Protein 7OY2 (pdb70)

B-factor: mean 13.61, std 9.15, range [2.63, 59.78]

InterPro domains:
  IPR003317 Cytochrome ubiquinol oxidase subunit 2 [PF02322] (7-361)
  IPR003317 Cytochrome ubiquinol oxidase subunit 2 [PIRSF000267] (3-374)
  IPR003317 Cytochrome ubiquinol oxidase subunit 2 [PTHR43141] (5-373)
  IPR003317 Cytochrome ubiquinol oxidase subunit 2 [TIGR00203] (1-378)

Organism: Escherichia coli (strain K12) (NCBI:txid83333)

Secondary structure (DSSP, 8-state):
-HHHHHHHHHHHHHHHHHHHHHHHHHHHHHHHHHHHH--SHHHHHHHHHTSTTTHHHHHHHHHHHHHHHHHH-HHHHHHHHHHTHHHHHHHHHHHHHHHHHHHHGGGS--HHHHHHHHHHHHHHHHHHHHHHHHHHHHHHH-BSEEE-TT--EEE---HHHH-SHHHHHHHHHHHHHHHHHHHHHHHHH--HHHHHHHHHHHHHHHHHHHHHHHHHHHHHHHHSEEEEEEE--TTS-S-TTSSEEEEEETGGGHHHHH-GGGGHHHHHHHHHHHHHHHHHHTT-HHHHHHHHHHHHHHHHHHHHHHHTTEEE-BSS-GGG-EETTTSS--HHHHHHHHHHHHHHHHHHHHHHHHHHHHH-----HHHHHHTTTT--/--HHHHHHHHHHHHHHHHHHHHHHHHHHHHHHHHHHHHHHHH--HHHHHHHHHHHHHHHHHHHHHHHHHHHHHHHHHHH-HHHHHHHHHHHHHHHHHIIIIIIHHHHHHHHHHHH-TTTS-HHHHHHHHHHHHHHHHHHHHHHHHHHHHHHS--SEEEETTTTEEEES-HHHHHT-HHHHHHHHHHHHHHHHHHHHHHHHHHHHHHHTT-SHHHHHHHHHHHHHHHHHHHHHHHHHHHHHHHHHHHH-HHHHHHHTT--HHHHHHHHHHHHHHHHHHHHHHHTT---HHHHHHHHHHGGGHHHHHHHHHH-S-SSS--HHHHHHHHHHTS--HHHHHHHHHHHHHHHHHHHHHHHHHHHHHHHT-TTT-HHHHHHHHHTTTHHHHHHHHHHHHHHHTTTTEEETTTEEHHHH--S--HHHHHHHHHHHHHHHHHHHHHHHHHHHHHHHH-GGG-/-HHHHHHHHHHHHHHHHHHHHHHHTTT-

Solvent-accessible surface area: 30145 Å² total; per-residue (Å²): 111,25,70,70,22,0,80,56,4,22,65,21,6,11,60,1,40,8,30,8,14,38,12,0,0,5,4,0,0,3,2,7,0,1,62,99,0,1,181,77,62,43,26,56,23,8,1,6,12,3,2,6,13,8,4,17,7,2,1,1,8,14,15,1,6,1,1,3,22,0,0,0,11,0,2,13,1,0,0,14,23,9,7,11,1,25,3,9,3,50,1,2,4,2,0,0,27,2,3,0,2,6,12,0,6,45,24,32,106,38,56,167,33,56,139,98,2,6,54,3,7,30,78,0,1,66,38,0,1,40,12,46,5,11,15,73,0,8,17,11,59,7,0,22,0,15,17,28,74,38,5,76,7,83,38,121,22,45,37,179,100,5,58,50,90,4,0,85,21,13,0,76,12,11,24,0,8,0,27,0,0,0,0,0,8,0,4,24,9,0,74,45,75,4,41,112,48,0,34,90,9,0,52,159,6,1,126,51,0,26,97,2,27,101,78,8,31,132,90,12,154,79,52,12,65,0,11,29,38,110,51,34,98,16,69,5,53,0,14,0,52,96,12,107,27,25,58,86,108,24,6,3,28,70,36,2,102,140,36,93,118,47,94,82,37,23,85,38,0,48,95,1,0,76,74,0,31,89,0,8,171,147,58,143,29,40,138,0,37,78,31,0,10,58,0,0,60,0,12,19,15,15,16,18,10,5,7,50,20,0,15,1,0,0,59,68,23,51,67,1,0,0,0,0,26,1,0,0,0,7,78,64,0,0,35,35,2,25,84,15,7,114,87,52,18,59,85,1,78,121,30,20,112,74,0,30,163,38,20,112,24,94,29,18,72,105,16,0,123,170,32,77,123,75,28,30,251,59,20,20,56,18,0,103,162,0,40,27,62,0,36,37,19,41,26,57,6,28,0,5,10,4,0,0,0,0,0,0,0,0,0,2,24,0,33,19,94,37,50,77,71,36,0,87,64,0,0,50,2,0,1,46,0,0,5,0,4,13,5,0,7,25,0,0,18,3,1,22,13,5,4,23,0,0,0,20,2,13,7,0,5,7,0,0,0,0,2,0,0,0,2,7,3,3,0,2,36,0,42,1,24,16,10,7,3,4,6,0,2,42,28,0,35,125,109,6,87,94,138,52,2,25,89,0,0,40,41,0,0,28,0,3,0,41,15,6,13,20,60,5,0,1,16,0,0,13,2,72,33,20,9,31,66,3,29,21,41,3,7,2,22,15,4,76,26,40,63,93,0,20,102,0,50,3,0,12,3,24,0,5,35,18,0,14,16,0,0,4,0,0,0,0,9,0,0,0,14,0,0,35,0,4,14,136,61,72,30,120,80,18,0,7,26,0,0,0,0,0,0,6,0,0,6,48,0,1,82,12,14,59,115,12,19,93,26,20,24,139,28,19,28,105,34,2,61,15,5,56,26,0,32,121,44,113,167,35,77,62,74,0,82,59,44,0,67,91,0,68,86,0,53,43,28,12,37,70,3,22,132,53,27,92,86,92,117,10,39,127,43,0,111,64,21,45,54,10,10,3,6,0,15,3,0,34,113,47,1,127,69,8,86,138,22,76,76,78,41,28,98,19,0,18,143,21,3,39,22,132,38,41,59,0,31,157,13,30,94,79,36,72,36,13,6,64,95,4,46,99,8,0,69,38,0,32,77,15,0,73,134,35,92,3,40,90,72,118,141,0,0,86,39,0,43,204,8,46,71,28,2,42,80,11,14,25,6,13,47,64,15,22,39,82,1,22,30,21,3,7,0,22,38,24,0,1,12,83,10,0,10,8,56,15,82,68,46,39,0,40,59,0,25,127,60,4,62,32,26,10,66,101,6,56,112,15,8,82,115,0,22,89,56,27,12,131,78,1,14,87,56,94,105,68,25,110,96,13,90,66,24,1,74,113,15,3,54,82,0,10,115,25,0,49,121,0,8,104,160,44

Foldseek 3Di:
DQLVLLVVLLVVLLVLQLLLCLQLLLLLLLLQCLVQLPDDDLSNQLSLQLCLLCNVVSCVSVVVSLVSCCLWQVLCSVQLCVQLVVLVVQLVQLLVLQVVLFVCLPVDPDPVSVVVSSVSSNSNSQSNLLSVQLSLQCLQQFAAKFADPVRDIDHDDDNVVSPDDLSNLRSQLSSLLSNLSNLLSLCQAADDSSVVSSLVSNLVSLVSNQVSLVVNVVCQQAPGWGKDWPDDDLSDEQALLPTDMDTGHRLLCVLCVVPVVLVVLSVLLNCLSVVLNVCVVVVHSVVSSVSSSSNSSSSSVSSPSSCVQFDGAHPNDRSRTGGSSRRTDDPVSSVVVVVVCVVPVVVSVVVSVVSCVVPRDHRYSVNCVVQVPPGD/DPLLVLLVVVLVVLVLLLVVLLLLLQQQLVLLLVLLVVCVVPVDCLSVLLSLLSVVLNVLSVVSNVVSVVVNVCSCCPWQVLLCQAEVQQLVVLVVVLVVQQVCQQVVLSCCQNPVPPVDPSVVNSVSSVSNNVSSLVNLLSNLLSLQCLQPVPQWDADLVSRHIHGRDNVCSNPVQLSVLSSQLSSLLSSLLNLLVLLQLLLVQLLVPHPPVSSLVSLQSSLVSNLVSLVSNVVSVVSNLVSCVVRPVLLVVLQVPFVVLVVLLVLLVLLLVLCVLSVVSVVPDDDPVSVVSNVVRVLSVLSVQLLVVLAVPSVDQDVVSSNVSSVQQHFHSVLLNVLQVLLVVLSVLSNVLSVVSNVCSVVVNNSVDSVNSVSSNVNNCSSSSNSSSVVSNSPRSQPLGSRRSNHGSVRSTDDDDVVVSVVVCVVCVVVSVVSVVVSVVVSCVSSVVNSVVD/DVVVVVVVVVVVVVVVVVVVCVVCVVVD

Sequence (858 aa):
DYETLRFIWWLLIGVILVVFMISDGFDMGIGCLLPLVARNDDERRIVINSVGAHWEGNQVWLILAGGALFAAWPRVYAAAFSGFYVAMILVLCSLFFRPLAFDYRGKIADARWRKMWDAGLVIGSLVPPVVFGIAFGNLLLGVPFAFTPQLRVEYLGSFWQLLTPFPLLCGLLSLGMVILQGGVWLQLKTVGVIHLRSQLATKRAALLVMLCFLLAGYWLWVGIDGFVLLAQDANGPSNPLMKLVAVLPGAWMNNFVESPVLWIFPLLGFFCPLLTVMAIYRGRPGWGFLMASLMQFGVIFTAGITLFPFVMPSSVSPISSLTLWDSTSSQLTLSIMLVIVLIFLPIVLLYTLWSYYKMWGRMTTETLRRNENELYWDVIDLSRWQFALTALYHFLFVPLTLGLIFLLAIMETIYVVTGKTIYRDMTRFWGKLFGINFALGVATGLTMEFQFGTNWSFYSNYVGDIFGAPLAMEALMAFFLESTFVGLFFFGWQRLNKYQHLLVTWLVAFGSNLSALWILNANGWMQYPTGAHFDIDTLRMEMTSFSELVFNPVSQVKFVHTVMAGYVTGAMFIMAISAWYLLRGRERNVALRSFAIGSVFGTLAIIGTLQLGDSSAYEVAQVQPVKLAAMEGENLMAETYPRLQRGRMAWLLMQEISQGNREPHVLQAFRGLEGDLGYGMLLSRYAPDMNHVTAAQYQAAMRGAIPQVAPVFWSFRIMVGCGSLLLLVMLIALVQTLRGKIDQHRWVLKMALWSLPLPWIAIEAGWFMTEFGRQPWAIQDILPTYSAHSALTTGQLAFSLIMIVGLYTLFLIAEVYLMQKYARLGPSAMMWYLLWFVGILLMCSLSTLVLVWLDPRL

GO terms:
  GO:0005886 plasma membrane (C, IDA)
  GO:0016682 oxidoreductase activity, acting on diphenols and related substances as donors, oxygen as acceptor (F, IDA)
  GO:0070069 cytochrome complex (C, IDA)
  GO:0009055 electron transfer activity (F, IDA)
  GO:0019646 aerobic electron transport chain (P, IDA)
  GO:0019646 aerobic electron transport chain (P, IMP)

Structure (mmCIF, N/CA/C/O backbone):
data_7OY2
#
_entry.id   7OY2
#
_cell.length_a   1.00
_cell.length_b   1.00
_cell.length_c   1.00
_cell.angle_alpha   90.00
_cell.angle_beta   90.00
_cell.angle_gamma   90.00
#
_symmetry.space_group_name_H-M   'P 1'
#
loop_
_entity.id
_entity.type
_entity.pdbx_description
1 polymer 'Cytochrome bd-II ubiquinol oxidase subunit 2'
2 polymer 'Cytochrome bd-II ubiquinol oxidase subunit 1'
3 polymer 'Putative cytochrome bd-II ubiquinol oxidase subunit AppX'
4 non-polymer CARDIOLIPIN
5 non-polymer 2-[(2~{E},6~{E},10~{Z},14~{E},18~{E},22~{E},26~{E})-3,7,11,15,19,23,27,31-octamethyldotriaconta-2,6,10,14,18,22,26,30-octaenyl]naphthalene-1,4-dione
6 non-polymer '(2S)-3-(hexadecanoyloxy)-2-[(9Z)-octadec-9-enoyloxy]propyl 2-(trimethylammonio)ethyl phosphate'
7 non-polymer 'HEME B/C'
8 non-polymer 'CIS-HEME D HYDROXYCHLORIN GAMMA-SPIROLACTONE'
9 non-polymer 'OXYGEN MOLECULE'
10 water water
#
loop_
_atom_site.group_PDB
_atom_site.id
_atom_site.type_symbol
_atom_site.label_atom_id
_atom_site.label_alt_id
_atom_site.label_comp_id
_atom_site.label_asym_id
_atom_site.label_entity_id
_atom_site.label_seq_id
_atom_site.pdbx_PDB_ins_code
_atom_site.Cartn_x
_atom_site.Cartn_y
_atom_site.Cartn_z
_atom_site.occupancy
_atom_site.B_iso_or_equiv
_atom_site.auth_seq_id
_atom_site.auth_comp_id
_atom_site.auth_asym_id
_atom_site.auth_atom_id
_atom_site.pdbx_PDB_model_num
ATOM 1 N N . ASP A 1 3 ? 104.168 80.354 122.722 1.00 11.75 3 ASP B N 1
ATOM 2 C CA . ASP A 1 3 ? 105.555 80.016 122.439 1.00 11.75 3 ASP B CA 1
ATOM 3 C C . ASP A 1 3 ? 106.055 80.725 121.189 1.00 11.75 3 ASP B C 1
ATOM 4 O O . ASP A 1 3 ? 105.288 81.363 120.473 1.00 11.75 3 ASP B O 1
ATOM 9 N N . TYR A 1 4 ? 107.357 80.593 120.935 1.00 7.97 4 TYR B N 1
ATOM 10 C CA . TYR A 1 4 ? 107.984 81.320 119.836 1.00 7.97 4 TYR B CA 1
ATOM 11 C C . TYR A 1 4 ? 107.373 80.938 118.490 1.00 7.97 4 TYR B C 1
ATOM 12 O O . TYR A 1 4 ? 107.093 81.803 117.652 1.00 7.97 4 TYR B O 1
ATOM 21 N N . GLU A 1 5 ? 107.152 79.641 118.270 1.00 10.94 5 GLU B N 1
ATOM 22 C CA . GLU A 1 5 ? 106.665 79.168 116.978 1.00 10.94 5 GLU B CA 1
ATOM 23 C C . GLU A 1 5 ? 105.291 79.738 116.647 1.00 10.94 5 GLU B C 1
ATOM 24 O O . GLU A 1 5 ? 105.038 80.174 115.515 1.00 10.94 5 GLU B O 1
ATOM 30 N N . THR A 1 6 ? 104.382 79.724 117.623 1.00 8.25 6 THR B N 1
ATOM 31 C CA . THR A 1 6 ? 103.048 80.267 117.392 1.00 8.25 6 THR B CA 1
ATOM 32 C C . THR A 1 6 ? 103.105 81.756 117.094 1.00 8.25 6 THR B C 1
ATOM 33 O O . THR A 1 6 ? 102.411 82.240 116.194 1.00 8.25 6 THR B O 1
ATOM 37 N N . LEU A 1 7 ? 103.921 82.494 117.848 1.00 6.99 7 LEU B N 1
ATOM 38 C CA . LEU A 1 7 ? 104.088 83.919 117.590 1.00 6.99 7 LEU B CA 1
ATOM 39 C C . LEU A 1 7 ? 104.577 84.163 116.170 1.00 6.99 7 LEU B C 1
ATOM 40 O O . LEU A 1 7 ? 104.041 85.019 115.458 1.00 6.99 7 LEU B O 1
ATOM 45 N N . ARG A 1 8 ? 105.597 83.414 115.742 1.00 6.56 8 ARG B N 1
ATOM 46 C CA . ARG A 1 8 ? 106.144 83.601 114.401 1.00 6.56 8 ARG B CA 1
ATOM 47 C C . ARG A 1 8 ? 105.105 83.306 113.331 1.00 6.56 8 ARG B C 1
ATOM 48 O O . ARG A 1 8 ? 105.010 84.030 112.335 1.00 6.56 8 ARG B O 1
ATOM 56 N N . PHE A 1 9 ? 104.312 82.248 113.510 1.00 7.77 9 PHE B N 1
ATOM 57 C CA . PHE A 1 9 ? 103.301 81.955 112.499 1.00 7.77 9 PHE B CA 1
ATOM 58 C C . PHE A 1 9 ? 102.211 83.022 112.479 1.00 7.77 9 PHE B C 1
ATOM 59 O O . PHE A 1 9 ? 101.701 83.384 111.411 1.00 7.77 9 PHE B O 1
ATOM 67 N N . ILE A 1 10 ? 101.845 83.543 113.653 1.00 6.34 10 ILE B N 1
ATOM 68 C CA . ILE A 1 10 ? 100.861 84.616 113.702 1.00 6.34 10 ILE B CA 1
ATOM 69 C C . ILE A 1 10 ? 101.407 85.865 113.019 1.00 6.34 10 ILE B C 1
ATOM 70 O O . ILE A 1 10 ? 100.677 86.582 112.334 1.00 6.34 10 ILE B O 1
ATOM 75 N N . TRP A 1 11 ? 102.702 86.130 113.172 1.00 5.66 11 TRP B N 1
ATOM 76 C CA . TRP A 1 11 ? 103.270 87.318 112.551 1.00 5.66 11 TRP B CA 1
ATOM 77 C C . TRP A 1 11 ? 103.390 87.150 111.044 1.00 5.66 11 TRP B C 1
ATOM 78 O O . TRP A 1 11 ? 103.218 88.112 110.293 1.00 5.66 11 TRP B O 1
ATOM 89 N N . TRP A 1 12 ? 103.665 85.930 110.583 1.00 4.79 12 TRP B N 1
ATOM 90 C CA . TRP A 1 12 ? 103.538 85.622 109.160 1.00 4.79 12 TRP B CA 1
ATOM 91 C C . TRP A 1 12 ? 102.133 85.937 108.655 1.00 4.79 12 TRP B C 1
ATOM 92 O O . TRP A 1 12 ? 101.957 86.614 107.629 1.00 4.79 12 TRP B O 1
ATOM 103 N N . LEU A 1 13 ? 101.120 85.445 109.373 1.00 6.69 13 LEU B N 1
ATOM 104 C CA . LEU A 1 13 ? 99.734 85.758 109.035 1.00 6.69 13 LEU B CA 1
ATOM 105 C C . LEU A 1 13 ? 99.502 87.265 108.997 1.00 6.69 13 LEU B C 1
ATOM 106 O O . LEU A 1 13 ? 98.794 87.775 108.123 1.00 6.69 13 LEU B O 1
ATOM 111 N N . LEU A 1 14 ? 100.089 87.988 109.949 1.00 4.68 14 LEU B N 1
ATOM 112 C CA . LEU A 1 14 ? 99.849 89.423 110.067 1.00 4.68 14 LEU B CA 1
ATOM 113 C C . LEU A 1 14 ? 100.501 90.189 108.926 1.00 4.68 14 LEU B C 1
ATOM 114 O O . LEU A 1 14 ? 99.920 91.138 108.394 1.00 4.68 14 LEU B O 1
ATOM 119 N N . ILE A 1 15 ? 101.720 89.802 108.551 1.00 4.65 15 ILE B N 1
ATOM 120 C CA . ILE A 1 15 ? 102.375 90.418 107.399 1.00 4.65 15 ILE B CA 1
ATOM 121 C C . ILE A 1 15 ? 101.520 90.223 106.158 1.00 4.65 15 ILE B C 1
ATOM 122 O O . ILE A 1 15 ? 101.269 91.165 105.396 1.00 4.65 15 ILE B O 1
ATOM 127 N N . GLY A 1 16 ? 101.055 88.987 105.945 1.00 7.97 16 GLY B N 1
ATOM 128 C CA . GLY A 1 16 ? 100.199 88.731 104.800 1.00 7.97 16 GLY B CA 1
ATOM 129 C C . GLY A 1 16 ? 98.913 89.537 104.841 1.00 7.97 16 GLY B C 1
ATOM 130 O O . GLY A 1 16 ? 98.466 90.068 103.820 1.00 7.97 16 GLY B O 1
ATOM 131 N N . VAL A 1 17 ? 98.305 89.639 106.025 1.00 5.82 17 VAL B N 1
ATOM 132 C CA . VAL A 1 17 ? 97.096 90.438 106.190 1.00 5.82 17 VAL B CA 1
ATOM 133 C C . VAL A 1 17 ? 97.368 91.898 105.846 1.00 5.82 17 VAL B C 1
ATOM 134 O O . VAL A 1 17 ? 96.559 92.552 105.182 1.00 5.82 17 VAL B O 1
ATOM 138 N N . ILE A 1 18 ? 98.500 92.436 106.299 1.00 3.96 18 ILE B N 1
ATOM 139 C CA . ILE A 1 18 ? 98.810 93.837 106.024 1.00 3.96 18 ILE B CA 1
ATOM 140 C C . ILE A 1 18 ? 99.024 94.056 104.532 1.00 3.96 18 ILE B C 1
ATOM 141 O O . ILE A 1 18 ? 98.570 95.054 103.969 1.00 3.96 18 ILE B O 1
ATOM 146 N N . LEU A 1 19 ? 99.717 93.129 103.867 1.00 4.40 19 LEU B N 1
ATOM 147 C CA . LEU A 1 19 ? 99.899 93.255 102.425 1.00 4.40 19 LEU B CA 1
ATOM 148 C C . LEU A 1 19 ? 98.557 93.222 101.706 1.00 4.40 19 LEU B C 1
ATOM 149 O O . LEU A 1 19 ? 98.312 94.012 100.783 1.00 4.40 19 LEU B O 1
ATOM 154 N N . VAL A 1 20 ? 97.666 92.326 102.135 1.00 5.06 20 VAL B N 1
ATOM 155 C CA . VAL A 1 20 ? 96.341 92.235 101.533 1.00 5.06 20 VAL B CA 1
ATOM 156 C C . VAL A 1 20 ? 95.551 93.521 101.749 1.00 5.06 20 VAL B C 1
ATOM 157 O O . VAL A 1 20 ? 94.864 93.999 100.843 1.00 5.06 20 VAL B O 1
ATOM 161 N N . VAL A 1 21 ? 95.610 94.086 102.954 1.00 4.45 21 VAL B N 1
ATOM 162 C CA . VAL A 1 21 ? 94.865 95.312 103.222 1.00 4.45 21 VAL B CA 1
ATOM 163 C C . VAL A 1 21 ? 95.459 96.482 102.449 1.00 4.45 21 VAL B C 1
ATOM 164 O O . VAL A 1 21 ? 94.727 97.357 101.978 1.00 4.45 21 VAL B O 1
ATOM 168 N N . PHE A 1 22 ? 96.785 96.525 102.308 1.00 5.54 22 PHE B N 1
ATOM 169 C CA . PHE A 1 22 ? 97.388 97.529 101.438 1.00 5.54 22 PHE B CA 1
ATOM 170 C C . PHE A 1 22 ? 96.814 97.424 100.039 1.00 5.54 22 PHE B C 1
ATOM 171 O O . PHE A 1 22 ? 96.340 98.413 99.473 1.00 5.54 22 PHE B O 1
ATOM 179 N N . MET A 1 23 ? 96.836 96.220 99.471 1.00 9.34 23 MET B N 1
ATOM 180 C CA . MET A 1 23 ? 96.262 96.049 98.146 1.00 9.34 23 MET B CA 1
ATOM 181 C C . MET A 1 23 ? 94.816 96.510 98.116 1.00 9.34 23 MET B C 1
ATOM 182 O O . MET A 1 23 ? 94.492 97.421 97.359 1.00 9.34 23 MET B O 1
ATOM 187 N N . ILE A 1 24 ? 93.991 96.037 99.041 1.00 8.69 24 ILE B N 1
ATOM 188 C CA . ILE A 1 24 ? 92.576 96.383 99.041 1.00 8.69 24 ILE B CA 1
ATOM 189 C C . ILE A 1 24 ? 92.373 97.897 99.074 1.00 8.69 24 ILE B C 1
ATOM 190 O O . ILE A 1 24 ? 91.620 98.446 98.265 1.00 8.69 24 ILE B O 1
ATOM 195 N N . SER A 1 25 ? 93.045 98.596 99.992 1.00 7.43 25 SER B N 1
ATOM 196 C CA . SER A 1 25 ? 92.792 100.021 100.192 1.00 7.43 25 SER B CA 1
ATOM 197 C C . SER A 1 25 ? 93.582 100.905 99.231 1.00 7.43 25 SER B C 1
ATOM 198 O O . SER A 1 25 ? 92.997 101.571 98.372 1.00 7.43 25 SER B O 1
ATOM 201 N N . ASP A 1 26 ? 94.910 100.890 99.339 1.00 8.36 26 ASP B N 1
ATOM 202 C CA . ASP A 1 26 ? 95.725 101.767 98.510 1.00 8.36 26 ASP B CA 1
ATOM 203 C C . ASP A 1 26 ? 95.853 101.265 97.078 1.00 8.36 26 ASP B C 1
ATOM 204 O O . ASP A 1 26 ? 96.225 102.050 96.196 1.00 8.36 26 ASP B O 1
ATOM 209 N N . GLY A 1 27 ? 95.587 99.981 96.819 1.00 8.25 27 GLY B N 1
ATOM 210 C CA . GLY A 1 27 ? 95.587 99.503 95.457 1.00 8.25 27 GLY B CA 1
ATOM 211 C C . GLY A 1 27 ? 94.515 100.155 94.612 1.00 8.25 27 GLY B C 1
ATOM 212 O O . GLY A 1 27 ? 94.712 100.369 93.420 1.00 8.25 27 GLY B O 1
ATOM 213 N N . PHE A 1 28 ? 93.352 100.469 95.203 1.00 9.80 28 PHE B N 1
ATOM 214 C CA . PHE A 1 28 ? 92.375 101.157 94.365 1.00 9.80 28 PHE B CA 1
ATOM 215 C C . PHE A 1 28 ? 92.791 102.601 94.103 1.00 9.80 28 PHE B C 1
ATOM 216 O O . PHE A 1 28 ? 92.508 103.122 93.022 1.00 9.80 28 PHE B O 1
ATOM 224 N N . ASP A 1 29 ? 93.533 103.225 95.022 1.00 8.75 29 ASP B N 1
ATOM 225 C CA . ASP A 1 29 ? 94.129 104.525 94.721 1.00 8.75 29 ASP B CA 1
ATOM 226 C C . ASP A 1 29 ? 95.105 104.420 93.553 1.00 8.75 29 ASP B C 1
ATOM 227 O O . ASP A 1 29 ? 95.057 105.220 92.608 1.00 8.75 29 ASP B O 1
ATOM 232 N N . MET A 1 30 ? 96.003 103.435 93.611 1.00 9.05 30 MET B N 1
ATOM 233 C CA . MET A 1 30 ? 96.986 103.256 92.546 1.00 9.05 30 MET B CA 1
ATOM 234 C C . MET A 1 30 ? 96.309 102.916 91.222 1.00 9.05 30 MET B C 1
ATOM 235 O O . MET A 1 30 ? 96.679 103.444 90.171 1.00 9.05 30 MET B O 1
ATOM 240 N N . GLY A 1 31 ? 95.307 102.043 91.254 1.00 10.44 31 GLY B N 1
ATOM 241 C CA . GLY A 1 31 ? 94.617 101.673 90.034 1.00 10.44 31 GLY B CA 1
ATOM 242 C C . GLY A 1 31 ? 93.841 102.825 89.434 1.00 10.44 31 GLY B C 1
ATOM 243 O O . GLY A 1 31 ? 93.744 102.950 88.215 1.00 10.44 31 GLY B O 1
ATOM 244 N N . ILE A 1 32 ? 93.273 103.684 90.280 1.00 11.27 32 ILE B N 1
ATOM 245 C CA . ILE A 1 32 ? 92.551 104.833 89.757 1.00 11.27 32 ILE B CA 1
ATOM 246 C C . ILE A 1 32 ? 93.521 105.846 89.165 1.00 11.27 32 ILE B C 1
ATOM 247 O O . ILE A 1 32 ? 93.228 106.483 88.147 1.00 11.27 32 ILE B O 1
ATOM 252 N N . GLY A 1 33 ? 94.705 105.982 89.763 1.00 10.78 33 GLY B N 1
ATOM 253 C CA . GLY A 1 33 ? 95.750 106.768 89.126 1.00 10.78 33 GLY B CA 1
ATOM 254 C C . GLY A 1 33 ? 96.159 106.219 87.770 1.00 10.78 33 GLY B C 1
ATOM 255 O O . GLY A 1 33 ? 96.354 106.978 86.818 1.00 10.78 33 GLY B O 1
ATOM 256 N N . CYS A 1 34 ? 96.288 104.891 87.662 1.00 12.77 34 CYS B N 1
ATOM 257 C CA . CYS A 1 34 ? 96.594 104.278 86.369 1.00 12.77 34 CYS B CA 1
ATOM 258 C C . CYS A 1 34 ? 95.471 104.505 85.363 1.00 12.77 34 CYS B C 1
ATOM 259 O O . CYS A 1 34 ? 95.725 104.733 84.176 1.00 12.77 34 CYS B O 1
ATOM 262 N N . LEU A 1 35 ? 94.223 104.411 85.817 1.00 14.87 35 LEU B N 1
ATOM 263 C CA . LEU A 1 35 ? 93.044 104.542 84.972 1.00 14.87 35 LEU B CA 1
ATOM 264 C C . LEU A 1 35 ? 92.759 105.977 84.559 1.00 14.87 35 LEU B C 1
ATOM 265 O O . LEU A 1 35 ? 92.027 106.188 83.587 1.00 14.87 35 LEU B O 1
ATOM 270 N N . LEU A 1 36 ? 93.300 106.950 85.285 1.00 18.39 36 LEU B N 1
ATOM 271 C CA . LEU A 1 36 ? 92.986 108.354 85.022 1.00 18.39 36 LEU B CA 1
ATOM 272 C C . LEU A 1 36 ? 93.119 108.744 83.553 1.00 18.39 36 LEU B C 1
ATOM 273 O O . LEU A 1 36 ? 92.183 109.367 83.022 1.00 18.39 36 LEU B O 1
ATOM 278 N N . PRO A 1 37 ? 94.203 108.419 82.836 1.00 19.36 37 PRO B N 1
ATOM 279 C CA . PRO A 1 37 ? 94.225 108.720 81.395 1.00 19.36 37 PRO B CA 1
ATOM 280 C C . PRO A 1 37 ? 93.332 107.807 80.572 1.00 19.36 37 PRO B C 1
ATOM 281 O O . PRO A 1 37 ? 93.024 108.144 79.422 1.00 19.36 37 PRO B O 1
ATOM 285 N N . LEU A 1 38 ? 92.907 106.669 81.119 1.00 20.79 38 LEU B N 1
ATOM 286 C CA . LEU A 1 38 ? 92.038 105.762 80.380 1.00 20.79 38 LEU B CA 1
ATOM 287 C C . LEU A 1 38 ? 90.585 106.208 80.439 1.00 20.79 38 LEU B C 1
ATOM 288 O O . LEU A 1 38 ? 89.895 106.215 79.415 1.00 20.79 38 LEU B O 1
ATOM 293 N N . VAL A 1 39 ? 90.103 106.584 81.625 1.00 21.00 39 VAL B N 1
ATOM 294 C CA . VAL A 1 39 ? 88.680 106.812 81.841 1.00 21.00 39 VAL B CA 1
ATOM 295 C C . VAL A 1 39 ? 88.327 108.287 81.964 1.00 21.00 39 VAL B C 1
ATOM 296 O O . VAL A 1 39 ? 87.138 108.622 82.026 1.00 21.00 39 VAL B O 1
ATOM 300 N N . ALA A 1 40 ? 89.314 109.178 82.014 1.00 22.69 40 ALA B N 1
ATOM 301 C CA . ALA A 1 40 ? 89.060 110.613 82.103 1.00 22.69 40 ALA B CA 1
ATOM 302 C C . ALA A 1 40 ? 89.745 111.302 80.935 1.00 22.69 40 ALA B C 1
ATOM 303 O O . ALA A 1 40 ? 90.971 111.238 80.811 1.00 22.69 40 ALA B O 1
ATOM 305 N N . ARG A 1 41 ? 88.960 111.964 80.086 1.00 25.08 41 ARG B N 1
ATOM 306 C CA . ARG A 1 41 ? 89.475 112.571 78.867 1.00 25.08 41 ARG B CA 1
ATOM 307 C C . ARG A 1 41 ? 89.389 114.090 78.844 1.00 25.08 41 ARG B C 1
ATOM 308 O O . ARG A 1 41 ? 89.781 114.696 77.841 1.00 25.08 41 ARG B O 1
ATOM 316 N N . ASN A 1 42 ? 88.874 114.722 79.894 1.00 25.24 42 ASN B N 1
ATOM 317 C CA . ASN A 1 42 ? 88.904 116.171 80.017 1.00 25.24 42 ASN B CA 1
ATOM 318 C C . ASN A 1 42 ? 89.172 116.548 81.468 1.00 25.24 42 ASN B C 1
ATOM 319 O O . ASN A 1 42 ? 89.329 115.689 82.339 1.00 25.24 42 ASN B O 1
ATOM 324 N N . ASP A 1 43 ? 89.221 117.857 81.717 1.00 25.61 43 ASP B N 1
ATOM 325 C CA . ASP A 1 43 ? 89.612 118.360 83.030 1.00 25.61 43 ASP B CA 1
ATOM 326 C C . ASP A 1 43 ? 88.603 117.970 84.107 1.00 25.61 43 ASP B C 1
ATOM 327 O O . ASP A 1 43 ? 88.985 117.572 85.214 1.00 25.61 43 ASP B O 1
ATOM 332 N N . ASP A 1 44 ? 87.308 118.086 83.804 1.00 27.36 44 ASP B N 1
ATOM 333 C CA . ASP A 1 44 ? 86.276 117.741 84.779 1.00 27.36 44 ASP B CA 1
ATOM 334 C C . ASP A 1 44 ? 86.308 116.258 85.118 1.00 27.36 44 ASP B C 1
ATOM 335 O O . ASP A 1 44 ? 86.215 115.876 86.290 1.00 27.36 44 ASP B O 1
ATOM 340 N N . GLU A 1 45 ? 86.410 115.405 84.096 1.00 24.32 45 GLU B N 1
ATOM 341 C CA . GLU A 1 45 ? 86.503 113.969 84.335 1.00 24.32 45 GLU B CA 1
ATOM 342 C C . GLU A 1 45 ? 87.738 113.641 85.164 1.00 24.32 45 GLU B C 1
ATOM 343 O O . GLU A 1 45 ? 87.680 112.825 86.094 1.00 24.32 45 GLU B O 1
ATOM 349 N N . ARG A 1 46 ? 88.862 114.279 84.841 1.00 21.90 46 ARG B N 1
ATOM 350 C CA . ARG A 1 46 ? 90.088 114.063 85.596 1.00 21.90 46 ARG B CA 1
ATOM 351 C C . ARG A 1 46 ? 89.910 114.437 87.060 1.00 21.90 46 ARG B C 1
ATOM 352 O O . ARG A 1 46 ? 90.346 113.701 87.952 1.00 21.90 46 ARG B O 1
ATOM 360 N N . ARG A 1 47 ? 89.270 115.577 87.328 1.00 23.38 47 ARG B N 1
ATOM 361 C CA . ARG A 1 47 ? 89.082 115.994 88.712 1.00 23.38 47 ARG B CA 1
ATOM 362 C C . ARG A 1 47 ? 88.127 115.062 89.445 1.00 23.38 47 ARG B C 1
ATOM 363 O O . ARG A 1 47 ? 88.345 114.747 90.616 1.00 23.38 47 ARG B O 1
ATOM 371 N N . ILE A 1 48 ? 87.057 114.624 88.779 1.00 22.56 48 ILE B N 1
ATOM 372 C CA . ILE A 1 48 ? 86.150 113.653 89.389 1.00 22.56 48 ILE B CA 1
ATOM 373 C C . ILE A 1 48 ? 86.919 112.405 89.798 1.00 22.56 48 ILE B C 1
ATOM 374 O O . ILE A 1 48 ? 86.806 111.923 90.937 1.00 22.56 48 ILE B O 1
ATOM 379 N N . VAL A 1 49 ? 87.746 111.890 88.887 1.00 18.61 49 VAL B N 1
ATOM 380 C CA . VAL A 1 49 ? 88.515 110.682 89.170 1.00 18.61 49 VAL B CA 1
ATOM 381 C C . VAL A 1 49 ? 89.463 110.907 90.340 1.00 18.61 49 VAL B C 1
ATOM 382 O O . VAL A 1 49 ? 89.559 110.075 91.249 1.00 18.61 49 VAL B O 1
ATOM 386 N N . ILE A 1 50 ? 90.166 112.039 90.348 1.00 17.71 50 ILE B N 1
ATOM 387 C CA . ILE A 1 50 ? 91.135 112.297 91.406 1.00 17.71 50 ILE B CA 1
ATOM 388 C C . ILE A 1 50 ? 90.435 112.485 92.747 1.00 17.71 50 ILE B C 1
ATOM 389 O O . ILE A 1 50 ? 90.948 112.072 93.794 1.00 17.71 50 ILE B O 1
ATOM 394 N N . ASN A 1 51 ? 89.260 113.106 92.742 1.00 19.33 51 ASN B N 1
ATOM 395 C CA . ASN A 1 51 ? 88.515 113.365 93.964 1.00 19.33 51 ASN B CA 1
ATOM 396 C C . ASN A 1 51 ? 87.739 112.150 94.446 1.00 19.33 51 ASN B C 1
ATOM 397 O O . ASN A 1 51 ? 87.161 112.197 95.535 1.00 19.33 51 ASN B O 1
ATOM 402 N N . SER A 1 52 ? 87.690 111.071 93.667 1.00 16.23 52 SER B N 1
ATOM 403 C CA . SER A 1 52 ? 87.080 109.853 94.190 1.00 16.23 52 SER B CA 1
ATOM 404 C C . SER A 1 52 ? 87.885 109.246 95.337 1.00 16.23 52 SER B C 1
ATOM 405 O O . SER A 1 52 ? 87.319 108.511 96.151 1.00 16.23 52 SER B O 1
ATOM 408 N N . VAL A 1 53 ? 89.184 109.532 95.429 1.00 10.49 53 VAL B N 1
ATOM 409 C CA . VAL A 1 53 ? 90.022 108.975 96.483 1.00 10.49 53 VAL B CA 1
ATOM 410 C C . VAL A 1 53 ? 90.722 110.041 97.309 1.00 10.49 53 VAL B C 1
ATOM 411 O O . VAL A 1 53 ? 91.532 109.701 98.170 1.00 10.49 53 VAL B O 1
ATOM 415 N N . GLY A 1 54 ? 90.420 111.322 97.092 1.00 10.29 54 GLY B N 1
ATOM 416 C CA . GLY A 1 54 ? 91.201 112.375 97.722 1.00 10.29 54 GLY B CA 1
ATOM 417 C C . GLY A 1 54 ? 91.108 112.376 99.236 1.00 10.29 54 GLY B C 1
ATOM 418 O O . GLY A 1 54 ? 92.070 112.723 99.923 1.00 10.29 54 GLY B O 1
ATOM 419 N N . ALA A 1 55 ? 89.944 112.009 99.777 1.00 8.25 55 ALA B N 1
ATOM 420 C CA . ALA A 1 55 ? 89.748 112.097 101.221 1.00 8.25 55 ALA B CA 1
ATOM 421 C C . ALA A 1 55 ? 90.474 110.979 101.961 1.00 8.25 55 ALA B C 1
ATOM 422 O O . ALA A 1 55 ? 90.864 111.152 103.121 1.00 8.25 55 ALA B O 1
ATOM 424 N N . HIS A 1 56 ? 90.688 109.833 101.312 1.00 6.61 56 HIS B N 1
ATOM 425 C CA . HIS A 1 56 ? 91.166 108.645 102.008 1.00 6.61 56 HIS B CA 1
ATOM 426 C C . HIS A 1 56 ? 92.517 108.120 101.548 1.00 6.61 56 HIS B C 1
ATOM 427 O O . HIS A 1 56 ? 93.112 107.304 102.263 1.00 6.61 56 HIS B O 1
ATOM 434 N N . TRP A 1 57 ? 93.035 108.570 100.402 1.00 4.80 57 TRP B N 1
ATOM 435 C CA . TRP A 1 57 ? 94.213 107.926 99.820 1.00 4.80 57 TRP B CA 1
ATOM 436 C C . TRP A 1 57 ? 95.402 107.932 100.777 1.00 4.80 57 TRP B C 1
ATOM 437 O O . TRP A 1 57 ? 96.190 106.982 100.802 1.00 4.80 57 TRP B O 1
ATOM 448 N N . GLU A 1 58 ? 95.560 108.994 101.564 1.00 6.43 58 GLU B N 1
ATOM 449 C CA . GLU A 1 58 ? 96.694 109.073 102.481 1.00 6.43 58 GLU B CA 1
ATOM 450 C C . GLU A 1 58 ? 96.601 108.009 103.571 1.00 6.43 58 GLU B C 1
ATOM 451 O O . GLU A 1 58 ? 97.570 107.283 103.849 1.00 6.43 58 GLU B O 1
ATOM 457 N N . GLY A 1 59 ? 95.431 107.908 104.201 1.00 5.34 59 GLY B N 1
ATOM 458 C CA . GLY A 1 59 ? 95.220 106.853 105.173 1.00 5.34 59 GLY B CA 1
ATOM 459 C C . GLY A 1 59 ? 95.418 105.476 104.574 1.00 5.34 59 GLY B C 1
ATOM 460 O O . GLY A 1 59 ? 95.999 104.593 105.206 1.00 5.34 59 GLY B O 1
ATOM 461 N N . ASN A 1 60 ? 94.949 105.278 103.339 1.00 5.86 60 ASN B N 1
ATOM 462 C CA . ASN A 1 60 ? 95.188 104.013 102.652 1.00 5.86 60 ASN B CA 1
ATOM 463 C C . ASN A 1 60 ? 96.677 103.733 102.500 1.00 5.86 60 ASN B C 1
ATOM 464 O O . ASN A 1 60 ? 97.131 102.616 102.762 1.00 5.86 60 ASN B O 1
ATOM 469 N N . GLN A 1 61 ? 97.452 104.738 102.078 1.00 4.77 61 GLN B N 1
ATOM 470 C CA . GLN A 1 61 ? 98.887 104.555 101.882 1.00 4.77 61 GLN B CA 1
ATOM 471 C C . GLN A 1 61 ? 99.598 104.212 103.178 1.00 4.77 61 GLN B C 1
ATOM 472 O O . GLN A 1 61 ? 100.669 103.579 103.156 1.00 4.77 61 GLN B O 1
ATOM 478 N N . VAL A 1 62 ? 99.031 104.625 104.310 1.00 3.59 62 VAL B N 1
ATOM 479 C CA . VAL A 1 62 ? 99.614 104.195 105.576 1.00 3.59 62 VAL B CA 1
ATOM 480 C C . VAL A 1 62 ? 99.681 102.669 105.646 1.00 3.59 62 VAL B C 1
ATOM 481 O O . VAL A 1 62 ? 100.479 102.114 106.395 1.00 3.59 62 VAL B O 1
ATOM 485 N N . TRP A 1 63 ? 98.867 101.963 104.862 1.00 3.90 63 TRP B N 1
ATOM 486 C CA . TRP A 1 63 ? 98.975 100.506 104.868 1.00 3.90 63 TRP B CA 1
ATOM 487 C C . TRP A 1 63 ? 100.294 100.045 104.253 1.00 3.90 63 TRP B C 1
ATOM 488 O O . TRP A 1 63 ? 100.922 99.109 104.745 1.00 3.90 63 TRP B O 1
ATOM 499 N N . LEU A 1 64 ? 100.739 100.702 103.182 1.00 4.43 64 LEU B N 1
ATOM 500 C CA . LEU A 1 64 ? 102.082 100.440 102.668 1.00 4.43 64 LEU B CA 1
ATOM 501 C C . LEU A 1 64 ? 103.146 100.808 103.692 1.00 4.43 64 LEU B C 1
ATOM 502 O O . LEU A 1 64 ? 104.130 100.076 103.880 1.00 4.43 64 LEU B O 1
ATOM 507 N N . ILE A 1 65 ? 102.967 101.948 104.363 1.00 4.09 65 ILE B N 1
ATOM 508 C CA . ILE A 1 65 ? 103.950 102.346 105.368 1.00 4.09 65 ILE B CA 1
ATOM 509 C C . ILE A 1 65 ? 104.002 101.321 106.497 1.00 4.09 65 ILE B C 1
ATOM 510 O O . ILE A 1 65 ? 105.077 100.976 106.994 1.00 4.09 65 ILE B O 1
ATOM 515 N N . LEU A 1 66 ? 102.834 100.847 106.938 1.00 4.44 66 LEU B N 1
ATOM 516 C CA . LEU A 1 66 ? 102.750 99.818 107.964 1.00 4.44 66 LEU B CA 1
ATOM 517 C C . LEU A 1 66 ? 103.343 98.509 107.476 1.00 4.44 66 LEU B C 1
ATOM 518 O O . LEU A 1 66 ? 103.949 97.784 108.255 1.00 4.44 66 LEU B O 1
ATOM 523 N N . ALA A 1 67 ? 103.140 98.162 106.206 1.00 6.60 67 ALA B N 1
ATOM 524 C CA . ALA A 1 67 ? 103.838 97.009 105.653 1.00 6.60 67 ALA B CA 1
ATOM 525 C C . ALA A 1 67 ? 105.332 97.130 105.893 1.00 6.60 67 ALA B C 1
ATOM 526 O O . ALA A 1 67 ? 105.958 96.217 106.444 1.00 6.60 67 ALA B O 1
ATOM 528 N N . GLY A 1 68 ? 105.907 98.276 105.526 1.00 7.51 68 GLY B N 1
ATOM 529 C CA . GLY A 1 68 ? 107.328 98.486 105.758 1.00 7.51 68 GLY B CA 1
ATOM 530 C C . GLY A 1 68 ? 107.710 98.432 107.230 1.00 7.51 68 GLY B C 1
ATOM 531 O O . GLY A 1 68 ? 108.707 97.806 107.603 1.00 7.51 68 GLY B O 1
ATOM 532 N N . GLY A 1 69 ? 106.911 99.067 108.089 1.00 10.13 69 GLY B N 1
ATOM 533 C CA . GLY A 1 69 ? 107.255 99.137 109.503 1.00 10.13 69 GLY B CA 1
ATOM 534 C C . GLY A 1 69 ? 107.053 97.823 110.236 1.00 10.13 69 GLY B C 1
ATOM 535 O O . GLY A 1 69 ? 107.814 97.486 111.141 1.00 10.13 69 GLY B O 1
ATOM 536 N N . ALA A 1 70 ? 106.029 97.063 109.852 1.00 6.08 70 ALA B N 1
ATOM 537 C CA . ALA A 1 70 ? 105.796 95.745 110.426 1.00 6.08 70 ALA B CA 1
ATOM 538 C C . ALA A 1 70 ? 106.832 94.746 109.940 1.00 6.08 70 ALA B C 1
ATOM 539 O O . ALA A 1 70 ? 107.207 93.831 110.678 1.00 6.08 70 ALA B O 1
ATOM 541 N N . LEU A 1 71 ? 107.297 94.890 108.697 1.00 7.02 71 LEU B N 1
ATOM 542 C CA . LEU A 1 71 ? 108.454 94.115 108.270 1.00 7.02 71 LEU B CA 1
ATOM 543 C C . LEU A 1 71 ? 109.664 94.455 109.123 1.00 7.02 71 LEU B C 1
ATOM 544 O O . LEU A 1 71 ? 110.335 93.566 109.647 1.00 7.02 71 LEU B O 1
ATOM 549 N N . PHE A 1 72 ? 109.938 95.747 109.304 1.00 8.87 72 PHE B N 1
ATOM 550 C CA . PHE A 1 72 ? 111.051 96.155 110.157 1.00 8.87 72 PHE B CA 1
ATOM 551 C C . PHE A 1 72 ? 110.932 95.552 111.560 1.00 8.87 72 PHE B C 1
ATOM 552 O O . PHE A 1 72 ? 111.876 94.944 112.074 1.00 8.87 72 PHE B O 1
ATOM 560 N N . ALA A 1 73 ? 109.764 95.696 112.185 1.00 7.39 73 ALA B N 1
ATOM 561 C CA . ALA A 1 73 ? 109.596 95.318 113.586 1.00 7.39 73 ALA B CA 1
ATOM 562 C C . ALA A 1 73 ? 109.568 93.804 113.773 1.00 7.39 73 ALA B C 1
ATOM 563 O O . ALA A 1 73 ? 110.231 93.275 114.669 1.00 7.39 73 ALA B O 1
ATOM 565 N N . ALA A 1 74 ? 108.808 93.090 112.941 1.00 5.56 74 ALA B N 1
ATOM 566 C CA . ALA A 1 74 ? 108.624 91.652 113.107 1.00 5.56 74 ALA B CA 1
ATOM 567 C C . ALA A 1 74 ? 109.647 90.832 112.325 1.00 5.56 74 ALA B C 1
ATOM 568 O O . ALA A 1 74 ? 110.205 89.877 112.865 1.00 5.56 74 ALA B O 1
ATOM 570 N N . TRP A 1 75 ? 109.912 91.191 111.059 1.00 4.62 75 TRP B N 1
ATOM 571 C CA . TRP A 1 75 ? 110.915 90.501 110.244 1.00 4.62 75 TRP B CA 1
ATOM 572 C C . TRP A 1 75 ? 112.079 91.406 109.855 1.00 4.62 75 TRP B C 1
ATOM 573 O O . TRP A 1 75 ? 112.220 91.727 108.671 1.00 4.62 75 TRP B O 1
ATOM 584 N N . PRO A 1 76 ? 112.921 91.842 110.792 1.00 5.40 76 PRO B N 1
ATOM 585 C CA . PRO A 1 76 ? 114.000 92.775 110.420 1.00 5.40 76 PRO B CA 1
ATOM 586 C C . PRO A 1 76 ? 114.958 92.231 109.365 1.00 5.40 76 PRO B C 1
ATOM 587 O O . PRO A 1 76 ? 115.479 93.012 108.557 1.00 5.40 76 PRO B O 1
ATOM 591 N N . ARG A 1 77 ? 115.199 90.916 109.336 1.00 5.51 77 ARG B N 1
ATOM 592 C CA . ARG A 1 77 ? 116.050 90.343 108.294 1.00 5.51 77 ARG B CA 1
ATOM 593 C C . ARG A 1 77 ? 115.448 90.518 106.908 1.00 5.51 77 ARG B C 1
ATOM 594 O O . ARG A 1 77 ? 116.166 90.851 105.959 1.00 5.51 77 ARG B O 1
ATOM 602 N N . VAL A 1 78 ? 114.146 90.301 106.775 1.00 3.96 78 VAL B N 1
ATOM 603 C CA . VAL A 1 78 ? 113.479 90.476 105.492 1.00 3.96 78 VAL B CA 1
ATOM 604 C C . VAL A 1 78 ? 113.498 91.938 105.074 1.00 3.96 78 VAL B C 1
ATOM 605 O O . VAL A 1 78 ? 113.832 92.264 103.934 1.00 3.96 78 VAL B O 1
ATOM 609 N N . TYR A 1 79 ? 113.144 92.836 105.997 1.00 7.16 79 TYR B N 1
ATOM 610 C CA . TYR A 1 79 ? 113.192 94.265 105.712 1.00 7.16 79 TYR B CA 1
ATOM 611 C C . TYR A 1 79 ? 114.563 94.666 105.178 1.00 7.16 79 TYR B C 1
ATOM 612 O O . TYR A 1 79 ? 114.669 95.230 104.079 1.00 7.16 79 TYR B O 1
ATOM 621 N N . ALA A 1 80 ? 115.622 94.301 105.900 1.00 4.39 80 ALA B N 1
ATOM 622 C CA . ALA A 1 80 ? 116.986 94.618 105.503 1.00 4.39 80 ALA B CA 1
ATOM 623 C C . ALA A 1 80 ? 117.321 94.050 104.128 1.00 4.39 80 ALA B C 1
ATOM 624 O O . ALA A 1 80 ? 117.642 94.800 103.195 1.00 4.39 80 ALA B O 1
ATOM 626 N N . ALA A 1 81 ? 117.239 92.722 104.001 1.00 6.98 81 ALA B N 1
ATOM 627 C CA . ALA A 1 81 ? 117.699 92.050 102.791 1.00 6.98 81 ALA B CA 1
ATOM 628 C C . ALA A 1 81 ? 116.902 92.486 101.571 1.00 6.98 81 ALA B C 1
ATOM 629 O O . ALA A 1 81 ? 117.471 92.767 100.514 1.00 6.98 81 ALA B O 1
ATOM 631 N N . ALA A 1 82 ? 115.579 92.553 101.698 1.00 5.23 82 ALA B N 1
ATOM 632 C CA . ALA A 1 82 ? 114.745 92.892 100.556 1.00 5.23 82 ALA B CA 1
ATOM 633 C C . ALA A 1 82 ? 114.961 94.330 100.113 1.00 5.23 82 ALA B C 1
ATOM 634 O O . ALA A 1 82 ? 115.206 94.585 98.930 1.00 5.23 82 ALA B O 1
ATOM 636 N N . PHE A 1 83 ? 114.880 95.292 101.040 1.00 6.15 83 PHE B N 1
ATOM 637 C CA . PHE A 1 83 ? 114.908 96.671 100.576 1.00 6.15 83 PHE B CA 1
ATOM 638 C C . PHE A 1 83 ? 116.306 97.091 100.147 1.00 6.15 83 PHE B C 1
ATOM 639 O O . PHE A 1 83 ? 116.441 97.969 99.290 1.00 6.15 83 PHE B O 1
ATOM 647 N N . SER A 1 84 ? 117.353 96.458 100.684 1.00 7.34 84 SER B N 1
ATOM 648 C CA . SER A 1 84 ? 118.693 96.745 100.180 1.00 7.34 84 SER B CA 1
ATOM 649 C C . SER A 1 84 ? 118.969 96.011 98.870 1.00 7.34 84 SER B C 1
ATOM 650 O O . SER A 1 84 ? 119.673 96.530 97.998 1.00 7.34 84 SER B O 1
ATOM 653 N N . GLY A 1 85 ? 118.455 94.792 98.728 1.00 6.90 85 GLY B N 1
ATOM 654 C CA . GLY A 1 85 ? 118.673 94.015 97.526 1.00 6.90 85 GLY B CA 1
ATOM 655 C C . GLY A 1 85 ? 117.962 94.581 96.317 1.00 6.90 85 GLY B C 1
ATOM 656 O O . GLY A 1 85 ? 118.516 94.588 95.215 1.00 6.90 85 GLY B O 1
ATOM 657 N N . PHE A 1 86 ? 116.731 95.048 96.506 1.00 5.95 86 PHE B N 1
ATOM 658 C CA . PHE A 1 86 ? 115.998 95.745 95.453 1.00 5.95 86 PHE B CA 1
ATOM 659 C C . PHE A 1 86 ? 116.213 97.248 95.521 1.00 5.95 86 PHE B C 1
ATOM 660 O O . PHE A 1 86 ? 115.245 98.006 95.474 1.00 5.95 86 PHE B O 1
ATOM 668 N N . TYR A 1 87 ? 117.463 97.709 95.609 1.00 4.36 87 TYR B N 1
ATOM 669 C CA . TYR A 1 87 ? 117.717 99.121 95.892 1.00 4.36 87 TYR B CA 1
ATOM 670 C C . TYR A 1 87 ? 117.166 100.020 94.794 1.00 4.36 87 TYR B C 1
ATOM 671 O O . TYR A 1 87 ? 116.377 100.931 95.063 1.00 4.36 87 TYR B O 1
ATOM 680 N N . VAL A 1 88 ? 117.566 99.774 93.546 1.00 4.64 88 VAL B N 1
ATOM 681 C CA . VAL A 1 88 ? 117.123 100.622 92.442 1.00 4.64 88 VAL B CA 1
ATOM 682 C C . VAL A 1 88 ? 115.614 100.531 92.262 1.00 4.64 88 VAL B C 1
ATOM 683 O O . VAL A 1 88 ? 114.940 101.545 92.041 1.00 4.64 88 VAL B O 1
ATOM 687 N N . ALA A 1 89 ? 115.061 99.322 92.350 1.00 3.87 89 ALA B N 1
ATOM 688 C CA . ALA A 1 89 ? 113.616 99.167 92.250 1.00 3.87 89 ALA B CA 1
ATOM 689 C C . ALA A 1 89 ? 112.904 99.977 93.325 1.00 3.87 89 ALA B C 1
ATOM 690 O O . ALA A 1 89 ? 111.912 100.659 93.044 1.00 3.87 89 ALA B O 1
ATOM 692 N N . MET A 1 90 ? 113.410 99.932 94.561 1.00 4.43 90 MET B N 1
ATOM 693 C CA . MET A 1 90 ? 112.775 100.693 95.630 1.00 4.43 90 MET B CA 1
ATOM 694 C C . MET A 1 90 ? 112.922 102.191 95.418 1.00 4.43 90 MET B C 1
ATOM 695 O O . MET A 1 90 ? 112.007 102.951 95.738 1.00 4.43 90 MET B O 1
ATOM 700 N N . ILE A 1 91 ? 114.071 102.646 94.920 1.00 5.20 91 ILE B N 1
ATOM 701 C CA . ILE A 1 91 ? 114.221 104.070 94.633 1.00 5.20 91 ILE B CA 1
ATOM 702 C C . ILE A 1 91 ? 113.205 104.500 93.585 1.00 5.20 91 ILE B C 1
ATOM 703 O O . ILE A 1 91 ? 112.602 105.572 93.686 1.00 5.20 91 ILE B O 1
ATOM 708 N N . LEU A 1 92 ? 112.995 103.664 92.566 1.00 5.04 92 LEU B N 1
ATOM 709 C CA . LEU A 1 92 ? 111.995 103.970 91.549 1.00 5.04 92 LEU B CA 1
ATOM 710 C C . LEU A 1 92 ? 110.601 104.055 92.162 1.00 5.04 92 LEU B C 1
ATOM 711 O O . LEU A 1 92 ? 109.833 104.980 91.863 1.00 5.04 92 LEU B O 1
ATOM 716 N N . VAL A 1 93 ? 110.272 103.110 93.047 1.00 4.91 93 VAL B N 1
ATOM 717 C CA . VAL A 1 93 ? 108.971 103.135 93.720 1.00 4.91 93 VAL B CA 1
ATOM 718 C C . VAL A 1 93 ? 108.822 104.405 94.550 1.00 4.91 93 VAL B C 1
ATOM 719 O O . VAL A 1 93 ? 107.796 105.084 94.493 1.00 4.91 93 VAL B O 1
ATOM 723 N N . LEU A 1 94 ? 109.839 104.726 95.348 1.00 5.93 94 LEU B N 1
ATOM 724 C CA . LEU A 1 94 ? 109.786 105.921 96.186 1.00 5.93 94 LEU B CA 1
ATOM 725 C C . LEU A 1 94 ? 109.610 107.176 95.345 1.00 5.93 94 LEU B C 1
ATOM 726 O O . LEU A 1 94 ? 108.794 108.044 95.673 1.00 5.93 94 LEU B O 1
ATOM 731 N N . CYS A 1 95 ? 110.383 107.295 94.266 1.00 7.04 95 CYS B N 1
ATOM 732 C CA . CYS A 1 95 ? 110.302 108.481 93.427 1.00 7.04 95 CYS B CA 1
ATOM 733 C C . CYS A 1 95 ? 108.921 108.620 92.813 1.00 7.04 95 CYS B C 1
ATOM 734 O O . CYS A 1 95 ? 108.356 109.718 92.785 1.00 7.04 95 CYS B O 1
ATOM 737 N N . SER A 1 96 ? 108.356 107.519 92.314 1.00 7.11 96 SER B N 1
ATOM 738 C CA . SER A 1 96 ? 106.999 107.596 91.790 1.00 7.11 96 SER B CA 1
ATOM 739 C C . SER A 1 96 ? 106.018 107.979 92.892 1.00 7.11 96 SER B C 1
ATOM 740 O O . SER A 1 96 ? 105.128 108.810 92.683 1.00 7.11 96 SER B O 1
ATOM 743 N N . LEU A 1 97 ? 106.201 107.421 94.089 1.00 4.90 97 LEU B N 1
ATOM 744 C CA . LEU A 1 97 ? 105.292 107.704 95.196 1.00 4.90 97 LEU B CA 1
ATOM 745 C C . LEU A 1 97 ? 105.354 109.167 95.615 1.00 4.90 97 LEU B C 1
ATOM 746 O O . LEU A 1 97 ? 104.392 109.691 96.180 1.00 4.90 97 LEU B O 1
ATOM 751 N N . PHE A 1 98 ? 106.497 109.826 95.389 1.00 6.29 98 PHE B N 1
ATOM 752 C CA . PHE A 1 98 ? 106.592 111.264 95.653 1.00 6.29 98 PHE B CA 1
ATOM 753 C C . PHE A 1 98 ? 105.462 112.021 94.980 1.00 6.29 98 PHE B C 1
ATOM 754 O O . PHE A 1 98 ? 104.884 112.945 95.560 1.00 6.29 98 PHE B O 1
ATOM 762 N N . PHE A 1 99 ? 105.159 111.659 93.737 1.00 5.80 99 PHE B N 1
ATOM 763 C CA . PHE A 1 99 ? 104.276 112.480 92.925 1.00 5.80 99 PHE B CA 1
ATOM 764 C C . PHE A 1 99 ? 102.840 112.463 93.435 1.00 5.80 99 PHE B C 1
ATOM 765 O O . PHE A 1 99 ? 102.087 113.402 93.163 1.00 5.80 99 PHE B O 1
ATOM 773 N N . ARG A 1 100 ? 102.434 111.417 94.177 1.00 6.36 100 ARG B N 1
ATOM 774 C CA . ARG A 1 100 ? 101.018 111.299 94.531 1.00 6.36 100 ARG B CA 1
ATOM 775 C C . ARG A 1 100 ? 100.552 112.391 95.488 1.00 6.36 100 ARG B C 1
ATOM 776 O O . ARG A 1 100 ? 99.581 113.094 95.162 1.00 6.36 100 ARG B O 1
ATOM 784 N N . PRO A 1 101 ? 101.146 112.574 96.677 1.00 6.54 101 PRO B N 1
ATOM 785 C CA . PRO A 1 101 ? 100.648 113.657 97.545 1.00 6.54 101 PRO B CA 1
ATOM 786 C C . PRO A 1 101 ? 100.729 115.005 96.872 1.00 6.54 101 PRO B C 1
ATOM 787 O O . PRO A 1 101 ? 99.807 115.826 96.980 1.00 6.54 101 PRO B O 1
ATOM 791 N N . LEU A 1 102 ? 101.810 115.216 96.122 1.00 6.91 102 LEU B N 1
ATOM 792 C CA . LEU A 1 102 ? 102.012 116.477 95.429 1.00 6.91 102 LEU B CA 1
ATOM 793 C C . LEU A 1 102 ? 101.002 116.659 94.310 1.00 6.91 102 LEU B C 1
ATOM 794 O O . LEU A 1 102 ? 100.433 117.739 94.162 1.00 6.91 102 LEU B O 1
ATOM 799 N N . ALA A 1 103 ? 100.758 115.620 93.508 1.00 8.10 103 ALA B N 1
ATOM 800 C CA . ALA A 1 103 ? 99.728 115.751 92.483 1.00 8.10 103 ALA B CA 1
ATOM 801 C C . ALA A 1 103 ? 98.384 116.075 93.114 1.00 8.10 103 ALA B C 1
ATOM 802 O O . ALA A 1 103 ? 97.741 117.066 92.745 1.00 8.10 103 ALA B O 1
ATOM 804 N N . PHE A 1 104 ? 97.992 115.296 94.126 1.00 9.92 104 PHE B N 1
ATOM 805 C CA . PHE A 1 104 ? 96.696 115.464 94.767 1.00 9.92 104 PHE B CA 1
ATOM 806 C C . PHE A 1 104 ? 96.517 116.888 95.278 1.00 9.92 104 PHE B C 1
ATOM 807 O O . PHE A 1 104 ? 95.526 117.551 94.964 1.00 9.92 104 PHE B O 1
ATOM 815 N N . ASP A 1 105 ? 97.497 117.401 96.020 1.00 9.32 105 ASP B N 1
ATOM 816 C CA . ASP A 1 105 ? 97.323 118.740 96.567 1.00 9.32 105 ASP B CA 1
ATOM 817 C C . ASP A 1 105 ? 97.488 119.825 95.499 1.00 9.32 105 ASP B C 1
ATOM 818 O O . ASP A 1 105 ? 96.705 120.779 95.460 1.00 9.32 105 ASP B O 1
ATOM 823 N N . TYR A 1 106 ? 98.480 119.701 94.617 1.00 8.31 106 TYR B N 1
ATOM 824 C CA . TYR A 1 106 ? 98.939 120.829 93.818 1.00 8.31 106 TYR B CA 1
ATOM 825 C C . TYR A 1 106 ? 98.297 120.938 92.447 1.00 8.31 106 TYR B C 1
ATOM 826 O O . TYR A 1 106 ? 98.478 121.969 91.793 1.00 8.31 106 TYR B O 1
ATOM 835 N N . ARG A 1 107 ? 97.578 119.913 91.987 1.00 12.84 107 ARG B N 1
ATOM 836 C CA . ARG A 1 107 ? 97.075 119.935 90.621 1.00 12.84 107 ARG B CA 1
ATOM 837 C C . ARG A 1 107 ? 96.153 121.128 90.382 1.00 12.84 107 ARG B C 1
ATOM 838 O O . ARG A 1 107 ? 96.255 121.805 89.354 1.00 12.84 107 ARG B O 1
ATOM 846 N N . GLY A 1 108 ? 95.258 121.406 91.328 1.00 12.25 108 GLY B N 1
ATOM 847 C CA . GLY A 1 108 ? 94.348 122.529 91.225 1.00 12.25 108 GLY B CA 1
ATOM 848 C C . GLY A 1 108 ? 94.912 123.864 91.656 1.00 12.25 108 GLY B C 1
ATOM 849 O O . GLY A 1 108 ? 94.189 124.862 91.605 1.00 12.25 108 GLY B O 1
ATOM 850 N N . LYS A 1 109 ? 96.179 123.915 92.070 1.00 12.21 109 LYS B N 1
ATOM 851 C CA . LYS A 1 109 ? 96.714 125.148 92.642 1.00 12.21 109 LYS B CA 1
ATOM 852 C C . LYS A 1 109 ? 97.168 126.138 91.572 1.00 12.21 109 LYS B C 1
ATOM 853 O O . LYS A 1 109 ? 97.434 127.303 91.887 1.00 12.21 109 LYS B O 1
ATOM 859 N N . ILE A 1 110 ? 97.284 125.703 90.319 1.00 15.06 110 ILE B N 1
ATOM 860 C CA . ILE A 1 110 ? 97.700 126.560 89.214 1.00 15.06 110 ILE B CA 1
ATOM 861 C C . ILE A 1 110 ? 96.776 126.304 88.032 1.00 15.06 110 ILE B C 1
ATOM 862 O O . ILE A 1 110 ? 96.578 125.151 87.631 1.00 15.06 110 ILE B O 1
ATOM 867 N N . ALA A 1 111 ? 96.209 127.378 87.478 1.00 19.34 111 ALA B N 1
ATOM 868 C CA . ALA A 1 111 ? 95.262 127.288 86.363 1.00 19.34 111 ALA B CA 1
ATOM 869 C C . ALA A 1 111 ? 96.023 127.333 85.037 1.00 19.34 111 ALA B C 1
ATOM 870 O O . ALA A 1 111 ? 95.842 128.215 84.195 1.00 19.34 111 ALA B O 1
ATOM 872 N N . ASP A 1 112 ? 96.894 126.343 84.865 1.00 20.40 112 ASP B N 1
ATOM 873 C CA . ASP A 1 112 ? 97.702 126.177 83.666 1.00 20.40 112 ASP B CA 1
ATOM 874 C C . ASP A 1 112 ? 97.522 124.756 83.155 1.00 20.40 112 ASP B C 1
ATOM 875 O O . ASP A 1 112 ? 97.643 123.802 83.929 1.00 20.40 112 ASP B O 1
ATOM 880 N N . ALA A 1 113 ? 97.245 124.615 81.857 1.00 20.00 113 ALA B N 1
ATOM 881 C CA . ALA A 1 113 ? 97.069 123.283 81.283 1.00 20.00 113 ALA B CA 1
ATOM 882 C C . ALA A 1 113 ? 98.338 122.449 81.409 1.00 20.00 113 ALA B C 1
ATOM 883 O O . ALA A 1 113 ? 98.271 121.246 81.686 1.00 20.00 113 ALA B O 1
ATOM 885 N N . ARG A 1 114 ? 99.502 123.067 81.206 1.00 20.55 114 ARG B N 1
ATOM 886 C CA . ARG A 1 114 ? 100.761 122.337 81.310 1.00 20.55 114 ARG B CA 1
ATOM 887 C C . ARG A 1 114 ? 100.997 121.834 82.730 1.00 20.55 114 ARG B C 1
ATOM 888 O O . ARG A 1 114 ? 101.475 120.713 82.922 1.00 20.55 114 ARG B O 1
ATOM 896 N N . TRP A 1 115 ? 100.675 122.652 83.733 1.00 13.26 115 TRP B N 1
ATOM 897 C CA . TRP A 1 115 ? 100.865 122.267 85.130 1.00 13.26 115 TRP B CA 1
ATOM 898 C C . TRP A 1 115 ? 99.956 121.102 85.511 1.00 13.26 115 TRP B C 1
ATOM 899 O O . TRP A 1 115 ? 100.390 120.140 86.164 1.00 13.26 115 TRP B O 1
ATOM 910 N N . ARG A 1 116 ? 98.687 121.170 85.103 1.00 18.40 116 ARG B N 1
ATOM 911 C CA . ARG A 1 116 ? 97.760 120.079 85.378 1.00 18.40 116 ARG B CA 1
ATOM 912 C C . ARG A 1 116 ? 98.172 118.810 84.641 1.00 18.40 116 ARG B C 1
ATOM 913 O O . ARG A 1 116 ? 98.028 117.703 85.169 1.00 18.40 116 ARG B O 1
ATOM 921 N N . LYS A 1 117 ? 98.697 118.950 83.420 1.00 16.82 117 LYS B N 1
ATOM 922 C CA . LYS A 1 117 ? 99.214 117.788 82.701 1.00 16.82 117 LYS B CA 1
ATOM 923 C C . LYS A 1 117 ? 100.402 117.173 83.425 1.00 16.82 117 LYS B C 1
ATOM 924 O O . LYS A 1 117 ? 100.501 115.947 83.546 1.00 16.82 117 LYS B O 1
ATOM 930 N N . MET A 1 118 ? 101.331 118.011 83.889 1.00 16.69 118 MET B N 1
ATOM 931 C CA . MET A 1 118 ? 102.484 117.501 84.618 1.00 16.69 118 MET B CA 1
ATOM 932 C C . MET A 1 118 ? 102.043 116.720 85.840 1.00 16.69 118 MET B C 1
ATOM 933 O O . MET A 1 118 ? 102.553 115.627 86.107 1.00 16.69 118 MET B O 1
ATOM 938 N N . TRP A 1 119 ? 101.075 117.250 86.583 1.00 10.84 119 TRP B N 1
ATOM 939 C CA . TRP A 1 119 ? 100.689 116.556 87.804 1.00 10.84 119 TRP B CA 1
ATOM 940 C C . TRP A 1 119 ? 99.835 115.323 87.515 1.00 10.84 119 TRP B C 1
ATOM 941 O O . TRP A 1 119 ? 99.925 114.331 88.241 1.00 10.84 119 TRP B O 1
ATOM 952 N N . ASP A 1 120 ? 99.045 115.333 86.439 1.00 14.49 120 ASP B N 1
ATOM 953 C CA . ASP A 1 120 ? 98.339 114.118 86.041 1.00 14.49 120 ASP B CA 1
ATOM 954 C C . ASP A 1 120 ? 99.320 113.016 85.648 1.00 14.49 120 ASP B C 1
ATOM 955 O O . ASP A 1 120 ? 99.163 111.854 86.050 1.00 14.49 120 ASP B O 1
ATOM 960 N N . ALA A 1 121 ? 100.356 113.369 84.884 1.00 10.11 121 ALA B N 1
ATOM 961 C CA . ALA A 1 121 ? 101.375 112.394 84.513 1.00 10.11 121 ALA B CA 1
ATOM 962 C C . ALA A 1 121 ? 102.114 111.875 85.741 1.00 10.11 121 ALA B C 1
ATOM 963 O O . ALA A 1 121 ? 102.392 110.677 85.851 1.00 10.11 121 ALA B O 1
ATOM 965 N N . GLY A 1 122 ? 102.468 112.772 86.664 1.00 9.74 122 GLY B N 1
ATOM 966 C CA . GLY A 1 122 ? 103.142 112.340 87.878 1.00 9.74 122 GLY B CA 1
ATOM 967 C C . GLY A 1 122 ? 102.292 111.410 88.722 1.00 9.74 122 GLY B C 1
ATOM 968 O O . GLY A 1 122 ? 102.795 110.435 89.289 1.00 9.74 122 GLY B O 1
ATOM 969 N N . LEU A 1 123 ? 100.993 111.699 88.820 1.00 8.51 123 LEU B N 1
ATOM 970 C CA . LEU A 1 123 ? 100.100 110.792 89.530 1.00 8.51 123 LEU B CA 1
ATOM 971 C C . LEU A 1 123 ? 100.069 109.432 88.856 1.00 8.51 123 LEU B C 1
ATOM 972 O O . LEU A 1 123 ? 100.083 108.398 89.532 1.00 8.51 123 LEU B O 1
ATOM 977 N N . VAL A 1 124 ? 100.024 109.414 87.522 1.00 8.35 124 VAL B N 1
ATOM 978 C CA . VAL A 1 124 ? 100.007 108.146 86.797 1.00 8.35 124 VAL B CA 1
ATOM 979 C C . VAL A 1 124 ? 101.290 107.365 87.049 1.00 8.35 124 VAL B C 1
ATOM 980 O O . VAL A 1 124 ? 101.266 106.145 87.233 1.00 8.35 124 VAL B O 1
ATOM 984 N N . ILE A 1 125 ? 102.430 108.054 87.048 1.00 8.90 125 ILE B N 1
ATOM 985 C CA . ILE A 1 125 ? 103.702 107.403 87.351 1.00 8.90 125 ILE B CA 1
ATOM 986 C C . ILE A 1 125 ? 103.672 106.799 88.748 1.00 8.90 125 ILE B C 1
ATOM 987 O O . ILE A 1 125 ? 104.051 105.635 88.952 1.00 8.90 125 ILE B O 1
ATOM 992 N N . GLY A 1 126 ? 103.213 107.578 89.731 1.00 7.65 126 GLY B N 1
ATOM 993 C CA . GLY A 1 126 ? 103.182 107.126 91.112 1.00 7.65 126 GLY B CA 1
ATOM 994 C C . GLY A 1 126 ? 102.135 106.076 91.385 1.00 7.65 126 GLY B C 1
ATOM 995 O O . GLY A 1 126 ? 102.169 105.435 92.438 1.00 7.65 126 GLY B O 1
ATOM 996 N N . SER A 1 127 ? 101.202 105.897 90.462 1.00 8.13 127 SER B N 1
ATOM 997 C CA . SER A 1 127 ? 100.201 104.851 90.545 1.00 8.13 127 SER B CA 1
ATOM 998 C C . SER A 1 127 ? 100.597 103.597 89.784 1.00 8.13 127 SER B C 1
ATOM 999 O O . SER A 1 127 ? 100.115 102.509 90.111 1.00 8.13 127 SER B O 1
ATOM 1002 N N . LEU A 1 128 ? 101.467 103.737 88.786 1.00 8.08 128 LEU B N 1
ATOM 1003 C CA . LEU A 1 128 ? 101.877 102.649 87.912 1.00 8.08 128 LEU B CA 1
ATOM 1004 C C . LEU A 1 128 ? 103.115 101.931 88.435 1.00 8.08 128 LEU B C 1
ATOM 1005 O O . LEU A 1 128 ? 103.122 100.703 88.550 1.00 8.08 128 LEU B O 1
ATOM 1010 N N . VAL A 1 129 ? 104.169 102.680 88.739 1.00 5.73 129 VAL B N 1
ATOM 1011 C CA . VAL A 1 129 ? 105.475 102.114 89.076 1.00 5.73 129 VAL B CA 1
ATOM 1012 C C . VAL A 1 129 ? 105.443 101.224 90.320 1.00 5.73 129 VAL B C 1
ATOM 1013 O O . VAL A 1 129 ? 106.024 100.127 90.282 1.00 5.73 129 VAL B O 1
ATOM 1017 N N . PRO A 1 130 ? 104.818 101.619 91.433 1.00 6.04 130 PRO B N 1
ATOM 1018 C CA . PRO A 1 130 ? 104.900 100.787 92.652 1.00 6.04 130 PRO B CA 1
ATOM 1019 C C . PRO A 1 130 ? 104.256 99.417 92.485 1.00 6.04 130 PRO B C 1
ATOM 1020 O O . PRO A 1 130 ? 104.863 98.418 92.897 1.00 6.04 130 PRO B O 1
ATOM 1024 N N . PRO A 1 131 ? 103.034 99.301 91.933 1.00 7.14 131 PRO B N 1
ATOM 1025 C CA . PRO A 1 131 ? 102.469 97.947 91.755 1.00 7.14 131 PRO B CA 1
ATOM 1026 C C . PRO A 1 131 ? 103.328 97.057 90.874 1.00 7.14 131 PRO B C 1
ATOM 1027 O O . PRO A 1 131 ? 103.558 95.885 91.202 1.00 7.14 131 PRO B O 1
ATOM 1031 N N . VAL A 1 132 ? 103.833 97.606 89.766 1.00 5.57 132 VAL B N 1
ATOM 1032 C CA . VAL A 1 132 ? 104.673 96.837 88.855 1.00 5.57 132 VAL B CA 1
ATOM 1033 C C . VAL A 1 132 ? 105.927 96.350 89.567 1.00 5.57 132 VAL B C 1
ATOM 1034 O O . VAL A 1 132 ? 106.299 95.173 89.466 1.00 5.57 132 VAL B O 1
ATOM 1038 N N . VAL A 1 133 ? 106.596 97.239 90.304 1.00 4.93 133 VAL B N 1
ATOM 1039 C CA . VAL A 1 133 ? 107.839 96.841 90.951 1.00 4.93 133 VAL B CA 1
ATOM 1040 C C . VAL A 1 133 ? 107.567 95.827 92.053 1.00 4.93 133 VAL B C 1
ATOM 1041 O O . VAL A 1 133 ? 108.336 94.882 92.234 1.00 4.93 133 VAL B O 1
ATOM 1045 N N . PHE A 1 134 ? 106.472 95.997 92.802 1.00 6.82 134 PHE B N 1
ATOM 1046 C CA . PHE A 1 134 ? 106.123 95.003 93.813 1.00 6.82 134 PHE B CA 1
ATOM 1047 C C . PHE A 1 134 ? 105.889 93.633 93.190 1.00 6.82 134 PHE B C 1
ATOM 1048 O O . PHE A 1 134 ? 106.346 92.619 93.730 1.00 6.82 134 PHE B O 1
ATOM 1056 N N . GLY A 1 135 ? 105.168 93.582 92.070 1.00 6.47 135 GLY B N 1
ATOM 1057 C CA . GLY A 1 135 ? 104.961 92.307 91.400 1.00 6.47 135 GLY B CA 1
ATOM 1058 C C . GLY A 1 135 ? 106.265 91.685 90.942 1.00 6.47 135 GLY B C 1
ATOM 1059 O O . GLY A 1 135 ? 106.499 90.488 91.132 1.00 6.47 135 GLY B O 1
ATOM 1060 N N . ILE A 1 136 ? 107.138 92.500 90.344 1.00 6.33 136 ILE B N 1
ATOM 1061 C CA . ILE A 1 136 ? 108.445 92.014 89.902 1.00 6.33 136 ILE B CA 1
ATOM 1062 C C . ILE A 1 136 ? 109.236 91.473 91.090 1.00 6.33 136 ILE B C 1
ATOM 1063 O O . ILE A 1 136 ? 109.894 90.429 91.005 1.00 6.33 136 ILE B O 1
ATOM 1068 N N . ALA A 1 137 ? 109.152 92.163 92.226 1.00 7.21 137 ALA B N 1
ATOM 1069 C CA . ALA A 1 137 ? 109.874 91.743 93.421 1.00 7.21 137 ALA B CA 1
ATOM 1070 C C . ALA A 1 137 ? 109.371 90.396 93.927 1.00 7.21 137 ALA B C 1
ATOM 1071 O O . ALA A 1 137 ? 110.165 89.524 94.299 1.00 7.21 137 ALA B O 1
ATOM 1073 N N . PHE A 1 138 ? 108.050 90.210 93.958 1.00 10.59 138 PHE B N 1
ATOM 1074 C CA . PHE A 1 138 ? 107.509 88.942 94.443 1.00 10.59 138 PHE B CA 1
ATOM 1075 C C . PHE A 1 138 ? 107.838 87.797 93.485 1.00 10.59 138 PHE B C 1
ATOM 1076 O O . PHE A 1 138 ? 108.178 86.682 93.915 1.00 10.59 138 PHE B O 1
ATOM 1084 N N . GLY A 1 139 ? 107.755 88.057 92.179 1.00 8.74 139 GLY B N 1
ATOM 1085 C CA . GLY A 1 139 ? 108.181 87.057 91.216 1.00 8.74 139 GLY B CA 1
ATOM 1086 C C . GLY A 1 139 ? 109.637 86.674 91.387 1.00 8.74 139 GLY B C 1
ATOM 1087 O O . GLY A 1 139 ? 110.005 85.508 91.233 1.00 8.74 139 GLY B O 1
ATOM 1088 N N . ASN A 1 140 ? 110.484 87.649 91.721 1.00 7.31 140 ASN B N 1
ATOM 1089 C CA . ASN A 1 140 ? 111.887 87.335 91.957 1.00 7.31 140 ASN B CA 1
ATOM 1090 C C . ASN A 1 140 ? 112.071 86.542 93.243 1.00 7.31 140 ASN B C 1
ATOM 1091 O O . ASN A 1 140 ? 112.977 85.708 93.336 1.00 7.31 140 ASN B O 1
ATOM 1096 N N . LEU A 1 141 ? 111.240 86.808 94.255 1.00 7.95 141 LEU B N 1
ATOM 1097 C CA . LEU A 1 141 ? 111.210 85.932 95.423 1.00 7.95 141 LEU B CA 1
ATOM 1098 C C . LEU A 1 141 ? 111.001 84.488 94.995 1.00 7.95 141 LEU B C 1
ATOM 1099 O O . LEU A 1 141 ? 111.729 83.586 95.418 1.00 7.95 141 LEU B O 1
ATOM 1104 N N . LEU A 1 142 ? 110.005 84.258 94.139 1.00 9.67 142 LEU B N 1
ATOM 1105 C CA . LEU A 1 142 ? 109.727 82.891 93.701 1.00 9.67 142 LEU B CA 1
ATOM 1106 C C . LEU A 1 142 ? 110.873 82.318 92.875 1.00 9.67 142 LEU B C 1
ATOM 1107 O O . LEU A 1 142 ? 111.178 81.125 92.973 1.00 9.67 142 LEU B O 1
ATOM 1112 N N . LEU A 1 143 ? 111.509 83.142 92.046 1.00 10.96 143 LEU B N 1
ATOM 1113 C CA . LEU A 1 143 ? 112.680 82.677 91.310 1.00 10.96 143 LEU B CA 1
ATOM 1114 C C . LEU A 1 143 ? 113.851 82.411 92.246 1.00 10.96 143 LEU B C 1
ATOM 1115 O O . LEU A 1 143 ? 114.703 81.563 91.964 1.00 10.96 143 LEU B O 1
ATOM 1120 N N . GLY A 1 144 ? 113.912 83.121 93.358 1.00 10.30 144 GLY B N 1
ATOM 1121 C CA . GLY A 1 144 ? 115.092 83.108 94.202 1.00 10.30 144 GLY B CA 1
ATOM 1122 C C . GLY A 1 144 ? 115.886 84.375 93.939 1.00 10.30 144 GLY B C 1
ATOM 1123 O O . GLY A 1 144 ? 116.108 84.766 92.788 1.00 10.30 144 GLY B O 1
ATOM 1124 N N . VAL A 1 145 ? 116.314 85.025 95.009 1.00 10.56 145 VAL B N 1
ATOM 1125 C CA . VAL A 1 145 ? 116.913 86.355 94.955 1.00 10.56 145 VAL B CA 1
ATOM 1126 C C . VAL A 1 145 ? 118.411 86.211 95.186 1.00 10.56 145 VAL B C 1
ATOM 1127 O O . VAL A 1 145 ? 118.815 85.545 96.146 1.00 10.56 145 VAL B O 1
ATOM 1131 N N . PRO A 1 146 ? 119.260 86.810 94.350 1.00 11.52 146 PRO B N 1
ATOM 1132 C CA . PRO A 1 146 ? 120.703 86.559 94.462 1.00 11.52 146 PRO B CA 1
ATOM 1133 C C . PRO A 1 146 ? 121.351 87.294 95.622 1.00 11.52 146 PRO B C 1
ATOM 1134 O O . PRO A 1 146 ? 122.202 88.166 95.424 1.00 11.52 146 PRO B O 1
ATOM 1138 N N . PHE A 1 147 ? 120.957 86.941 96.838 1.00 9.56 147 PHE B N 1
ATOM 1139 C CA . PHE A 1 147 ? 121.522 87.517 98.043 1.00 9.56 147 PHE B CA 1
ATOM 1140 C C . PHE A 1 147 ? 122.088 86.400 98.902 1.00 9.56 147 PHE B C 1
ATOM 1141 O O . PHE A 1 147 ? 121.738 85.231 98.747 1.00 9.56 147 PHE B O 1
ATOM 1149 N N . ALA A 1 148 ? 122.962 86.772 99.826 1.00 9.23 148 ALA B N 1
ATOM 1150 C CA . ALA A 1 148 ? 123.559 85.788 100.708 1.00 9.23 148 ALA B CA 1
ATOM 1151 C C . ALA A 1 148 ? 123.887 86.448 102.035 1.00 9.23 148 ALA B C 1
ATOM 1152 O O . ALA A 1 148 ? 123.966 87.675 102.138 1.00 9.23 148 ALA B O 1
ATOM 1154 N N . PHE A 1 149 ? 124.067 85.613 103.051 1.00 11.34 149 PHE B N 1
ATOM 1155 C CA . PHE A 1 149 ? 124.488 86.044 104.374 1.00 11.34 149 PHE B CA 1
ATOM 1156 C C . PHE A 1 149 ? 125.941 85.664 104.603 1.00 11.34 149 PHE B C 1
ATOM 1157 O O . PHE A 1 149 ? 126.379 84.582 104.204 1.00 11.34 149 PHE B O 1
ATOM 1165 N N . THR A 1 150 ? 126.681 86.547 105.253 1.00 14.52 150 THR B N 1
ATOM 1166 C CA . THR A 1 150 ? 127.951 86.169 105.845 1.00 14.52 150 THR B CA 1
ATOM 1167 C C . THR A 1 150 ? 127.679 85.391 107.128 1.00 14.52 150 THR B C 1
ATOM 1168 O O . THR A 1 150 ? 126.554 85.374 107.629 1.00 14.52 150 THR B O 1
ATOM 1172 N N . PRO A 1 151 ? 128.684 84.699 107.673 1.00 16.64 151 PRO B N 1
ATOM 1173 C CA . PRO A 1 151 ? 128.482 84.049 108.978 1.00 16.64 151 PRO B CA 1
ATOM 1174 C C . PRO A 1 151 ? 128.023 85.011 110.060 1.00 16.64 151 PRO B C 1
ATOM 1175 O O . PRO A 1 151 ? 127.224 84.625 110.922 1.00 16.64 151 PRO B O 1
ATOM 1179 N N . GLN A 1 152 ? 128.497 86.254 110.036 1.00 18.42 152 GLN B N 1
ATOM 1180 C CA . GLN A 1 152 ? 128.056 87.283 110.970 1.00 18.42 152 GLN B CA 1
ATOM 1181 C C . GLN A 1 152 ? 126.726 87.916 110.568 1.00 18.42 152 GLN B C 1
ATOM 1182 O O . GLN A 1 152 ? 126.367 88.968 111.109 1.00 18.42 152 GLN B O 1
ATOM 1188 N N . LEU A 1 153 ? 126.009 87.304 109.627 1.00 12.83 153 LEU B N 1
ATOM 1189 C CA . LEU A 1 153 ? 124.664 87.670 109.192 1.00 12.83 153 LEU B CA 1
ATOM 1190 C C . LEU A 1 153 ? 124.597 89.014 108.477 1.00 12.83 153 LEU B C 1
ATOM 1191 O O . LEU A 1 153 ? 123.502 89.559 108.297 1.00 12.83 153 LEU B O 1
ATOM 1196 N N . ARG A 1 154 ? 125.731 89.559 108.050 1.00 9.50 154 ARG B N 1
ATOM 1197 C CA . ARG A 1 154 ? 125.716 90.678 107.120 1.00 9.50 154 ARG B CA 1
ATOM 1198 C C . ARG A 1 154 ? 125.270 90.183 105.749 1.00 9.50 154 ARG B C 1
ATOM 1199 O O . ARG A 1 154 ? 125.653 89.092 105.321 1.00 9.50 154 ARG B O 1
ATOM 1207 N N . VAL A 1 155 ? 124.460 90.974 105.062 1.00 10.92 155 VAL B N 1
ATOM 1208 C CA . VAL A 1 155 ? 123.876 90.528 103.803 1.00 10.92 155 VAL B CA 1
ATOM 1209 C C . VAL A 1 155 ? 124.702 91.031 102.621 1.00 10.92 155 VAL B C 1
ATOM 1210 O O . VAL A 1 155 ? 125.195 92.164 102.601 1.00 10.92 155 VAL B O 1
ATOM 1214 N N . GLU A 1 156 ? 124.858 90.161 101.623 1.00 15.50 156 GLU B N 1
ATOM 1215 C CA . GLU A 1 156 ? 125.575 90.470 100.390 1.00 15.50 156 GLU B CA 1
ATOM 1216 C C . GLU A 1 156 ? 124.629 90.275 99.217 1.00 15.50 156 GLU B C 1
ATOM 1217 O O . GLU A 1 156 ? 124.004 89.219 99.097 1.00 15.50 156 GLU B O 1
ATOM 1223 N N . TYR A 1 157 ? 124.527 91.276 98.350 1.00 10.00 157 TYR B N 1
ATOM 1224 C CA . TYR A 1 157 ? 123.724 91.153 97.142 1.00 10.00 157 TYR B CA 1
ATOM 1225 C C . TYR A 1 157 ? 124.604 90.958 95.913 1.00 10.00 157 TYR B C 1
ATOM 1226 O O . TYR A 1 157 ? 125.587 91.675 95.717 1.00 10.00 157 TYR B O 1
ATOM 1235 N N . LEU A 1 158 ? 124.236 89.981 95.082 1.00 14.39 158 LEU B N 1
ATOM 1236 C CA . LEU A 1 158 ? 125.023 89.609 93.912 1.00 14.39 158 LEU B CA 1
ATOM 1237 C C . LEU A 1 158 ? 124.288 89.851 92.600 1.00 14.39 158 LEU B C 1
ATOM 1238 O O . LEU A 1 158 ? 124.776 89.434 91.544 1.00 14.39 158 LEU B O 1
ATOM 1243 N N . GLY A 1 159 ? 123.133 90.505 92.634 1.00 13.57 159 GLY B N 1
ATOM 1244 C CA . GLY A 1 159 ? 122.402 90.805 91.420 1.00 13.57 159 GLY B CA 1
ATOM 1245 C C . GLY A 1 159 ? 122.346 92.290 91.133 1.00 13.57 159 GLY B C 1
ATOM 1246 O O . GLY A 1 159 ? 123.178 93.054 91.626 1.00 13.57 159 GLY B O 1
ATOM 1247 N N . SER A 1 160 ? 121.365 92.710 90.344 1.00 12.49 160 SER B N 1
ATOM 1248 C CA . SER A 1 160 ? 121.191 94.111 89.989 1.00 12.49 160 SER B CA 1
ATOM 1249 C C . SER A 1 160 ? 119.738 94.314 89.575 1.00 12.49 160 SER B C 1
ATOM 1250 O O . SER A 1 160 ? 118.942 93.369 89.559 1.00 12.49 160 SER B O 1
ATOM 1253 N N . PHE A 1 161 ? 119.387 95.560 89.258 1.00 9.83 161 PHE B N 1
ATOM 1254 C CA . PHE A 1 161 ? 118.017 95.877 88.873 1.00 9.83 161 PHE B CA 1
ATOM 1255 C C . PHE A 1 161 ? 117.616 95.151 87.593 1.00 9.83 161 PHE B C 1
ATOM 1256 O O . PHE A 1 161 ? 116.494 94.641 87.488 1.00 9.83 161 PHE B O 1
ATOM 1264 N N . TRP A 1 162 ? 118.526 95.080 86.616 1.00 11.76 162 TRP B N 1
ATOM 1265 C CA . TRP A 1 162 ? 118.234 94.407 85.350 1.00 11.76 162 TRP B CA 1
ATOM 1266 C C . TRP A 1 162 ? 118.033 92.907 85.515 1.00 11.76 162 TRP B C 1
ATOM 1267 O O . TRP A 1 162 ? 117.264 92.307 84.758 1.00 11.76 162 TRP B O 1
ATOM 1278 N N . GLN A 1 163 ? 118.724 92.280 86.470 1.00 13.23 163 GLN B N 1
ATOM 1279 C CA . GLN A 1 163 ? 118.512 90.856 86.715 1.00 13.23 163 GLN B CA 1
ATOM 1280 C C . GLN A 1 163 ? 117.065 90.568 87.092 1.00 13.23 163 GLN B C 1
ATOM 1281 O O . GLN A 1 163 ? 116.541 89.489 86.798 1.00 13.23 163 GLN B O 1
ATOM 1287 N N . LEU A 1 164 ? 116.401 91.525 87.744 1.00 8.25 164 LEU B N 1
ATOM 1288 C CA . LEU A 1 164 ? 115.012 91.325 88.135 1.00 8.25 164 LEU B CA 1
ATOM 1289 C C . LEU A 1 164 ? 114.092 91.231 86.932 1.00 8.25 164 LEU B C 1
ATOM 1290 O O . LEU A 1 164 ? 113.028 90.608 87.019 1.00 8.25 164 LEU B O 1
ATOM 1295 N N . LEU A 1 165 ? 114.475 91.845 85.812 1.00 9.53 165 LEU B N 1
ATOM 1296 C CA . LEU A 1 165 ? 113.571 92.023 84.678 1.00 9.53 165 LEU B CA 1
ATOM 1297 C C . LEU A 1 165 ? 113.649 90.815 83.742 1.00 9.53 165 LEU B C 1
ATOM 1298 O O . LEU A 1 165 ? 113.871 90.921 82.535 1.00 9.53 165 LEU B O 1
ATOM 1303 N N . THR A 1 166 ? 113.443 89.644 84.330 1.00 12.33 166 THR B N 1
ATOM 1304 C CA . THR A 1 166 ? 113.274 88.397 83.606 1.00 12.33 166 THR B CA 1
ATOM 1305 C C . THR A 1 166 ? 111.786 88.120 83.390 1.00 12.33 166 THR B C 1
ATOM 1306 O O . THR A 1 166 ? 110.935 88.722 84.054 1.00 12.33 166 THR B O 1
ATOM 1310 N N . PRO A 1 167 ? 111.432 87.251 82.434 1.00 11.89 167 PRO B N 1
ATOM 1311 C CA . PRO A 1 167 ? 110.017 87.141 82.031 1.00 11.89 167 PRO B CA 1
ATOM 1312 C C . PRO A 1 167 ? 109.039 86.775 83.139 1.00 11.89 167 PRO B C 1
ATOM 1313 O O . PRO A 1 167 ? 107.916 87.289 83.136 1.00 11.89 167 PRO B O 1
ATOM 1317 N N . PHE A 1 168 ? 109.410 85.893 84.073 1.00 11.43 168 PHE B N 1
ATOM 1318 C CA . PHE A 1 168 ? 108.472 85.547 85.142 1.00 11.43 168 PHE B CA 1
ATOM 1319 C C . PHE A 1 168 ? 108.233 86.708 86.101 1.00 11.43 168 PHE B C 1
ATOM 1320 O O . PHE A 1 168 ? 107.063 86.990 86.418 1.00 11.43 168 PHE B O 1
ATOM 1328 N N . PRO A 1 169 ? 109.255 87.394 86.619 1.00 9.43 169 PRO B N 1
ATOM 1329 C CA . PRO A 1 169 ? 108.978 88.602 87.412 1.00 9.43 169 PRO B CA 1
ATOM 1330 C C . PRO A 1 169 ? 108.251 89.683 86.635 1.00 9.43 169 PRO B C 1
ATOM 1331 O O . PRO A 1 169 ? 107.444 90.409 87.222 1.00 9.43 169 PRO B O 1
ATOM 1335 N N . LEU A 1 170 ? 108.506 89.819 85.329 1.00 9.51 170 LEU B N 1
ATOM 1336 C CA . LEU A 1 170 ? 107.732 90.766 84.531 1.00 9.51 170 LEU B CA 1
ATOM 1337 C C . LEU A 1 170 ? 106.266 90.369 84.489 1.00 9.51 170 LEU B C 1
ATOM 1338 O O . LEU A 1 170 ? 105.379 91.228 84.555 1.00 9.51 170 LEU B O 1
ATOM 1343 N N . LEU A 1 171 ? 105.995 89.070 84.365 1.00 9.25 171 LEU B N 1
ATOM 1344 C CA . LEU A 1 171 ? 104.621 88.582 84.398 1.00 9.25 171 LEU B CA 1
ATOM 1345 C C . LEU A 1 171 ? 103.974 88.866 85.744 1.00 9.25 171 LEU B C 1
ATOM 1346 O O . LEU A 1 171 ? 102.799 89.236 85.810 1.00 9.25 171 LEU B O 1
ATOM 1351 N N . CYS A 1 172 ? 104.730 88.699 86.827 1.00 8.17 172 CYS B N 1
ATOM 1352 C CA . CYS A 1 172 ? 104.194 88.992 88.150 1.00 8.17 172 CYS B CA 1
ATOM 1353 C C . CYS A 1 172 ? 103.914 90.481 88.318 1.00 8.17 172 CYS B C 1
ATOM 1354 O O . CYS A 1 172 ? 102.910 90.864 88.922 1.00 8.17 172 CYS B O 1
ATOM 1357 N N . GLY A 1 173 ? 104.799 91.335 87.801 1.00 8.17 173 GLY B N 1
ATOM 1358 C CA . GLY A 1 173 ? 104.547 92.766 87.843 1.00 8.17 173 GLY B CA 1
ATOM 1359 C C . GLY A 1 173 ? 103.321 93.158 87.041 1.00 8.17 173 GLY B C 1
ATOM 1360 O O . GLY A 1 173 ? 102.525 93.997 87.467 1.00 8.17 173 GLY B O 1
ATOM 1361 N N . LEU A 1 174 ? 103.149 92.544 85.871 1.00 9.22 174 LEU B N 1
ATOM 1362 C CA . LEU A 1 174 ? 101.950 92.775 85.073 1.00 9.22 174 LEU B CA 1
ATOM 1363 C C . LEU A 1 174 ? 100.696 92.313 85.814 1.00 9.22 174 LEU B C 1
ATOM 1364 O O . LEU A 1 174 ? 99.656 92.978 85.774 1.00 9.22 174 LEU B O 1
ATOM 1369 N N . LEU A 1 175 ? 100.777 91.169 86.494 1.00 9.60 175 LEU B N 1
ATOM 1370 C CA . LEU A 1 175 ? 99.640 90.683 87.272 1.00 9.60 175 LEU B CA 1
ATOM 1371 C C . LEU A 1 175 ? 99.322 91.619 88.435 1.00 9.60 175 LEU B C 1
ATOM 1372 O O . LEU A 1 175 ? 98.150 91.884 88.722 1.00 9.60 175 LEU B O 1
ATOM 1377 N N . SER A 1 176 ? 100.349 92.120 89.117 1.00 9.92 176 SER B N 1
ATOM 1378 C CA . SER A 1 176 ? 100.137 93.069 90.208 1.00 9.92 176 SER B CA 1
ATOM 1379 C C . SER A 1 176 ? 99.510 94.362 89.699 1.00 9.92 176 SER B C 1
ATOM 1380 O O . SER A 1 176 ? 98.628 94.942 90.351 1.00 9.92 176 SER B O 1
ATOM 1383 N N . LEU A 1 177 ? 99.969 94.834 88.540 1.00 8.80 177 LEU B N 1
ATOM 1384 C CA . LEU A 1 177 ? 99.354 95.998 87.922 1.00 8.80 177 LEU B CA 1
ATOM 1385 C C . LEU A 1 177 ? 97.893 95.733 87.610 1.00 8.80 177 LEU B C 1
ATOM 1386 O O . LEU A 1 177 ? 97.031 96.574 87.884 1.00 8.80 177 LEU B O 1
ATOM 1391 N N . GLY A 1 178 ? 97.595 94.569 87.037 1.00 8.19 178 GLY B N 1
ATOM 1392 C CA . GLY A 1 178 ? 96.211 94.222 86.777 1.00 8.19 178 GLY B CA 1
ATOM 1393 C C . GLY A 1 178 ? 95.384 94.185 88.045 1.00 8.19 178 GLY B C 1
ATOM 1394 O O . GLY A 1 178 ? 94.220 94.581 88.049 1.00 8.19 178 GLY B O 1
ATOM 1395 N N . MET A 1 179 ? 95.984 93.716 89.138 1.00 10.10 179 MET B N 1
ATOM 1396 C CA . MET A 1 179 ? 95.291 93.660 90.420 1.00 10.10 179 MET B CA 1
ATOM 1397 C C . MET A 1 179 ? 94.910 95.050 90.909 1.00 10.10 179 MET B C 1
ATOM 1398 O O . MET A 1 179 ? 93.746 95.306 91.241 1.00 10.10 179 MET B O 1
ATOM 1403 N N . VAL A 1 180 ? 95.880 95.966 90.960 1.00 8.87 180 VAL B N 1
ATOM 1404 C CA . VAL A 1 180 ? 95.556 97.309 91.436 1.00 8.87 180 VAL B CA 1
ATOM 1405 C C . VAL A 1 180 ? 94.581 97.992 90.484 1.00 8.87 180 VAL B C 1
ATOM 1406 O O . VAL A 1 180 ? 93.711 98.754 90.917 1.00 8.87 180 VAL B O 1
ATOM 1410 N N . ILE A 1 181 ? 94.701 97.730 89.179 1.00 9.64 181 ILE B N 1
ATOM 1411 C CA . ILE A 1 181 ? 93.817 98.376 88.216 1.00 9.64 181 ILE B CA 1
ATOM 1412 C C . ILE A 1 181 ? 92.396 97.857 88.371 1.00 9.64 181 ILE B C 1
ATOM 1413 O O . ILE A 1 181 ? 91.432 98.617 88.270 1.00 9.64 181 ILE B O 1
ATOM 1418 N N . LEU A 1 182 ? 92.244 96.560 88.639 1.00 11.03 182 LEU B N 1
ATOM 1419 C CA . LEU A 1 182 ? 90.930 96.009 88.943 1.00 11.03 182 LEU B CA 1
ATOM 1420 C C . LEU A 1 182 ? 90.348 96.630 90.205 1.00 11.03 182 LEU B C 1
ATOM 1421 O O . LEU A 1 182 ? 89.171 97.010 90.238 1.00 11.03 182 LEU B O 1
ATOM 1426 N N . GLN A 1 183 ? 91.161 96.730 91.258 1.00 11.79 183 GLN B N 1
ATOM 1427 C CA . GLN A 1 183 ? 90.694 97.332 92.501 1.00 11.79 183 GLN B CA 1
ATOM 1428 C C . GLN A 1 183 ? 90.228 98.764 92.265 1.00 11.79 183 GLN B C 1
ATOM 1429 O O . GLN A 1 183 ? 89.143 99.161 92.707 1.00 11.79 183 GLN B O 1
ATOM 1435 N N . GLY A 1 184 ? 91.035 99.544 91.542 1.00 11.25 184 GLY B N 1
ATOM 1436 C CA . GLY A 1 184 ? 90.671 100.916 91.240 1.00 11.25 184 GLY B CA 1
ATOM 1437 C C . GLY A 1 184 ? 89.470 101.025 90.323 1.00 11.25 184 GLY B C 1
ATOM 1438 O O . GLY A 1 184 ? 88.677 101.958 90.439 1.00 11.25 184 GLY B O 1
ATOM 1439 N N . GLY A 1 185 ? 89.320 100.080 89.397 1.00 14.20 185 GLY B N 1
ATOM 1440 C CA . GLY A 1 185 ? 88.153 100.082 88.533 1.00 14.20 185 GLY B CA 1
ATOM 1441 C C . GLY A 1 185 ? 86.869 99.842 89.300 1.00 14.20 185 GLY B C 1
ATOM 1442 O O . GLY A 1 185 ? 85.858 100.503 89.060 1.00 14.20 185 GLY B O 1
ATOM 1443 N N . VAL A 1 186 ? 86.887 98.931 90.277 1.00 16.67 186 VAL B N 1
ATOM 1444 C CA . VAL A 1 186 ? 85.661 98.699 91.106 1.00 16.67 186 VAL B CA 1
ATOM 1445 C C . VAL A 1 186 ? 85.439 99.878 92.067 1.00 16.67 186 VAL B C 1
ATOM 1446 O O . VAL A 1 186 ? 84.260 100.211 92.363 1.00 16.67 186 VAL B O 1
ATOM 1450 N N . TRP A 1 187 ? 86.518 100.504 92.533 1.00 15.16 187 TRP B N 1
ATOM 1451 C CA . TRP A 1 187 ? 86.352 101.710 93.386 1.00 15.16 187 TRP B CA 1
ATOM 1452 C C . TRP A 1 187 ? 85.750 102.837 92.542 1.00 15.16 187 TRP B C 1
ATOM 1453 O O . TRP A 1 187 ? 84.871 103.528 93.049 1.00 15.16 187 TRP B O 1
ATOM 1464 N N . LEU A 1 188 ? 86.213 103.003 91.301 1.00 15.75 188 LEU B N 1
ATOM 1465 C CA . LEU A 1 188 ? 85.626 104.036 90.406 1.00 15.75 188 LEU B CA 1
ATOM 1466 C C . LEU A 1 188 ? 84.166 103.673 90.152 1.00 15.75 188 LEU B C 1
ATOM 1467 O O . LEU A 1 188 ? 83.347 104.595 90.022 1.00 15.75 188 LEU B O 1
ATOM 1472 N N . GLN A 1 189 ? 83.862 102.376 90.080 1.00 20.17 189 GLN B N 1
ATOM 1473 C CA . GLN A 1 189 ? 82.461 101.922 89.891 1.00 20.17 189 GLN B CA 1
ATOM 1474 C C . GLN A 1 189 ? 81.610 102.410 91.067 1.00 20.17 189 GLN B C 1
ATOM 1475 O O . GLN A 1 189 ? 80.537 102.983 90.816 1.00 20.17 189 GLN B O 1
ATOM 1481 N N . LEU A 1 190 ? 82.082 102.194 92.295 1.00 19.38 190 LEU B N 1
ATOM 1482 C CA . LEU A 1 190 ? 81.307 102.596 93.501 1.00 19.38 190 LEU B CA 1
ATOM 1483 C C . LEU A 1 190 ? 81.335 104.109 93.714 1.00 19.38 190 LEU B C 1
ATOM 1484 O O . LEU A 1 190 ? 80.421 104.608 94.409 1.00 19.38 190 LEU B O 1
ATOM 1489 N N . LYS A 1 191 ? 82.307 104.821 93.134 1.00 20.49 191 LYS B N 1
ATOM 1490 C CA . LYS A 1 191 ? 82.487 106.224 93.485 1.00 20.49 191 LYS B CA 1
ATOM 1491 C C . LYS A 1 191 ? 82.129 107.210 92.375 1.00 20.49 191 LYS B C 1
ATOM 1492 O O . LYS A 1 191 ? 82.195 108.418 92.614 1.00 20.49 191 LYS B O 1
ATOM 1498 N N . THR A 1 192 ? 81.778 106.754 91.172 1.00 20.63 192 THR B N 1
ATOM 1499 C CA . THR A 1 192 ? 81.496 107.680 90.078 1.00 20.63 192 THR B CA 1
ATOM 1500 C C . THR A 1 192 ? 80.281 107.208 89.294 1.00 20.63 192 THR B C 1
ATOM 1501 O O . THR A 1 192 ? 79.753 106.117 89.523 1.00 20.63 192 THR B O 1
ATOM 1505 N N . VAL A 1 193 ? 79.836 108.059 88.366 1.00 22.45 193 VAL B N 1
ATOM 1506 C CA . VAL A 1 193 ? 78.723 107.779 87.467 1.00 22.45 193 VAL B CA 1
ATOM 1507 C C . VAL A 1 193 ? 79.112 108.214 86.055 1.00 22.45 193 VAL B C 1
ATOM 1508 O O . VAL A 1 193 ? 80.125 108.878 85.847 1.00 22.45 193 VAL B O 1
ATOM 1512 N N . GLY A 1 194 ? 78.287 107.829 85.080 1.00 22.89 194 GLY B N 1
ATOM 1513 C CA . GLY A 1 194 ? 78.430 108.361 83.729 1.00 22.89 194 GLY B CA 1
ATOM 1514 C C . GLY A 1 194 ? 79.491 107.661 82.895 1.00 22.89 194 GLY B C 1
ATOM 1515 O O . GLY A 1 194 ? 79.757 106.461 83.043 1.00 22.89 194 GLY B O 1
ATOM 1516 N N . VAL A 1 195 ? 80.105 108.432 81.991 1.00 22.98 195 VAL B N 1
ATOM 1517 C CA . VAL A 1 195 ? 81.082 107.870 81.062 1.00 22.98 195 VAL B CA 1
ATOM 1518 C C . VAL A 1 195 ? 82.312 107.361 81.801 1.00 22.98 195 VAL B C 1
ATOM 1519 O O . VAL A 1 195 ? 82.914 106.362 81.394 1.00 22.98 195 VAL B O 1
ATOM 1523 N N . ILE A 1 196 ? 82.713 108.029 82.884 1.00 21.58 196 ILE B N 1
ATOM 1524 C CA . ILE A 1 196 ? 83.814 107.520 83.693 1.00 21.58 196 ILE B CA 1
ATOM 1525 C C . ILE A 1 196 ? 83.448 106.169 84.286 1.00 21.58 196 ILE B C 1
ATOM 1526 O O . ILE A 1 196 ? 84.264 105.244 84.314 1.00 21.58 196 ILE B O 1
ATOM 1531 N N . HIS A 1 197 ? 82.212 106.037 84.766 1.00 21.87 197 HIS B N 1
ATOM 1532 C CA . HIS A 1 197 ? 81.755 104.763 85.308 1.00 21.87 197 HIS B CA 1
ATOM 1533 C C . HIS A 1 197 ? 81.791 103.671 84.243 1.00 21.87 197 HIS B C 1
ATOM 1534 O O . HIS A 1 197 ? 82.257 102.555 84.503 1.00 21.87 197 HIS B O 1
ATOM 1541 N N . LEU A 1 198 ? 81.345 103.991 83.023 1.00 22.88 198 LEU B N 1
ATOM 1542 C CA . LEU A 1 198 ? 81.377 103.022 81.928 1.00 22.88 198 LEU B CA 1
ATOM 1543 C C . LEU A 1 198 ? 82.804 102.600 81.589 1.00 22.88 198 LEU B C 1
ATOM 1544 O O . LEU A 1 198 ? 83.096 101.405 81.425 1.00 22.88 198 LEU B O 1
ATOM 1549 N N . ARG A 1 199 ? 83.702 103.576 81.453 1.00 21.94 199 ARG B N 1
ATOM 1550 C CA . ARG A 1 199 ? 85.071 103.271 81.059 1.00 21.94 199 ARG B CA 1
ATOM 1551 C C . ARG A 1 199 ? 85.807 102.507 82.153 1.00 21.94 199 ARG B C 1
ATOM 1552 O O . ARG A 1 199 ? 86.613 101.618 81.860 1.00 21.94 199 ARG B O 1
ATOM 1560 N N . SER A 1 200 ? 85.537 102.829 83.420 1.00 20.20 200 SER B N 1
ATOM 1561 C CA . SER A 1 200 ? 86.134 102.065 84.510 1.00 20.20 200 SER B CA 1
ATOM 1562 C C . SER A 1 200 ? 85.573 100.649 84.556 1.00 20.20 200 SER B C 1
ATOM 1563 O O . SER A 1 200 ? 86.292 99.708 84.890 1.00 20.20 200 SER B O 1
ATOM 1566 N N . GLN A 1 201 ? 84.296 100.476 84.223 1.00 22.42 201 GLN B N 1
ATOM 1567 C CA . GLN A 1 201 ? 83.730 99.134 84.125 1.00 22.42 201 GLN B CA 1
ATOM 1568 C C . GLN A 1 201 ? 84.459 98.300 83.074 1.00 22.42 201 GLN B C 1
ATOM 1569 O O . GLN A 1 201 ? 84.862 97.154 83.328 1.00 22.42 201 GLN B O 1
ATOM 1575 N N . LEU A 1 202 ? 84.631 98.863 81.877 1.00 20.94 202 LEU B N 1
ATOM 1576 C CA . LEU A 1 202 ? 85.317 98.121 80.821 1.00 20.94 202 LEU B CA 1
ATOM 1577 C C . LEU A 1 202 ? 86.774 97.850 81.189 1.00 20.94 202 LEU B C 1
ATOM 1578 O O . LEU A 1 202 ? 87.293 96.751 80.941 1.00 20.94 202 LEU B O 1
ATOM 1583 N N . ALA A 1 203 ? 87.449 98.835 81.788 1.00 18.89 203 ALA B N 1
ATOM 1584 C CA . ALA A 1 203 ? 88.805 98.610 82.269 1.00 18.89 203 ALA B CA 1
ATOM 1585 C C . ALA A 1 203 ? 88.843 97.540 83.346 1.00 18.89 203 ALA B C 1
ATOM 1586 O O . ALA A 1 203 ? 89.830 96.814 83.454 1.00 18.89 203 ALA B O 1
ATOM 1588 N N . THR A 1 204 ? 87.786 97.437 84.151 1.00 18.28 204 THR B N 1
ATOM 1589 C CA . THR A 1 204 ? 87.703 96.386 85.155 1.00 18.28 204 THR B CA 1
ATOM 1590 C C . THR A 1 204 ? 87.664 95.015 84.498 1.00 18.28 204 THR B C 1
ATOM 1591 O O . THR A 1 204 ? 88.368 94.090 84.918 1.00 18.28 204 THR B O 1
ATOM 1595 N N . LYS A 1 205 ? 86.847 94.871 83.455 1.00 20.22 205 LYS B N 1
ATOM 1596 C CA . LYS A 1 205 ? 86.794 93.587 82.753 1.00 20.22 205 LYS B CA 1
ATOM 1597 C C . LYS A 1 205 ? 88.148 93.236 82.146 1.00 20.22 205 LYS B C 1
ATOM 1598 O O . LYS A 1 205 ? 88.617 92.093 82.256 1.00 20.22 205 LYS B O 1
ATOM 1604 N N . ARG A 1 206 ? 88.797 94.213 81.508 1.00 18.47 206 ARG B N 1
ATOM 1605 C CA . ARG A 1 206 ? 90.095 93.953 80.885 1.00 18.47 206 ARG B CA 1
ATOM 1606 C C . ARG A 1 206 ? 91.153 93.604 81.931 1.00 18.47 206 ARG B C 1
ATOM 1607 O O . ARG A 1 206 ? 91.951 92.677 81.743 1.00 18.47 206 ARG B O 1
ATOM 1615 N N . ALA A 1 207 ? 91.168 94.335 83.048 1.00 16.27 207 ALA B N 1
ATOM 1616 C CA . ALA A 1 207 ? 92.136 94.066 84.103 1.00 16.27 207 ALA B CA 1
ATOM 1617 C C . ALA A 1 207 ? 91.910 92.699 84.732 1.00 16.27 207 ALA B C 1
ATOM 1618 O O . ALA A 1 207 ? 92.870 92.007 85.080 1.00 16.27 207 ALA B O 1
ATOM 1620 N N . ALA A 1 208 ? 90.648 92.304 84.914 1.00 16.10 208 ALA B N 1
ATOM 1621 C CA . ALA A 1 208 ? 90.362 90.988 85.472 1.00 16.10 208 ALA B CA 1
ATOM 1622 C C . ALA A 1 208 ? 90.822 89.880 84.539 1.00 16.10 208 ALA B C 1
ATOM 1623 O O . ALA A 1 208 ? 91.387 88.875 84.990 1.00 16.10 208 ALA B O 1
ATOM 1625 N N . LEU A 1 209 ? 90.574 90.036 83.237 1.00 17.19 209 LEU B N 1
ATOM 1626 C CA . LEU A 1 209 ? 91.078 89.053 82.285 1.00 17.19 209 LEU B CA 1
ATOM 1627 C C . LEU A 1 209 ? 92.596 88.968 82.342 1.00 17.19 209 LEU B C 1
ATOM 1628 O O . LEU A 1 209 ? 93.168 87.870 82.307 1.00 17.19 209 LEU B O 1
ATOM 1633 N N . LEU A 1 210 ? 93.267 90.122 82.437 1.00 15.28 210 LEU B N 1
ATOM 1634 C CA . LEU A 1 210 ? 94.720 90.122 82.562 1.00 15.28 210 LEU B CA 1
ATOM 1635 C C . LEU A 1 210 ? 95.162 89.407 83.831 1.00 15.28 210 LEU B C 1
ATOM 1636 O O . LEU A 1 210 ? 96.108 88.615 83.805 1.00 15.28 210 LEU B O 1
ATOM 1641 N N . VAL A 1 211 ? 94.483 89.671 84.950 1.00 14.91 211 VAL B N 1
ATOM 1642 C CA . VAL A 1 211 ? 94.839 89.039 86.218 1.00 14.91 211 VAL B CA 1
ATOM 1643 C C . VAL A 1 211 ? 94.695 87.528 86.110 1.00 14.91 211 VAL B C 1
ATOM 1644 O O . VAL A 1 211 ? 95.573 86.775 86.533 1.00 14.91 211 VAL B O 1
ATOM 1648 N N . MET A 1 212 ? 93.599 87.065 85.510 1.00 20.05 212 MET B N 1
ATOM 1649 C CA . MET A 1 212 ? 93.361 85.630 85.414 1.00 20.05 212 MET B CA 1
ATOM 1650 C C . MET A 1 212 ? 94.402 84.957 84.528 1.00 20.05 212 MET B C 1
ATOM 1651 O O . MET A 1 212 ? 94.991 83.935 84.905 1.00 20.05 212 MET B O 1
ATOM 1656 N N . LEU A 1 213 ? 94.656 85.531 83.348 1.00 16.61 213 LEU B N 1
ATOM 1657 C CA . LEU A 1 213 ? 95.645 84.945 82.448 1.00 16.61 213 LEU B CA 1
ATOM 1658 C C . LEU A 1 213 ? 97.027 84.936 83.083 1.00 16.61 213 LEU B C 1
ATOM 1659 O O . LEU A 1 213 ? 97.729 83.922 83.045 1.00 16.61 213 LEU B O 1
ATOM 1664 N N . CYS A 1 214 ? 97.434 86.061 83.676 1.00 15.33 214 CYS B N 1
ATOM 1665 C CA . CYS A 1 214 ? 98.767 86.157 84.253 1.00 15.33 214 CYS B CA 1
ATOM 1666 C C . CYS A 1 214 ? 98.920 85.219 85.440 1.00 15.33 214 CYS B C 1
ATOM 1667 O O . CYS A 1 214 ? 99.957 84.570 85.596 1.00 15.33 214 CYS B O 1
ATOM 1670 N N . PHE A 1 215 ? 97.892 85.132 86.288 1.00 13.04 215 PHE B N 1
ATOM 1671 C CA . PHE A 1 215 ? 97.952 84.245 87.444 1.00 13.04 215 PHE B CA 1
ATOM 1672 C C . PHE A 1 215 ? 98.057 82.788 87.007 1.00 13.04 215 PHE B C 1
ATOM 1673 O O . PHE A 1 215 ? 98.860 82.026 87.559 1.00 13.04 215 PHE B O 1
ATOM 1681 N N . LEU A 1 216 ? 97.276 82.388 85.997 1.00 16.09 216 LEU B N 1
ATOM 1682 C CA . LEU A 1 216 ? 97.358 81.016 85.498 1.00 16.09 216 LEU B CA 1
ATOM 1683 C C . LEU A 1 216 ? 98.717 80.731 84.867 1.00 16.09 216 LEU B C 1
ATOM 1684 O O . LEU A 1 216 ? 99.321 79.679 85.117 1.00 16.09 216 LEU B O 1
ATOM 1689 N N . LEU A 1 217 ? 99.214 81.653 84.037 1.00 16.07 217 LEU B N 1
ATOM 1690 C CA . LEU A 1 217 ? 100.516 81.460 83.406 1.00 16.07 217 LEU B CA 1
ATOM 1691 C C . LEU A 1 217 ? 101.618 81.353 84.449 1.00 16.07 217 LEU B C 1
ATOM 1692 O O . LEU A 1 217 ? 102.507 80.505 84.337 1.00 16.07 217 LEU B O 1
ATOM 1697 N N . ALA A 1 218 ? 101.572 82.200 85.477 1.00 14.53 218 ALA B N 1
ATOM 1698 C CA . ALA A 1 218 ? 102.598 82.168 86.510 1.00 14.53 218 ALA B CA 1
ATOM 1699 C C . ALA A 1 218 ? 102.531 80.883 87.323 1.00 14.53 218 ALA B C 1
ATOM 1700 O O . ALA A 1 218 ? 103.570 80.325 87.683 1.00 14.53 218 ALA B O 1
ATOM 1702 N N . GLY A 1 219 ? 101.324 80.404 87.633 1.00 15.95 219 GLY B N 1
ATOM 1703 C CA . GLY A 1 219 ? 101.214 79.128 88.319 1.00 15.95 219 GLY B CA 1
ATOM 1704 C C . GLY A 1 219 ? 101.776 77.983 87.500 1.00 15.95 219 GLY B C 1
ATOM 1705 O O . GLY A 1 219 ? 102.539 77.156 88.005 1.00 15.95 219 GLY B O 1
ATOM 1706 N N . TYR A 1 220 ? 101.416 77.933 86.214 1.00 19.02 220 TYR B N 1
ATOM 1707 C CA . TYR A 1 220 ? 101.962 76.906 85.335 1.00 19.02 220 TYR B CA 1
ATOM 1708 C C . TYR A 1 220 ? 103.480 76.977 85.283 1.00 19.02 220 TYR B C 1
ATOM 1709 O O . TYR A 1 220 ? 104.166 75.948 85.349 1.00 19.02 220 TYR B O 1
ATOM 1718 N N . TRP A 1 221 ? 104.017 78.188 85.141 1.00 18.20 221 TRP B N 1
ATOM 1719 C CA . TRP A 1 221 ? 105.456 78.369 85.051 1.00 18.20 221 TRP B CA 1
ATOM 1720 C C . TRP A 1 221 ? 106.138 77.918 86.335 1.00 18.20 221 TRP B C 1
ATOM 1721 O O . TRP A 1 221 ? 107.166 77.237 86.300 1.00 18.20 221 TRP B O 1
ATOM 1732 N N . LEU A 1 222 ? 105.567 78.280 87.485 1.00 17.66 222 LEU B N 1
ATOM 1733 C CA . LEU A 1 222 ? 106.119 77.838 88.759 1.00 17.66 222 LEU B CA 1
ATOM 1734 C C . LEU A 1 222 ? 106.117 76.322 88.856 1.00 17.66 222 LEU B C 1
ATOM 1735 O O . LEU A 1 222 ? 107.069 75.719 89.362 1.00 17.66 222 LEU B O 1
ATOM 1740 N N . TRP A 1 223 ? 105.045 75.691 88.383 1.00 21.70 223 TRP B N 1
ATOM 1741 C CA . TRP A 1 223 ? 104.912 74.251 88.551 1.00 21.70 223 TRP B CA 1
ATOM 1742 C C . TRP A 1 223 ? 105.866 73.484 87.640 1.00 21.70 223 TRP B C 1
ATOM 1743 O O . TRP A 1 223 ? 106.411 72.449 88.041 1.00 21.70 223 TRP B O 1
ATOM 1754 N N . VAL A 1 224 ? 106.090 73.966 86.417 1.00 20.50 224 VAL B N 1
ATOM 1755 C CA . VAL A 1 224 ? 106.828 73.180 85.434 1.00 20.50 224 VAL B CA 1
ATOM 1756 C C . VAL A 1 224 ? 108.260 73.656 85.189 1.00 20.50 224 VAL B C 1
ATOM 1757 O O . VAL A 1 224 ? 109.098 72.835 84.784 1.00 20.50 224 VAL B O 1
ATOM 1761 N N . GLY A 1 225 ? 108.576 74.928 85.405 1.00 20.58 225 GLY B N 1
ATOM 1762 C CA . GLY A 1 225 ? 109.883 75.415 85.011 1.00 20.58 225 GLY B CA 1
ATOM 1763 C C . GLY A 1 225 ? 110.619 76.259 86.030 1.00 20.58 225 GLY B C 1
ATOM 1764 O O . GLY A 1 225 ? 111.586 76.942 85.684 1.00 20.58 225 GLY B O 1
ATOM 1765 N N . ILE A 1 226 ? 110.178 76.236 87.284 1.00 16.72 226 ILE B N 1
ATOM 1766 C CA . ILE A 1 226 ? 110.831 76.984 88.350 1.00 16.72 226 ILE B CA 1
ATOM 1767 C C . ILE A 1 226 ? 111.135 76.032 89.495 1.00 16.72 226 ILE B C 1
ATOM 1768 O O . ILE A 1 226 ? 110.221 75.425 90.064 1.00 16.72 226 ILE B O 1
ATOM 1773 N N . ASP A 1 227 ? 112.414 75.898 89.828 1.00 18.78 227 ASP B N 1
ATOM 1774 C CA . ASP A 1 227 ? 112.816 75.074 90.957 1.00 18.78 227 ASP B CA 1
ATOM 1775 C C . ASP A 1 227 ? 112.290 75.688 92.248 1.00 18.78 227 ASP B C 1
ATOM 1776 O O . ASP A 1 227 ? 112.449 76.889 92.486 1.00 18.78 227 ASP B O 1
ATOM 1781 N N . GLY A 1 228 ? 111.647 74.871 93.069 1.00 15.17 228 GLY B N 1
ATOM 1782 C CA . GLY A 1 228 ? 111.187 75.330 94.359 1.00 15.17 228 GLY B CA 1
ATOM 1783 C C . GLY A 1 228 ? 112.204 75.072 95.444 1.00 15.17 228 GLY B C 1
ATOM 1784 O O . GLY A 1 228 ? 113.205 74.391 95.247 1.00 15.17 228 GLY B O 1
ATOM 1785 N N . PHE A 1 229 ? 111.940 75.631 96.616 1.00 11.94 229 PHE B N 1
ATOM 1786 C CA . PHE A 1 229 ? 112.784 75.399 97.777 1.00 11.94 229 PHE B CA 1
ATOM 1787 C C . PHE A 1 229 ? 112.055 74.499 98.766 1.00 11.94 229 PHE B C 1
ATOM 1788 O O . PHE A 1 229 ? 110.830 74.551 98.894 1.00 11.94 229 PHE B O 1
ATOM 1796 N N . VAL A 1 230 ? 112.819 73.664 99.461 1.00 13.61 230 VAL B N 1
ATOM 1797 C CA . VAL A 1 230 ? 112.281 72.770 100.477 1.00 13.61 230 VAL B CA 1
ATOM 1798 C C . VAL A 1 230 ? 113.063 72.977 101.761 1.00 13.61 230 VAL B C 1
ATOM 1799 O O . VAL A 1 230 ? 114.298 72.992 101.750 1.00 13.61 230 VAL B O 1
ATOM 1803 N N . LEU A 1 231 ? 112.346 73.150 102.866 1.00 12.04 231 LEU B N 1
ATOM 1804 C CA . LEU A 1 231 ? 112.960 73.288 104.181 1.00 12.04 231 LEU B CA 1
ATOM 1805 C C . LEU A 1 231 ? 113.075 71.889 104.772 1.00 12.04 231 LEU B C 1
ATOM 1806 O O . LEU A 1 231 ? 112.076 71.288 105.171 1.00 12.04 231 LEU B O 1
ATOM 1811 N N . LEU A 1 232 ? 114.300 71.366 104.812 1.00 15.15 232 LEU B N 1
ATOM 1812 C CA . LEU A 1 232 ? 114.512 70.006 105.297 1.00 15.15 232 LEU B CA 1
ATOM 1813 C C . LEU A 1 232 ? 114.511 69.953 106.821 1.00 15.15 232 LEU B C 1
ATOM 1814 O O . LEU A 1 232 ? 113.872 69.082 107.422 1.00 15.15 232 LEU B O 1
ATOM 1819 N N . ALA A 1 233 ? 115.226 70.872 107.467 1.00 12.93 233 ALA B N 1
ATOM 1820 C CA . ALA A 1 233 ? 115.280 70.910 108.922 1.00 12.93 233 ALA B CA 1
ATOM 1821 C C . ALA A 1 233 ? 115.495 72.335 109.404 1.00 12.93 233 ALA B C 1
ATOM 1822 O O . ALA A 1 233 ? 116.442 72.999 108.977 1.00 12.93 233 ALA B O 1
ATOM 1824 N N . GLN A 1 234 ? 114.619 72.791 110.298 1.00 12.34 234 GLN B N 1
ATOM 1825 C CA . GLN A 1 234 ? 114.747 74.094 110.940 1.00 12.34 234 GLN B CA 1
ATOM 1826 C C . GLN A 1 234 ? 113.889 74.094 112.194 1.00 12.34 234 GLN B C 1
ATOM 1827 O O . GLN A 1 234 ? 112.704 73.755 112.131 1.00 12.34 234 GLN B O 1
ATOM 1833 N N . ASP A 1 235 ? 114.478 74.483 113.322 1.00 14.15 235 ASP B N 1
ATOM 1834 C CA . ASP A 1 235 ? 113.750 74.516 114.587 1.00 14.15 235 ASP B CA 1
ATOM 1835 C C . ASP A 1 235 ? 112.879 75.766 114.629 1.00 14.15 235 ASP B C 1
ATOM 1836 O O . ASP A 1 235 ? 113.391 76.889 114.666 1.00 14.15 235 ASP B O 1
ATOM 1841 N N . ALA A 1 236 ? 111.560 75.568 114.652 1.00 10.45 236 ALA B N 1
ATOM 1842 C CA . ALA A 1 236 ? 110.627 76.680 114.528 1.00 10.45 236 ALA B CA 1
ATOM 1843 C C . ALA A 1 236 ? 110.457 77.463 115.823 1.00 10.45 236 ALA B C 1
ATOM 1844 O O . ALA A 1 236 ? 109.876 78.552 115.797 1.00 10.45 236 ALA B O 1
ATOM 1846 N N . ASN A 1 237 ? 110.919 76.931 116.952 1.00 11.39 237 ASN B N 1
ATOM 1847 C CA . ASN A 1 237 ? 111.022 77.696 118.187 1.00 11.39 237 ASN B CA 1
ATOM 1848 C C . ASN A 1 237 ? 112.439 78.189 118.444 1.00 11.39 237 ASN B C 1
ATOM 1849 O O . ASN A 1 237 ? 112.693 78.800 119.485 1.00 11.39 237 ASN B O 1
ATOM 1854 N N . GLY A 1 238 ? 113.365 77.938 117.526 1.00 10.84 238 GLY B N 1
ATOM 1855 C CA . GLY A 1 238 ? 114.739 78.338 117.700 1.00 10.84 238 GLY B CA 1
ATOM 1856 C C . GLY A 1 238 ? 114.972 79.795 117.366 1.00 10.84 238 GLY B C 1
ATOM 1857 O O . GLY A 1 238 ? 114.081 80.499 116.882 1.00 10.84 238 GLY B O 1
ATOM 1858 N N . PRO A 1 239 ? 116.188 80.271 117.614 1.00 11.07 239 PRO B N 1
ATOM 1859 C CA . PRO A 1 239 ? 116.500 81.683 117.372 1.00 11.07 239 PRO B CA 1
ATOM 1860 C C . PRO A 1 239 ? 116.496 82.019 115.888 1.00 11.07 239 PRO B C 1
ATOM 1861 O O . PRO A 1 239 ? 116.725 81.172 115.025 1.00 11.07 239 PRO B O 1
ATOM 1865 N N . SER A 1 240 ? 116.256 83.297 115.603 1.00 8.70 240 SER B N 1
ATOM 1866 C CA . SER A 1 240 ? 116.210 83.795 114.228 1.00 8.70 240 SER B CA 1
ATOM 1867 C C . SER A 1 240 ? 117.632 83.867 113.669 1.00 8.70 240 SER B C 1
ATOM 1868 O O . SER A 1 240 ? 118.303 84.900 113.685 1.00 8.70 240 SER B O 1
ATOM 1871 N N . ASN A 1 241 ? 118.092 82.724 113.167 1.00 14.49 241 ASN B N 1
ATOM 1872 C CA . ASN A 1 241 ? 119.391 82.616 112.501 1.00 14.49 241 ASN B CA 1
ATOM 1873 C C . ASN A 1 241 ? 119.222 81.757 111.258 1.00 14.49 241 ASN B C 1
ATOM 1874 O O . ASN A 1 241 ? 119.087 80.525 111.363 1.00 14.49 241 ASN B O 1
ATOM 1879 N N . PRO A 1 242 ? 119.211 82.355 110.064 1.00 12.79 242 PRO B N 1
ATOM 1880 C CA . PRO A 1 242 ? 118.975 81.565 108.846 1.00 12.79 242 PRO B CA 1
ATOM 1881 C C . PRO A 1 242 ? 120.040 80.528 108.553 1.00 12.79 242 PRO B C 1
ATOM 1882 O O . PRO A 1 242 ? 119.766 79.588 107.801 1.00 12.79 242 PRO B O 1
ATOM 1886 N N . LEU A 1 243 ? 121.238 80.658 109.119 1.00 12.95 243 LEU B N 1
ATOM 1887 C CA . LEU A 1 243 ? 122.303 79.709 108.826 1.00 12.95 243 LEU B CA 1
ATOM 1888 C C . LEU A 1 243 ? 122.151 78.394 109.584 1.00 12.95 243 LEU B C 1
ATOM 1889 O O . LEU A 1 243 ? 122.908 77.457 109.315 1.00 12.95 243 LEU B O 1
ATOM 1894 N N . MET A 1 244 ? 121.201 78.298 110.512 1.00 19.21 244 MET B N 1
ATOM 1895 C CA . MET A 1 244 ? 120.928 77.050 111.228 1.00 19.21 244 MET B CA 1
ATOM 1896 C C . MET A 1 244 ? 119.713 76.348 110.621 1.00 19.21 244 MET B C 1
ATOM 1897 O O . MET A 1 244 ? 118.654 76.231 111.237 1.00 19.21 244 MET B O 1
ATOM 1902 N N . LYS A 1 245 ? 119.883 75.859 109.396 1.00 11.70 245 LYS B N 1
ATOM 1903 C CA . LYS A 1 245 ? 118.802 75.137 108.734 1.00 11.70 245 LYS B CA 1
ATOM 1904 C C . LYS A 1 245 ? 119.354 74.380 107.533 1.00 11.70 245 LYS B C 1
ATOM 1905 O O . LYS A 1 245 ? 120.528 74.505 107.178 1.00 11.70 245 LYS B O 1
ATOM 1911 N N . LEU A 1 246 ? 118.484 73.582 106.915 1.00 14.02 246 LEU B N 1
ATOM 1912 C CA . LEU A 1 246 ? 118.826 72.761 105.759 1.00 14.02 246 LEU B CA 1
ATOM 1913 C C . LEU A 1 246 ? 117.803 72.977 104.655 1.00 14.02 246 LEU B C 1
ATOM 1914 O O . LEU A 1 246 ? 116.600 72.819 104.882 1.00 14.02 246 LEU B O 1
ATOM 1919 N N . VAL A 1 247 ? 118.279 73.319 103.460 1.00 13.23 247 VAL B N 1
ATOM 1920 C CA . VAL A 1 247 ? 117.409 73.648 102.339 1.00 13.23 247 VAL B CA 1
ATOM 1921 C C . VAL A 1 247 ? 117.819 72.835 101.120 1.00 13.23 247 VAL B C 1
ATOM 1922 O O . VAL A 1 247 ? 119.005 72.583 100.886 1.00 13.23 247 VAL B O 1
ATOM 1926 N N . ALA A 1 248 ? 116.825 72.428 100.339 1.00 14.30 248 ALA B N 1
ATOM 1927 C CA . ALA A 1 248 ? 117.032 71.779 99.053 1.00 14.30 248 ALA B CA 1
ATOM 1928 C C . ALA A 1 248 ? 116.217 72.507 97.995 1.00 14.30 248 ALA B C 1
ATOM 1929 O O . ALA A 1 248 ? 115.110 72.976 98.269 1.00 14.30 248 ALA B O 1
ATOM 1931 N N . VAL A 1 249 ? 116.761 72.586 96.787 1.00 16.78 249 VAL B N 1
ATOM 1932 C CA . VAL A 1 249 ? 116.123 73.287 95.682 1.00 16.78 249 VAL B CA 1
ATOM 1933 C C . VAL A 1 249 ? 115.731 72.249 94.637 1.00 16.78 249 VAL B C 1
ATOM 1934 O O . VAL A 1 249 ? 116.545 71.868 93.790 1.00 16.78 249 VAL B O 1
ATOM 1938 N N . LEU A 1 250 ? 114.483 71.788 94.693 1.00 18.37 250 LEU B N 1
ATOM 1939 C CA . LEU A 1 250 ? 114.027 70.716 93.829 1.00 18.37 250 LEU B CA 1
ATOM 1940 C C . LEU A 1 250 ? 113.022 71.233 92.808 1.00 18.37 250 LEU B C 1
ATOM 1941 O O . LEU A 1 250 ? 112.242 72.141 93.112 1.00 18.37 250 LEU B O 1
ATOM 1946 N N . PRO A 1 251 ? 113.017 70.686 91.596 1.00 20.31 251 PRO B N 1
ATOM 1947 C CA . PRO A 1 251 ? 111.990 71.075 90.625 1.00 20.31 251 PRO B CA 1
ATOM 1948 C C . PRO A 1 251 ? 110.608 70.650 91.096 1.00 20.31 251 PRO B C 1
ATOM 1949 O O . PRO A 1 251 ? 110.409 69.528 91.566 1.00 20.31 251 PRO B O 1
ATOM 1953 N N . GLY A 1 252 ? 109.651 71.568 90.969 1.00 20.08 252 GLY B N 1
ATOM 1954 C CA . GLY A 1 252 ? 108.298 71.339 91.422 1.00 20.08 252 GLY B CA 1
ATOM 1955 C C . GLY A 1 252 ? 108.080 71.498 92.911 1.00 20.08 252 GLY B C 1
ATOM 1956 O O . GLY A 1 252 ? 106.954 71.287 93.378 1.00 20.08 252 GLY B O 1
ATOM 1957 N N . ALA A 1 253 ? 109.113 71.872 93.671 1.00 16.14 253 ALA B N 1
ATOM 1958 C CA . ALA A 1 253 ? 108.994 71.905 95.124 1.00 16.14 253 ALA B CA 1
ATOM 1959 C C . ALA A 1 253 ? 108.007 72.963 95.595 1.00 16.14 253 ALA B C 1
ATOM 1960 O O . ALA A 1 253 ? 107.420 72.820 96.672 1.00 16.14 253 ALA B O 1
ATOM 1962 N N . TRP A 1 254 ? 107.807 74.025 94.811 1.00 12.37 254 TRP B N 1
ATOM 1963 C CA . TRP A 1 254 ? 106.908 75.093 95.232 1.00 12.37 254 TRP B CA 1
ATOM 1964 C C . TRP A 1 254 ? 105.466 74.617 95.359 1.00 12.37 254 TRP B C 1
ATOM 1965 O O . TRP A 1 254 ? 104.657 75.281 96.016 1.00 12.37 254 TRP B O 1
ATOM 1976 N N . MET A 1 255 ? 105.129 73.489 94.741 1.00 17.97 255 MET B N 1
ATOM 1977 C CA . MET A 1 255 ? 103.788 72.932 94.821 1.00 17.97 255 MET B CA 1
ATOM 1978 C C . MET A 1 255 ? 103.580 72.046 96.043 1.00 17.97 255 MET B C 1
ATOM 1979 O O . MET A 1 255 ? 102.474 71.522 96.214 1.00 17.97 255 MET B O 1
ATOM 1984 N N . ASN A 1 256 ? 104.611 71.853 96.872 1.00 18.34 256 ASN B N 1
ATOM 1985 C CA . ASN A 1 256 ? 104.546 70.849 97.932 1.00 18.34 256 ASN B CA 1
ATOM 1986 C C . ASN A 1 256 ? 103.466 71.170 98.956 1.00 18.34 256 ASN B C 1
ATOM 1987 O O . ASN A 1 256 ? 102.723 70.277 99.380 1.00 18.34 256 ASN B O 1
ATOM 1992 N N . ASN A 1 257 ? 103.369 72.435 99.376 1.00 14.81 257 ASN B N 1
ATOM 1993 C CA . ASN A 1 257 ? 102.401 72.798 100.408 1.00 14.81 257 ASN B CA 1
ATOM 1994 C C . ASN A 1 257 ? 100.979 72.500 99.960 1.00 14.81 257 ASN B C 1
ATOM 1995 O O . ASN A 1 257 ? 100.171 71.982 100.738 1.00 14.81 257 ASN B O 1
ATOM 2000 N N . PHE A 1 258 ? 100.654 72.818 98.708 1.00 14.92 258 PHE B N 1
ATOM 2001 C CA . PHE A 1 258 ? 99.300 72.596 98.220 1.00 14.92 258 PHE B CA 1
ATOM 2002 C C . PHE A 1 258 ? 99.040 71.122 97.937 1.00 14.92 258 PHE B C 1
ATOM 2003 O O . PHE A 1 258 ? 97.945 70.621 98.212 1.00 14.92 258 PHE B O 1
ATOM 2011 N N . VAL A 1 259 ? 100.026 70.410 97.381 1.00 19.85 259 VAL B N 1
ATOM 2012 C CA . VAL A 1 259 ? 99.828 68.991 97.084 1.00 19.85 259 VAL B CA 1
ATOM 2013 C C . VAL A 1 259 ? 99.613 68.209 98.372 1.00 19.85 259 VAL B C 1
ATOM 2014 O O . VAL A 1 259 ? 98.709 67.372 98.469 1.00 19.85 259 VAL B O 1
ATOM 2018 N N . GLU A 1 260 ? 100.440 68.480 99.383 1.00 23.77 260 GLU B N 1
ATOM 2019 C CA . GLU A 1 260 ? 100.307 67.797 100.664 1.00 23.77 260 GLU B CA 1
ATOM 2020 C C . GLU A 1 260 ? 98.966 68.095 101.320 1.00 23.77 260 GLU B C 1
ATOM 2021 O O . GLU A 1 260 ? 98.317 67.192 101.861 1.00 23.77 260 GLU B O 1
ATOM 2027 N N . SER A 1 261 ? 98.529 69.355 101.277 1.00 21.21 261 SER B N 1
ATOM 2028 C CA . SER A 1 261 ? 97.327 69.815 101.968 1.00 21.21 261 SER B CA 1
ATOM 2029 C C . SER A 1 261 ? 96.357 70.372 100.933 1.00 21.21 261 SER B C 1
ATOM 2030 O O . SER A 1 261 ? 96.426 71.556 100.575 1.00 21.21 261 SER B O 1
ATOM 2033 N N . PRO A 1 262 ? 95.434 69.546 100.435 1.00 22.68 262 PRO B N 1
ATOM 2034 C CA . PRO A 1 262 ? 94.504 70.021 99.398 1.00 22.68 262 PRO B CA 1
ATOM 2035 C C . PRO A 1 262 ? 93.594 71.146 99.856 1.00 22.68 262 PRO B C 1
ATOM 2036 O O . PRO A 1 262 ? 93.008 71.828 99.008 1.00 22.68 262 PRO B O 1
ATOM 2040 N N . VAL A 1 263 ? 93.436 71.352 101.165 1.00 19.92 263 VAL B N 1
ATOM 2041 C CA . VAL A 1 263 ? 92.612 72.461 101.630 1.00 19.92 263 VAL B CA 1
ATOM 2042 C C . VAL A 1 263 ? 93.250 73.798 101.277 1.00 19.92 263 VAL B C 1
ATOM 2043 O O . VAL A 1 263 ? 92.548 74.797 101.090 1.00 19.92 263 VAL B O 1
ATOM 2047 N N . LEU A 1 264 ? 94.580 73.847 101.179 1.00 17.63 264 LEU B N 1
ATOM 2048 C CA . LEU A 1 264 ? 95.247 75.097 100.832 1.00 17.63 264 LEU B CA 1
ATOM 2049 C C . LEU A 1 264 ? 95.019 75.505 99.381 1.00 17.63 264 LEU B C 1
ATOM 2050 O O . LEU A 1 264 ? 95.387 76.622 99.009 1.00 17.63 264 LEU B O 1
ATOM 2055 N N . TRP A 1 265 ? 94.426 74.632 98.560 1.00 16.85 265 TRP B N 1
ATOM 2056 C CA . TRP A 1 265 ? 94.124 74.970 97.171 1.00 16.85 265 TRP B CA 1
ATOM 2057 C C . TRP A 1 265 ? 93.067 76.061 97.040 1.00 16.85 265 TRP B C 1
ATOM 2058 O O . TRP A 1 265 ? 92.911 76.616 95.949 1.00 16.85 265 TRP B O 1
ATOM 2069 N N . ILE A 1 266 ? 92.328 76.367 98.108 1.00 15.57 266 ILE B N 1
ATOM 2070 C CA . ILE A 1 266 ? 91.281 77.385 98.020 1.00 15.57 266 ILE B CA 1
ATOM 2071 C C . ILE A 1 266 ? 91.887 78.757 97.752 1.00 15.57 266 ILE B C 1
ATOM 2072 O O . ILE A 1 266 ? 91.278 79.600 97.083 1.00 15.57 266 ILE B O 1
ATOM 2077 N N . PHE A 1 267 ? 93.084 79.009 98.274 1.00 12.82 267 PHE B N 1
ATOM 2078 C CA . PHE A 1 267 ? 93.706 80.317 98.084 1.00 12.82 267 PHE B CA 1
ATOM 2079 C C . PHE A 1 267 ? 93.971 80.611 96.612 1.00 12.82 267 PHE B C 1
ATOM 2080 O O . PHE A 1 267 ? 93.538 81.673 96.131 1.00 12.82 267 PHE B O 1
ATOM 2088 N N . PRO A 1 268 ? 94.641 79.739 95.841 1.00 13.33 268 PRO B N 1
ATOM 2089 C CA . PRO A 1 268 ? 94.717 79.982 94.391 1.00 13.33 268 PRO B CA 1
ATOM 2090 C C . PRO A 1 268 ? 93.362 79.984 93.715 1.00 13.33 268 PRO B C 1
ATOM 2091 O O . PRO A 1 268 ? 93.183 80.685 92.717 1.00 13.33 268 PRO B O 1
ATOM 2095 N N . LEU A 1 269 ? 92.402 79.206 94.216 1.00 16.44 269 LEU B N 1
ATOM 2096 C CA . LEU A 1 269 ? 91.061 79.265 93.645 1.00 16.44 269 LEU B CA 1
ATOM 2097 C C . LEU A 1 269 ? 90.451 80.645 93.833 1.00 16.44 269 LEU B C 1
ATOM 2098 O O . LEU A 1 269 ? 89.834 81.189 92.912 1.00 16.44 269 LEU B O 1
ATOM 2103 N N . LEU A 1 270 ? 90.621 81.232 95.018 1.00 16.84 270 LEU B N 1
ATOM 2104 C CA . LEU A 1 270 ? 90.186 82.609 95.213 1.00 16.84 270 LEU B CA 1
ATOM 2105 C C . LEU A 1 270 ? 90.919 83.546 94.264 1.00 16.84 270 LEU B C 1
ATOM 2106 O O . LEU A 1 270 ? 90.285 84.329 93.554 1.00 16.84 270 LEU B O 1
ATOM 2111 N N . GLY A 1 271 ? 92.241 83.411 94.169 1.00 14.94 271 GLY B N 1
ATOM 2112 C CA . GLY A 1 271 ? 93.007 84.307 93.316 1.00 14.94 271 GLY B CA 1
ATOM 2113 C C . GLY A 1 271 ? 92.583 84.243 91.860 1.00 14.94 271 GLY B C 1
ATOM 2114 O O . GLY A 1 271 ? 92.525 85.262 91.171 1.00 14.94 271 GLY B O 1
ATOM 2115 N N . PHE A 1 272 ? 92.274 83.041 91.375 1.00 16.80 272 PHE B N 1
ATOM 2116 C CA . PHE A 1 272 ? 91.959 82.869 89.963 1.00 16.80 272 PHE B CA 1
ATOM 2117 C C . PHE A 1 272 ? 90.508 83.222 89.670 1.00 16.80 272 PHE B C 1
ATOM 2118 O O . PHE A 1 272 ? 90.213 83.883 88.669 1.00 16.80 272 PHE B O 1
ATOM 2126 N N . PHE A 1 273 ? 89.580 82.787 90.526 1.00 17.44 273 PHE B N 1
ATOM 2127 C CA . PHE A 1 273 ? 88.169 82.900 90.191 1.00 17.44 273 PHE B CA 1
ATOM 2128 C C . PHE A 1 273 ? 87.530 84.169 90.734 1.00 17.44 273 PHE B C 1
ATOM 2129 O O . PHE A 1 273 ? 86.541 84.639 90.165 1.00 17.44 273 PHE B O 1
ATOM 2137 N N . CYS A 1 274 ? 88.050 84.726 91.826 1.00 18.89 274 CYS B N 1
ATOM 2138 C CA . CYS A 1 274 ? 87.529 85.993 92.322 1.00 18.89 274 CYS B CA 1
ATOM 2139 C C . CYS A 1 274 ? 87.574 87.110 91.287 1.00 18.89 274 CYS B C 1
ATOM 2140 O O . CYS A 1 274 ? 86.695 87.981 91.340 1.00 18.89 274 CYS B O 1
ATOM 2143 N N . PRO A 1 275 ? 88.542 87.182 90.361 1.00 19.30 275 PRO B N 1
ATOM 2144 C CA . PRO A 1 275 ? 88.406 88.163 89.267 1.00 19.30 275 PRO B CA 1
ATOM 2145 C C . PRO A 1 275 ? 87.163 87.948 88.421 1.00 19.30 275 PRO B C 1
ATOM 2146 O O . PRO A 1 275 ? 86.458 88.912 88.088 1.00 19.30 275 PRO B O 1
ATOM 2150 N N . LEU A 1 276 ? 86.875 86.694 88.062 1.00 21.61 276 LEU B N 1
ATOM 2151 C CA . LEU A 1 276 ? 85.662 86.403 87.309 1.00 21.61 276 LEU B CA 1
ATOM 2152 C C . LEU A 1 276 ? 84.427 86.803 88.102 1.00 21.61 276 LEU B C 1
ATOM 2153 O O . LEU A 1 276 ? 83.480 87.365 87.545 1.00 21.61 276 LEU B O 1
ATOM 2158 N N . LEU A 1 277 ? 84.419 86.522 89.406 1.00 22.03 277 LEU B N 1
ATOM 2159 C CA . LEU A 1 277 ? 83.274 86.892 90.231 1.00 22.03 277 LEU B CA 1
ATOM 2160 C C . LEU A 1 277 ? 83.171 88.405 90.393 1.00 22.03 277 LEU B C 1
ATOM 2161 O O . LEU A 1 277 ? 82.069 88.947 90.508 1.00 22.03 277 LEU B O 1
ATOM 2166 N N . THR A 1 278 ? 84.307 89.104 90.396 1.00 21.15 278 THR B N 1
ATOM 2167 C CA . THR A 1 278 ? 84.285 90.564 90.393 1.00 21.15 278 THR B CA 1
ATOM 2168 C C . THR A 1 278 ? 83.612 91.086 89.132 1.00 21.15 278 THR B C 1
ATOM 2169 O O . THR A 1 278 ? 82.759 91.979 89.190 1.00 21.15 278 THR B O 1
ATOM 2173 N N . VAL A 1 279 ? 83.971 90.517 87.981 1.00 24.24 279 VAL B N 1
ATOM 2174 C CA . VAL A 1 279 ? 83.335 90.916 86.728 1.00 24.24 279 VAL B CA 1
ATOM 2175 C C . VAL A 1 279 ? 81.851 90.576 86.751 1.00 24.24 279 VAL B C 1
ATOM 2176 O O . VAL A 1 279 ? 81.015 91.348 86.270 1.00 24.24 279 VAL B O 1
ATOM 2180 N N . MET A 1 280 ? 81.503 89.413 87.301 1.00 27.27 280 MET B N 1
ATOM 2181 C CA . MET A 1 280 ? 80.102 89.019 87.388 1.00 27.27 280 MET B CA 1
ATOM 2182 C C . MET A 1 280 ? 79.314 90.000 88.247 1.00 27.27 280 MET B C 1
ATOM 2183 O O . MET A 1 280 ? 78.201 90.399 87.890 1.00 27.27 280 MET B O 1
ATOM 2188 N N . ALA A 1 281 ? 79.879 90.394 89.390 1.00 28.13 281 ALA B N 1
ATOM 2189 C CA . ALA A 1 281 ? 79.212 91.349 90.266 1.00 28.13 281 ALA B CA 1
ATOM 2190 C C . ALA A 1 281 ? 79.052 92.697 89.580 1.00 28.13 281 ALA B C 1
ATOM 2191 O O . ALA A 1 281 ? 77.979 93.308 89.631 1.00 28.13 281 ALA B O 1
ATOM 2193 N N . ILE A 1 282 ? 80.111 93.171 88.917 1.00 28.46 282 ILE B N 1
ATOM 2194 C CA . ILE A 1 282 ? 80.023 94.420 88.167 1.00 28.46 282 ILE B CA 1
ATOM 2195 C C . ILE A 1 282 ? 78.913 94.329 87.127 1.00 28.46 282 ILE B C 1
ATOM 2196 O O . ILE A 1 282 ? 78.144 95.277 86.929 1.00 28.46 282 ILE B O 1
ATOM 2201 N N . TYR A 1 283 ? 78.808 93.182 86.457 1.00 31.91 283 TYR B N 1
ATOM 2202 C CA . TYR A 1 283 ? 77.734 92.979 85.493 1.00 31.91 283 TYR B CA 1
ATOM 2203 C C . TYR A 1 283 ? 76.380 92.907 86.189 1.00 31.91 283 TYR B C 1
ATOM 2204 O O . TYR A 1 283 ? 75.367 93.358 85.642 1.00 31.91 283 TYR B O 1
ATOM 2213 N N . ARG A 1 284 ? 76.342 92.339 87.398 1.00 31.75 284 ARG B N 1
ATOM 2214 C CA . ARG A 1 284 ? 75.096 92.207 88.145 1.00 31.75 284 ARG B CA 1
ATOM 2215 C C . ARG A 1 284 ? 74.628 93.519 88.757 1.00 31.75 284 ARG B C 1
ATOM 2216 O O . ARG A 1 284 ? 73.656 93.509 89.520 1.00 31.75 284 ARG B O 1
ATOM 2224 N N . GLY A 1 285 ? 75.293 94.633 88.466 1.00 31.60 285 GLY B N 1
ATOM 2225 C CA . GLY A 1 285 ? 74.958 95.895 89.090 1.00 31.60 285 GLY B CA 1
ATOM 2226 C C . GLY A 1 285 ? 75.312 95.996 90.556 1.00 31.60 285 GLY B C 1
ATOM 2227 O O . GLY A 1 285 ? 74.668 96.766 91.278 1.00 31.60 285 GLY B O 1
ATOM 2228 N N . ARG A 1 286 ? 76.312 95.246 91.021 1.00 29.15 286 ARG B N 1
ATOM 2229 C CA . ARG A 1 286 ? 76.653 95.179 92.438 1.00 29.15 286 ARG B CA 1
ATOM 2230 C C . ARG A 1 286 ? 78.125 95.487 92.668 1.00 29.15 286 ARG B C 1
ATOM 2231 O O . ARG A 1 286 ? 78.937 94.568 92.836 1.00 29.15 286 ARG B O 1
ATOM 2239 N N . PRO A 1 287 ? 78.505 96.766 92.708 1.00 27.39 287 PRO B N 1
ATOM 2240 C CA . PRO A 1 287 ? 79.923 97.092 92.886 1.00 27.39 287 PRO B CA 1
ATOM 2241 C C . PRO A 1 287 ? 80.411 96.899 94.309 1.00 27.39 287 PRO B C 1
ATOM 2242 O O . PRO A 1 287 ? 81.624 96.839 94.520 1.00 27.39 287 PRO B O 1
ATOM 2246 N N . GLY A 1 288 ? 79.515 96.822 95.294 1.00 26.90 288 GLY B N 1
ATOM 2247 C CA . GLY A 1 288 ? 79.945 96.461 96.635 1.00 26.90 288 GLY B CA 1
ATOM 2248 C C . GLY A 1 288 ? 80.375 95.010 96.728 1.00 26.90 288 GLY B C 1
ATOM 2249 O O . GLY A 1 288 ? 81.444 94.695 97.260 1.00 26.90 288 GLY B O 1
ATOM 2250 N N . TRP A 1 289 ? 79.554 94.106 96.192 1.00 25.72 289 TRP B N 1
ATOM 2251 C CA . TRP A 1 289 ? 79.972 92.715 96.083 1.00 25.72 289 TRP B CA 1
ATOM 2252 C C . TRP A 1 289 ? 81.184 92.584 95.175 1.00 25.72 289 TRP B C 1
ATOM 2253 O O . TRP A 1 289 ? 82.051 91.740 95.407 1.00 25.72 289 TRP B O 1
ATOM 2264 N N . GLY A 1 290 ? 81.261 93.415 94.135 1.00 23.33 290 GLY B N 1
ATOM 2265 C CA . GLY A 1 290 ? 82.444 93.421 93.291 1.00 23.33 290 GLY B CA 1
ATOM 2266 C C . GLY A 1 290 ? 83.696 93.828 94.039 1.00 23.33 290 GLY B C 1
ATOM 2267 O O . GLY A 1 290 ? 84.765 93.255 93.831 1.00 23.33 290 GLY B O 1
ATOM 2268 N N . PHE A 1 291 ? 83.586 94.829 94.913 1.00 17.34 291 PHE B N 1
ATOM 2269 C CA . PHE A 1 291 ? 84.730 95.229 95.721 1.00 17.34 291 PHE B CA 1
ATOM 2270 C C . PHE A 1 291 ? 85.123 94.125 96.690 1.00 17.34 291 PHE B C 1
ATOM 2271 O O . PHE A 1 291 ? 86.311 93.888 96.927 1.00 17.34 291 PHE B O 1
ATOM 2279 N N . LEU A 1 292 ? 84.134 93.447 97.273 1.00 19.51 292 LEU B N 1
ATOM 2280 C CA . LEU A 1 292 ? 84.448 92.309 98.131 1.00 19.51 292 LEU B CA 1
ATOM 2281 C C . LEU A 1 292 ? 85.171 91.214 97.352 1.00 19.51 292 LEU B C 1
ATOM 2282 O O . LEU A 1 292 ? 86.137 90.625 97.846 1.00 19.51 292 LEU B O 1
ATOM 2287 N N . MET A 1 293 ? 84.700 90.913 96.138 1.00 18.91 293 MET B N 1
ATOM 2288 C CA . MET A 1 293 ? 85.328 89.871 95.330 1.00 18.91 293 MET B CA 1
ATOM 2289 C C . MET A 1 293 ? 86.743 90.267 94.927 1.00 18.91 293 MET B C 1
ATOM 2290 O O . MET A 1 293 ? 87.656 89.439 94.938 1.00 18.91 293 MET B O 1
ATOM 2295 N N . ALA A 1 294 ? 86.941 91.530 94.555 1.00 15.84 294 ALA B N 1
ATOM 2296 C CA . ALA A 1 294 ? 88.282 92.005 94.237 1.00 15.84 294 ALA B CA 1
ATOM 2297 C C . ALA A 1 294 ? 89.184 91.919 95.457 1.00 15.84 294 ALA B C 1
ATOM 2298 O O . ALA A 1 294 ? 90.357 91.543 95.351 1.00 15.84 294 ALA B O 1
ATOM 2300 N N . SER A 1 295 ? 88.638 92.235 96.632 1.00 13.30 295 SER B N 1
ATOM 2301 C CA . SER A 1 295 ? 89.384 92.101 97.878 1.00 13.30 295 SER B CA 1
ATOM 2302 C C . SER A 1 295 ? 89.790 90.658 98.125 1.00 13.30 295 SER B C 1
ATOM 2303 O O . SER A 1 295 ? 90.925 90.385 98.529 1.00 13.30 295 SER B O 1
ATOM 2306 N N . LEU A 1 296 ? 88.865 89.722 97.910 1.00 14.58 296 LEU B N 1
ATOM 2307 C CA . LEU A 1 296 ? 89.194 88.311 98.064 1.00 14.58 296 LEU B CA 1
ATOM 2308 C C . LEU A 1 296 ? 90.193 87.855 97.015 1.00 14.58 296 LEU B C 1
ATOM 2309 O O . LEU A 1 296 ? 90.985 86.955 97.278 1.00 14.58 296 LEU B O 1
ATOM 2314 N N . MET A 1 297 ? 90.164 88.447 95.823 1.00 14.64 297 MET B N 1
ATOM 2315 C CA . MET A 1 297 ? 91.216 88.175 94.852 1.00 14.64 297 MET B CA 1
ATOM 2316 C C . MET A 1 297 ? 92.575 88.603 95.381 1.00 14.64 297 MET B C 1
ATOM 2317 O O . MET A 1 297 ? 93.554 87.865 95.255 1.00 14.64 297 MET B O 1
ATOM 2322 N N . GLN A 1 298 ? 92.660 89.802 95.961 1.00 11.94 298 GLN B N 1
ATOM 2323 C CA . GLN A 1 298 ? 93.929 90.237 96.538 1.00 11.94 298 GLN B CA 1
ATOM 2324 C C . GLN A 1 298 ? 94.366 89.282 97.640 1.00 11.94 298 GLN B C 1
ATOM 2325 O O . GLN A 1 298 ? 95.524 88.849 97.688 1.00 11.94 298 GLN B O 1
ATOM 2331 N N . PHE A 1 299 ? 93.430 88.935 98.523 1.00 10.12 299 PHE B N 1
ATOM 2332 C CA . PHE A 1 299 ? 93.695 87.995 99.603 1.00 10.12 299 PHE B CA 1
ATOM 2333 C C . PHE A 1 299 ? 94.217 86.674 99.053 1.00 10.12 299 PHE B C 1
ATOM 2334 O O . PHE A 1 299 ? 95.255 86.171 99.492 1.00 10.12 299 PHE B O 1
ATOM 2342 N N . GLY A 1 300 ? 93.524 86.127 98.055 1.00 10.99 300 GLY B N 1
ATOM 2343 C CA . GLY A 1 300 ? 93.877 84.825 97.525 1.00 10.99 300 GLY B CA 1
ATOM 2344 C C . GLY A 1 300 ? 95.209 84.833 96.811 1.00 10.99 300 GLY B C 1
ATOM 2345 O O . GLY A 1 300 ? 96.024 83.940 97.003 1.00 10.99 300 GLY B O 1
ATOM 2346 N N . VAL A 1 301 ? 95.457 85.856 95.993 1.00 10.98 301 VAL B N 1
ATOM 2347 C CA . VAL A 1 301 ? 96.709 85.917 95.245 1.00 10.98 301 VAL B CA 1
ATOM 2348 C C . VAL A 1 301 ? 97.887 86.088 96.193 1.00 10.98 301 VAL B C 1
ATOM 2349 O O . VAL A 1 301 ? 98.893 85.374 96.094 1.00 10.98 301 VAL B O 1
ATOM 2353 N N . ILE A 1 302 ? 97.784 87.034 97.128 1.00 8.04 302 ILE B N 1
ATOM 2354 C CA . ILE A 1 302 ? 98.893 87.278 98.039 1.00 8.04 302 ILE B CA 1
ATOM 2355 C C . ILE A 1 302 ? 99.138 86.070 98.934 1.00 8.04 302 ILE B C 1
ATOM 2356 O O . ILE A 1 302 ? 100.286 85.667 99.150 1.00 8.04 302 ILE B O 1
ATOM 2361 N N . PHE A 1 303 ? 98.075 85.476 99.480 1.00 8.67 303 PHE B N 1
ATOM 2362 C CA . PHE A 1 303 ? 98.257 84.327 100.353 1.00 8.67 303 PHE B CA 1
ATOM 2363 C C . PHE A 1 303 ? 98.674 83.096 99.561 1.00 8.67 303 PHE B C 1
ATOM 2364 O O . PHE A 1 303 ? 99.358 82.224 100.090 1.00 8.67 303 PHE B O 1
ATOM 2372 N N . THR A 1 304 ? 98.304 83.023 98.282 1.00 8.89 304 THR B N 1
ATOM 2373 C CA . THR A 1 304 ? 98.838 81.991 97.404 1.00 8.89 304 THR B CA 1
ATOM 2374 C C . THR A 1 304 ? 100.341 82.139 97.252 1.00 8.89 304 THR B C 1
ATOM 2375 O O . THR A 1 304 ? 101.084 81.159 97.337 1.00 8.89 304 THR B O 1
ATOM 2379 N N . ALA A 1 305 ? 100.808 83.368 97.037 1.00 8.09 305 ALA B N 1
ATOM 2380 C CA . ALA A 1 305 ? 102.244 83.590 96.937 1.00 8.09 305 ALA B CA 1
ATOM 2381 C C . ALA A 1 305 ? 102.938 83.227 98.243 1.00 8.09 305 ALA B C 1
ATOM 2382 O O . ALA A 1 305 ? 103.970 82.546 98.242 1.00 8.09 305 ALA B O 1
ATOM 2384 N N . GLY A 1 306 ? 102.365 83.654 99.370 1.00 7.65 306 GLY B N 1
ATOM 2385 C CA . GLY A 1 306 ? 102.954 83.337 100.660 1.00 7.65 306 GLY B CA 1
ATOM 2386 C C . GLY A 1 306 ? 102.994 81.847 100.945 1.00 7.65 306 GLY B C 1
ATOM 2387 O O . GLY A 1 306 ? 104.026 81.314 101.355 1.00 7.65 306 GLY B O 1
ATOM 2388 N N . ILE A 1 307 ? 101.881 81.150 100.705 1.00 8.41 307 ILE B N 1
ATOM 2389 C CA . ILE A 1 307 ? 101.789 79.722 100.987 1.00 8.41 307 ILE B CA 1
ATOM 2390 C C . ILE A 1 307 ? 102.663 78.916 100.036 1.00 8.41 307 ILE B C 1
ATOM 2391 O O . ILE A 1 307 ? 103.261 77.912 100.439 1.00 8.41 307 ILE B O 1
ATOM 2396 N N . THR A 1 308 ? 102.753 79.327 98.768 1.00 8.70 308 THR B N 1
ATOM 2397 C CA . THR A 1 308 ? 103.733 78.739 97.863 1.00 8.70 308 THR B CA 1
ATOM 2398 C C . THR A 1 308 ? 105.133 78.892 98.427 1.00 8.70 3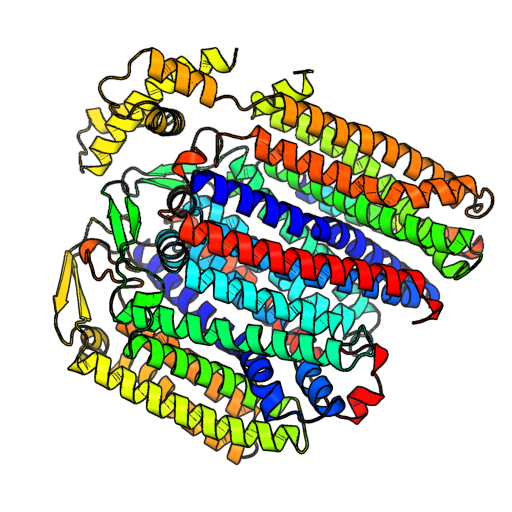08 THR B C 1
ATOM 2399 O O . THR A 1 308 ? 105.925 77.943 98.428 1.00 8.70 308 THR B O 1
ATOM 2403 N N . LEU A 1 309 ? 105.452 80.089 98.927 1.00 6.91 309 LEU B N 1
ATOM 2404 C CA . LEU A 1 309 ? 106.769 80.312 99.504 1.00 6.91 309 LEU B CA 1
ATOM 2405 C C . LEU A 1 309 ? 106.917 79.655 100.870 1.00 6.91 309 LEU B C 1
ATOM 2406 O O . LEU A 1 309 ? 108.037 79.321 101.263 1.00 6.91 309 LEU B O 1
ATOM 2411 N N . PHE A 1 310 ? 105.820 79.457 101.599 1.00 6.63 310 PHE B N 1
ATOM 2412 C CA . PHE A 1 310 ? 105.917 78.968 102.967 1.00 6.63 310 PHE B CA 1
ATOM 2413 C C . PHE A 1 310 ? 106.685 77.649 103.000 1.00 6.63 310 PHE B C 1
ATOM 2414 O O . PHE A 1 310 ? 106.399 76.751 102.196 1.00 6.63 310 PHE B O 1
ATOM 2422 N N . PRO A 1 311 ? 107.648 77.483 103.919 1.00 5.89 311 PRO B N 1
ATOM 2423 C CA . PRO A 1 311 ? 107.973 78.435 104.986 1.00 5.89 311 PRO B CA 1
ATOM 2424 C C . PRO A 1 311 ? 108.945 79.554 104.608 1.00 5.89 311 PRO B C 1
ATOM 2425 O O . PRO A 1 311 ? 109.286 80.351 105.473 1.00 5.89 311 PRO B O 1
ATOM 2429 N N . PHE A 1 312 ? 109.389 79.619 103.358 1.00 7.01 312 PHE B N 1
ATOM 2430 C CA . PHE A 1 312 ? 110.308 80.678 102.961 1.00 7.01 312 PHE B CA 1
ATOM 2431 C C . PHE A 1 312 ? 109.563 81.994 102.756 1.00 7.01 312 PHE B C 1
ATOM 2432 O O . PHE A 1 312 ? 108.393 82.022 102.375 1.00 7.01 312 PHE B O 1
ATOM 2440 N N . VAL A 1 313 ? 110.254 83.095 103.022 1.00 7.30 313 VAL B N 1
ATOM 2441 C CA . VAL A 1 313 ? 109.720 84.410 102.688 1.00 7.30 313 VAL B CA 1
ATOM 2442 C C . VAL A 1 313 ? 110.596 85.026 101.607 1.00 7.30 313 VAL B C 1
ATOM 2443 O O . VAL A 1 313 ? 110.109 85.753 100.736 1.00 7.30 313 VAL B O 1
ATOM 2447 N N . MET A 1 314 ? 111.890 84.730 101.648 1.00 9.44 314 MET B N 1
ATOM 2448 C CA . MET A 1 314 ? 112.859 85.309 100.721 1.00 9.44 314 MET B CA 1
ATOM 2449 C C . MET A 1 314 ? 113.906 84.258 100.383 1.00 9.44 314 MET B C 1
ATOM 2450 O O . MET A 1 314 ? 114.987 84.217 100.979 1.00 9.44 314 MET B O 1
ATOM 2455 N N . PRO A 1 315 ? 113.602 83.365 99.440 1.00 8.88 315 PRO B N 1
ATOM 2456 C CA . PRO A 1 315 ? 114.589 82.356 99.031 1.00 8.88 315 PRO B CA 1
ATOM 2457 C C . PRO A 1 315 ? 115.775 82.998 98.329 1.00 8.88 315 PRO B C 1
ATOM 2458 O O . PRO A 1 315 ? 115.640 84.022 97.660 1.00 8.88 315 PRO B O 1
ATOM 2462 N N . SER A 1 316 ? 116.942 82.379 98.476 1.00 11.37 316 SER B N 1
ATOM 2463 C CA . SER A 1 316 ? 118.179 82.883 97.894 1.00 11.37 316 SER B CA 1
ATOM 2464 C C . SER A 1 316 ? 118.629 81.976 96.755 1.00 11.37 316 SER B C 1
ATOM 2465 O O . SER A 1 316 ? 118.796 80.767 96.946 1.00 11.37 316 SER B O 1
ATOM 2468 N N . SER A 1 317 ? 118.841 82.569 95.579 1.00 14.26 317 SER B N 1
ATOM 2469 C CA . SER A 1 317 ? 119.224 81.792 94.409 1.00 14.26 317 SER B CA 1
ATOM 2470 C C . SER A 1 317 ? 120.706 81.437 94.392 1.00 14.26 317 SER B C 1
ATOM 2471 O O . SER A 1 317 ? 121.099 80.542 93.638 1.00 14.26 317 SER B O 1
ATOM 2474 N N . VAL A 1 318 ? 121.535 82.097 95.195 1.00 15.30 318 VAL B N 1
ATOM 2475 C CA . VAL A 1 318 ? 122.972 81.847 95.188 1.00 15.30 318 VAL B CA 1
ATOM 2476 C C . VAL A 1 318 ? 123.434 81.154 96.464 1.00 15.30 318 VAL B C 1
ATOM 2477 O O . VAL A 1 318 ? 124.541 80.617 96.511 1.00 15.30 318 VAL B O 1
ATOM 2481 N N . SER A 1 319 ? 122.606 81.159 97.506 1.00 13.48 319 SER B N 1
ATOM 2482 C CA . SER A 1 319 ? 122.940 80.533 98.785 1.00 13.48 319 SER B CA 1
ATOM 2483 C C . SER A 1 319 ? 121.647 80.050 99.425 1.00 13.48 319 SER B C 1
ATOM 2484 O O . SER A 1 319 ? 121.028 80.774 100.216 1.00 13.48 319 SER B O 1
ATOM 2487 N N . PRO A 1 320 ? 121.206 78.829 99.108 1.00 12.12 320 PRO B N 1
ATOM 2488 C CA . PRO A 1 320 ? 119.901 78.367 99.615 1.00 12.12 320 PRO B CA 1
ATOM 2489 C C . PRO A 1 320 ? 119.793 78.366 101.130 1.00 12.12 320 PRO B C 1
ATOM 2490 O O . PRO A 1 320 ? 118.699 78.592 101.657 1.00 12.12 320 PRO B O 1
ATOM 2494 N N . ILE A 1 321 ? 120.890 78.118 101.851 1.00 11.50 321 ILE B N 1
ATOM 2495 C CA . ILE A 1 321 ? 120.850 78.208 103.306 1.00 11.50 321 ILE B CA 1
ATOM 2496 C C . ILE A 1 321 ? 120.610 79.639 103.771 1.00 11.50 321 ILE B C 1
ATOM 2497 O O . ILE A 1 321 ? 120.143 79.852 104.896 1.00 11.50 321 ILE B O 1
ATOM 2502 N N . SER A 1 322 ? 120.919 80.628 102.933 1.00 10.86 322 SER B N 1
ATOM 2503 C CA . SER A 1 322 ? 120.649 82.026 103.242 1.00 10.86 322 SER B CA 1
ATOM 2504 C C . SER A 1 322 ? 119.211 82.429 102.955 1.00 10.86 322 SER B C 1
ATOM 2505 O O . SER A 1 322 ? 118.854 83.586 103.194 1.00 10.86 322 SER B O 1
ATOM 2508 N N . SER A 1 323 ? 118.391 81.520 102.437 1.00 10.63 323 SER B N 1
ATOM 2509 C CA . SER A 1 323 ? 116.974 81.796 102.263 1.00 10.63 323 SER B CA 1
ATOM 2510 C C . SER A 1 323 ? 116.343 82.164 103.598 1.00 10.63 323 SER B C 1
ATOM 2511 O O . SER A 1 323 ? 116.623 81.545 104.625 1.00 10.63 323 SER B O 1
ATOM 2514 N N . LEU A 1 324 ? 115.506 83.191 103.580 1.00 6.46 324 LEU B N 1
ATOM 2515 C CA . LEU A 1 324 ? 114.839 83.653 104.785 1.00 6.46 324 LEU B CA 1
ATOM 2516 C C . LEU A 1 324 ? 113.501 82.944 104.932 1.00 6.46 324 LEU B C 1
ATOM 2517 O O . LEU A 1 324 ? 112.743 82.827 103.968 1.00 6.46 324 LEU B O 1
ATOM 2522 N N . THR A 1 325 ? 113.222 82.466 106.141 1.00 5.53 325 THR B N 1
ATOM 2523 C CA . THR A 1 325 ? 111.967 81.797 106.453 1.00 5.53 325 THR B CA 1
ATOM 2524 C C . THR A 1 325 ? 111.239 82.580 107.536 1.00 5.53 325 THR B C 1
ATOM 2525 O O . THR A 1 325 ? 111.800 83.477 108.163 1.00 5.53 325 THR B O 1
ATOM 2529 N N . LEU A 1 326 ? 109.973 82.227 107.766 1.00 4.95 326 LEU B N 1
ATOM 2530 C CA . LEU A 1 326 ? 109.264 82.821 108.892 1.00 4.95 326 LEU B CA 1
ATOM 2531 C C . LEU A 1 326 ? 109.787 82.332 110.234 1.00 4.95 326 LEU B C 1
ATOM 2532 O O . LEU A 1 326 ? 109.435 82.908 111.263 1.00 4.95 326 LEU B O 1
ATOM 2537 N N . TRP A 1 327 ? 110.611 81.287 110.252 1.00 6.66 327 TRP B N 1
ATOM 2538 C CA . TRP A 1 327 ? 111.164 80.763 111.491 1.00 6.66 327 TRP B CA 1
ATOM 2539 C C . TRP A 1 327 ? 112.491 81.394 111.878 1.00 6.66 327 TRP B C 1
ATOM 2540 O O . TRP A 1 327 ? 112.936 81.216 113.015 1.00 6.66 327 TRP B O 1
ATOM 2551 N N . ASP A 1 328 ? 113.128 82.119 110.964 1.00 8.52 328 ASP B N 1
ATOM 2552 C CA . ASP A 1 328 ? 114.492 82.594 111.141 1.00 8.52 328 ASP B CA 1
ATOM 2553 C C . ASP A 1 328 ? 114.679 84.051 110.739 1.00 8.52 328 ASP B C 1
ATOM 2554 O O . ASP A 1 328 ? 115.779 84.589 110.901 1.00 8.52 328 ASP B O 1
ATOM 2559 N N . SER A 1 329 ? 113.643 84.692 110.210 1.00 6.13 329 SER B N 1
ATOM 2560 C CA . SER A 1 329 ? 113.710 86.088 109.818 1.00 6.13 329 SER B CA 1
ATOM 2561 C C . SER A 1 329 ? 113.113 87.032 110.850 1.00 6.13 329 SER B C 1
ATOM 2562 O O . SER A 1 329 ? 113.153 88.249 110.644 1.00 6.13 329 SER B O 1
ATOM 2565 N N . THR A 1 330 ? 112.586 86.510 111.955 1.00 5.68 330 THR B N 1
ATOM 2566 C CA . THR A 1 330 ? 111.734 87.295 112.829 1.00 5.68 330 THR B CA 1
ATOM 2567 C C . THR A 1 330 ? 112.538 88.026 113.899 1.00 5.68 330 THR B C 1
ATOM 2568 O O . THR A 1 330 ? 113.750 87.865 114.038 1.00 5.68 330 THR B O 1
ATOM 2572 N N . SER A 1 331 ? 111.822 88.849 114.661 1.00 6.73 331 SER B N 1
ATOM 2573 C CA . SER A 1 331 ? 112.330 89.530 115.838 1.00 6.73 331 SER B CA 1
ATOM 2574 C C . SER A 1 331 ? 112.327 88.573 117.033 1.00 6.73 331 SER B C 1
ATOM 2575 O O . SER A 1 331 ? 111.949 87.408 116.923 1.00 6.73 331 SER B O 1
ATOM 2578 N N . SER A 1 332 ? 112.763 89.064 118.191 1.00 7.84 332 SER B N 1
ATOM 2579 C CA . SER A 1 332 ? 112.815 88.233 119.384 1.00 7.84 332 SER B CA 1
ATOM 2580 C C . SER A 1 332 ? 111.408 87.877 119.854 1.00 7.84 332 SER B C 1
ATOM 2581 O O . SER A 1 332 ? 110.409 88.447 119.408 1.00 7.84 332 SER B O 1
ATOM 2584 N N . GLN A 1 333 ? 111.337 86.910 120.769 1.00 7.57 333 GLN B N 1
ATOM 2585 C CA . GLN A 1 333 ? 110.048 86.500 121.314 1.00 7.57 333 GLN B CA 1
ATOM 2586 C C . GLN A 1 333 ? 109.379 87.648 122.058 1.00 7.57 333 GLN B C 1
ATOM 2587 O O . GLN A 1 333 ? 108.171 87.863 121.933 1.00 7.57 333 GLN B O 1
ATOM 2593 N N . LEU A 1 334 ? 110.156 88.395 122.843 1.00 7.84 334 LEU B N 1
ATOM 2594 C CA . LEU A 1 334 ? 109.600 89.542 123.550 1.00 7.84 334 LEU B CA 1
ATOM 2595 C C . LEU A 1 334 ? 109.034 90.562 122.569 1.00 7.84 334 LEU B C 1
ATOM 2596 O O . LEU A 1 334 ? 107.909 91.050 122.738 1.00 7.84 334 LEU B O 1
ATOM 2601 N N . THR A 1 335 ? 109.806 90.893 121.531 1.00 7.02 335 THR B N 1
ATOM 2602 C CA . THR A 1 335 ? 109.348 91.866 120.543 1.00 7.02 335 THR B CA 1
ATOM 2603 C C . THR A 1 335 ? 108.106 91.367 119.818 1.00 7.02 335 THR B C 1
ATOM 2604 O O . THR A 1 335 ? 107.134 92.107 119.662 1.00 7.02 335 THR B O 1
ATOM 2608 N N . LEU A 1 336 ? 108.113 90.105 119.384 1.00 6.43 336 LEU B N 1
ATOM 2609 C CA . LEU A 1 336 ? 106.951 89.562 118.689 1.00 6.43 336 LEU B CA 1
ATOM 2610 C C . LEU A 1 336 ? 105.714 89.594 119.580 1.00 6.43 336 LEU B C 1
ATOM 2611 O O . LEU A 1 336 ? 104.631 89.986 119.133 1.00 6.43 336 LEU B O 1
ATOM 2616 N N . SER A 1 337 ? 105.869 89.223 120.853 1.00 7.13 337 SER B N 1
ATOM 2617 C CA . SER A 1 337 ? 104.747 89.233 121.788 1.00 7.13 337 SER B CA 1
ATOM 2618 C C . SER A 1 337 ? 104.178 90.635 121.952 1.00 7.13 337 SER B C 1
ATOM 2619 O O . SER A 1 337 ? 102.967 90.853 121.812 1.00 7.13 337 SER B O 1
ATOM 2622 N N . ILE A 1 338 ? 105.044 91.601 122.248 1.00 9.35 338 ILE B 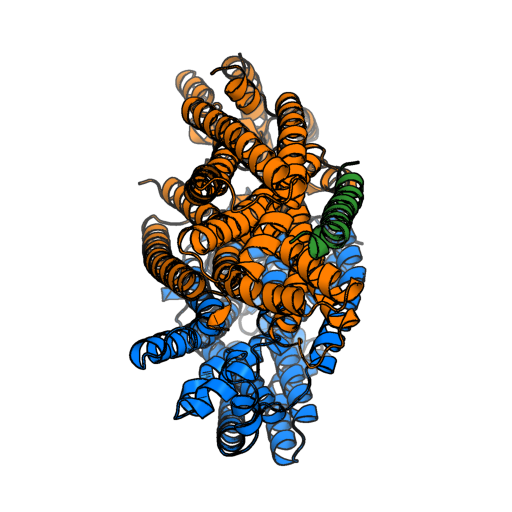N 1
ATOM 2623 C CA . ILE A 1 338 ? 104.571 92.939 122.588 1.00 9.35 338 ILE B CA 1
ATOM 2624 C C . ILE A 1 338 ? 103.999 93.629 121.357 1.00 9.35 338 ILE B C 1
ATOM 2625 O O . ILE A 1 338 ? 102.953 94.285 121.420 1.00 9.35 338 ILE B O 1
ATOM 2630 N N . MET A 1 339 ? 104.665 93.472 120.210 1.00 9.70 339 MET B N 1
ATOM 2631 C CA . MET A 1 339 ? 104.129 94.018 118.972 1.00 9.70 339 MET B CA 1
ATOM 2632 C C . MET A 1 339 ? 102.803 93.372 118.610 1.00 9.70 339 MET B C 1
ATOM 2633 O O . MET A 1 339 ? 101.914 94.044 118.086 1.00 9.70 339 MET B O 1
ATOM 2638 N N . LEU A 1 340 ? 102.644 92.070 118.870 1.00 7.59 340 LEU B N 1
ATOM 2639 C CA . LEU A 1 340 ? 101.351 91.440 118.632 1.00 7.59 340 LEU B CA 1
ATOM 2640 C C . LEU A 1 340 ? 100.273 92.057 119.510 1.00 7.59 340 LEU B C 1
ATOM 2641 O O . LEU A 1 340 ? 99.161 92.319 119.048 1.00 7.59 340 LEU B O 1
ATOM 2646 N N . VAL A 1 341 ? 100.579 92.271 120.789 1.00 9.94 341 VAL B N 1
ATOM 2647 C CA . VAL A 1 341 ? 99.606 92.893 121.688 1.00 9.94 341 VAL B CA 1
ATOM 2648 C C . VAL A 1 341 ? 99.209 94.270 121.168 1.00 9.94 341 VAL B C 1
ATOM 2649 O O . VAL A 1 341 ? 98.022 94.620 121.104 1.00 9.94 341 VAL B O 1
ATOM 2653 N N . ILE A 1 342 ? 100.206 95.061 120.770 1.00 10.27 342 ILE B N 1
ATOM 2654 C CA . ILE A 1 342 ? 99.960 96.420 120.292 1.00 10.27 342 ILE B CA 1
ATOM 2655 C C . ILE A 1 342 ? 99.124 96.395 119.018 1.00 10.27 342 ILE B C 1
ATOM 2656 O O . ILE A 1 342 ? 98.188 97.185 118.850 1.00 10.27 342 ILE B O 1
ATOM 2661 N N . VAL A 1 343 ? 99.454 95.486 118.100 1.00 9.07 343 VAL B N 1
ATOM 2662 C CA . VAL A 1 343 ? 98.689 95.346 116.867 1.00 9.07 343 VAL B CA 1
ATOM 2663 C C . VAL A 1 343 ? 97.256 94.933 117.171 1.00 9.07 343 VAL B C 1
ATOM 2664 O O . VAL A 1 343 ? 96.303 95.495 116.617 1.00 9.07 343 VAL B O 1
ATOM 2668 N N . LEU A 1 344 ? 97.078 93.968 118.073 1.00 12.20 344 LEU B N 1
ATOM 2669 C CA . LEU A 1 344 ? 95.739 93.498 118.406 1.00 12.20 344 LEU B CA 1
ATOM 2670 C C . LEU A 1 344 ? 94.911 94.593 119.061 1.00 12.20 344 LEU B C 1
ATOM 2671 O O . LEU A 1 344 ? 93.680 94.581 118.975 1.00 12.20 344 LEU B O 1
ATOM 2676 N N . ILE A 1 345 ? 95.559 95.537 119.734 1.00 10.90 345 ILE B N 1
ATOM 2677 C CA . ILE A 1 345 ? 94.814 96.666 120.286 1.00 10.90 345 ILE B CA 1
ATOM 2678 C C . ILE A 1 345 ? 94.450 97.662 119.186 1.00 10.90 345 ILE B C 1
ATOM 2679 O O . ILE A 1 345 ? 93.287 98.052 119.040 1.00 10.90 345 ILE B O 1
ATOM 2684 N N . PHE A 1 346 ? 95.427 98.053 118.364 1.00 10.27 346 PHE B N 1
ATOM 2685 C CA . PHE A 1 346 ? 95.234 99.256 117.555 1.00 10.27 346 PHE B CA 1
ATOM 2686 C C . PHE A 1 346 ? 94.664 98.961 116.169 1.00 10.27 346 PHE B C 1
ATOM 2687 O O . PHE A 1 346 ? 93.858 99.747 115.660 1.00 10.27 346 PHE B O 1
ATOM 2695 N N . LEU A 1 347 ? 95.076 97.868 115.522 1.00 10.93 347 LEU B N 1
ATOM 2696 C CA . LEU A 1 347 ? 94.468 97.530 114.236 1.00 10.93 347 LEU B CA 1
ATOM 2697 C C . LEU A 1 347 ? 92.948 97.455 114.293 1.00 10.93 347 LEU B C 1
ATOM 2698 O O . LEU A 1 347 ? 92.307 97.930 113.343 1.00 10.93 347 LEU B O 1
ATOM 2703 N N . PRO A 1 348 ? 92.312 96.856 115.308 1.00 10.20 348 PRO B N 1
ATOM 2704 C CA . PRO A 1 348 ? 90.854 97.009 115.409 1.00 10.20 348 PRO B CA 1
ATOM 2705 C C . PRO A 1 348 ? 90.422 98.459 115.494 1.00 10.20 348 PRO B C 1
ATOM 2706 O O . PRO A 1 348 ? 89.467 98.851 114.816 1.00 10.20 348 PRO B O 1
ATOM 2710 N N . ILE A 1 349 ? 91.123 99.276 116.278 1.00 9.04 349 ILE B N 1
ATOM 2711 C CA . ILE A 1 349 ? 90.739 100.678 116.419 1.00 9.04 349 ILE B CA 1
ATOM 2712 C C . ILE A 1 349 ? 90.937 101.418 115.103 1.00 9.04 349 ILE B C 1
ATOM 2713 O O . ILE A 1 349 ? 90.082 102.203 114.674 1.00 9.04 349 ILE B O 1
ATOM 2718 N N . VAL A 1 350 ? 92.079 101.187 114.451 1.00 7.18 350 VAL B N 1
ATOM 2719 C CA . VAL A 1 350 ? 92.343 101.805 113.154 1.00 7.18 350 VAL B CA 1
ATOM 2720 C C . VAL A 1 350 ? 91.275 101.400 112.158 1.00 7.18 350 VAL B C 1
ATOM 2721 O O . VAL A 1 350 ? 90.753 102.227 111.409 1.00 7.18 350 VAL B O 1
ATOM 2725 N N . LEU A 1 351 ? 90.938 100.115 112.138 1.00 10.26 351 LEU B N 1
ATOM 2726 C CA . LEU A 1 351 ? 89.945 99.620 111.198 1.00 10.26 351 LEU B CA 1
ATOM 2727 C C . LEU A 1 351 ? 88.591 100.264 111.456 1.00 10.26 351 LEU B C 1
ATOM 2728 O O . LEU A 1 351 ? 87.885 100.642 110.517 1.00 10.26 351 LEU B O 1
ATOM 2733 N N . LEU A 1 352 ? 88.223 100.419 112.729 1.00 10.29 352 LEU B N 1
ATOM 2734 C CA . LEU A 1 352 ? 86.930 101.009 113.054 1.00 10.29 352 LEU B CA 1
ATOM 2735 C C . LEU A 1 352 ? 86.880 102.483 112.679 1.00 10.29 352 LEU B C 1
ATOM 2736 O O . LEU A 1 352 ? 85.895 102.944 112.097 1.00 10.29 352 LEU B O 1
ATOM 2741 N N . TYR A 1 353 ? 87.927 103.249 112.995 1.00 6.47 353 TYR B N 1
ATOM 2742 C CA . TYR A 1 353 ? 87.818 104.666 112.659 1.00 6.47 353 TYR B CA 1
ATOM 2743 C C . TYR A 1 353 ? 88.053 104.912 111.172 1.00 6.47 353 TYR B C 1
ATOM 2744 O O . TYR A 1 353 ? 87.562 105.907 110.632 1.00 6.47 353 TYR B O 1
ATOM 2753 N N . THR A 1 354 ? 88.748 104.001 110.484 1.00 6.91 354 THR B N 1
ATOM 2754 C CA . THR A 1 354 ? 88.840 104.082 109.031 1.00 6.91 354 THR B CA 1
ATOM 2755 C C . THR A 1 354 ? 87.489 103.799 108.399 1.00 6.91 354 THR B C 1
ATOM 2756 O O . THR A 1 354 ? 87.060 104.505 107.476 1.00 6.91 354 THR B O 1
ATOM 2760 N N . LEU A 1 355 ? 86.797 102.772 108.898 1.00 11.30 355 LEU B N 1
ATOM 2761 C CA . LEU A 1 355 ? 85.419 102.532 108.501 1.00 11.30 355 LEU B CA 1
ATOM 2762 C C . LEU A 1 355 ? 84.556 103.754 108.780 1.00 11.30 355 LEU B C 1
ATOM 2763 O O . LEU A 1 355 ? 83.712 104.123 107.961 1.00 11.30 355 LEU B O 1
ATOM 2768 N N . TRP A 1 356 ? 84.767 104.394 109.931 1.00 9.57 356 TRP B N 1
ATOM 2769 C CA . TRP A 1 356 ? 84.023 105.596 110.289 1.00 9.57 356 TRP B CA 1
ATOM 2770 C C . TRP A 1 356 ? 84.246 106.706 109.270 1.00 9.57 356 TRP B C 1
ATOM 2771 O O . TRP A 1 356 ? 83.291 107.320 108.795 1.00 9.57 356 TRP B O 1
ATOM 2782 N N . SER A 1 357 ? 85.506 106.965 108.918 1.00 9.69 357 SER B N 1
ATOM 2783 C CA . SER A 1 357 ? 85.822 108.016 107.954 1.00 9.69 357 SER B CA 1
ATOM 2784 C C . SER A 1 357 ? 85.213 107.721 106.588 1.00 9.69 357 SER B C 1
ATOM 2785 O O . SER A 1 357 ? 84.587 108.594 105.967 1.00 9.69 357 SER B O 1
ATOM 2788 N N . TYR A 1 358 ? 85.374 106.485 106.113 1.00 12.81 358 TYR B N 1
ATOM 2789 C CA . TYR A 1 358 ? 84.779 106.102 104.839 1.00 12.81 358 TYR B CA 1
ATOM 2790 C C . TYR A 1 358 ? 83.264 106.243 104.888 1.00 12.81 358 TYR B C 1
ATOM 2791 O O . TYR A 1 358 ? 82.633 106.650 103.905 1.00 12.81 358 TYR B O 1
ATOM 2800 N N . TYR A 1 359 ? 82.666 105.906 106.031 1.00 15.47 359 TYR B N 1
ATOM 2801 C CA . TYR A 1 359 ? 81.225 106.024 106.201 1.00 15.47 359 TYR B CA 1
ATOM 2802 C C . TYR A 1 359 ? 80.775 107.478 106.117 1.00 15.47 359 TYR B C 1
ATOM 2803 O O . TYR A 1 359 ? 79.832 107.806 105.389 1.00 15.47 359 TYR B O 1
ATOM 2812 N N . LYS A 1 360 ? 81.444 108.368 106.854 1.00 14.34 360 LYS B N 1
ATOM 2813 C CA . LYS A 1 360 ? 81.042 109.773 106.836 1.00 14.34 360 LYS B CA 1
ATOM 2814 C C . LYS A 1 360 ? 81.207 110.370 105.449 1.00 14.34 360 LYS B C 1
ATOM 2815 O O . LYS A 1 360 ? 80.405 111.212 105.030 1.00 14.34 360 LYS B O 1
ATOM 2821 N N . MET A 1 361 ? 82.232 109.937 104.716 1.00 18.22 361 MET B N 1
ATOM 2822 C CA . MET A 1 361 ? 82.524 110.504 103.407 1.00 18.22 361 MET B CA 1
ATOM 2823 C C . MET A 1 361 ? 81.811 109.805 102.261 1.00 18.22 361 MET B C 1
ATOM 2824 O O . MET A 1 361 ? 81.937 110.255 101.119 1.00 18.22 361 MET B O 1
ATOM 2829 N N . TRP A 1 362 ? 81.077 108.727 102.524 1.00 19.22 362 TRP B N 1
ATOM 2830 C CA . TRP A 1 362 ? 80.468 107.973 101.438 1.00 19.22 362 TRP B CA 1
ATOM 2831 C C . TRP A 1 362 ? 79.542 108.855 100.613 1.00 19.22 362 TRP B C 1
ATOM 2832 O O . TRP A 1 362 ? 78.678 109.553 101.149 1.00 19.22 362 TRP B O 1
ATOM 2843 N N . GLY A 1 363 ? 79.738 108.813 99.302 1.00 26.91 363 GLY B N 1
ATOM 2844 C CA . GLY A 1 363 ? 79.024 109.646 98.360 1.00 26.91 363 GLY B CA 1
ATOM 2845 C C . GLY A 1 363 ? 79.736 109.615 97.026 1.00 26.91 363 GLY B C 1
ATOM 2846 O O . GLY A 1 363 ? 80.964 109.502 96.980 1.00 26.91 363 GLY B O 1
ATOM 2847 N N . ARG A 1 364 ? 78.988 109.719 95.934 1.00 25.94 364 ARG B N 1
ATOM 2848 C CA . ARG A 1 364 ? 79.539 109.573 94.592 1.00 25.94 364 ARG B CA 1
ATOM 2849 C C . ARG A 1 364 ? 80.026 110.931 94.101 1.00 25.94 364 ARG B C 1
ATOM 2850 O O . ARG A 1 364 ? 79.276 111.912 94.118 1.00 25.94 364 ARG B O 1
ATOM 2858 N N . MET A 1 365 ? 81.282 110.981 93.662 1.00 30.00 365 MET B N 1
ATOM 2859 C CA . MET A 1 365 ? 81.823 112.190 93.055 1.00 30.00 365 MET B CA 1
ATOM 2860 C C . MET A 1 365 ? 81.304 112.335 91.629 1.00 30.00 365 MET B C 1
ATOM 2861 O O . MET A 1 365 ? 81.509 111.453 90.791 1.00 30.00 365 MET B O 1
ATOM 2866 N N . THR A 1 366 ? 80.635 113.454 91.358 1.00 33.05 366 THR B N 1
ATOM 2867 C CA . THR A 1 366 ? 79.976 113.693 90.082 1.00 33.05 366 THR B CA 1
ATOM 2868 C C . THR A 1 366 ? 80.350 115.083 89.583 1.00 33.05 366 THR B C 1
ATOM 2869 O O . THR A 1 366 ? 81.042 115.847 90.263 1.00 33.05 366 THR B O 1
ATOM 2873 N N . THR A 1 367 ? 79.875 115.412 88.378 1.00 34.99 367 THR B N 1
ATOM 2874 C CA . THR A 1 367 ? 80.090 116.751 87.841 1.00 34.99 367 THR B CA 1
ATOM 2875 C C . THR A 1 367 ? 79.440 117.808 88.724 1.00 34.99 367 THR B C 1
ATOM 2876 O O . THR A 1 367 ? 80.043 118.854 88.989 1.00 34.99 367 THR B O 1
ATOM 2880 N N . GLU A 1 368 ? 78.219 117.549 89.198 1.00 37.23 368 GLU B N 1
ATOM 2881 C CA . GLU A 1 368 ? 77.546 118.510 90.068 1.00 37.23 368 GLU B CA 1
ATOM 2882 C C . GLU A 1 368 ? 78.255 118.633 91.409 1.00 37.23 368 GLU B C 1
ATOM 2883 O O . GLU A 1 368 ? 78.349 119.728 91.970 1.00 37.23 368 GLU B O 1
ATOM 2889 N N . THR A 1 369 ? 78.720 117.511 91.964 1.00 36.13 369 THR B N 1
ATOM 2890 C CA . THR A 1 369 ? 79.520 117.585 93.182 1.00 36.13 369 THR B CA 1
ATOM 2891 C C . THR A 1 369 ? 80.738 118.461 92.960 1.00 36.13 369 THR B C 1
ATOM 2892 O O . THR A 1 369 ? 81.069 119.309 93.797 1.00 36.13 369 THR B O 1
ATOM 2896 N N . LEU A 1 370 ? 81.405 118.285 91.818 1.00 34.65 370 LEU B N 1
ATOM 2897 C CA . LEU A 1 370 ? 82.580 119.088 91.503 1.00 34.65 370 LEU B CA 1
ATOM 2898 C C . LEU A 1 370 ? 82.231 120.566 91.380 1.00 34.65 370 LEU B C 1
ATOM 2899 O O . LEU A 1 370 ? 82.973 121.424 91.869 1.00 34.65 370 LEU B O 1
ATOM 2904 N N . ARG A 1 371 ? 81.110 120.884 90.732 1.00 36.17 371 ARG B N 1
ATOM 2905 C CA . ARG A 1 371 ? 80.712 122.282 90.587 1.00 36.17 371 ARG B CA 1
ATOM 2906 C C . ARG A 1 371 ? 80.342 122.890 91.932 1.00 36.17 371 ARG B C 1
ATOM 2907 O O . ARG A 1 371 ? 80.641 124.060 92.199 1.00 36.17 371 ARG B O 1
ATOM 2915 N N . ARG A 1 372 ? 79.689 122.107 92.792 1.00 39.12 372 ARG B N 1
ATOM 2916 C CA . ARG A 1 372 ? 79.300 122.596 94.109 1.00 39.12 372 ARG B CA 1
ATOM 2917 C C . ARG A 1 372 ? 80.520 122.957 94.948 1.00 39.12 372 ARG B C 1
ATOM 2918 O O . ARG A 1 372 ? 80.497 123.943 95.694 1.00 39.12 372 ARG B O 1
ATOM 2926 N N . ASN A 1 373 ? 81.601 122.179 94.833 1.00 38.30 373 ASN B N 1
ATOM 2927 C CA . ASN A 1 373 ? 82.791 122.354 95.659 1.00 38.30 373 ASN B CA 1
ATOM 2928 C C . ASN A 1 373 ? 84.067 122.465 94.827 1.00 38.30 373 ASN B C 1
ATOM 2929 O O . ASN A 1 373 ? 85.062 121.808 95.132 1.00 38.30 373 ASN B O 1
ATOM 2934 N N . GLU A 1 374 ? 84.070 123.291 93.782 1.00 37.59 374 GLU B N 1
ATOM 2935 C CA . GLU A 1 374 ? 85.209 123.326 92.868 1.00 37.59 374 GLU B CA 1
ATOM 2936 C C . GLU A 1 374 ? 86.482 123.849 93.528 1.00 37.59 374 GLU B C 1
ATOM 2937 O O . GLU A 1 374 ? 87.566 123.308 93.295 1.00 37.59 374 GLU B O 1
ATOM 2943 N N . ASN A 1 375 ? 86.367 124.890 94.355 1.00 38.73 375 ASN B N 1
ATOM 2944 C CA . ASN A 1 375 ? 87.560 125.472 94.963 1.00 38.73 375 ASN B CA 1
ATOM 2945 C C . ASN A 1 375 ? 88.102 124.599 96.089 1.00 38.73 375 ASN B C 1
ATOM 2946 O O . ASN A 1 375 ? 89.311 124.597 96.349 1.00 38.73 375 ASN B O 1
ATOM 2951 N N . GLU A 1 376 ? 87.228 123.862 96.777 1.00 34.45 376 GLU B N 1
ATOM 2952 C CA . GLU A 1 376 ? 87.679 123.035 97.892 1.00 34.45 376 GLU B CA 1
ATOM 2953 C C . GLU A 1 376 ? 88.395 121.779 97.404 1.00 34.45 376 GLU B C 1
ATOM 2954 O O . GLU A 1 376 ? 89.429 121.388 97.956 1.00 34.45 376 GLU B O 1
ATOM 2960 N N . LEU A 1 377 ? 87.857 121.133 96.374 1.00 28.52 377 LEU B N 1
ATOM 2961 C CA . LEU A 1 377 ? 88.329 119.811 95.991 1.00 28.52 377 LEU B CA 1
ATOM 2962 C C . LEU A 1 377 ? 89.684 119.874 95.297 1.00 28.52 377 LEU B C 1
ATOM 2963 O O . LEU A 1 377 ? 90.084 120.902 94.746 1.00 28.52 377 LEU B O 1
ATOM 2968 N N . TYR A 1 378 ? 90.392 118.750 95.332 1.00 18.37 378 TYR B N 1
ATOM 2969 C CA . TYR A 1 378 ? 91.632 118.585 94.581 1.00 18.37 378 TYR B CA 1
ATOM 2970 C C . TYR A 1 378 ? 91.421 118.814 93.079 1.00 18.37 378 TYR B C 1
ATOM 2971 O O . TYR A 1 378 ? 90.298 118.854 92.585 1.00 18.37 378 TYR B O 1
ATOM 2981 N N . TRP B 2 2 ? 133.801 109.401 95.709 1.00 30.56 2 TRP C N 1
ATOM 2982 C CA . TRP B 2 2 ? 133.211 109.421 97.075 1.00 30.56 2 TRP C CA 1
ATOM 2983 C C . TRP B 2 2 ? 132.920 107.992 97.545 1.00 30.56 2 TRP C C 1
ATOM 2984 O O . TRP B 2 2 ? 132.483 107.181 96.709 1.00 30.56 2 TRP C O 1
ATOM 2995 N N . ASP B 2 3 ? 133.148 107.698 98.828 1.00 16.02 3 ASP C N 1
ATOM 2996 C CA . ASP B 2 3 ? 132.791 106.364 99.384 1.00 16.02 3 ASP C CA 1
ATOM 2997 C C . ASP B 2 3 ? 131.264 106.235 99.328 1.00 16.02 3 ASP C C 1
ATOM 2998 O O . ASP B 2 3 ? 130.584 107.235 99.619 1.00 16.02 3 ASP C O 1
ATOM 3003 N N . VAL B 2 4 ? 130.749 105.061 98.952 1.00 11.06 4 VAL C N 1
ATOM 3004 C CA . VAL B 2 4 ? 129.304 104.867 98.850 1.00 11.06 4 VAL C CA 1
ATOM 3005 C C . VAL B 2 4 ? 128.643 105.053 100.212 1.00 11.06 4 VAL C C 1
ATOM 3006 O O . VAL B 2 4 ? 127.485 105.480 100.305 1.00 11.06 4 VAL C O 1
ATOM 3010 N N . ILE B 2 5 ? 129.372 104.750 101.287 1.00 9.75 5 ILE C N 1
ATOM 3011 C CA . ILE B 2 5 ? 128.858 104.987 102.633 1.00 9.75 5 ILE C CA 1
ATOM 3012 C C . ILE B 2 5 ? 128.627 106.477 102.861 1.00 9.75 5 ILE C C 1
ATOM 3013 O O . ILE B 2 5 ? 127.633 106.881 103.475 1.00 9.75 5 ILE C O 1
ATOM 3018 N N . ASP B 2 6 ? 129.529 107.320 102.351 1.00 10.24 6 ASP C N 1
ATOM 3019 C CA . ASP B 2 6 ? 129.362 108.761 102.502 1.00 10.24 6 ASP C CA 1
ATOM 3020 C C . ASP B 2 6 ? 128.211 109.273 101.650 1.00 10.24 6 ASP C C 1
ATOM 3021 O O . ASP B 2 6 ? 127.494 110.193 102.057 1.00 10.24 6 ASP C O 1
ATOM 3026 N N . LEU B 2 7 ? 128.009 108.681 100.472 1.00 8.09 7 LEU C N 1
ATOM 3027 C CA . LEU B 2 7 ? 126.842 109.028 99.672 1.00 8.09 7 LEU C CA 1
ATOM 3028 C C . LEU B 2 7 ? 125.553 108.671 100.403 1.00 8.09 7 LEU C C 1
ATOM 3029 O O . LEU B 2 7 ? 124.593 109.443 100.384 1.00 8.09 7 LEU C O 1
ATOM 3034 N N . SER B 2 8 ? 125.514 107.507 101.053 1.00 6.59 8 SER C N 1
ATOM 3035 C CA . SER B 2 8 ? 124.333 107.124 101.824 1.00 6.59 8 SER C CA 1
ATOM 3036 C C . SER B 2 8 ? 124.113 108.060 103.011 1.00 6.59 8 SER C C 1
ATOM 3037 O O . SER B 2 8 ? 122.977 108.447 103.308 1.00 6.59 8 SER C O 1
ATOM 3040 N N . ARG B 2 9 ? 125.189 108.417 103.716 1.00 7.21 9 ARG C N 1
ATOM 3041 C CA . ARG B 2 9 ? 125.067 109.360 104.826 1.00 7.21 9 ARG C CA 1
ATOM 3042 C C . ARG B 2 9 ? 124.503 110.689 104.351 1.00 7.21 9 ARG C C 1
ATOM 3043 O O . ARG B 2 9 ? 123.573 111.231 104.953 1.00 7.21 9 ARG C O 1
ATOM 3051 N N . TRP B 2 10 ? 125.059 111.232 103.267 1.00 15.01 10 TRP C N 1
ATOM 3052 C CA . TRP B 2 10 ? 124.566 112.494 102.731 1.00 15.01 10 TRP C CA 1
ATOM 3053 C C . TRP B 2 10 ? 123.140 112.359 102.213 1.00 15.01 10 TRP C C 1
ATOM 3054 O O . TRP B 2 10 ? 122.358 113.307 102.286 1.00 15.01 10 TRP C O 1
ATOM 3065 N N . GLN B 2 11 ? 122.784 111.196 101.678 1.00 5.69 11 GLN C N 1
ATOM 3066 C CA . GLN B 2 11 ? 121.425 110.989 101.204 1.00 5.69 11 GLN C CA 1
ATOM 3067 C C . GLN B 2 11 ? 120.432 111.039 102.352 1.00 5.69 11 GLN C C 1
ATOM 3068 O O . GLN B 2 11 ? 119.393 111.701 102.260 1.00 5.69 11 GLN C O 1
ATOM 3074 N N . PHE B 2 12 ? 120.726 110.318 103.436 1.00 8.87 12 PHE C N 1
ATOM 3075 C CA . PHE B 2 12 ? 119.848 110.362 104.598 1.00 8.87 12 PHE C CA 1
ATOM 3076 C C . PHE B 2 12 ? 119.835 111.759 105.196 1.00 8.87 12 PHE C C 1
ATOM 3077 O O . PHE B 2 12 ? 118.783 112.263 105.579 1.00 8.87 12 PHE C O 1
ATOM 3085 N N . ALA B 2 13 ? 121.005 112.393 105.271 1.00 11.13 13 ALA C N 1
ATOM 3086 C CA . ALA B 2 13 ? 121.125 113.793 105.653 1.00 11.13 13 ALA C CA 1
ATOM 3087 C C . ALA B 2 13 ? 120.143 114.669 104.895 1.00 11.13 13 ALA C C 1
ATOM 3088 O O . ALA B 2 13 ? 119.261 115.300 105.484 1.00 11.13 13 ALA C O 1
ATOM 3090 N N . LEU B 2 14 ? 120.291 114.703 103.573 1.00 8.73 14 LEU C N 1
ATOM 3091 C CA . LEU B 2 14 ? 119.487 115.584 102.740 1.00 8.73 14 LEU C CA 1
ATOM 3092 C C . LEU B 2 14 ? 118.011 115.252 102.859 1.00 8.73 14 LEU C C 1
ATOM 3093 O O . LEU B 2 14 ? 117.174 116.150 102.951 1.00 8.73 14 LEU C O 1
ATOM 3098 N N . THR B 2 15 ? 117.667 113.965 102.856 1.00 5.45 15 THR C N 1
ATOM 3099 C CA . THR B 2 15 ? 116.257 113.603 102.832 1.00 5.45 15 THR C CA 1
ATOM 3100 C C . THR B 2 15 ? 115.587 113.860 104.177 1.00 5.45 15 THR C C 1
ATOM 3101 O O . THR B 2 15 ? 114.448 114.329 104.217 1.00 5.45 15 THR C O 1
ATOM 3105 N N . ALA B 2 16 ? 116.273 113.579 105.287 1.00 7.14 16 ALA C N 1
ATOM 3106 C CA . ALA B 2 16 ? 115.722 113.924 106.591 1.00 7.14 16 ALA C CA 1
ATOM 3107 C C . ALA B 2 16 ? 115.581 115.432 106.738 1.00 7.14 16 ALA C C 1
ATOM 3108 O O . ALA B 2 16 ? 114.559 115.917 107.230 1.00 7.14 16 ALA C O 1
ATOM 3110 N N . LEU B 2 17 ? 116.592 116.190 106.299 1.00 8.90 17 LEU C N 1
ATOM 3111 C CA . LEU B 2 17 ? 116.522 117.641 106.389 1.00 8.90 17 LEU C CA 1
ATOM 3112 C C . LEU B 2 17 ? 115.383 118.182 105.542 1.00 8.90 17 LEU C C 1
ATOM 3113 O O . LEU B 2 17 ? 114.634 119.065 105.978 1.00 8.90 17 LEU C O 1
ATOM 3118 N N . TYR B 2 18 ? 115.229 117.653 104.332 1.00 3.88 18 TYR C N 1
ATOM 3119 C CA . TYR B 2 18 ? 114.133 118.058 103.469 1.00 3.88 18 TYR C CA 1
ATOM 3120 C C . TYR B 2 18 ? 112.794 117.736 104.114 1.00 3.88 18 TYR C C 1
ATOM 3121 O O . TYR B 2 18 ? 111.917 118.600 104.188 1.00 3.88 18 TYR C O 1
ATOM 3130 N N . HIS B 2 19 ? 112.641 116.515 104.636 1.00 8.87 19 HIS C N 1
ATOM 3131 C CA . HIS B 2 19 ? 111.412 116.131 105.326 1.00 8.87 19 HIS C CA 1
ATOM 3132 C C . HIS B 2 19 ? 111.100 117.069 106.482 1.00 8.87 19 HIS C C 1
ATOM 3133 O O . HIS B 2 19 ? 109.942 117.441 106.691 1.00 8.87 19 HIS C O 1
ATOM 3140 N N . PHE B 2 20 ? 112.115 117.455 107.248 1.00 2.63 20 PHE C N 1
ATOM 3141 C CA . PHE B 2 20 ? 111.909 118.334 108.387 1.00 2.63 20 PHE C CA 1
ATOM 3142 C C . PHE B 2 20 ? 111.996 119.809 108.024 1.00 2.63 20 PHE C C 1
ATOM 3143 O O . PHE B 2 20 ? 112.070 120.651 108.921 1.00 2.63 20 PHE C O 1
ATOM 3151 N N . LEU B 2 21 ? 112.022 120.142 106.737 1.00 6.34 21 LEU C N 1
ATOM 3152 C CA . LEU B 2 21 ? 111.605 121.476 106.332 1.00 6.34 21 LEU C CA 1
ATOM 3153 C C . LEU B 2 21 ? 110.101 121.664 106.452 1.00 6.34 21 LEU C C 1
ATOM 3154 O O . LEU B 2 21 ? 109.647 122.785 106.696 1.00 6.34 21 LEU C O 1
ATOM 3159 N N . PHE B 2 22 ? 109.334 120.586 106.318 1.00 4.99 22 PHE C N 1
ATOM 3160 C CA . PHE B 2 22 ? 107.881 120.633 106.299 1.00 4.99 22 PHE C CA 1
ATOM 3161 C C . PHE B 2 22 ? 107.230 120.079 107.553 1.00 4.99 22 PHE C C 1
ATOM 3162 O O . PHE B 2 22 ? 106.121 120.496 107.888 1.00 4.99 22 PHE C O 1
ATOM 3170 N N . VAL B 2 23 ? 107.890 119.153 108.252 1.00 4.22 23 VAL C N 1
ATOM 3171 C CA . VAL B 2 23 ? 107.306 118.588 109.470 1.00 4.22 23 VAL C CA 1
ATOM 3172 C C . VAL B 2 23 ? 107.050 119.637 110.549 1.00 4.22 23 VAL C C 1
ATOM 3173 O O . VAL B 2 23 ? 105.937 119.663 111.095 1.00 4.22 23 VAL C O 1
ATOM 3177 N N . PRO B 2 24 ? 108.016 120.483 110.939 1.00 4.33 24 PRO C N 1
ATOM 3178 C CA . PRO B 2 24 ? 107.761 121.379 112.083 1.00 4.33 24 PRO C CA 1
ATOM 3179 C C . PRO B 2 24 ? 106.554 122.263 111.870 1.00 4.33 24 PRO C C 1
ATOM 3180 O O . PRO B 2 24 ? 105.747 122.475 112.793 1.00 4.33 24 PRO C O 1
ATOM 3184 N N . LEU B 2 25 ? 106.393 122.751 110.639 1.00 4.78 25 LEU C N 1
ATOM 3185 C CA . LEU B 2 25 ? 105.217 123.530 110.298 1.00 4.78 25 LEU C CA 1
ATOM 3186 C C . LEU B 2 25 ? 103.951 122.704 110.464 1.00 4.78 25 LEU C C 1
ATOM 3187 O O . LEU B 2 25 ? 102.970 123.189 111.021 1.00 4.78 25 LEU C O 1
ATOM 3192 N N . THR B 2 26 ? 103.951 121.450 110.004 1.00 7.03 26 THR C N 1
ATOM 3193 C CA . THR B 2 26 ? 102.787 120.602 110.240 1.00 7.03 26 THR C CA 1
ATOM 3194 C C . THR B 2 26 ? 102.495 120.505 111.735 1.00 7.03 26 THR C C 1
ATOM 3195 O O . THR B 2 26 ? 101.373 120.778 112.177 1.00 7.03 26 THR C O 1
ATOM 3199 N N . LEU B 2 27 ? 103.521 120.178 112.529 1.00 8.87 27 LEU C N 1
ATOM 3200 C CA . LEU B 2 27 ? 103.330 119.915 113.957 1.00 8.87 27 LEU C CA 1
ATOM 3201 C C . LEU B 2 27 ? 102.696 121.105 114.669 1.00 8.87 27 LEU C C 1
ATOM 3202 O O . LEU B 2 27 ? 101.745 120.941 115.441 1.00 8.87 27 LEU C O 1
ATOM 3207 N N . GLY B 2 28 ? 103.216 122.310 114.436 1.00 5.88 28 GLY C N 1
ATOM 3208 C CA . GLY B 2 28 ? 102.667 123.467 115.133 1.00 5.88 28 GLY C CA 1
ATOM 3209 C C . GLY B 2 28 ? 101.405 124.009 114.492 1.00 5.88 28 GLY C C 1
ATOM 3210 O O . GLY B 2 28 ? 100.448 124.384 115.184 1.00 5.88 28 GLY C O 1
ATOM 3211 N N . LEU B 2 29 ? 101.386 124.078 113.165 1.00 8.63 29 LEU C N 1
ATOM 3212 C CA . LEU B 2 29 ? 100.249 124.643 112.467 1.00 8.63 29 LEU C CA 1
ATOM 3213 C C . LEU B 2 29 ? 98.981 123.851 112.728 1.00 8.63 29 LEU C C 1
ATOM 3214 O O . LEU B 2 29 ? 97.905 124.446 112.791 1.00 8.63 29 LEU C O 1
ATOM 3219 N N . ILE B 2 30 ? 99.067 122.521 112.865 1.00 5.74 30 ILE C N 1
ATOM 3220 C CA . ILE B 2 30 ? 97.836 121.762 113.060 1.00 5.74 30 ILE C CA 1
ATOM 3221 C C . ILE B 2 30 ? 97.206 122.097 114.409 1.00 5.74 30 ILE C C 1
ATOM 3222 O O . ILE B 2 30 ? 95.984 122.202 114.519 1.00 5.74 30 ILE C O 1
ATOM 3227 N N . PHE B 2 31 ? 98.016 122.289 115.451 1.00 5.56 31 PHE C N 1
ATOM 3228 C CA . PHE B 2 31 ? 97.440 122.735 116.716 1.00 5.56 31 PHE C CA 1
ATOM 3229 C C . PHE B 2 31 ? 96.927 124.165 116.616 1.00 5.56 31 PHE C C 1
ATOM 3230 O O . PHE B 2 31 ? 95.948 124.525 117.277 1.00 5.56 31 PHE C O 1
ATOM 3238 N N . LEU B 2 32 ? 97.554 124.994 115.779 1.00 4.77 32 LEU C N 1
ATOM 3239 C CA . LEU B 2 32 ? 97.001 126.332 115.560 1.00 4.77 32 LEU C CA 1
ATOM 3240 C C . LEU B 2 32 ? 95.634 126.271 114.884 1.00 4.77 32 LEU C C 1
ATOM 3241 O O . LEU B 2 32 ? 94.724 127.029 115.238 1.00 4.77 32 LEU C O 1
ATOM 3246 N N . LEU B 2 33 ? 95.479 125.385 113.902 1.00 6.09 33 LEU C N 1
ATOM 3247 C CA . LEU B 2 33 ? 94.176 125.144 113.292 1.00 6.09 33 LEU C CA 1
ATOM 3248 C C . LEU B 2 33 ? 93.188 124.605 114.315 1.00 6.09 33 LEU C C 1
ATOM 3249 O O . LEU B 2 33 ? 92.010 124.972 114.303 1.00 6.09 33 LEU C O 1
ATOM 3254 N N . ALA B 2 34 ? 93.648 123.711 115.190 1.00 7.01 34 ALA C N 1
ATOM 3255 C CA . ALA B 2 34 ? 92.791 123.192 116.248 1.00 7.01 34 ALA C CA 1
ATOM 3256 C C . ALA B 2 34 ? 92.299 124.323 117.138 1.00 7.01 34 ALA C C 1
ATOM 3257 O O . ALA B 2 34 ? 91.129 124.363 117.522 1.00 7.01 34 ALA C O 1
ATOM 3259 N N . ILE B 2 35 ? 93.186 125.261 117.462 1.00 7.39 35 ILE C N 1
ATOM 3260 C CA . ILE B 2 35 ? 92.809 126.401 118.289 1.00 7.39 35 ILE C CA 1
ATOM 3261 C C . ILE B 2 35 ? 91.831 127.304 117.552 1.00 7.39 35 ILE C C 1
ATOM 3262 O O . ILE B 2 35 ? 90.851 127.782 118.133 1.00 7.39 35 ILE C O 1
ATOM 3267 N N . MET B 2 36 ? 92.084 127.569 116.269 1.00 7.98 36 MET C N 1
ATOM 3268 C CA . MET B 2 36 ? 91.174 128.415 115.506 1.00 7.98 36 MET C CA 1
ATOM 3269 C C . MET B 2 36 ? 89.784 127.801 115.452 1.00 7.98 36 MET C C 1
ATOM 3270 O O . MET B 2 36 ? 88.779 128.495 115.641 1.00 7.98 36 MET C O 1
ATOM 3275 N N . GLU B 2 37 ? 89.712 126.491 115.212 1.00 8.97 37 GLU C N 1
ATOM 3276 C CA . GLU B 2 37 ? 88.420 125.823 115.125 1.00 8.97 37 GLU C CA 1
ATOM 3277 C C . GLU B 2 37 ? 87.750 125.729 116.490 1.00 8.97 37 GLU C C 1
ATOM 3278 O O . GLU B 2 37 ? 86.526 125.821 116.588 1.00 8.97 37 GLU C O 1
ATOM 3284 N N . THR B 2 38 ? 88.535 125.556 117.555 1.00 8.88 38 THR C N 1
ATOM 3285 C CA . THR B 2 38 ? 87.985 125.599 118.905 1.00 8.88 38 THR C CA 1
ATOM 3286 C C . THR B 2 38 ? 87.376 126.964 119.212 1.00 8.88 38 THR C C 1
ATOM 3287 O O . THR B 2 38 ? 86.285 127.052 119.784 1.00 8.88 38 THR C O 1
ATOM 3291 N N . ILE B 2 39 ? 88.077 128.042 118.854 1.00 9.77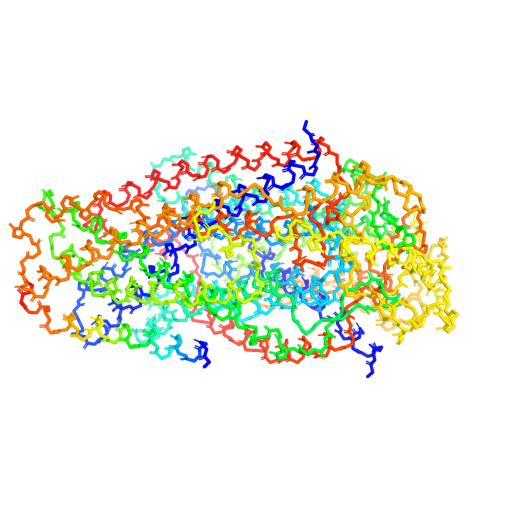 39 ILE C N 1
ATOM 3292 C CA . ILE B 2 39 ? 87.539 129.382 119.074 1.00 9.77 39 ILE C CA 1
ATOM 3293 C C . ILE B 2 39 ? 86.263 129.566 118.267 1.00 9.77 39 ILE C C 1
ATOM 3294 O O . ILE B 2 39 ? 85.279 130.136 118.752 1.00 9.77 39 ILE C O 1
ATOM 3299 N N . TYR B 2 40 ? 86.257 129.062 117.030 1.00 11.97 40 TYR C N 1
ATOM 3300 C CA . TYR B 2 40 ? 85.059 129.136 116.204 1.00 11.97 40 TYR C CA 1
ATOM 3301 C C . TYR B 2 40 ? 83.896 128.393 116.851 1.00 11.97 40 TYR C C 1
ATOM 3302 O O . TYR B 2 40 ? 82.752 128.859 116.812 1.00 11.97 40 TYR C O 1
ATOM 3311 N N . VAL B 2 41 ? 84.168 127.224 117.429 1.00 11.18 41 VAL C N 1
ATOM 3312 C CA . VAL B 2 41 ? 83.115 126.439 118.064 1.00 11.18 41 VAL C CA 1
ATOM 3313 C C . VAL B 2 41 ? 82.595 127.147 119.309 1.00 11.18 41 VAL C C 1
ATOM 3314 O O . VAL B 2 41 ? 81.383 127.224 119.535 1.00 11.18 41 VAL C O 1
ATOM 3318 N N . VAL B 2 42 ? 83.503 127.666 120.135 1.00 12.34 42 VAL C N 1
ATOM 3319 C CA . VAL B 2 42 ? 83.114 128.312 121.386 1.00 12.34 42 VAL C CA 1
ATOM 3320 C C . VAL B 2 42 ? 82.302 129.574 121.116 1.00 12.34 42 VAL C C 1
ATOM 3321 O O . VAL B 2 42 ? 81.248 129.793 121.725 1.00 12.34 42 VAL C O 1
ATOM 3325 N N . THR B 2 43 ? 82.766 130.413 120.188 1.00 13.26 43 THR C N 1
ATOM 3326 C CA . THR B 2 43 ? 82.184 131.731 119.983 1.00 13.26 43 THR C CA 1
ATOM 3327 C C . THR B 2 43 ? 81.154 131.799 118.868 1.00 13.26 43 THR C C 1
ATOM 3328 O O . THR B 2 43 ? 80.352 132.737 118.854 1.00 13.26 43 THR C O 1
ATOM 3332 N N . GLY B 2 44 ? 81.155 130.850 117.938 1.00 12.87 44 GLY C N 1
ATOM 3333 C CA . GLY B 2 44 ? 80.305 130.959 116.775 1.00 12.87 44 GLY C CA 1
ATOM 3334 C C . GLY B 2 44 ? 80.736 132.002 115.771 1.00 12.87 44 GLY C C 1
ATOM 3335 O O . GLY B 2 44 ? 80.006 132.244 114.803 1.00 12.87 44 GLY C O 1
ATOM 3336 N N . LYS B 2 45 ? 81.898 132.623 115.965 1.00 14.37 45 LYS C N 1
ATOM 3337 C CA . LYS B 2 45 ? 82.380 133.682 115.086 1.00 14.37 45 LYS C CA 1
ATOM 3338 C C . LYS B 2 45 ? 82.990 133.054 113.838 1.00 14.37 45 LYS C C 1
ATOM 3339 O O . LYS B 2 45 ? 83.966 132.303 113.924 1.00 14.37 45 LYS C O 1
ATOM 3345 N N . THR B 2 46 ? 82.411 133.365 112.677 1.00 14.12 46 THR C N 1
ATOM 3346 C CA . THR B 2 46 ? 82.774 132.680 111.440 1.00 14.12 46 THR C CA 1
ATOM 3347 C C . THR B 2 46 ? 84.188 133.014 110.989 1.00 14.12 46 THR C C 1
ATOM 3348 O O . THR B 2 46 ? 84.790 132.246 110.225 1.00 14.12 46 THR C O 1
ATOM 3352 N N . ILE B 2 47 ? 84.724 134.153 111.428 1.00 11.72 47 ILE C N 1
ATOM 3353 C CA . ILE B 2 47 ? 86.047 134.565 110.973 1.00 11.72 47 ILE C CA 1
ATOM 3354 C C . ILE B 2 47 ? 87.084 133.517 111.353 1.00 11.72 47 ILE C C 1
ATOM 3355 O O . ILE B 2 47 ? 88.045 133.281 110.618 1.00 11.72 47 ILE C O 1
ATOM 3360 N N . TYR B 2 48 ? 86.882 132.836 112.483 1.00 11.67 48 TYR C N 1
ATOM 3361 C CA . TYR B 2 48 ? 87.820 131.794 112.883 1.00 11.67 48 TYR C CA 1
ATOM 3362 C C . TYR B 2 48 ? 87.673 130.537 112.032 1.00 11.67 48 TYR C C 1
ATOM 3363 O O . TYR B 2 48 ? 88.659 129.834 111.806 1.00 11.67 48 TYR C O 1
ATOM 3372 N N . ARG B 2 49 ? 86.465 130.246 111.540 1.00 15.02 49 ARG C N 1
ATOM 3373 C CA . ARG B 2 49 ? 86.302 129.171 110.563 1.00 15.02 49 ARG C CA 1
ATOM 3374 C C . ARG B 2 49 ? 87.026 129.499 109.262 1.00 15.02 49 ARG C C 1
ATOM 3375 O O . ARG B 2 49 ? 87.742 128.654 108.705 1.00 15.02 49 ARG C O 1
ATOM 3383 N N . ASP B 2 50 ? 86.868 130.732 108.776 1.00 13.48 50 ASP C N 1
ATOM 3384 C CA . ASP B 2 50 ? 87.588 131.151 107.577 1.00 13.48 50 ASP C CA 1
ATOM 3385 C C . ASP B 2 50 ? 89.097 131.140 107.792 1.00 13.48 50 ASP C C 1
ATOM 3386 O O . ASP B 2 50 ? 89.855 130.804 106.874 1.00 13.48 50 ASP C O 1
ATOM 3391 N N . MET B 2 51 ? 89.547 131.480 109.000 1.00 9.77 51 MET C N 1
ATOM 3392 C CA . MET B 2 51 ? 90.967 131.399 109.316 1.00 9.77 51 MET C CA 1
ATOM 3393 C C . MET B 2 51 ? 91.444 129.957 109.315 1.00 9.77 51 MET C C 1
ATOM 3394 O O . MET B 2 51 ? 92.536 129.660 108.815 1.00 9.77 51 MET C O 1
ATOM 3399 N N . THR B 2 52 ? 90.638 129.050 109.872 1.00 9.86 52 THR C N 1
ATOM 3400 C CA . THR B 2 52 ? 90.983 127.638 109.827 1.00 9.86 52 THR C CA 1
ATOM 3401 C C . THR B 2 52 ? 91.142 127.182 108.390 1.00 9.86 52 THR C C 1
ATOM 3402 O O . THR B 2 52 ? 92.109 126.500 108.053 1.00 9.86 52 THR C O 1
ATOM 3406 N N . ARG B 2 53 ? 90.231 127.597 107.518 1.00 11.96 53 ARG C N 1
ATOM 3407 C CA . ARG B 2 53 ? 90.289 127.125 106.141 1.00 11.96 53 ARG C CA 1
ATOM 3408 C C . ARG B 2 53 ? 91.490 127.701 105.392 1.00 11.96 53 ARG C C 1
ATOM 3409 O O . ARG B 2 53 ? 92.185 126.974 104.676 1.00 11.96 53 ARG C O 1
ATOM 3417 N N . PHE B 2 54 ? 91.767 128.996 105.557 1.00 5.06 54 PHE C N 1
ATOM 3418 C CA . PHE B 2 54 ? 92.907 129.598 104.867 1.00 5.06 54 PHE C CA 1
ATOM 3419 C C . PHE B 2 54 ? 94.233 129.007 105.355 1.00 5.06 54 PHE C C 1
ATOM 3420 O O . PHE B 2 54 ? 95.062 128.518 104.561 1.00 5.06 54 PHE C O 1
ATOM 3428 N N . TRP B 2 55 ? 94.448 129.042 106.671 1.00 8.87 55 TRP C N 1
ATOM 3429 C CA . TRP B 2 55 ? 95.697 128.541 107.215 1.00 8.87 55 TRP C CA 1
ATOM 3430 C C . TRP B 2 55 ? 95.829 127.047 106.974 1.00 8.87 55 TRP C C 1
ATOM 3431 O O . TRP B 2 55 ? 96.938 126.540 106.786 1.00 8.87 55 TRP C O 1
ATOM 3442 N N . GLY B 2 56 ? 94.706 126.329 106.921 1.00 8.37 56 GLY C N 1
ATOM 3443 C CA . GLY B 2 56 ? 94.756 124.927 106.572 1.00 8.37 56 GLY C CA 1
ATOM 3444 C C . GLY B 2 56 ? 95.087 124.686 105.117 1.00 8.37 56 GLY C C 1
ATOM 3445 O O . GLY B 2 56 ? 95.658 123.657 104.779 1.00 8.37 56 GLY C O 1
ATOM 3446 N N . LYS B 2 57 ? 94.703 125.601 104.230 1.00 8.50 57 LYS C N 1
ATOM 3447 C CA . LYS B 2 57 ? 95.144 125.472 102.846 1.00 8.50 57 LYS C CA 1
ATOM 3448 C C . LYS B 2 57 ? 96.661 125.550 102.760 1.00 8.50 57 LYS C C 1
ATOM 3449 O O . LYS B 2 57 ? 97.307 124.726 102.089 1.00 8.50 57 LYS C O 1
ATOM 3455 N N . LEU B 2 58 ? 97.247 126.512 103.471 1.00 4.71 58 LEU C N 1
ATOM 3456 C CA . LEU B 2 58 ? 98.709 126.547 103.546 1.00 4.71 58 LEU C CA 1
ATOM 3457 C C . LEU B 2 58 ? 99.252 125.274 104.203 1.00 4.71 58 LEU C C 1
ATOM 3458 O O . LEU B 2 58 ? 100.292 124.729 103.788 1.00 4.71 58 LEU C O 1
ATOM 3463 N N . PHE B 2 59 ? 98.536 124.773 105.213 1.00 4.12 59 PHE C N 1
ATOM 3464 C CA . PHE B 2 59 ? 98.915 123.535 105.886 1.00 4.12 59 PHE C CA 1
ATOM 3465 C C . PHE B 2 59 ? 98.956 122.372 104.906 1.00 4.12 59 PHE C C 1
ATOM 3466 O O . PHE B 2 59 ? 99.881 121.565 104.935 1.00 4.12 59 PHE C O 1
ATOM 3474 N N . GLY B 2 60 ? 97.947 122.267 104.045 1.00 5.23 60 GLY C N 1
ATOM 3475 C CA . GLY B 2 60 ? 97.923 121.200 103.061 1.00 5.23 60 GLY C CA 1
ATOM 3476 C C . GLY B 2 60 ? 99.072 121.292 102.081 1.00 5.23 60 GLY C C 1
ATOM 3477 O O . GLY B 2 60 ? 99.684 120.277 101.725 1.00 5.23 60 GLY C O 1
ATOM 3478 N N . ILE B 2 61 ? 99.383 122.513 101.633 1.00 5.00 61 ILE C N 1
ATOM 3479 C CA . ILE B 2 61 ? 100.534 122.686 100.746 1.00 5.00 61 ILE C CA 1
ATOM 3480 C C . ILE B 2 61 ? 101.788 122.116 101.392 1.00 5.00 61 ILE C C 1
ATOM 3481 O O . ILE B 2 61 ? 102.546 121.365 100.768 1.00 5.00 61 ILE C O 1
ATOM 3486 N N . ASN B 2 62 ? 102.013 122.451 102.662 1.00 3.92 62 ASN C N 1
ATOM 3487 C CA . ASN B 2 62 ? 103.195 121.935 103.350 1.00 3.92 62 ASN C CA 1
ATOM 3488 C C . ASN B 2 62 ? 103.090 120.431 103.609 1.00 3.92 62 ASN C C 1
ATOM 3489 O O . ASN B 2 62 ? 104.090 119.697 103.537 1.00 3.92 62 ASN C O 1
ATOM 3494 N N . PHE B 2 63 ? 101.876 119.961 103.889 1.00 5.94 63 PHE C N 1
ATOM 3495 C CA . PHE B 2 63 ? 101.652 118.601 104.355 1.00 5.94 63 PHE C CA 1
ATOM 3496 C C . PHE B 2 63 ? 101.919 117.592 103.251 1.00 5.94 63 PHE C C 1
ATOM 3497 O O . PHE B 2 63 ? 102.391 116.483 103.519 1.00 5.94 63 PHE C O 1
ATOM 3505 N N . ALA B 2 64 ? 101.587 117.947 102.006 1.00 3.28 64 ALA C N 1
ATOM 3506 C CA . ALA B 2 64 ? 101.801 117.022 100.893 1.00 3.28 64 ALA C CA 1
ATOM 3507 C C . ALA B 2 64 ? 103.279 116.670 100.730 1.00 3.28 64 ALA C C 1
ATOM 3508 O O . ALA B 2 64 ? 103.655 115.489 100.623 1.00 3.28 64 ALA C O 1
ATOM 3510 N N . LEU B 2 65 ? 104.124 117.703 100.694 1.00 4.68 65 LEU C N 1
ATOM 3511 C CA . LEU B 2 65 ? 105.583 117.446 100.589 1.00 4.68 65 LEU C CA 1
ATOM 3512 C C . LEU B 2 65 ? 106.029 116.695 101.844 1.00 4.68 65 LEU C C 1
ATOM 3513 O O . LEU B 2 65 ? 106.789 115.731 101.697 1.00 4.68 65 LEU C O 1
ATOM 3518 N N . GLY B 2 66 ? 105.537 117.093 103.019 1.00 4.50 66 GLY C N 1
ATOM 3519 C CA . GLY B 2 66 ? 105.874 116.343 104.224 1.00 4.50 66 GLY C CA 1
ATOM 3520 C C . GLY B 2 66 ? 105.612 114.849 104.092 1.00 4.50 66 GLY C C 1
ATOM 3521 O O . GLY B 2 66 ? 106.453 114.028 104.457 1.00 4.50 66 GLY C O 1
ATOM 3522 N N . VAL B 2 67 ? 104.455 114.479 103.544 1.00 7.84 67 VAL C N 1
ATOM 3523 C CA . VAL B 2 67 ? 104.124 113.060 103.375 1.00 7.84 67 VAL C CA 1
ATOM 3524 C C . VAL B 2 67 ? 105.128 112.384 102.442 1.00 7.84 67 VAL C C 1
ATOM 3525 O O . VAL B 2 67 ? 105.670 111.316 102.753 1.00 7.84 67 VAL C O 1
ATOM 3529 N N . ALA B 2 68 ? 105.389 113.000 101.283 1.00 3.81 68 ALA C N 1
ATOM 3530 C CA . ALA B 2 68 ? 106.293 112.372 100.310 1.00 3.81 68 ALA C CA 1
ATOM 3531 C C . ALA B 2 68 ? 107.701 112.171 100.884 1.00 3.81 68 ALA C C 1
ATOM 3532 O O . ALA B 2 68 ? 108.323 111.099 100.739 1.00 3.81 68 ALA C O 1
ATOM 3534 N N . THR B 2 69 ? 108.212 113.195 101.563 1.00 3.44 69 THR C N 1
ATOM 3535 C CA . THR B 2 69 ? 109.542 113.106 102.149 1.00 3.44 69 THR C CA 1
ATOM 3536 C C . THR B 2 69 ? 109.593 112.061 103.258 1.00 3.44 69 THR C C 1
ATOM 3537 O O . THR B 2 69 ? 110.581 111.315 103.387 1.00 3.44 69 THR C O 1
ATOM 3541 N N . GLY B 2 70 ? 108.516 111.954 104.040 1.00 3.56 70 GLY C N 1
ATOM 3542 C CA . GLY B 2 70 ? 108.435 110.873 105.008 1.00 3.56 70 GLY C CA 1
ATOM 3543 C C . GLY B 2 70 ? 108.522 109.511 104.350 1.00 3.56 70 GLY C C 1
ATOM 3544 O O . GLY B 2 70 ? 109.135 108.585 104.891 1.00 3.56 70 GLY C O 1
ATOM 3545 N N . LEU B 2 71 ? 107.892 109.367 103.181 1.00 6.32 71 LEU C N 1
ATOM 3546 C CA . LEU B 2 71 ? 107.952 108.096 102.464 1.00 6.32 71 LEU C CA 1
ATOM 3547 C C . LEU B 2 71 ? 109.386 107.725 102.138 1.00 6.32 71 LEU C C 1
ATOM 3548 O O . LEU B 2 71 ? 109.796 106.576 102.317 1.00 6.32 71 LEU C O 1
ATOM 3553 N N . THR B 2 72 ? 110.167 108.698 101.669 1.00 5.30 72 THR C N 1
ATOM 3554 C CA . THR B 2 72 ? 111.594 108.433 101.466 1.00 5.30 72 THR C CA 1
ATOM 3555 C C . THR B 2 72 ? 112.237 107.878 102.738 1.00 5.30 72 THR C C 1
ATOM 3556 O O . THR B 2 72 ? 112.947 106.850 102.716 1.00 5.30 72 THR C O 1
ATOM 3560 N N . MET B 2 73 ? 111.970 108.538 103.866 1.00 4.32 73 MET C N 1
ATOM 3561 C CA . MET B 2 73 ? 112.642 108.159 105.107 1.00 4.32 73 MET C CA 1
ATOM 3562 C C . MET B 2 73 ? 112.285 106.746 105.565 1.00 4.32 73 MET C C 1
ATOM 3563 O O . MET B 2 73 ? 113.148 106.030 106.083 1.00 4.32 73 MET C O 1
ATOM 3568 N N . GLU B 2 74 ? 111.019 106.342 105.425 1.00 8.17 74 GLU C N 1
ATOM 3569 C CA . GLU B 2 74 ? 110.596 105.062 105.999 1.00 8.17 74 GLU C CA 1
ATOM 3570 C C . GLU B 2 74 ? 111.461 103.912 105.500 1.00 8.17 74 GLU C C 1
ATOM 3571 O O . GLU B 2 74 ? 111.985 103.122 106.295 1.00 8.17 74 GLU C O 1
ATOM 3577 N N . PHE B 2 75 ? 111.645 103.823 104.192 1.00 6.99 75 PHE C N 1
ATOM 3578 C CA . PHE B 2 75 ? 112.353 102.715 103.582 1.00 6.99 75 PHE C CA 1
ATOM 3579 C C . PHE B 2 75 ? 113.839 102.972 103.416 1.00 6.99 75 PHE C C 1
ATOM 3580 O O . PHE B 2 75 ? 114.564 102.055 103.009 1.00 6.99 75 PHE C O 1
ATOM 3588 N N . GLN B 2 76 ? 114.318 104.186 103.711 1.00 4.31 76 GLN C N 1
ATOM 3589 C CA . GLN B 2 76 ? 115.762 104.379 103.635 1.00 4.31 76 GLN C CA 1
ATOM 3590 C C . GLN B 2 76 ? 116.530 103.498 104.627 1.00 4.31 76 GLN C C 1
ATOM 3591 O O . GLN B 2 76 ? 117.664 103.095 104.334 1.00 4.31 76 GLN C O 1
ATOM 3597 N N . PHE B 2 77 ? 115.939 103.174 105.784 1.00 4.43 77 PHE C N 1
ATOM 3598 C CA . PHE B 2 77 ? 116.625 102.309 106.744 1.00 4.43 77 PHE C CA 1
ATOM 3599 C C . PHE B 2 77 ? 116.956 100.959 106.125 1.00 4.43 77 PHE C C 1
ATOM 3600 O O . PHE B 2 77 ? 118.060 100.440 106.299 1.00 4.43 77 PHE C O 1
ATOM 3608 N N . GLY B 2 78 ? 116.007 100.372 105.413 1.00 4.61 78 GLY C N 1
ATOM 3609 C CA . GLY B 2 78 ? 116.267 99.137 104.709 1.00 4.61 78 GLY C CA 1
ATOM 3610 C C . GLY B 2 78 ? 117.181 99.295 103.513 1.00 4.61 78 GLY C C 1
ATOM 3611 O O . GLY B 2 78 ? 118.114 98.505 103.342 1.00 4.61 78 GLY C O 1
ATOM 3612 N N . THR B 2 79 ? 116.934 100.317 102.688 1.00 4.41 79 THR C N 1
ATOM 3613 C CA . THR B 2 79 ? 117.676 100.440 101.435 1.00 4.41 79 THR C CA 1
ATOM 3614 C C . THR B 2 79 ? 119.157 100.673 101.685 1.00 4.41 79 THR C C 1
ATOM 3615 O O . THR B 2 79 ? 120.004 99.935 101.171 1.00 4.41 79 THR C O 1
ATOM 3619 N N . ASN B 2 80 ? 119.494 101.672 102.496 1.00 8.87 80 ASN C N 1
ATOM 3620 C CA . ASN B 2 80 ? 120.882 102.080 102.637 1.00 8.87 80 ASN C CA 1
ATOM 3621 C C . ASN B 2 80 ? 121.542 101.597 103.917 1.00 8.87 80 ASN C C 1
ATOM 3622 O O . ASN B 2 80 ? 122.756 101.749 104.053 1.00 8.87 80 ASN C O 1
ATOM 3627 N N . TRP B 2 81 ? 120.789 101.037 104.857 1.00 8.87 81 TRP C N 1
ATOM 3628 C CA . TRP B 2 81 ? 121.336 100.668 106.160 1.00 8.87 81 TRP C CA 1
ATOM 3629 C C . TRP B 2 81 ? 120.856 99.269 106.557 1.00 8.87 81 TRP C C 1
ATOM 3630 O O . TRP B 2 81 ? 120.336 99.048 107.650 1.00 8.87 81 TRP C O 1
ATOM 3641 N N . SER B 2 82 ? 121.037 98.303 105.648 1.00 4.57 82 SER C N 1
ATOM 3642 C CA . SER B 2 82 ? 120.538 96.947 105.873 1.00 4.57 82 SER C CA 1
ATOM 3643 C C . SER B 2 82 ? 121.145 96.313 107.124 1.00 4.57 82 SER C C 1
ATOM 3644 O O . SER B 2 82 ? 120.447 95.624 107.875 1.00 4.57 82 SER C O 1
ATOM 3647 N N . PHE B 2 83 ? 122.439 96.526 107.368 1.00 5.08 83 PHE C N 1
ATOM 3648 C CA . PHE B 2 83 ? 123.025 95.968 108.584 1.00 5.08 83 PHE C CA 1
ATOM 3649 C C . PHE B 2 83 ? 122.470 96.644 109.826 1.00 5.08 83 PHE C C 1
ATOM 3650 O O . PHE B 2 83 ? 122.269 95.995 110.853 1.00 5.08 83 PHE C O 1
ATOM 3658 N N . TYR B 2 84 ? 122.252 97.956 109.760 1.00 4.54 84 TYR C N 1
ATOM 3659 C CA . TYR B 2 84 ? 121.588 98.665 110.847 1.00 4.54 84 TYR C CA 1
ATOM 3660 C C . TYR B 2 84 ? 120.220 98.060 111.129 1.00 4.54 84 TYR C C 1
ATOM 3661 O O . TYR B 2 84 ? 119.873 97.764 112.283 1.00 4.54 84 TYR C O 1
ATOM 3670 N N . SER B 2 85 ? 119.431 97.872 110.071 1.00 5.85 85 SER C N 1
ATOM 3671 C CA . SER B 2 85 ? 118.114 97.271 110.214 1.00 5.85 85 SER C CA 1
ATOM 3672 C C . SER B 2 85 ? 118.205 95.900 110.865 1.00 5.85 85 SER C C 1
ATOM 3673 O O . SER B 2 85 ? 117.502 95.628 111.836 1.00 5.85 85 SER C O 1
ATOM 3676 N N . ASN B 2 86 ? 119.105 95.045 110.384 1.00 7.14 86 ASN C N 1
ATOM 3677 C CA . ASN B 2 86 ? 119.242 93.711 110.963 1.00 7.14 86 ASN C CA 1
ATOM 3678 C C . ASN B 2 86 ? 119.638 93.786 112.429 1.00 7.14 86 ASN C C 1
ATOM 3679 O O . ASN B 2 86 ? 119.022 93.145 113.287 1.00 7.14 86 ASN C O 1
ATOM 3684 N N . TYR B 2 87 ? 120.661 94.581 112.725 1.00 6.91 87 TYR C N 1
ATOM 3685 C CA . TYR B 2 87 ? 121.297 94.583 114.029 1.00 6.91 87 TYR C CA 1
ATOM 3686 C C . TYR B 2 87 ? 120.385 95.119 115.113 1.00 6.91 87 TYR C C 1
ATOM 3687 O O . TYR B 2 87 ? 120.392 94.595 116.232 1.00 6.91 87 TYR C O 1
ATOM 3696 N N . VAL B 2 88 ? 119.606 96.160 114.826 1.00 6.28 88 VAL C N 1
ATOM 3697 C CA . VAL B 2 88 ? 118.811 96.794 115.869 1.00 6.28 88 VAL C CA 1
ATOM 3698 C C . VAL B 2 88 ? 117.318 96.715 115.630 1.00 6.28 88 VAL C C 1
ATOM 3699 O O . VAL B 2 88 ? 116.563 97.213 116.471 1.00 6.28 88 VAL C O 1
ATOM 3703 N N . GLY B 2 89 ? 116.850 96.066 114.563 1.00 7.42 89 GLY C N 1
ATOM 3704 C CA . GLY B 2 89 ? 115.434 96.052 114.279 1.00 7.42 89 GLY C CA 1
ATOM 3705 C C . GLY B 2 89 ? 114.589 95.532 115.418 1.00 7.42 89 GLY C C 1
ATOM 3706 O O . GLY B 2 89 ? 113.523 96.080 115.679 1.00 7.42 89 GLY C O 1
ATOM 3707 N N . ASP B 2 90 ? 115.102 94.555 116.171 1.00 9.31 90 ASP C N 1
ATOM 3708 C CA . ASP B 2 90 ? 114.334 93.955 117.256 1.00 9.31 90 ASP C CA 1
ATOM 3709 C C . ASP B 2 90 ? 113.860 94.989 118.265 1.00 9.31 90 ASP C C 1
ATOM 3710 O O . ASP B 2 90 ? 112.871 94.759 118.967 1.00 9.31 90 ASP C O 1
ATOM 3715 N N . ILE B 2 91 ? 114.559 96.117 118.369 1.00 6.64 91 ILE C N 1
ATOM 3716 C CA . ILE B 2 91 ? 114.132 97.206 119.237 1.00 6.64 91 ILE C CA 1
ATOM 3717 C C . ILE B 2 91 ? 113.621 98.369 118.393 1.00 6.64 91 ILE C C 1
ATOM 3718 O O . ILE B 2 91 ? 112.523 98.878 118.620 1.00 6.64 91 ILE C O 1
ATOM 3723 N N . PHE B 2 92 ? 114.413 98.766 117.396 1.00 5.37 92 PHE C N 1
ATOM 3724 C CA . PHE B 2 92 ? 114.193 100.005 116.653 1.00 5.37 92 PHE C CA 1
ATOM 3725 C C . PHE B 2 92 ? 112.969 99.939 115.745 1.00 5.37 92 PHE C C 1
ATOM 3726 O O . PHE B 2 92 ? 112.292 100.954 115.554 1.00 5.37 92 PHE C O 1
ATOM 3734 N N . GLY B 2 93 ? 112.673 98.780 115.156 1.00 7.52 93 GLY C N 1
ATOM 3735 C CA . GLY B 2 93 ? 111.525 98.697 114.280 1.00 7.52 93 GLY C CA 1
ATOM 3736 C C . GLY B 2 93 ? 110.216 98.799 115.030 1.00 7.52 93 GLY C C 1
ATOM 3737 O O . GLY B 2 93 ? 109.173 99.083 114.434 1.00 7.52 93 GLY C O 1
ATOM 3738 N N . ALA B 2 94 ? 110.248 98.573 116.343 1.00 5.94 94 ALA C N 1
ATOM 3739 C CA . ALA B 2 94 ? 109.021 98.662 117.130 1.00 5.94 94 ALA C CA 1
ATOM 3740 C C . ALA B 2 94 ? 108.472 100.082 117.207 1.00 5.94 94 ALA C C 1
ATOM 3741 O O . ALA B 2 94 ? 107.280 100.265 116.916 1.00 5.94 94 ALA C O 1
ATOM 3743 N N . PRO B 2 95 ? 109.241 101.114 117.596 1.00 6.51 95 PRO C N 1
ATOM 3744 C CA . PRO B 2 95 ? 108.655 102.465 117.602 1.00 6.51 95 PRO C CA 1
ATOM 3745 C C . PRO B 2 95 ? 108.186 102.921 116.234 1.00 6.51 95 PRO C C 1
ATOM 3746 O O . PRO B 2 95 ? 107.184 103.628 116.145 1.00 6.51 95 PRO C O 1
ATOM 3750 N N . LEU B 2 96 ? 108.873 102.520 115.162 1.00 6.63 96 LEU C N 1
ATOM 3751 C CA . LEU B 2 96 ? 108.423 102.864 113.816 1.00 6.63 96 LEU C CA 1
ATOM 3752 C C . LEU B 2 96 ? 107.089 102.200 113.495 1.00 6.63 96 LEU C C 1
ATOM 3753 O O . LEU B 2 96 ? 106.170 102.841 112.962 1.00 6.63 96 LEU C O 1
ATOM 3758 N N . ALA B 2 97 ? 106.963 100.914 113.822 1.00 6.66 97 ALA C N 1
ATOM 3759 C CA . ALA B 2 97 ? 105.699 100.217 113.614 1.00 6.66 97 ALA C CA 1
ATOM 3760 C C . ALA B 2 97 ? 104.583 100.855 114.431 1.00 6.66 97 ALA C C 1
ATOM 3761 O O . ALA B 2 97 ? 103.468 101.048 113.937 1.00 6.66 97 ALA C O 1
ATOM 3763 N N . MET B 2 98 ? 104.871 101.181 115.691 1.00 11.19 98 MET C N 1
ATOM 3764 C CA . MET B 2 98 ? 103.877 101.777 116.577 1.00 11.19 98 MET C CA 1
ATOM 3765 C C . MET B 2 98 ? 103.482 103.162 116.103 1.00 11.19 98 MET C C 1
ATOM 3766 O O . MET B 2 98 ? 102.323 103.563 116.229 1.00 11.19 98 MET C O 1
ATOM 3771 N N . GLU B 2 99 ? 104.437 103.904 115.555 1.00 8.89 99 GLU C N 1
ATOM 3772 C CA . GLU B 2 99 ? 104.122 105.132 114.848 1.00 8.89 99 GLU C CA 1
ATOM 3773 C C . GLU B 2 99 ? 103.114 104.895 113.742 1.00 8.89 99 GLU C C 1
ATOM 3774 O O . GLU B 2 99 ? 102.055 105.527 113.716 1.00 8.89 99 GLU C O 1
ATOM 3780 N N . ALA B 2 100 ? 103.401 103.945 112.854 1.00 5.52 100 ALA C N 1
ATOM 3781 C CA . ALA B 2 100 ? 102.443 103.633 111.798 1.00 5.52 100 ALA C CA 1
ATOM 3782 C C . ALA B 2 100 ? 101.075 103.294 112.383 1.00 5.52 100 ALA C C 1
ATOM 3783 O O . ALA B 2 100 ? 100.051 103.800 111.920 1.00 5.52 100 ALA C O 1
ATOM 3785 N N . LEU B 2 101 ? 101.059 102.479 113.434 1.00 7.16 101 LEU C N 1
ATOM 3786 C CA . LEU B 2 101 ? 99.824 101.896 113.948 1.00 7.16 101 LEU C CA 1
ATOM 3787 C C . LEU B 2 101 ? 98.956 102.931 114.659 1.00 7.16 101 LEU C C 1
ATOM 3788 O O . LEU B 2 101 ? 97.741 102.992 114.444 1.00 7.16 101 LEU C O 1
ATOM 3793 N N . MET B 2 102 ? 99.560 103.739 115.523 1.00 10.31 102 MET C N 1
ATOM 3794 C CA . MET B 2 102 ? 98.817 104.681 116.343 1.00 10.31 102 MET C CA 1
ATOM 3795 C C . MET B 2 102 ? 98.684 106.032 115.657 1.00 10.31 102 MET C C 1
ATOM 3796 O O . MET B 2 102 ? 97.582 106.578 115.558 1.00 10.31 102 MET C O 1
ATOM 3801 N N . ALA B 2 103 ? 99.797 106.581 115.176 1.00 6.43 103 ALA C N 1
ATOM 3802 C CA . ALA B 2 103 ? 99.878 107.973 114.779 1.00 6.43 103 ALA C CA 1
ATOM 3803 C C . ALA B 2 103 ? 99.641 108.205 113.295 1.00 6.43 103 ALA C C 1
ATOM 3804 O O . ALA B 2 103 ? 98.829 109.059 112.943 1.00 6.43 103 ALA C O 1
ATOM 3806 N N . PHE B 2 104 ? 100.379 107.507 112.424 1.00 4.64 104 PHE C N 1
ATOM 3807 C CA . PHE B 2 104 ? 100.228 107.728 110.989 1.00 4.64 104 PHE C CA 1
ATOM 3808 C C . PHE B 2 104 ? 98.814 107.444 110.534 1.00 4.64 104 PHE C C 1
ATOM 3809 O O . PHE B 2 104 ? 98.246 108.203 109.743 1.00 4.64 104 PHE C O 1
ATOM 3817 N N . PHE B 2 105 ? 98.232 106.345 111.009 1.00 4.99 105 PHE C N 1
ATOM 3818 C CA . PHE B 2 105 ? 96.854 106.063 110.652 1.00 4.99 105 PHE C CA 1
ATOM 3819 C C . PHE B 2 105 ? 95.940 107.186 111.114 1.00 4.99 105 PHE C C 1
ATOM 3820 O O . PHE B 2 105 ? 95.141 107.696 110.329 1.00 4.99 105 PHE C O 1
ATOM 3828 N N . LEU B 2 106 ? 96.104 107.642 112.356 1.00 4.92 106 LEU C N 1
ATOM 3829 C CA . LEU B 2 106 ? 95.255 108.716 112.863 1.00 4.92 106 LEU C CA 1
ATOM 3830 C C . LEU B 2 106 ? 95.376 109.974 112.004 1.00 4.92 106 LEU C C 1
ATOM 3831 O O . LEU B 2 106 ? 94.380 110.456 111.445 1.00 4.92 106 LEU C O 1
ATOM 3836 N N . GLU B 2 107 ? 96.598 110.476 111.822 1.00 6.48 107 GLU C N 1
ATOM 3837 C CA . GLU B 2 107 ? 96.765 111.751 111.136 1.00 6.48 107 GLU C CA 1
ATOM 3838 C C . GLU B 2 107 ? 96.410 111.649 109.655 1.00 6.48 107 GLU C C 1
ATOM 3839 O O . GLU B 2 107 ? 95.679 112.494 109.137 1.00 6.48 107 GLU C O 1
ATOM 3845 N N . SER B 2 108 ? 96.907 110.628 108.952 1.00 5.36 108 SER C N 1
ATOM 3846 C CA . SER B 2 108 ? 96.621 110.529 107.527 1.00 5.36 108 SER C CA 1
ATOM 3847 C C . SER B 2 108 ? 95.154 110.24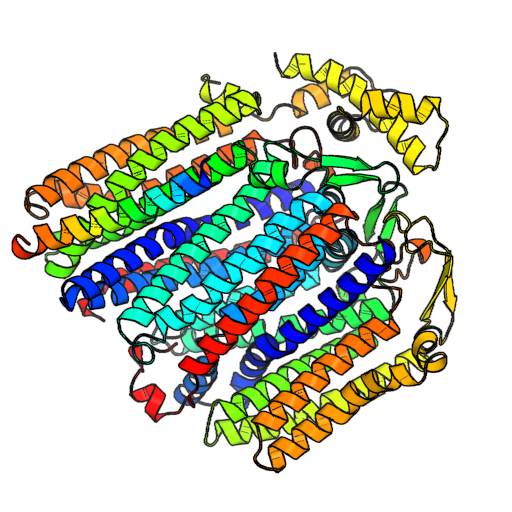1 107.270 1.00 5.36 108 SER C C 1
ATOM 3848 O O . SER B 2 108 ? 94.581 110.760 106.309 1.00 5.36 108 SER C O 1
ATOM 3851 N N . THR B 2 109 ? 94.534 109.397 108.093 1.00 4.80 109 THR C N 1
ATOM 3852 C CA . THR B 2 109 ? 93.120 109.121 107.932 1.00 4.80 109 THR C CA 1
ATOM 3853 C C . THR B 2 109 ? 92.297 110.388 108.110 1.00 4.80 109 THR C C 1
ATOM 3854 O O . THR B 2 109 ? 91.401 110.670 107.309 1.00 4.80 109 THR C O 1
ATOM 3858 N N . PHE B 2 110 ? 92.609 111.187 109.132 1.00 5.75 110 PHE C N 1
ATOM 3859 C CA . PHE B 2 110 ? 91.723 112.298 109.448 1.00 5.75 110 PHE C CA 1
ATOM 3860 C C . PHE B 2 110 ? 92.120 113.620 108.801 1.00 5.75 110 PHE C C 1
ATOM 3861 O O . PHE B 2 110 ? 91.326 114.558 108.840 1.00 5.75 110 PHE C O 1
ATOM 3869 N N . VAL B 2 111 ? 93.298 113.723 108.179 1.00 5.77 111 VAL C N 1
ATOM 3870 C CA . VAL B 2 111 ? 93.616 114.940 107.435 1.00 5.77 111 VAL C CA 1
ATOM 3871 C C . VAL B 2 111 ? 92.697 115.071 106.225 1.00 5.77 111 VAL C C 1
ATOM 3872 O O . VAL B 2 111 ? 92.289 116.180 105.848 1.00 5.77 111 VAL C O 1
ATOM 3876 N N . GLY B 2 112 ? 92.340 113.939 105.610 1.00 8.79 112 GLY C N 1
ATOM 3877 C CA . GLY B 2 112 ? 91.362 113.967 104.538 1.00 8.79 112 GLY C CA 1
ATOM 3878 C C . GLY B 2 112 ? 90.004 114.453 105.005 1.00 8.79 112 GLY C C 1
ATOM 3879 O O . GLY B 2 112 ? 89.339 115.220 104.311 1.00 8.79 112 GLY C O 1
ATOM 3880 N N . LEU B 2 113 ? 89.570 114.001 106.184 1.00 7.70 113 LEU C N 1
ATOM 3881 C CA . LEU B 2 113 ? 88.362 114.546 106.792 1.00 7.70 113 LEU C CA 1
ATOM 3882 C C . LEU B 2 113 ? 88.503 116.026 107.121 1.00 7.70 113 LEU C C 1
ATOM 3883 O O . LEU B 2 113 ? 87.529 116.770 107.001 1.00 7.70 113 LEU C O 1
ATOM 3888 N N . PHE B 2 114 ? 89.681 116.461 107.554 1.00 7.11 114 PHE C N 1
ATOM 3889 C CA . PHE B 2 114 ? 89.879 117.878 107.822 1.00 7.11 114 PHE C CA 1
ATOM 3890 C C . PHE B 2 114 ? 89.622 118.697 106.566 1.00 7.11 114 PHE C C 1
ATOM 3891 O O . PHE B 2 114 ? 88.821 119.638 106.574 1.00 7.11 114 PHE C O 1
ATOM 3899 N N . PHE B 2 115 ? 90.261 118.318 105.462 1.00 7.56 115 PHE C N 1
ATOM 3900 C CA . PHE B 2 115 ? 90.159 119.136 104.259 1.00 7.56 115 PHE C CA 1
ATOM 3901 C C . PHE B 2 115 ? 88.807 118.977 103.579 1.00 7.56 115 PHE C C 1
ATOM 3902 O O . PHE B 2 115 ? 88.238 119.956 103.084 1.00 7.56 115 PHE C O 1
ATOM 3910 N N . PHE B 2 116 ? 88.262 117.767 103.556 1.00 11.20 116 PHE C N 1
ATOM 3911 C CA . PHE B 2 116 ? 87.076 117.490 102.763 1.00 11.20 116 PHE C CA 1
ATOM 3912 C C . PHE B 2 116 ? 85.844 117.180 103.598 1.00 11.20 116 PHE C C 1
ATOM 3913 O O . PHE B 2 116 ? 84.773 116.963 103.031 1.00 11.20 116 PHE C O 1
ATOM 3921 N N . GLY B 2 117 ? 85.959 117.170 104.919 1.00 10.57 117 GLY C N 1
ATOM 3922 C CA . GLY B 2 117 ? 84.824 116.918 105.776 1.00 10.57 117 GLY C CA 1
ATOM 3923 C C . GLY B 2 117 ? 84.202 118.144 106.396 1.00 10.57 117 GLY C C 1
ATOM 3924 O O . GLY B 2 117 ? 83.427 118.009 107.346 1.00 10.57 117 GLY C O 1
ATOM 3925 N N . TRP B 2 118 ? 84.516 119.339 105.892 1.00 10.91 118 TRP C N 1
ATOM 3926 C CA . TRP B 2 118 ? 83.952 120.558 106.462 1.00 10.91 118 TRP C CA 1
ATOM 3927 C C . TRP B 2 118 ? 82.431 120.528 106.438 1.00 10.91 118 TRP C C 1
ATOM 3928 O O . TRP B 2 118 ? 81.777 121.052 107.345 1.00 10.91 118 TRP C O 1
ATOM 3939 N N . GLN B 2 119 ? 81.852 119.901 105.417 1.00 16.27 119 GLN C N 1
ATOM 3940 C CA . GLN B 2 119 ? 80.407 119.855 105.235 1.00 16.27 119 GLN C CA 1
ATOM 3941 C C . GLN B 2 119 ? 79.791 118.564 105.764 1.00 16.27 119 GLN C C 1
ATOM 3942 O O . GLN B 2 119 ? 78.718 118.589 106.373 1.00 16.27 119 GLN C O 1
ATOM 3948 N N . ARG B 2 120 ? 80.448 117.429 105.530 1.00 17.62 120 ARG C N 1
ATOM 3949 C CA . ARG B 2 120 ? 79.863 116.148 105.914 1.00 17.62 120 ARG C CA 1
ATOM 3950 C C . ARG B 2 120 ? 79.948 115.922 107.419 1.00 17.62 120 ARG C C 1
ATOM 3951 O O . ARG B 2 120 ? 79.169 115.144 107.980 1.00 17.62 120 ARG C O 1
ATOM 3959 N N . LEU B 2 121 ? 80.891 116.576 108.083 1.00 13.78 121 LEU C N 1
ATOM 3960 C CA . LEU B 2 121 ? 80.981 116.539 109.533 1.00 13.78 121 LEU C CA 1
ATOM 3961 C C . LEU B 2 121 ? 80.268 117.749 110.118 1.00 13.78 121 LEU C C 1
ATOM 3962 O O . LEU B 2 121 ? 80.338 118.854 109.572 1.00 13.78 121 LEU C O 1
ATOM 3967 N N . ASN B 2 122 ? 79.582 117.540 111.236 1.00 14.85 122 ASN C N 1
ATOM 3968 C CA . ASN B 2 122 ? 79.065 118.696 111.944 1.00 14.85 122 ASN C CA 1
ATOM 3969 C C . ASN B 2 122 ? 80.202 119.382 112.699 1.00 14.85 122 ASN C C 1
ATOM 3970 O O . ASN B 2 122 ? 81.308 118.854 112.834 1.00 14.85 122 ASN C O 1
ATOM 3975 N N . LYS B 2 123 ? 79.901 120.578 113.202 1.00 14.03 123 LYS C N 1
ATOM 3976 C CA . LYS B 2 123 ? 80.925 121.456 113.760 1.00 14.03 123 LYS C CA 1
ATOM 3977 C C . LYS B 2 123 ? 81.787 120.753 114.804 1.00 14.03 123 LYS C C 1
ATOM 3978 O O . LYS B 2 123 ? 83.022 120.871 114.778 1.00 14.03 123 LYS C O 1
ATOM 3984 N N . TYR B 2 124 ? 81.166 119.974 115.692 1.00 14.54 124 TYR C N 1
ATOM 3985 C CA . TYR B 2 124 ? 81.909 119.310 116.756 1.00 14.54 124 TYR C CA 1
ATOM 3986 C C . TYR B 2 124 ? 82.732 118.144 116.225 1.00 14.54 124 TYR C C 1
ATOM 3987 O O . TYR B 2 124 ? 83.866 117.932 116.664 1.00 14.54 124 TYR C O 1
ATOM 3996 N N . GLN B 2 125 ? 82.172 117.373 115.291 1.00 11.22 125 GLN C N 1
ATOM 3997 C CA . GLN B 2 125 ? 82.923 116.267 114.711 1.00 11.22 125 GLN C CA 1
ATOM 3998 C C . GLN B 2 125 ? 84.123 116.771 113.922 1.00 11.22 125 GLN C C 1
ATOM 3999 O O . GLN B 2 125 ? 85.202 116.178 113.983 1.00 11.22 125 GLN C O 1
ATOM 4005 N N . HIS B 2 126 ? 83.958 117.867 113.179 1.00 9.10 126 HIS C N 1
ATOM 4006 C CA . HIS B 2 126 ? 85.099 118.434 112.469 1.00 9.10 126 HIS C CA 1
ATOM 4007 C C . HIS B 2 126 ? 86.149 118.965 113.436 1.00 9.10 126 HIS C C 1
ATOM 4008 O O . HIS B 2 126 ? 87.354 118.843 113.180 1.00 9.10 126 HIS C O 1
ATOM 4015 N N . LEU B 2 127 ? 85.716 119.576 114.544 1.00 7.46 127 LEU C N 1
ATOM 4016 C CA . LEU B 2 127 ? 86.674 119.991 115.566 1.00 7.46 127 LEU C CA 1
ATOM 4017 C C . LEU B 2 127 ? 87.445 118.795 116.111 1.00 7.46 127 LEU C C 1
ATOM 4018 O O . LEU B 2 127 ? 88.670 118.851 116.282 1.00 7.46 127 LEU C O 1
ATOM 4023 N N . LEU B 2 128 ? 86.735 117.699 116.385 1.00 6.77 128 LEU C N 1
ATOM 4024 C CA . LEU B 2 128 ? 87.391 116.491 116.872 1.00 6.77 128 LEU C CA 1
ATOM 4025 C C . LEU B 2 128 ? 88.368 115.950 115.842 1.00 6.77 128 LEU C C 1
ATOM 4026 O O . LEU B 2 128 ? 89.454 115.494 116.192 1.00 6.77 128 LEU C O 1
ATOM 4031 N N . VAL B 2 129 ? 87.990 115.993 114.566 1.00 6.95 129 VAL C N 1
ATOM 4032 C CA . VAL B 2 129 ? 88.849 115.479 113.502 1.00 6.95 129 VAL C CA 1
ATOM 4033 C C . VAL B 2 129 ? 90.127 116.304 113.400 1.00 6.95 129 VAL C C 1
ATOM 4034 O O . VAL B 2 129 ? 91.227 115.763 113.242 1.00 6.95 129 VAL C O 1
ATOM 4038 N N . THR B 2 130 ? 89.997 117.629 113.480 1.00 6.69 130 THR C N 1
ATOM 4039 C CA . THR B 2 130 ? 91.179 118.482 113.480 1.00 6.69 130 THR C CA 1
ATOM 4040 C C . THR B 2 130 ? 92.075 118.165 114.669 1.00 6.69 130 THR C C 1
ATOM 4041 O O . THR B 2 130 ? 93.302 118.045 114.526 1.00 6.69 130 THR C O 1
ATOM 4045 N N . TRP B 2 131 ? 91.476 117.998 115.850 1.00 6.64 131 TRP C N 1
ATOM 4046 C CA . TRP B 2 131 ? 92.261 117.636 117.024 1.00 6.64 131 TRP C CA 1
ATOM 4047 C C . TRP B 2 131 ? 92.926 116.275 116.855 1.00 6.64 131 TRP C C 1
ATOM 4048 O O . TRP B 2 131 ? 94.049 116.070 117.317 1.00 6.64 131 TRP C O 1
ATOM 4059 N N . LEU B 2 132 ? 92.244 115.329 116.205 1.00 6.78 132 LEU C N 1
ATOM 4060 C CA . LEU B 2 132 ? 92.829 114.006 115.998 1.00 6.78 132 LEU C CA 1
ATOM 4061 C C . LEU B 2 132 ? 93.998 114.068 115.025 1.00 6.78 132 LEU C C 1
ATOM 4062 O O . LEU B 2 132 ? 94.992 113.370 115.209 1.00 6.78 132 LEU C O 1
ATOM 4067 N N . VAL B 2 133 ? 93.892 114.887 113.975 1.00 5.77 133 VAL C N 1
ATOM 4068 C CA . VAL B 2 133 ? 95.046 115.134 113.107 1.00 5.77 133 VAL C CA 1
ATOM 4069 C C . VAL B 2 133 ? 96.209 115.694 113.917 1.00 5.77 133 VAL C C 1
ATOM 4070 O O . VAL B 2 133 ? 97.355 115.244 113.788 1.00 5.77 133 VAL C O 1
ATOM 4074 N N . ALA B 2 134 ? 95.930 116.690 114.760 1.00 6.15 134 ALA C N 1
ATOM 4075 C CA . ALA B 2 134 ? 96.983 117.293 115.572 1.00 6.15 134 ALA C CA 1
ATOM 4076 C C . ALA B 2 134 ? 97.655 116.262 116.466 1.00 6.15 134 ALA C C 1
ATOM 4077 O O . ALA B 2 134 ? 98.891 116.153 116.498 1.00 6.15 134 ALA C O 1
ATOM 4079 N N . PHE B 2 135 ? 96.850 115.478 117.180 1.00 6.80 135 PHE C N 1
ATOM 4080 C CA . PHE B 2 135 ? 97.392 114.499 118.109 1.00 6.80 135 PHE C CA 1
ATOM 4081 C C . PHE B 2 135 ? 98.063 113.352 117.376 1.00 6.80 135 PHE C C 1
ATOM 4082 O O . PHE B 2 135 ? 99.033 112.793 117.874 1.00 6.80 135 PHE C O 1
ATOM 4090 N N . GLY B 2 136 ? 97.574 112.989 116.193 1.00 7.08 136 GLY C N 1
ATOM 4091 C CA . GLY B 2 136 ? 98.240 111.959 115.419 1.00 7.08 136 GLY C CA 1
ATOM 4092 C C . GLY B 2 136 ? 99.612 112.390 114.943 1.00 7.08 136 GLY C C 1
ATOM 4093 O O . GLY B 2 136 ? 100.577 111.630 115.037 1.00 7.08 136 GLY C O 1
ATOM 4094 N N . SER B 2 137 ? 99.722 113.619 114.439 1.00 5.51 137 SER C N 1
ATOM 4095 C CA . SER B 2 137 ? 101.024 114.103 113.996 1.00 5.51 137 SER C CA 1
ATOM 4096 C C . SER B 2 137 ? 101.990 114.213 115.169 1.00 5.51 137 SER C C 1
ATOM 4097 O O . SER B 2 137 ? 103.168 113.837 115.060 1.00 5.51 137 SER C O 1
ATOM 4100 N N . ASN B 2 138 ? 101.498 114.669 116.322 1.00 5.43 138 ASN C N 1
ATOM 4101 C CA . ASN B 2 138 ? 102.373 114.755 117.481 1.00 5.43 138 ASN C CA 1
ATOM 4102 C C . ASN B 2 138 ? 102.707 113.382 118.063 1.00 5.43 138 ASN C C 1
ATOM 4103 O O . ASN B 2 138 ? 103.809 113.187 118.573 1.00 5.43 138 ASN C O 1
ATOM 4108 N N . LEU B 2 139 ? 101.796 112.414 117.983 1.00 5.10 139 LEU C N 1
ATOM 4109 C CA . LEU B 2 139 ? 102.113 111.059 118.421 1.00 5.10 139 LEU C CA 1
ATOM 4110 C C . LEU B 2 139 ? 103.113 110.399 117.480 1.00 5.10 139 LEU C C 1
ATOM 4111 O O . LEU B 2 139 ? 103.920 109.562 117.904 1.00 5.10 139 LEU C O 1
ATOM 4116 N N . SER B 2 140 ? 103.058 110.748 116.191 1.00 6.49 140 SER C N 1
ATOM 4117 C CA . SER B 2 140 ? 104.089 110.300 115.259 1.00 6.49 140 SER C CA 1
ATOM 4118 C C . SER B 2 140 ? 105.435 110.866 115.652 1.00 6.49 140 SER C C 1
ATOM 4119 O O . SER B 2 140 ? 106.451 110.161 115.621 1.00 6.49 140 SER C O 1
ATOM 4122 N N . ALA B 2 141 ? 105.453 112.145 116.025 1.00 4.01 141 ALA C N 1
ATOM 4123 C CA . ALA B 2 141 ? 106.641 112.710 116.648 1.00 4.01 141 ALA C CA 1
ATOM 4124 C C . ALA B 2 141 ? 107.069 111.869 117.846 1.00 4.01 141 ALA C C 1
ATOM 4125 O O . ALA B 2 141 ? 108.236 111.497 117.968 1.00 4.01 141 ALA C O 1
ATOM 4127 N N . LEU B 2 142 ? 106.118 111.514 118.710 1.00 4.38 142 LEU C N 1
ATOM 4128 C CA . LEU B 2 142 ? 106.453 110.742 119.902 1.00 4.38 142 LEU C CA 1
ATOM 4129 C C . LEU B 2 142 ? 107.191 109.462 119.537 1.00 4.38 142 LEU C C 1
ATOM 4130 O O . LEU B 2 142 ? 108.278 109.196 120.050 1.00 4.38 142 LEU C O 1
ATOM 4135 N N . TRP B 2 143 ? 106.634 108.675 118.621 1.00 3.84 143 TRP C N 1
ATOM 4136 C CA . TRP B 2 143 ? 107.216 107.357 118.363 1.00 3.84 143 TRP C CA 1
ATOM 4137 C C . TRP B 2 143 ? 108.504 107.440 117.541 1.00 3.84 143 TRP C C 1
ATOM 4138 O O . TRP B 2 143 ? 109.489 106.760 117.858 1.00 3.84 143 TRP C O 1
ATOM 4149 N N . ILE B 2 144 ? 108.529 108.258 116.481 1.00 4.30 144 ILE C N 1
ATOM 4150 C CA . ILE B 2 144 ? 109.756 108.352 115.686 1.00 4.30 144 ILE C CA 1
ATOM 4151 C C . ILE B 2 144 ? 110.880 108.939 116.524 1.00 4.30 144 ILE C C 1
ATOM 4152 O O . ILE B 2 144 ? 112.046 108.555 116.382 1.00 4.30 144 ILE C O 1
ATOM 4157 N N . LEU B 2 145 ? 110.552 109.874 117.420 1.00 3.13 145 LEU C N 1
ATOM 4158 C CA . LEU B 2 145 ? 111.565 110.438 118.289 1.00 3.13 145 LEU C CA 1
ATOM 4159 C C . LEU B 2 145 ? 111.932 109.473 119.400 1.00 3.13 145 LEU C C 1
ATOM 4160 O O . LEU B 2 145 ? 113.035 109.550 119.926 1.00 3.13 145 LEU C O 1
ATOM 4165 N N . ASN B 2 146 ? 111.035 108.547 119.749 1.00 4.69 146 ASN C N 1
ATOM 4166 C CA . ASN B 2 146 ? 111.415 107.441 120.622 1.00 4.69 146 ASN C CA 1
ATOM 4167 C C . ASN B 2 146 ? 112.478 106.572 119.962 1.00 4.69 146 ASN C C 1
ATOM 4168 O O . ASN B 2 146 ? 113.471 106.200 120.592 1.00 4.69 146 ASN C O 1
ATOM 4173 N N . ALA B 2 147 ? 112.298 106.271 118.677 1.00 4.05 147 ALA C N 1
ATOM 4174 C CA . ALA B 2 147 ? 113.326 105.530 117.944 1.00 4.05 147 ALA C CA 1
ATOM 4175 C C . ALA B 2 147 ? 114.643 106.299 117.898 1.00 4.05 147 ALA C C 1
ATOM 4176 O O . ALA B 2 147 ? 115.712 105.749 118.208 1.00 4.05 147 ALA C O 1
ATOM 4178 N N . ASN B 2 148 ? 114.584 107.574 117.513 1.00 3.45 148 ASN C N 1
ATOM 4179 C CA . ASN B 2 148 ? 115.802 108.371 117.438 1.00 3.45 148 ASN C CA 1
ATOM 4180 C C . ASN B 2 148 ? 116.469 108.492 118.802 1.00 3.45 148 ASN C C 1
ATOM 4181 O O . ASN B 2 148 ? 117.697 108.423 118.904 1.00 3.45 148 ASN C O 1
ATOM 4186 N N . GLY B 2 149 ? 115.676 108.680 119.861 1.00 4.16 149 GLY C N 1
ATOM 4187 C CA . GLY B 2 149 ? 116.233 108.737 121.200 1.00 4.16 149 GLY C CA 1
ATOM 4188 C C . GLY B 2 149 ? 116.910 107.444 121.600 1.00 4.16 149 GLY C C 1
ATOM 4189 O O . GLY B 2 149 ? 117.965 107.461 122.233 1.00 4.16 149 GLY C O 1
ATOM 4190 N N . TRP B 2 150 ? 116.310 106.304 121.242 1.00 5.33 150 TRP C N 1
ATOM 4191 C CA . TRP B 2 150 ? 116.977 105.029 121.483 1.00 5.33 150 TRP C CA 1
ATOM 4192 C C . TRP B 2 150 ? 118.318 104.984 120.767 1.00 5.33 150 TRP C C 1
ATOM 4193 O O . TRP B 2 150 ? 119.295 104.446 121.298 1.00 5.33 150 TRP C O 1
ATOM 4204 N N . MET B 2 151 ? 118.389 105.557 119.563 1.00 4.38 151 MET C N 1
ATOM 4205 C CA . MET B 2 151 ? 119.685 105.673 118.899 1.00 4.38 151 MET C CA 1
ATOM 4206 C C . MET B 2 151 ? 120.664 106.498 119.724 1.00 4.38 151 MET C C 1
ATOM 4207 O O . MET B 2 151 ? 121.864 106.210 119.732 1.00 4.38 151 MET C O 1
ATOM 4212 N N . GLN B 2 152 ? 120.178 107.541 120.407 1.00 5.25 152 GLN C N 1
ATOM 4213 C CA . GLN B 2 152 ? 121.058 108.349 121.247 1.00 5.25 152 GLN C CA 1
ATOM 4214 C C . GLN B 2 152 ? 121.390 107.640 122.554 1.00 5.25 152 GLN C C 1
ATOM 4215 O O . GLN B 2 152 ? 122.516 107.736 123.048 1.00 5.25 152 GLN C O 1
ATOM 4221 N N . TYR B 2 153 ? 120.416 106.946 123.138 1.00 9.32 153 TYR C N 1
ATOM 4222 C CA . TYR B 2 153 ? 120.559 106.304 124.444 1.00 9.32 153 TYR C CA 1
ATOM 4223 C C . TYR B 2 153 ? 119.922 104.927 124.362 1.00 9.32 153 TYR C C 1
ATOM 4224 O O . TYR B 2 153 ? 118.749 104.750 124.713 1.00 9.32 153 TYR C O 1
ATOM 4233 N N . PRO B 2 154 ? 120.657 103.931 123.876 1.00 8.76 154 PRO C N 1
ATOM 4234 C CA . PRO B 2 154 ? 120.071 102.593 123.750 1.00 8.76 154 PRO C CA 1
ATOM 4235 C C . PRO B 2 154 ? 119.830 101.980 125.121 1.00 8.76 154 PRO C C 1
ATOM 4236 O O . PRO B 2 154 ? 120.755 101.797 125.913 1.00 8.76 154 PRO C O 1
ATOM 4240 N N . THR B 2 155 ? 118.564 101.698 125.410 1.00 8.85 155 THR C N 1
ATOM 4241 C CA . THR B 2 155 ? 118.145 101.138 126.685 1.00 8.85 155 THR C CA 1
ATOM 4242 C C . THR B 2 155 ? 117.278 99.915 126.441 1.00 8.85 155 THR C C 1
ATOM 4243 O O . THR B 2 155 ? 116.673 99.760 125.378 1.00 8.85 155 THR C O 1
ATOM 4247 N N . GLY B 2 156 ? 117.217 99.052 127.450 1.00 9.47 156 GLY C N 1
ATOM 4248 C CA . GLY B 2 156 ? 116.390 97.866 127.380 1.00 9.47 156 GLY C CA 1
ATOM 4249 C C . GLY B 2 156 ? 116.729 96.972 126.207 1.00 9.47 156 GLY C C 1
ATOM 4250 O O . GLY B 2 156 ? 115.833 96.424 125.561 1.00 9.47 156 GLY C O 1
ATOM 4251 N N . ALA B 2 157 ? 118.017 96.826 125.908 1.00 10.99 157 ALA C N 1
ATOM 4252 C CA . ALA B 2 157 ? 118.465 95.967 124.823 1.00 10.99 157 ALA C CA 1
ATOM 4253 C C . ALA B 2 157 ? 119.651 95.126 125.269 1.00 10.99 157 ALA C C 1
ATOM 4254 O O . ALA B 2 157 ? 120.449 95.544 126.110 1.00 10.99 157 ALA C O 1
ATOM 4256 N N . HIS B 2 158 ? 119.759 93.935 124.686 1.00 13.85 158 HIS C N 1
ATOM 4257 C CA . HIS B 2 158 ? 120.866 93.027 124.947 1.00 13.85 158 HIS C CA 1
ATOM 4258 C C . HIS B 2 158 ? 121.261 92.326 123.655 1.00 13.85 158 HIS C C 1
ATOM 4259 O O . HIS B 2 158 ? 120.415 92.070 122.797 1.00 13.85 158 HIS C O 1
ATOM 4266 N N . PHE B 2 159 ? 122.547 92.026 123.521 1.00 14.61 159 PHE C N 1
ATOM 4267 C CA . PHE B 2 159 ? 123.025 91.257 122.378 1.00 14.61 159 PHE C CA 1
ATOM 4268 C C . PHE B 2 159 ? 122.717 89.777 122.569 1.00 14.61 159 PHE C C 1
ATOM 4269 O O . PHE B 2 159 ? 123.000 89.205 123.625 1.00 14.61 159 PHE C O 1
ATOM 4277 N N . ASP B 2 160 ? 122.137 89.157 121.545 1.00 16.93 160 ASP C N 1
ATOM 4278 C CA . ASP B 2 160 ? 121.893 87.720 121.532 1.00 16.93 160 ASP C CA 1
ATOM 4279 C C . ASP B 2 160 ? 122.950 87.039 120.674 1.00 16.93 160 ASP C C 1
ATOM 4280 O O . ASP B 2 160 ? 123.100 87.366 119.493 1.00 16.93 160 ASP C O 1
ATOM 4285 N N . ILE B 2 161 ? 123.663 86.079 121.263 1.00 20.00 161 ILE C N 1
ATOM 4286 C CA . ILE B 2 161 ? 124.725 85.394 120.534 1.00 20.00 161 ILE C CA 1
ATOM 4287 C C . ILE B 2 161 ? 124.149 84.558 119.401 1.00 20.00 161 ILE C C 1
ATOM 4288 O O . ILE B 2 161 ? 124.774 84.404 118.346 1.00 20.00 161 ILE C O 1
ATOM 4293 N N . ASP B 2 162 ? 122.957 83.996 119.599 1.00 18.07 162 ASP C N 1
ATOM 4294 C CA . ASP B 2 162 ? 122.411 83.076 118.607 1.00 18.07 162 ASP C CA 1
ATOM 4295 C C . ASP B 2 162 ? 121.923 83.809 117.363 1.00 18.07 162 ASP C C 1
ATOM 4296 O O . ASP B 2 162 ? 121.999 83.268 116.255 1.00 18.07 162 ASP C O 1
ATOM 4301 N N . THR B 2 163 ? 121.412 85.029 117.519 1.00 12.69 163 THR C N 1
ATOM 4302 C CA . THR B 2 163 ? 120.924 85.820 116.394 1.00 12.69 163 THR C CA 1
ATOM 4303 C C . THR B 2 163 ? 121.872 86.946 116.001 1.00 12.69 163 THR C C 1
ATOM 4304 O O . THR B 2 163 ? 121.580 87.677 115.050 1.00 12.69 163 THR C O 1
ATOM 4308 N N . LEU B 2 164 ? 122.980 87.112 116.724 1.00 14.19 164 LEU C N 1
ATOM 4309 C CA . LEU B 2 164 ? 124.037 88.069 116.386 1.00 14.19 164 LEU C CA 1
ATOM 4310 C C . LEU B 2 164 ? 123.501 89.494 116.255 1.00 14.19 164 LEU C C 1
ATOM 4311 O O . LEU B 2 164 ? 123.980 90.288 115.442 1.00 14.19 164 LEU C O 1
ATOM 4316 N N . ARG B 2 165 ? 122.515 89.833 117.082 1.00 10.11 165 ARG C N 1
ATOM 4317 C CA . ARG B 2 165 ? 121.859 91.129 116.981 1.00 10.11 165 ARG C CA 1
ATOM 4318 C C . ARG B 2 165 ? 121.416 91.590 118.363 1.00 10.11 165 ARG C C 1
ATOM 4319 O O . ARG B 2 165 ? 121.283 90.796 119.295 1.00 10.11 165 ARG C O 1
ATOM 4327 N N . MET B 2 166 ? 121.196 92.896 118.482 1.00 11.97 166 MET C N 1
ATOM 4328 C CA . MET B 2 166 ? 120.621 93.449 119.698 1.00 11.97 166 MET C CA 1
ATOM 4329 C C . MET B 2 166 ? 119.167 93.017 119.822 1.00 11.97 166 MET C C 1
ATOM 4330 O O . MET B 2 166 ? 118.403 93.082 118.854 1.00 11.97 166 MET C O 1
ATOM 4335 N N . GLU B 2 167 ? 118.778 92.577 121.012 1.00 11.99 167 GLU C N 1
ATOM 4336 C CA . GLU B 2 167 ? 117.417 92.120 121.242 1.00 11.99 167 GLU C CA 1
ATOM 4337 C C . GLU B 2 167 ? 116.791 92.917 122.374 1.00 11.99 167 GLU C C 1
ATO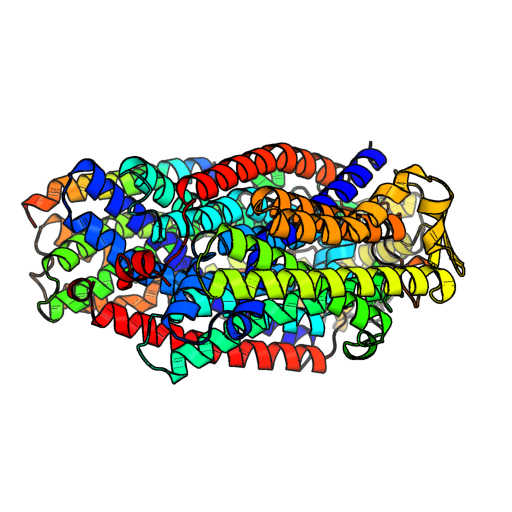M 4338 O O . GLU B 2 167 ? 117.487 93.430 123.249 1.00 11.99 167 GLU C O 1
ATOM 4344 N N . MET B 2 168 ? 115.468 93.031 122.340 1.00 12.21 168 MET C N 1
ATOM 4345 C CA . MET B 2 168 ? 114.759 93.744 123.395 1.00 12.21 168 MET C CA 1
ATOM 4346 C C . MET B 2 168 ? 114.844 92.981 124.713 1.00 12.21 168 MET C C 1
ATOM 4347 O O . MET B 2 168 ? 114.833 91.748 124.731 1.00 12.21 168 MET C O 1
ATOM 4352 N N . THR B 2 169 ? 114.939 93.722 125.814 1.00 12.74 169 THR C N 1
ATOM 4353 C CA . THR B 2 169 ? 114.895 93.166 127.162 1.00 12.74 169 THR C CA 1
ATOM 4354 C C . THR B 2 169 ? 113.697 93.676 127.950 1.00 12.74 169 THR C C 1
ATOM 4355 O O . THR B 2 169 ? 113.076 92.912 128.693 1.00 12.74 169 THR C O 1
ATOM 4359 N N . SER B 2 170 ? 113.354 94.951 127.786 1.00 11.61 170 SER C N 1
ATOM 4360 C CA . SER B 2 170 ? 112.172 95.526 128.415 1.00 11.61 170 SER C CA 1
ATOM 4361 C C . SER B 2 170 ? 111.616 96.604 127.504 1.00 11.61 170 SER C C 1
ATOM 4362 O O . SER B 2 170 ? 112.325 97.550 127.155 1.00 11.61 170 SER C O 1
ATOM 4365 N N . PHE B 2 171 ? 110.346 96.459 127.140 1.00 9.98 171 PHE C N 1
ATOM 4366 C CA . PHE B 2 171 ? 109.682 97.452 126.307 1.00 9.98 171 PHE C CA 1
ATOM 4367 C C . PHE B 2 171 ? 109.506 98.770 127.054 1.00 9.98 171 PHE C C 1
ATOM 4368 O O . PHE B 2 171 ? 109.577 99.848 126.451 1.00 9.98 171 PHE C O 1
ATOM 4376 N N . SER B 2 172 ? 109.287 98.701 128.369 1.00 10.21 172 SER C N 1
ATOM 4377 C CA . SER B 2 172 ? 109.074 99.912 129.155 1.00 10.21 172 SER C CA 1
ATOM 4378 C C . SER B 2 172 ? 110.324 100.784 129.197 1.00 10.21 172 SER C C 1
ATOM 4379 O O . SER B 2 172 ? 110.225 102.015 129.239 1.00 10.21 172 SER C O 1
ATOM 4382 N N . GLU B 2 173 ? 111.508 100.170 129.210 1.00 10.65 173 GLU C N 1
ATOM 4383 C CA . GLU B 2 173 ? 112.735 100.953 129.181 1.00 10.65 173 GLU C CA 1
ATOM 4384 C C . GLU B 2 173 ? 112.942 101.642 127.841 1.00 10.65 173 GLU C C 1
ATOM 4385 O O . GLU B 2 173 ? 113.667 102.640 127.777 1.00 10.65 173 GLU C O 1
ATOM 4391 N N . LEU B 2 174 ? 112.329 101.122 126.777 1.00 8.65 174 LEU C N 1
ATOM 4392 C CA . LEU B 2 174 ? 112.281 101.825 125.502 1.00 8.65 174 LEU C CA 1
ATOM 4393 C C . LEU B 2 174 ? 111.292 102.981 125.550 1.00 8.65 174 LEU C C 1
ATOM 4394 O O . LEU B 2 174 ? 111.635 104.120 125.224 1.00 8.65 174 LEU C O 1
ATOM 4399 N N . VAL B 2 175 ? 110.069 102.699 125.996 1.00 8.97 175 VAL C N 1
ATOM 4400 C CA . VAL B 2 175 ? 108.977 103.666 125.917 1.00 8.97 175 VAL C CA 1
ATOM 4401 C C . VAL B 2 175 ? 109.257 104.879 126.798 1.00 8.97 175 VAL C C 1
ATOM 4402 O O . VAL B 2 175 ? 108.932 106.014 126.435 1.00 8.97 175 VAL C O 1
ATOM 4406 N N . PHE B 2 176 ? 109.859 104.662 127.969 1.00 8.24 176 PHE C N 1
ATOM 4407 C CA . PHE B 2 176 ? 110.131 105.743 128.913 1.00 8.24 176 PHE C CA 1
ATOM 4408 C C . PHE B 2 176 ? 111.603 106.126 128.953 1.00 8.24 176 PHE C C 1
ATOM 4409 O O . PHE B 2 176 ? 112.078 106.666 129.957 1.00 8.24 176 PHE C O 1
ATOM 4417 N N . ASN B 2 177 ? 112.334 105.824 127.891 1.00 7.74 177 ASN C N 1
ATOM 4418 C CA . ASN B 2 177 ? 113.674 106.359 127.712 1.00 7.74 177 ASN C CA 1
ATOM 4419 C C . ASN B 2 177 ? 113.663 107.861 127.992 1.00 7.74 177 ASN C C 1
ATOM 4420 O O . ASN B 2 177 ? 112.957 108.609 127.304 1.00 7.74 177 ASN C O 1
ATOM 4425 N N . PRO B 2 178 ? 114.409 108.336 128.990 1.00 8.89 178 PRO C N 1
ATOM 4426 C CA . PRO B 2 178 ? 114.363 109.774 129.323 1.00 8.89 178 PRO C CA 1
ATOM 4427 C C . PRO B 2 178 ? 114.738 110.682 128.161 1.00 8.89 178 PRO C C 1
ATOM 4428 O O . PRO B 2 178 ? 114.107 111.735 127.951 1.00 8.89 178 PRO C O 1
ATOM 4432 N N . VAL B 2 179 ? 115.739 110.269 127.380 1.00 7.53 179 VAL C N 1
ATOM 4433 C CA . VAL B 2 179 ? 116.149 111.025 126.201 1.00 7.53 179 VAL C CA 1
ATOM 4434 C C . VAL B 2 179 ? 114.992 111.159 125.224 1.00 7.53 179 VAL C C 1
ATOM 4435 O O . VAL B 2 179 ? 114.721 112.245 124.711 1.00 7.53 179 VAL C O 1
ATOM 4439 N N . SER B 2 180 ? 114.308 110.052 124.936 1.00 6.66 180 SER C N 1
ATOM 4440 C CA . SER B 2 180 ? 113.195 110.104 123.994 1.00 6.66 180 SER C CA 1
ATOM 4441 C C . SER B 2 180 ? 112.077 111.001 124.509 1.00 6.66 180 SER C C 1
ATOM 4442 O O . SER B 2 180 ? 111.450 111.725 123.733 1.00 6.66 180 SER C O 1
ATOM 4445 N N . GLN B 2 181 ? 111.816 110.970 125.816 1.00 7.66 181 GLN C N 1
ATOM 4446 C CA . GLN B 2 181 ? 110.784 111.831 126.386 1.00 7.66 181 GLN C CA 1
ATOM 4447 C C . GLN B 2 181 ? 111.094 113.302 126.129 1.00 7.66 181 GLN C C 1
ATOM 4448 O O . GLN B 2 181 ? 110.277 114.038 125.550 1.00 7.66 181 GLN C O 1
ATOM 4454 N N . VAL B 2 182 ? 112.293 113.739 126.522 1.00 7.21 182 VAL C N 1
ATOM 4455 C CA . VAL B 2 182 ? 112.612 115.156 126.383 1.00 7.21 182 VAL C CA 1
ATOM 4456 C C . VAL B 2 182 ? 112.755 115.529 124.912 1.00 7.21 182 VAL C C 1
ATOM 4457 O O . VAL B 2 182 ? 112.390 116.636 124.508 1.00 7.21 182 VAL C O 1
ATOM 4461 N N . LYS B 2 183 ? 113.261 114.609 124.087 1.00 4.74 183 LYS C N 1
ATOM 4462 C CA . LYS B 2 183 ? 113.369 114.857 122.654 1.00 4.74 183 LYS C CA 1
ATOM 4463 C C . LYS B 2 183 ? 112.001 115.096 122.044 1.00 4.74 183 LYS C C 1
ATOM 4464 O O . LYS B 2 183 ? 111.802 116.059 121.297 1.00 4.74 183 LYS C O 1
ATOM 4470 N N . PHE B 2 184 ? 111.041 114.229 122.366 1.00 8.87 184 PHE C N 1
ATOM 4471 C CA . PHE B 2 184 ? 109.674 114.401 121.902 1.00 8.87 184 PHE C CA 1
ATOM 4472 C C . PHE B 2 184 ? 109.136 115.773 122.262 1.00 8.87 184 PHE C C 1
ATOM 4473 O O . PHE B 2 184 ? 108.676 116.523 121.390 1.00 8.87 184 PHE C O 1
ATOM 4481 N N . VAL B 2 185 ? 109.197 116.123 123.547 1.00 5.79 185 VAL C N 1
ATOM 4482 C CA . VAL B 2 185 ? 108.513 117.342 123.973 1.00 5.79 185 VAL C CA 1
ATOM 4483 C C . VAL B 2 185 ? 109.216 118.570 123.403 1.00 5.79 185 VAL C C 1
ATOM 4484 O O . VAL B 2 185 ? 108.571 119.504 122.917 1.00 5.79 185 VAL C O 1
ATOM 4488 N N . HIS B 2 186 ? 110.547 118.565 123.402 1.00 4.02 186 HIS C N 1
ATOM 4489 C CA . HIS B 2 186 ? 111.297 119.678 122.841 1.00 4.02 186 HIS C CA 1
ATOM 4490 C C . HIS B 2 186 ? 111.000 119.874 121.360 1.00 4.02 186 HIS C C 1
ATOM 4491 O O . HIS B 2 186 ? 110.753 120.995 120.903 1.00 4.02 186 HIS C O 1
ATOM 4498 N N . THR B 2 187 ? 111.037 118.786 120.586 1.00 2.78 187 THR C N 1
ATOM 4499 C CA . THR B 2 187 ? 110.827 118.902 119.150 1.00 2.78 187 THR C CA 1
ATOM 4500 C C . THR B 2 187 ? 109.421 119.392 118.844 1.00 2.78 187 THR C C 1
ATOM 4501 O O . THR B 2 187 ? 109.231 120.238 117.966 1.00 2.78 187 THR C O 1
ATOM 4505 N N . VAL B 2 188 ? 108.414 118.881 119.560 1.00 5.32 188 VAL C N 1
ATOM 4506 C CA . VAL B 2 188 ? 107.055 119.322 119.254 1.00 5.32 188 VAL C CA 1
ATOM 4507 C C . VAL B 2 188 ? 106.843 120.771 119.691 1.00 5.32 188 VAL C C 1
ATOM 4508 O O . VAL B 2 188 ? 106.112 121.522 119.035 1.00 5.32 188 VAL C O 1
ATOM 4512 N N . MET B 2 189 ? 107.478 121.194 120.791 1.00 6.46 189 MET C N 1
ATOM 4513 C CA . MET B 2 189 ? 107.456 122.611 121.156 1.00 6.46 189 MET C CA 1
ATOM 4514 C C . MET B 2 189 ? 108.063 123.465 120.046 1.00 6.46 189 MET C C 1
ATOM 4515 O O . MET B 2 189 ? 107.533 124.525 119.695 1.00 6.46 189 MET C O 1
ATOM 4520 N N . ALA B 2 190 ? 109.189 123.013 119.491 1.00 6.49 190 ALA C N 1
ATOM 4521 C CA . ALA B 2 190 ? 109.811 123.725 118.379 1.00 6.49 190 ALA C CA 1
ATOM 4522 C C . ALA B 2 190 ? 108.871 123.811 117.180 1.00 6.49 190 ALA C C 1
ATOM 4523 O O . ALA B 2 190 ? 108.810 124.839 116.496 1.00 6.49 190 ALA C O 1
ATOM 4525 N N . GLY B 2 191 ? 108.124 122.740 116.917 1.00 6.51 191 GLY C N 1
ATOM 4526 C CA . GLY B 2 191 ? 107.144 122.786 115.843 1.00 6.51 191 GLY C CA 1
ATOM 4527 C C . GLY B 2 191 ? 106.028 123.779 116.112 1.00 6.51 191 GLY C C 1
ATOM 4528 O O . GLY B 2 191 ? 105.544 124.453 115.197 1.00 6.51 191 GLY C O 1
ATOM 4529 N N . TYR B 2 192 ? 105.594 123.871 117.371 1.00 7.28 192 TYR C N 1
ATOM 4530 C CA . TYR B 2 192 ? 104.587 124.866 117.729 1.00 7.28 192 TYR C CA 1
ATOM 4531 C C . TYR B 2 192 ? 105.116 126.276 117.497 1.00 7.28 192 TYR C C 1
ATOM 4532 O O . TYR B 2 192 ? 104.396 127.143 116.985 1.00 7.28 192 TYR C O 1
ATOM 4541 N N . VAL B 2 193 ? 106.374 126.509 117.867 1.00 4.78 193 VAL C N 1
ATOM 4542 C CA . VAL B 2 193 ? 107.030 127.783 117.572 1.00 4.78 193 VAL C CA 1
ATOM 4543 C C . VAL B 2 193 ? 107.021 128.056 116.074 1.00 4.78 193 VAL C C 1
ATOM 4544 O O . VAL B 2 193 ? 106.750 129.178 115.632 1.00 4.78 193 VAL C O 1
ATOM 4548 N N . THR B 2 194 ? 107.323 127.037 115.271 1.00 5.25 194 THR C N 1
ATOM 4549 C CA . THR B 2 194 ? 107.387 127.223 113.825 1.00 5.25 194 THR C CA 1
ATOM 4550 C C . THR B 2 194 ? 106.036 127.619 113.253 1.00 5.25 194 THR C C 1
ATOM 4551 O O . THR B 2 194 ? 105.939 128.572 112.469 1.00 5.25 194 THR C O 1
ATOM 4555 N N . GLY B 2 195 ? 104.978 126.915 113.652 1.00 3.48 195 GLY C N 1
ATOM 4556 C CA . GLY B 2 195 ? 103.655 127.267 113.168 1.00 3.48 195 GLY C CA 1
ATOM 4557 C C . GLY B 2 195 ? 103.225 128.655 113.609 1.00 3.48 195 GLY C C 1
ATOM 4558 O O . GLY B 2 195 ? 102.653 129.423 112.821 1.00 3.48 195 GLY C O 1
ATOM 4559 N N . ALA B 2 196 ? 103.483 128.990 114.876 1.00 5.81 196 ALA C N 1
ATOM 4560 C CA . ALA B 2 196 ? 103.099 130.301 115.386 1.00 5.81 196 ALA C CA 1
ATOM 4561 C C . ALA B 2 196 ? 103.816 131.411 114.630 1.00 5.81 196 ALA C C 1
ATOM 4562 O O . ALA B 2 196 ? 103.188 132.377 114.187 1.00 5.81 196 ALA C O 1
ATOM 4564 N N . MET B 2 197 ? 105.134 131.277 114.459 1.00 7.35 197 MET C N 1
ATOM 4565 C CA . MET B 2 197 ? 105.894 132.283 113.726 1.00 7.35 197 MET C CA 1
ATOM 4566 C C . MET B 2 197 ? 105.426 132.377 112.282 1.00 7.35 197 MET C C 1
ATOM 4567 O O . MET B 2 197 ? 105.398 133.466 111.707 1.00 7.35 197 MET C O 1
ATOM 4572 N N . PHE B 2 198 ? 105.032 131.249 111.690 1.00 4.40 198 PHE C N 1
ATOM 4573 C CA . PHE B 2 198 ? 104.523 131.253 110.322 1.00 4.40 198 PHE C CA 1
ATOM 4574 C C . PHE B 2 198 ? 103.283 132.128 110.197 1.00 4.40 198 PHE C C 1
ATOM 4575 O O . PHE B 2 198 ? 103.239 133.057 109.372 1.00 4.40 198 PHE C O 1
ATOM 4583 N N . ILE B 2 199 ? 102.270 131.859 111.024 1.00 4.06 199 ILE C N 1
ATOM 4584 C CA . ILE B 2 199 ? 101.034 132.623 110.882 1.00 4.06 199 ILE C CA 1
ATOM 4585 C C . ILE B 2 199 ? 101.261 134.074 111.286 1.00 4.06 199 ILE C C 1
ATOM 4586 O O . ILE B 2 199 ? 100.704 134.988 110.671 1.00 4.06 199 ILE C O 1
ATOM 4591 N N . MET B 2 200 ? 102.114 134.315 112.283 1.00 7.61 200 MET C N 1
ATOM 4592 C CA . MET B 2 200 ? 102.402 135.689 112.683 1.00 7.61 200 MET C CA 1
ATOM 4593 C C . MET B 2 200 ? 103.095 136.463 111.571 1.00 7.61 200 MET C C 1
ATOM 4594 O O . MET B 2 200 ? 102.763 137.622 111.321 1.00 7.61 200 MET C O 1
ATOM 4599 N N . ALA B 2 201 ? 104.081 135.851 110.911 1.00 9.97 201 ALA C N 1
ATOM 4600 C CA . ALA B 2 201 ? 104.812 136.541 109.855 1.00 9.97 201 ALA C CA 1
ATOM 4601 C C . ALA B 2 201 ? 103.906 136.857 108.673 1.00 9.97 201 ALA C C 1
ATOM 4602 O O . ALA B 2 201 ? 103.942 137.965 108.123 1.00 9.97 201 ALA C O 1
ATOM 4604 N N . ILE B 2 202 ? 103.073 135.898 108.270 1.00 7.41 202 ILE C N 1
ATOM 4605 C CA . ILE B 2 202 ? 102.192 136.160 107.136 1.00 7.41 202 ILE C CA 1
ATOM 4606 C C . ILE B 2 202 ? 101.138 137.208 107.499 1.00 7.41 202 ILE C C 1
ATOM 4607 O O . ILE B 2 202 ? 100.809 138.091 106.691 1.00 7.41 202 ILE C O 1
ATOM 4612 N N . SER B 2 203 ? 100.619 137.153 108.730 1.00 9.19 203 SER C N 1
ATOM 4613 C CA . SER B 2 203 ? 99.680 138.173 109.187 1.00 9.19 203 SER C CA 1
ATOM 4614 C C . SER B 2 203 ? 100.335 139.548 109.226 1.00 9.19 203 SER C C 1
ATOM 4615 O O . SER B 2 203 ? 99.720 140.547 108.843 1.00 9.19 203 SER C O 1
ATOM 4618 N N . ALA B 2 204 ? 101.577 139.617 109.699 1.00 12.36 204 ALA C N 1
ATOM 4619 C CA . ALA B 2 204 ? 102.302 140.880 109.731 1.00 12.36 204 ALA C CA 1
ATOM 4620 C C . ALA B 2 204 ? 102.499 141.433 108.327 1.00 12.36 204 ALA C C 1
ATOM 4621 O O . ALA B 2 204 ? 102.377 142.642 108.105 1.00 12.36 204 ALA C O 1
ATOM 4623 N N . TRP B 2 205 ? 102.796 140.559 107.364 1.00 13.79 205 TRP C N 1
ATOM 4624 C CA . TRP B 2 205 ? 102.890 140.997 105.976 1.00 13.79 205 TRP C CA 1
ATOM 4625 C C . TRP B 2 205 ? 101.569 141.580 105.488 1.00 13.79 205 TRP C C 1
ATOM 4626 O O . TRP B 2 205 ? 101.559 142.609 104.803 1.00 13.79 205 TRP C O 1
ATOM 4637 N N . TYR B 2 206 ? 100.445 140.938 105.825 1.00 11.28 206 TYR C N 1
ATOM 4638 C CA . TYR B 2 206 ? 99.148 141.524 105.479 1.00 11.28 206 TYR C CA 1
ATOM 4639 C C . TYR B 2 206 ? 98.973 142.897 106.120 1.00 11.28 206 TYR C C 1
ATOM 4640 O O . TYR B 2 206 ? 98.562 143.857 105.460 1.00 11.28 206 TYR C O 1
ATOM 4649 N N . LEU B 2 207 ? 99.283 143.000 107.410 1.00 14.22 207 LEU C N 1
ATOM 4650 C CA . LEU B 2 207 ? 99.027 144.223 108.158 1.00 14.22 207 LEU C CA 1
ATOM 4651 C C . LEU B 2 207 ? 99.903 145.367 107.673 1.00 14.22 207 LEU C C 1
ATOM 4652 O O . LEU B 2 207 ? 99.513 146.534 107.780 1.00 14.22 207 LEU C O 1
ATOM 4657 N N . LEU B 2 208 ? 101.085 145.054 107.143 1.00 16.17 208 LEU C N 1
ATOM 4658 C CA . LEU B 2 208 ? 101.947 146.092 106.592 1.00 16.17 208 LEU C CA 1
ATOM 4659 C C . LEU B 2 208 ? 101.383 146.661 105.300 1.00 16.17 208 LEU C C 1
ATOM 4660 O O . LEU B 2 208 ? 101.605 147.837 104.993 1.00 16.17 208 LEU C O 1
ATOM 4665 N N . ARG B 2 209 ? 100.665 145.848 104.532 1.00 18.89 209 ARG C N 1
ATOM 4666 C CA . ARG B 2 209 ? 100.021 146.291 103.305 1.00 18.89 209 ARG C CA 1
ATOM 4667 C C . ARG B 2 209 ? 98.595 146.772 103.530 1.00 18.89 209 ARG C C 1
ATOM 4668 O O . ARG B 2 209 ? 97.929 147.158 102.565 1.00 18.89 209 ARG C O 1
ATOM 4676 N N . GLY B 2 210 ? 98.116 146.756 104.769 1.00 19.06 210 GLY C N 1
ATOM 4677 C CA . GLY B 2 210 ? 96.762 147.197 105.062 1.00 19.06 210 GLY C CA 1
ATOM 4678 C C . GLY B 2 210 ? 95.696 146.344 104.414 1.00 19.06 210 GLY C C 1
ATOM 4679 O O . GLY B 2 210 ? 94.722 146.877 103.871 1.00 19.06 210 GLY C O 1
ATOM 4680 N N . ARG B 2 211 ? 95.864 145.026 104.448 1.00 16.45 211 ARG C N 1
ATOM 4681 C CA . ARG B 2 211 ? 94.933 144.103 103.822 1.00 16.45 211 ARG C CA 1
ATOM 4682 C C . ARG B 2 211 ? 94.683 142.927 104.754 1.00 16.45 211 ARG C C 1
ATOM 4683 O O . ARG B 2 211 ? 95.505 142.615 105.618 1.00 16.45 211 ARG C O 1
ATOM 4691 N N . GLU B 2 212 ? 93.534 142.277 104.562 1.00 15.73 212 GLU C N 1
ATOM 4692 C CA . GLU B 2 212 ? 93.145 141.115 105.365 1.00 15.73 212 GLU C CA 1
ATOM 4693 C C . GLU B 2 212 ? 93.249 141.431 106.853 1.00 15.73 212 GLU C C 1
ATOM 4694 O O . GLU B 2 212 ? 93.665 140.596 107.655 1.00 15.73 212 GLU C O 1
ATOM 4700 N N . ARG B 2 213 ? 92.864 142.654 107.225 1.00 14.68 213 ARG C N 1
ATOM 4701 C CA . ARG B 2 213 ? 93.269 143.183 108.524 1.00 14.68 213 ARG C CA 1
ATOM 4702 C C . ARG B 2 213 ? 92.697 142.366 109.675 1.00 14.68 213 ARG C C 1
ATOM 4703 O O . ARG B 2 213 ? 93.394 142.099 110.653 1.00 14.68 213 ARG C O 1
ATOM 4711 N N . ASN B 2 214 ? 91.423 141.985 109.595 1.00 13.98 214 ASN C N 1
ATOM 4712 C CA . ASN B 2 214 ? 90.790 141.335 110.741 1.00 13.98 214 ASN C CA 1
ATOM 4713 C C . ASN B 2 214 ? 91.314 139.914 110.930 1.00 13.98 214 ASN C C 1
ATOM 4714 O O . ASN B 2 214 ? 91.677 139.512 112.049 1.00 13.98 214 ASN C O 1
ATOM 4719 N N . VAL B 2 215 ? 91.388 139.149 109.838 1.00 11.18 215 VAL C N 1
ATOM 4720 C CA . VAL B 2 215 ? 91.994 137.825 109.898 1.00 11.18 215 VAL C CA 1
ATOM 4721 C C . VAL B 2 215 ? 93.438 137.934 110.355 1.00 11.18 215 VAL C C 1
ATOM 4722 O O . VAL B 2 215 ? 93.903 137.146 111.181 1.00 11.18 215 VAL C O 1
ATOM 4726 N N . ALA B 2 216 ? 94.169 138.916 109.823 1.00 11.96 216 ALA C N 1
ATOM 4727 C CA . ALA B 2 216 ? 95.571 139.069 110.194 1.00 11.96 216 ALA C CA 1
ATOM 4728 C C . ALA B 2 216 ? 95.726 139.379 111.675 1.00 11.96 216 ALA C C 1
ATOM 4729 O O . ALA B 2 216 ? 96.606 138.826 112.336 1.00 11.96 216 ALA C O 1
ATOM 4731 N N . LEU B 2 217 ? 94.886 140.266 112.209 1.00 11.28 217 LEU C N 1
ATOM 4732 C CA . LEU B 2 217 ? 94.956 140.609 113.624 1.00 11.28 217 LEU C CA 1
ATOM 4733 C C . LEU B 2 217 ? 94.699 139.387 114.492 1.00 11.28 217 LEU C C 1
ATOM 4734 O O . LEU B 2 217 ? 95.468 139.091 115.415 1.00 11.28 217 LEU C O 1
ATOM 4739 N N . ARG B 2 218 ? 93.619 138.658 114.208 1.00 10.90 218 ARG C N 1
ATOM 4740 C CA . ARG B 2 218 ? 93.310 137.495 115.032 1.00 10.90 218 ARG C CA 1
ATOM 4741 C C . ARG B 2 218 ? 94.383 136.417 114.896 1.00 10.90 218 ARG C C 1
ATOM 4742 O O . ARG B 2 218 ? 94.760 135.782 115.888 1.00 10.90 218 ARG C O 1
ATOM 4750 N N . SER B 2 219 ? 94.878 136.188 113.678 1.00 7.41 219 SER C N 1
ATOM 4751 C CA . SER B 2 219 ? 95.893 135.163 113.466 1.00 7.41 219 SER C CA 1
ATOM 4752 C C . SER B 2 219 ? 97.194 135.540 114.150 1.00 7.41 219 SER C C 1
ATOM 4753 O O . SER B 2 219 ? 97.866 134.684 114.734 1.00 7.41 219 SER C O 1
ATOM 4756 N N . PHE B 2 220 ? 97.552 136.824 114.106 1.00 8.92 220 PHE C N 1
ATOM 4757 C CA . PHE B 2 220 ? 98.702 137.306 114.852 1.00 8.92 220 PHE C CA 1
ATOM 4758 C C . PHE B 2 220 ? 98.518 137.095 116.346 1.00 8.92 220 PHE C C 1
ATOM 4759 O O . PHE B 2 220 ? 99.458 136.700 117.036 1.00 8.92 220 PHE C O 1
ATOM 4767 N N . ALA B 2 221 ? 97.315 137.355 116.865 1.00 7.87 221 ALA C N 1
ATOM 4768 C CA . ALA B 2 221 ? 97.075 137.174 118.295 1.00 7.87 221 ALA C CA 1
ATOM 4769 C C . ALA B 2 221 ? 97.215 135.710 118.703 1.00 7.87 221 ALA C C 1
ATOM 4770 O O . ALA B 2 221 ? 97.895 135.392 119.691 1.00 7.87 221 ALA C O 1
ATOM 4772 N N . ILE B 2 222 ? 96.552 134.812 117.964 1.00 7.95 222 ILE C N 1
ATOM 4773 C CA . ILE B 2 222 ? 96.657 133.381 118.233 1.00 7.95 222 ILE C CA 1
ATOM 4774 C C . ILE B 2 222 ? 98.110 132.948 118.190 1.00 7.95 222 ILE C C 1
ATOM 4775 O O . ILE B 2 222 ? 98.598 132.263 119.100 1.00 7.95 222 ILE C O 1
ATOM 4780 N N . GLY B 2 223 ? 98.820 133.336 117.127 1.00 7.65 223 GLY C N 1
ATOM 4781 C CA . GLY B 2 223 ? 100.223 132.996 117.022 1.00 7.65 223 GLY C CA 1
ATOM 4782 C C . GLY B 2 223 ? 101.034 133.549 118.172 1.00 7.65 223 GLY C C 1
ATOM 4783 O O . GLY B 2 223 ? 101.913 132.875 118.695 1.00 7.65 223 GLY C O 1
ATOM 4784 N N . SER B 2 224 ? 100.720 134.768 118.606 1.00 7.68 224 SER C N 1
ATOM 4785 C CA . SER B 2 224 ? 101.465 135.389 119.693 1.00 7.68 224 SER C CA 1
ATOM 4786 C C . SER B 2 224 ? 101.336 134.579 120.973 1.00 7.68 224 SER C C 1
ATOM 4787 O O . SER B 2 224 ? 102.338 134.200 121.582 1.00 7.68 224 SER C O 1
ATOM 4790 N N . VAL B 2 225 ? 100.104 134.277 121.381 1.00 6.98 225 VAL C N 1
ATOM 4791 C CA . VAL B 2 225 ? 99.914 133.562 122.644 1.00 6.98 225 VAL C CA 1
ATOM 4792 C C . VAL B 2 225 ? 100.472 132.145 122.554 1.00 6.98 225 VAL C C 1
ATOM 4793 O O . VAL B 2 225 ? 101.266 131.707 123.406 1.00 6.98 225 VAL C O 1
ATOM 4797 N N . PHE B 2 226 ? 100.073 131.409 121.511 1.00 8.04 226 PHE C N 1
ATOM 4798 C CA . PHE B 2 226 ? 100.517 130.030 121.365 1.00 8.04 226 PHE C CA 1
ATOM 4799 C C . PHE B 2 226 ? 102.031 129.952 121.258 1.00 8.04 226 PHE C C 1
ATOM 4800 O O . PHE B 2 226 ? 102.657 129.096 121.884 1.00 8.04 226 PHE C O 1
ATOM 4808 N N . GLY B 2 227 ? 102.644 130.858 120.496 1.00 6.20 227 GLY C N 1
ATOM 4809 C CA . GLY B 2 227 ? 104.073 130.796 120.283 1.00 6.20 227 GLY C CA 1
ATOM 4810 C C . GLY B 2 227 ? 104.878 131.326 121.442 1.00 6.20 227 GLY C C 1
ATOM 4811 O O . GLY B 2 227 ? 106.017 130.914 121.631 1.00 6.20 227 GLY C O 1
ATOM 4812 N N . THR B 2 228 ? 104.305 132.222 122.246 1.00 6.35 228 THR C N 1
ATOM 4813 C CA . THR B 2 228 ? 104.948 132.568 123.506 1.00 6.35 228 THR C CA 1
ATOM 4814 C C . THR B 2 228 ? 105.027 131.347 124.408 1.00 6.35 228 THR C C 1
ATOM 4815 O O . THR B 2 228 ? 106.107 130.976 124.885 1.00 6.35 228 THR C O 1
ATOM 4819 N N . LEU B 2 229 ? 103.886 130.680 124.614 1.00 6.25 229 LEU C N 1
ATOM 4820 C CA . LEU B 2 229 ? 103.893 129.457 125.410 1.00 6.25 229 LEU C CA 1
ATOM 4821 C C . LEU B 2 229 ? 104.816 128.409 124.795 1.00 6.25 229 LEU C C 1
ATOM 4822 O O . LEU B 2 229 ? 105.571 127.739 125.508 1.00 6.25 229 LEU C O 1
ATOM 4827 N N . ALA B 2 230 ? 104.797 128.292 123.466 1.00 6.51 230 ALA C N 1
ATOM 4828 C CA . ALA B 2 230 ? 105.591 127.286 122.771 1.00 6.51 230 ALA C CA 1
ATOM 4829 C C . ALA B 2 230 ? 107.082 127.555 122.894 1.00 6.51 230 ALA C C 1
ATOM 4830 O O . ALA B 2 230 ? 107.863 126.627 123.091 1.00 6.51 230 ALA C O 1
ATOM 4832 N N . ILE B 2 231 ? 107.511 128.809 122.733 1.00 5.05 231 ILE C N 1
ATOM 4833 C CA . ILE B 2 231 ? 108.940 129.098 122.803 1.00 5.05 231 ILE C CA 1
ATOM 4834 C C . ILE B 2 231 ? 109.429 128.968 124.235 1.00 5.05 231 ILE C C 1
ATOM 4835 O O . ILE B 2 231 ? 110.554 128.520 124.479 1.00 5.05 231 ILE C O 1
ATOM 4840 N N . ILE B 2 232 ? 108.591 129.335 125.209 1.00 5.97 232 ILE C N 1
ATOM 4841 C CA . ILE B 2 232 ? 108.962 129.118 126.605 1.00 5.97 232 ILE C CA 1
ATOM 4842 C C . ILE B 2 232 ? 109.143 127.629 126.875 1.00 5.97 232 ILE C C 1
ATOM 4843 O O . ILE B 2 232 ? 110.152 127.200 127.451 1.00 5.97 232 ILE C O 1
ATOM 4848 N N . GLY B 2 233 ? 108.173 126.820 126.446 1.00 6.13 233 GLY C N 1
ATOM 4849 C CA . GLY B 2 233 ? 108.288 125.386 126.636 1.00 6.13 233 GLY C CA 1
ATOM 4850 C C . GLY B 2 233 ? 109.454 124.801 125.865 1.00 6.13 233 GLY C C 1
ATOM 4851 O O . GLY B 2 233 ? 110.119 123.876 126.329 1.00 6.13 233 GLY C O 1
ATOM 4852 N N . THR B 2 234 ? 109.717 125.345 124.677 1.00 6.01 234 THR C N 1
ATOM 4853 C CA . THR B 2 234 ? 110.858 124.923 123.876 1.00 6.01 234 THR C CA 1
ATOM 4854 C C . THR B 2 234 ? 112.154 125.159 124.627 1.00 6.01 234 THR C C 1
ATOM 4855 O O . THR B 2 234 ? 112.995 124.270 124.713 1.00 6.01 234 THR C O 1
ATOM 4859 N N . LEU B 2 235 ? 112.326 126.354 125.191 1.00 7.68 235 LEU C N 1
ATOM 4860 C CA . LEU B 2 235 ? 113.547 126.647 125.934 1.00 7.68 235 LEU C CA 1
ATOM 4861 C C . LEU B 2 235 ? 113.686 125.753 127.168 1.00 7.68 235 LEU C C 1
ATOM 4862 O O . LEU B 2 235 ? 114.776 125.242 127.460 1.00 7.68 235 LEU C O 1
ATOM 4867 N N . GLN B 2 236 ? 112.593 125.553 127.911 1.00 11.94 236 GLN C N 1
ATOM 4868 C CA . GLN B 2 236 ? 112.674 124.716 129.108 1.00 11.94 236 GLN C CA 1
ATOM 4869 C C . GLN B 2 236 ? 112.989 123.265 128.755 1.00 11.94 236 GLN C C 1
ATOM 4870 O O . GLN B 2 236 ? 113.841 122.627 129.387 1.00 11.94 236 GLN C O 1
ATOM 4876 N N . LEU B 2 237 ? 112.311 122.725 127.745 1.00 7.48 237 LEU C N 1
ATOM 4877 C CA . LEU B 2 237 ? 112.600 121.365 127.319 1.00 7.48 237 LEU C CA 1
ATOM 4878 C C . LEU B 2 237 ? 113.957 121.272 126.646 1.00 7.48 237 LEU C C 1
ATOM 4879 O O . LEU B 2 237 ? 114.562 120.203 126.636 1.00 7.48 237 LEU C O 1
ATOM 4884 N N . GLY B 2 238 ? 114.457 122.371 126.090 1.00 7.12 238 GLY C N 1
ATOM 4885 C CA . GLY B 2 238 ? 115.808 122.367 125.571 1.00 7.12 238 GLY C CA 1
ATOM 4886 C C . GLY B 2 238 ? 116.823 122.219 126.678 1.00 7.12 238 GLY C C 1
ATOM 4887 O O . GLY B 2 238 ? 117.802 121.490 126.540 1.00 7.12 238 GLY C O 1
ATOM 4888 N N . ASP B 2 239 ? 116.592 122.903 127.798 1.00 10.52 239 ASP C N 1
ATOM 4889 C CA . ASP B 2 239 ? 117.436 122.690 128.969 1.00 10.52 239 ASP C CA 1
ATOM 4890 C C . ASP B 2 239 ? 117.307 121.261 129.492 1.00 10.52 239 ASP C C 1
ATOM 4891 O O . ASP B 2 239 ? 118.302 120.649 129.897 1.00 10.52 239 ASP C O 1
ATOM 4896 N N . SER B 2 240 ? 116.093 120.707 129.477 1.00 9.11 240 SER C N 1
ATOM 4897 C CA . SER B 2 240 ? 115.919 119.303 129.857 1.00 9.11 240 SER C CA 1
ATOM 4898 C C . SER B 2 240 ? 116.684 118.363 128.924 1.00 9.11 240 SER C C 1
ATOM 4899 O O . SER B 2 240 ? 117.339 117.420 129.386 1.00 9.11 240 SER C O 1
ATOM 4902 N N . SER B 2 241 ? 116.596 118.594 127.611 1.00 10.17 241 SER C N 1
ATOM 4903 C CA . SER B 2 241 ? 117.334 117.790 126.643 1.00 10.17 241 SER C CA 1
ATOM 4904 C C . SER B 2 241 ? 118.830 117.921 126.863 1.00 10.17 241 SER C C 1
ATOM 4905 O O . SER B 2 241 ? 119.569 116.934 126.775 1.00 10.17 241 SER C O 1
ATOM 4908 N N . ALA B 2 242 ? 119.295 119.141 127.132 1.00 12.78 242 ALA C N 1
ATOM 4909 C CA . ALA B 2 242 ? 120.705 119.362 127.416 1.00 12.78 242 ALA C CA 1
ATOM 4910 C C . ALA B 2 242 ? 121.138 118.555 128.629 1.00 12.78 242 ALA C C 1
ATOM 4911 O O . ALA B 2 242 ? 122.202 117.931 128.627 1.00 12.78 242 ALA C O 1
ATOM 4913 N N . TYR B 2 243 ? 120.301 118.529 129.664 1.00 16.12 243 TYR C N 1
ATOM 4914 C CA . TYR B 2 243 ? 120.611 117.739 130.852 1.00 16.12 243 TYR C CA 1
ATOM 4915 C C . TYR B 2 243 ? 120.680 116.248 130.524 1.00 16.12 243 TYR C C 1
ATOM 4916 O O . TYR B 2 243 ? 121.601 115.541 130.956 1.00 16.12 243 TYR C O 1
ATOM 4925 N N . GLU B 2 244 ? 119.726 115.754 129.735 1.00 17.23 244 GLU C N 1
ATOM 4926 C CA . GLU B 2 244 ? 119.703 114.322 129.457 1.00 17.23 244 GLU C CA 1
ATOM 4927 C C . GLU B 2 244 ? 120.909 113.903 128.618 1.00 17.23 244 GLU C C 1
ATOM 4928 O O . GLU B 2 244 ? 121.570 112.899 128.922 1.00 17.23 244 GLU C O 1
ATOM 4934 N N . VAL B 2 245 ? 121.233 114.675 127.574 1.00 15.73 245 VAL C N 1
ATOM 4935 C CA . VAL B 2 245 ? 122.395 114.337 126.755 1.00 15.73 245 VAL C CA 1
ATOM 4936 C C . VAL B 2 245 ? 123.679 114.571 127.529 1.00 15.73 245 VAL C C 1
ATOM 4937 O O . VAL B 2 245 ? 124.713 113.965 127.224 1.00 15.73 245 VAL C O 1
ATOM 4941 N N . ALA B 2 246 ? 123.647 115.443 128.538 1.00 17.43 246 ALA C N 1
ATOM 4942 C CA . ALA B 2 246 ? 124.767 115.541 129.461 1.00 17.43 246 ALA C CA 1
ATOM 4943 C C . ALA B 2 246 ? 124.963 114.223 130.190 1.00 17.43 246 ALA C C 1
ATOM 4944 O O . ALA B 2 246 ? 126.093 113.768 130.394 1.00 17.43 246 ALA C O 1
ATOM 4946 N N . GLN B 2 247 ? 123.858 113.597 130.593 1.00 19.50 247 GLN C N 1
ATOM 4947 C CA . GLN B 2 247 ? 123.962 112.313 131.278 1.00 19.50 247 GLN C CA 1
ATOM 4948 C C . GLN B 2 247 ? 124.504 111.228 130.352 1.00 19.50 247 GLN C C 1
ATOM 4949 O O . GLN B 2 247 ? 125.397 110.466 130.738 1.00 19.50 247 GLN C O 1
ATOM 4955 N N . VAL B 2 248 ? 123.992 111.141 129.122 1.00 15.50 248 VAL C N 1
ATOM 4956 C CA . VAL B 2 248 ? 124.249 109.930 128.342 1.00 15.50 248 VAL C CA 1
ATOM 4957 C C . VAL B 2 248 ? 125.167 110.094 127.131 1.00 15.50 248 VAL C C 1
ATOM 4958 O O . VAL B 2 248 ? 125.583 109.080 126.551 1.00 15.50 248 VAL C O 1
ATOM 4962 N N . GLN B 2 249 ? 125.489 111.319 126.721 1.00 13.79 249 GLN C N 1
ATOM 4963 C CA . GLN B 2 249 ? 126.309 111.538 125.529 1.00 13.79 249 GLN C CA 1
ATOM 4964 C C . GLN B 2 249 ? 127.410 112.549 125.816 1.00 13.79 249 GLN C C 1
ATOM 4965 O O . GLN B 2 249 ? 127.205 113.763 125.654 1.00 13.79 249 GLN C O 1
ATOM 4971 N N . PRO B 2 250 ? 128.587 112.088 126.249 1.00 18.26 250 PRO C N 1
ATOM 4972 C CA . PRO B 2 250 ? 129.682 113.029 126.541 1.00 18.26 250 PRO C CA 1
ATOM 4973 C C . PRO B 2 250 ? 130.044 113.952 125.389 1.00 18.26 250 PRO C C 1
ATOM 4974 O O . PRO B 2 250 ? 130.518 115.063 125.640 1.00 18.26 250 PRO C O 1
ATOM 4978 N N . VAL B 2 251 ? 129.861 113.532 124.134 1.00 16.95 251 VAL C N 1
ATOM 4979 C CA . VAL B 2 251 ? 130.263 114.370 123.000 1.00 16.95 251 VAL C CA 1
ATOM 4980 C C . VAL B 2 251 ? 129.388 115.616 122.912 1.00 16.95 251 VAL C C 1
ATOM 4981 O O . VAL B 2 251 ? 129.887 116.747 122.835 1.00 16.95 251 VAL C O 1
ATOM 4985 N N . LYS B 2 252 ? 128.068 115.427 122.914 1.00 14.30 252 LYS C N 1
ATOM 4986 C CA . LYS B 2 252 ? 127.170 116.572 122.864 1.00 14.30 252 LYS C CA 1
ATOM 4987 C C . LYS B 2 252 ? 127.283 117.409 124.126 1.00 14.30 252 LYS C C 1
ATOM 4988 O O . LYS B 2 252 ? 127.036 118.618 124.094 1.00 14.30 252 LYS C O 1
ATOM 4994 N N . LEU B 2 253 ? 127.666 116.786 125.238 1.00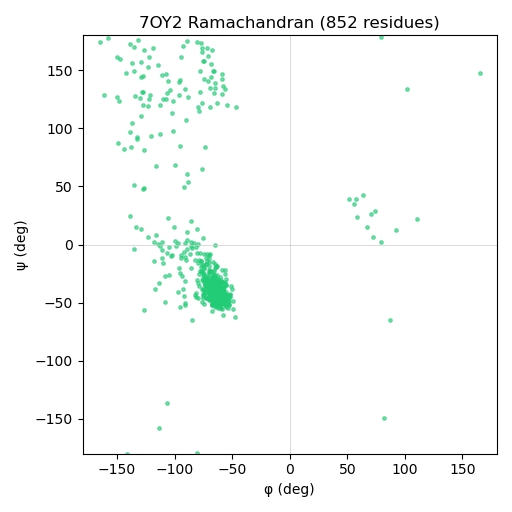 18.86 253 LEU C N 1
ATOM 4995 C CA . LEU B 2 253 ? 127.971 117.546 126.442 1.00 18.86 253 LEU C CA 1
ATOM 4996 C C . LEU B 2 253 ? 129.191 118.433 126.234 1.00 18.86 253 LEU C C 1
ATOM 4997 O O . LEU B 2 253 ? 129.218 119.582 126.691 1.00 18.86 253 LEU C O 1
ATOM 5002 N N . ALA B 2 254 ? 130.210 117.916 125.550 1.00 19.71 254 ALA C N 1
ATOM 5003 C CA . ALA B 2 254 ? 131.391 118.719 125.265 1.00 19.71 254 ALA C CA 1
ATOM 5004 C C . ALA B 2 254 ? 131.064 119.846 124.296 1.00 19.71 254 ALA C C 1
ATOM 5005 O O . ALA B 2 254 ? 131.657 120.927 124.369 1.00 19.71 254 ALA C O 1
ATOM 5007 N N . ALA B 2 255 ? 130.120 119.623 123.379 1.00 19.05 255 ALA C N 1
ATOM 5008 C CA . ALA B 2 255 ? 129.765 120.679 122.400 1.00 19.05 255 ALA C CA 1
ATOM 5009 C C . ALA B 2 255 ? 129.255 121.925 123.137 1.00 19.05 255 ALA C C 1
ATOM 5010 O O . ALA B 2 255 ? 129.787 123.025 122.880 1.00 19.05 255 ALA C O 1
ATOM 5012 N N . MET B 2 256 ? 128.273 121.751 124.027 1.00 18.73 256 MET C N 1
ATOM 5013 C CA . MET B 2 256 ? 127.660 122.902 124.745 1.00 18.73 256 MET C CA 1
ATOM 5014 C C . MET B 2 256 ? 128.652 123.500 125.749 1.00 18.73 256 MET C C 1
ATOM 5015 O O . MET B 2 256 ? 128.460 124.669 126.135 1.00 18.73 256 MET C O 1
ATOM 5020 N N . GLU B 2 257 ? 129.652 122.720 126.169 1.00 30.00 257 GLU C N 1
ATOM 5021 C CA . GLU B 2 257 ? 130.620 123.197 127.195 1.00 30.00 257 GLU C CA 1
ATOM 5022 C C . GLU B 2 257 ? 131.502 124.296 126.597 1.00 30.00 257 GLU C C 1
ATOM 5023 O O . GLU B 2 257 ? 132.266 124.917 127.360 1.00 30.00 257 GLU C O 1
ATOM 5029 N N . GLY B 2 258 ? 131.397 124.523 125.285 1.00 30.00 258 GLY C N 1
ATOM 5030 C CA . GLY B 2 258 ? 132.182 125.587 124.633 1.00 30.00 258 GLY C CA 1
ATOM 5031 C C . GLY B 2 258 ? 133.260 125.016 123.731 1.00 30.00 258 GLY C C 1
ATOM 5032 O O . GLY B 2 258 ? 134.237 125.737 123.451 1.00 30.00 258 GLY C O 1
ATOM 5033 N N . GLU B 2 259 ? 133.090 123.766 123.291 1.00 30.00 259 GLU C N 1
ATOM 5034 C CA . GLU B 2 259 ? 134.081 123.124 122.387 1.00 30.00 259 GLU C CA 1
ATOM 5035 C C . GLU B 2 259 ? 133.496 123.053 120.973 1.00 30.00 259 GLU C C 1
ATOM 5036 O O . GLU B 2 259 ? 133.997 123.805 120.114 1.00 30.00 259 GLU C O 1
ATOM 5042 N N . ASN B 2 309 ? 139.781 113.744 126.914 1.00 30.00 309 ASN C N 1
ATOM 5043 C CA . ASN B 2 309 ? 139.262 112.920 128.040 1.00 30.00 309 ASN C CA 1
ATOM 5044 C C . ASN B 2 309 ? 138.497 111.722 127.472 1.00 30.00 309 ASN C C 1
ATOM 5045 O O . ASN B 2 309 ? 138.948 110.576 127.682 1.00 30.00 309 ASN C O 1
ATOM 5050 N N . LEU B 2 310 ? 137.383 111.981 126.780 1.00 31.35 310 LEU C N 1
ATOM 5051 C CA . LEU B 2 310 ? 136.601 110.883 126.156 1.00 31.35 310 LEU C CA 1
ATOM 5052 C C . LEU B 2 310 ? 137.488 110.164 125.138 1.00 31.35 310 LEU C C 1
ATOM 5053 O O . LEU B 2 310 ? 137.427 108.926 125.088 1.00 31.35 310 LEU C O 1
ATOM 5058 N N . MET B 2 311 ? 138.276 110.916 124.362 1.00 31.69 311 MET C N 1
ATOM 5059 C CA . MET B 2 311 ? 139.222 110.296 123.397 1.00 31.69 311 MET C CA 1
ATOM 5060 C C . MET B 2 311 ? 140.030 109.220 124.126 1.00 31.69 311 MET C C 1
ATOM 5061 O O . MET B 2 311 ? 140.008 108.062 123.664 1.00 31.69 311 MET C O 1
ATOM 5066 N N . ALA B 2 312 ? 140.704 109.593 125.220 1.00 31.31 312 ALA C N 1
ATOM 5067 C CA . ALA B 2 312 ? 141.540 108.641 125.991 1.00 31.31 312 ALA C CA 1
ATOM 5068 C C . ALA B 2 312 ? 140.687 107.476 126.503 1.00 31.31 312 ALA C C 1
ATOM 5069 O O . ALA B 2 312 ? 141.101 106.323 126.306 1.00 31.31 312 ALA C O 1
ATOM 5071 N N . GLU B 2 313 ? 139.551 107.770 127.141 1.00 31.46 313 GLU C N 1
ATOM 5072 C CA . GLU B 2 313 ? 138.638 106.718 127.669 1.00 31.46 313 GLU C CA 1
ATOM 5073 C C . GLU B 2 313 ? 138.327 105.676 126.585 1.00 31.46 313 GLU C C 1
ATOM 5074 O O . GLU B 2 313 ? 138.229 104.482 126.933 1.00 31.46 313 GLU C O 1
ATOM 5080 N N . THR B 2 314 ? 138.166 106.103 125.329 1.00 28.89 314 THR C N 1
ATOM 5081 C CA . THR B 2 314 ? 137.782 105.163 124.239 1.00 28.89 314 THR C CA 1
ATOM 5082 C C . THR B 2 314 ? 138.850 104.091 123.957 1.00 28.89 314 THR C C 1
ATOM 5083 O O . THR B 2 314 ? 138.474 103.118 123.342 1.00 28.89 314 THR C O 1
ATOM 5087 N N . TYR B 2 315 ? 140.116 104.274 124.346 1.00 31.12 315 TYR C N 1
ATOM 5088 C CA . TYR B 2 315 ? 141.157 103.272 124.106 1.00 31.12 315 TYR C CA 1
ATOM 5089 C C . TYR B 2 315 ? 140.987 102.007 124.942 1.00 31.12 315 TYR C C 1
ATOM 5090 O O . TYR B 2 315 ? 141.142 100.906 124.385 1.00 31.12 315 TYR C O 1
ATOM 5099 N N . PRO B 2 316 ? 140.724 102.065 126.255 1.00 29.21 316 PRO C N 1
ATOM 5100 C CA . PRO B 2 316 ? 140.320 100.829 126.949 1.00 29.21 316 PRO C CA 1
ATOM 5101 C C . PRO B 2 316 ? 139.056 100.212 126.376 1.00 29.21 316 PRO C C 1
ATOM 5102 O O . PRO B 2 316 ? 138.952 98.980 126.282 1.00 29.21 316 PRO C O 1
ATOM 5106 N N . ARG B 2 317 ? 138.085 101.042 125.989 1.00 26.52 317 ARG C N 1
ATOM 5107 C CA . ARG B 2 317 ? 136.882 100.520 125.353 1.00 26.52 317 ARG C CA 1
ATOM 5108 C C . ARG B 2 317 ? 137.206 99.909 123.999 1.00 26.52 317 ARG C C 1
ATOM 5109 O O . ARG B 2 317 ? 136.609 98.903 123.615 1.00 26.52 317 ARG C O 1
ATOM 5117 N N . LEU B 2 318 ? 138.161 100.493 123.269 1.00 26.55 318 LEU C N 1
ATOM 5118 C CA . LEU B 2 318 ? 138.616 99.888 122.020 1.00 26.55 318 LEU C CA 1
ATOM 5119 C C . LEU B 2 318 ? 139.270 98.534 122.262 1.00 26.55 318 LEU C C 1
ATOM 5120 O O . LEU B 2 318 ? 139.069 97.599 121.484 1.00 26.55 318 LEU C O 1
ATOM 5125 N N . GLN B 2 319 ? 140.076 98.419 123.319 1.00 29.60 319 GLN C N 1
ATOM 5126 C CA . GLN B 2 319 ? 140.723 97.149 123.632 1.00 29.60 319 GLN C CA 1
ATOM 5127 C C . GLN B 2 319 ? 139.696 96.073 123.961 1.00 29.60 319 GLN C C 1
ATOM 5128 O O . GLN B 2 319 ? 139.704 94.973 123.380 1.00 29.60 319 GLN C O 1
ATOM 5134 N N . ARG B 2 320 ? 138.796 96.379 124.900 1.00 27.81 320 ARG C N 1
ATOM 5135 C CA . ARG B 2 320 ? 137.739 95.437 125.242 1.00 27.81 320 ARG C CA 1
ATOM 5136 C C . ARG B 2 320 ? 136.877 95.127 124.029 1.00 27.81 320 ARG C C 1
ATOM 5137 O O . ARG B 2 320 ? 136.395 94.003 123.873 1.00 27.81 320 ARG C O 1
ATOM 5145 N N . GLY B 2 321 ? 136.679 96.112 123.151 1.00 26.26 321 GLY C N 1
ATOM 5146 C CA . GLY B 2 321 ? 135.892 95.881 121.957 1.00 26.26 321 GLY C CA 1
ATOM 5147 C C . GLY B 2 321 ? 136.571 94.963 120.967 1.00 26.26 321 GLY C C 1
ATOM 5148 O O . GLY B 2 321 ? 135.916 94.161 120.309 1.00 26.26 321 GLY C O 1
ATOM 5149 N N . ARG B 2 322 ? 137.885 95.100 120.811 1.00 29.38 322 ARG C N 1
ATOM 5150 C CA . ARG B 2 322 ? 138.625 94.164 119.975 1.00 29.38 322 ARG C CA 1
ATOM 5151 C C . ARG B 2 322 ? 138.479 92.746 120.511 1.00 29.38 322 ARG C C 1
ATOM 5152 O O . ARG B 2 322 ? 138.234 91.798 119.751 1.00 29.38 322 ARG C O 1
ATOM 5160 N N . MET B 2 323 ? 138.592 92.592 121.833 1.00 30.55 323 MET C N 1
ATOM 5161 C CA . MET B 2 323 ? 138.388 91.275 122.435 1.00 30.55 323 MET C CA 1
ATOM 5162 C C . MET B 2 323 ? 136.973 90.760 122.178 1.00 30.55 323 MET C C 1
ATOM 5163 O O . MET B 2 323 ? 136.776 89.586 121.834 1.00 30.55 323 MET C O 1
ATOM 5168 N N . ALA B 2 324 ? 135.977 91.632 122.336 1.00 28.10 324 ALA C N 1
ATOM 5169 C CA . ALA B 2 324 ? 134.591 91.233 122.134 1.00 28.10 324 ALA C CA 1
ATOM 5170 C C . ALA B 2 324 ? 134.329 90.873 120.681 1.00 28.10 324 ALA C C 1
ATOM 5171 O O . ALA B 2 324 ? 133.555 89.960 120.395 1.00 28.10 324 ALA C O 1
ATOM 5173 N N . TRP B 2 325 ? 134.954 91.592 119.750 1.00 26.68 325 TRP C N 1
ATOM 5174 C CA . TRP B 2 325 ? 134.795 91.295 118.333 1.00 26.68 325 TRP C CA 1
ATOM 5175 C C . TRP B 2 325 ? 135.395 89.940 117.986 1.00 26.68 325 TRP C C 1
ATOM 5176 O O . TRP B 2 325 ? 134.800 89.166 117.231 1.00 26.68 325 TRP C O 1
ATOM 5187 N N . LEU B 2 326 ? 136.581 89.640 118.516 1.00 28.94 326 LEU C N 1
ATOM 5188 C CA . LEU B 2 326 ? 137.162 88.321 118.279 1.00 28.94 326 LEU C CA 1
ATOM 5189 C C . LEU B 2 326 ? 136.272 87.220 118.854 1.00 28.94 326 LEU C C 1
ATOM 5190 O O . LEU B 2 326 ? 135.996 86.211 118.185 1.00 28.94 326 LEU C O 1
ATOM 5195 N N . LEU B 2 327 ? 135.764 87.425 120.074 1.00 28.96 327 LEU C N 1
ATOM 5196 C CA . LEU B 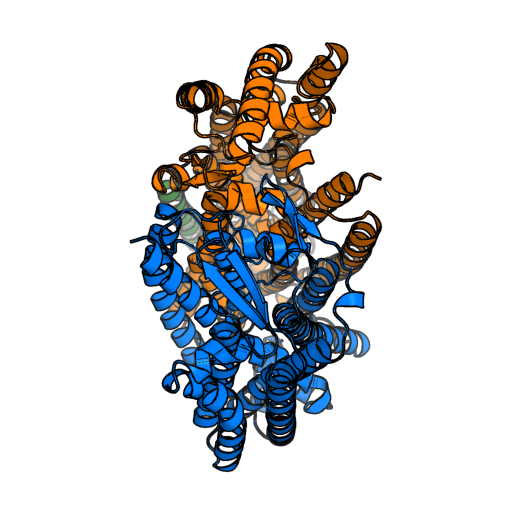2 327 ? 134.846 86.454 120.663 1.00 28.96 327 LEU C CA 1
ATOM 5197 C C . LEU B 2 327 ? 133.571 86.317 119.840 1.00 28.96 327 LEU C C 1
ATOM 5198 O O . LEU B 2 327 ? 133.021 85.221 119.715 1.00 28.96 327 LEU C O 1
ATOM 5203 N N . MET B 2 328 ? 133.083 87.419 119.272 1.00 29.19 328 MET C N 1
ATOM 5204 C CA . MET B 2 328 ? 131.839 87.375 118.513 1.00 29.19 328 MET C CA 1
ATOM 5205 C C . MET B 2 328 ? 132.036 86.682 117.172 1.00 29.19 328 MET C C 1
ATOM 5206 O O . MET B 2 328 ? 131.132 85.994 116.688 1.00 29.19 328 MET C O 1
ATOM 5211 N N . GLN B 2 329 ? 133.203 86.855 116.550 1.00 28.06 329 GLN C N 1
ATOM 5212 C CA . GLN B 2 329 ? 133.515 86.063 115.363 1.00 28.06 329 GLN C CA 1
ATOM 5213 C C . GLN B 2 329 ? 133.565 84.580 115.709 1.00 28.06 329 GLN C C 1
ATOM 5214 O O . GLN B 2 329 ? 133.074 83.735 114.949 1.00 28.06 329 GLN C O 1
ATOM 5220 N N . GLU B 2 330 ? 134.141 84.249 116.867 1.00 31.58 330 GLU C N 1
ATOM 5221 C CA . GLU B 2 330 ? 134.114 82.863 117.326 1.00 31.58 330 GLU C CA 1
ATOM 5222 C C . GLU B 2 330 ? 132.683 82.366 117.507 1.00 31.58 330 GLU C C 1
ATOM 5223 O O . GLU B 2 330 ? 132.352 81.243 117.112 1.00 31.58 330 GLU C O 1
ATOM 5229 N N . ILE B 2 331 ? 131.823 83.190 118.112 1.00 30.03 331 ILE C N 1
ATOM 5230 C CA . ILE B 2 331 ? 130.433 82.803 118.347 1.00 30.03 331 ILE C CA 1
ATOM 5231 C C . ILE B 2 331 ? 129.711 82.582 117.025 1.00 30.03 331 ILE C C 1
ATOM 5232 O O . ILE B 2 331 ? 128.961 81.613 116.864 1.00 30.03 331 ILE C O 1
ATOM 5237 N N . SER B 2 332 ? 129.922 83.480 116.062 1.00 29.36 332 SER C N 1
ATOM 5238 C CA . SER B 2 332 ? 129.358 83.305 114.729 1.00 29.36 332 SER C CA 1
ATOM 5239 C C . SER B 2 332 ? 129.828 82.006 114.093 1.00 29.36 332 SER C C 1
ATOM 5240 O O . SER B 2 332 ? 129.024 81.306 113.470 1.00 29.36 332 SER C O 1
ATOM 5243 N N . GLN B 2 333 ? 131.100 81.653 114.267 1.00 32.61 333 GLN C N 1
ATOM 5244 C CA . GLN B 2 333 ? 131.622 80.372 113.809 1.00 32.61 333 GLN C CA 1
ATOM 5245 C C . GLN B 2 333 ? 131.005 79.178 114.528 1.00 32.61 333 GLN C C 1
ATOM 5246 O O . GLN B 2 333 ? 131.373 78.036 114.230 1.00 32.61 333 GLN C O 1
ATOM 5252 N N . GLY B 2 334 ? 130.092 79.408 115.468 1.00 33.86 334 GLY C N 1
ATOM 5253 C CA . GLY B 2 334 ? 129.372 78.335 116.115 1.00 33.86 334 GLY C CA 1
ATOM 5254 C C . GLY B 2 334 ? 129.983 77.807 117.391 1.00 33.86 334 GLY C C 1
ATOM 5255 O O . GLY B 2 334 ? 129.553 76.750 117.869 1.00 33.86 334 GLY C O 1
ATOM 5256 N N . ASN B 2 335 ? 130.969 78.494 117.962 1.00 33.04 335 ASN C N 1
ATOM 5257 C CA . ASN B 2 335 ? 131.515 78.058 119.239 1.00 33.04 335 ASN C CA 1
ATOM 5258 C C . ASN B 2 335 ? 130.545 78.375 120.367 1.00 33.04 335 ASN C C 1
ATOM 5259 O O . ASN B 2 335 ? 129.870 79.408 120.353 1.00 33.04 335 ASN C O 1
ATOM 5264 N N . ARG B 2 336 ? 130.470 77.470 121.342 1.00 31.32 336 ARG C N 1
ATOM 5265 C CA . ARG B 2 336 ? 129.657 77.663 122.535 1.00 31.32 336 ARG C CA 1
ATOM 5266 C C . ARG B 2 336 ? 130.403 77.189 123.776 1.00 31.32 336 ARG C C 1
ATOM 5267 O O . ARG B 2 336 ? 129.784 76.849 124.788 1.00 31.32 336 ARG C O 1
ATOM 5275 N N . GLU B 2 337 ? 131.732 77.166 123.707 1.00 34.71 337 GLU C N 1
ATOM 5276 C CA . GLU B 2 337 ? 132.536 76.749 124.844 1.00 34.71 337 GLU C CA 1
ATOM 5277 C C . GLU B 2 337 ? 132.238 77.643 126.046 1.00 34.71 337 GLU C C 1
ATOM 5278 O O . GLU B 2 337 ? 132.028 78.851 125.883 1.00 34.71 337 GLU C O 1
ATOM 5284 N N . PRO B 2 338 ? 132.203 77.087 127.259 1.00 34.62 338 PRO C N 1
ATOM 5285 C CA . PRO B 2 338 ? 131.734 77.884 128.405 1.00 34.62 338 PRO C CA 1
ATOM 5286 C C . PRO B 2 338 ? 132.601 79.094 128.695 1.00 34.62 338 PRO C C 1
ATOM 5287 O O . PRO B 2 338 ? 132.071 80.192 128.910 1.00 34.62 338 PRO C O 1
ATOM 5291 N N . HIS B 2 339 ? 133.925 78.929 128.698 1.00 34.89 339 HIS C N 1
ATOM 5292 C CA . HIS B 2 339 ? 134.800 80.065 128.958 1.00 34.89 339 HIS C CA 1
ATOM 5293 C C . HIS B 2 339 ? 134.648 81.125 127.876 1.00 34.89 339 HIS C C 1
ATOM 5294 O O . HIS B 2 339 ? 134.757 82.324 128.152 1.00 34.89 339 HIS C O 1
ATOM 5301 N N . VAL B 2 340 ? 134.364 80.699 126.643 1.00 33.30 340 VAL C N 1
ATOM 5302 C CA . VAL B 2 340 ? 134.153 81.641 125.548 1.00 33.30 340 VAL C CA 1
ATOM 5303 C C . VAL B 2 340 ? 132.928 82.507 125.813 1.00 33.30 340 VAL C C 1
ATOM 5304 O O . VAL B 2 340 ? 132.966 83.732 125.652 1.00 33.30 340 VAL C O 1
ATOM 5308 N N . LEU B 2 341 ? 131.832 81.890 126.254 1.00 32.50 341 LEU C N 1
ATOM 5309 C CA . LEU B 2 341 ? 130.606 82.650 126.475 1.00 32.50 341 LEU C CA 1
ATOM 5310 C C . LEU B 2 341 ? 130.692 83.499 127.738 1.00 32.50 341 LEU C C 1
ATOM 5311 O O . LEU B 2 341 ? 130.119 84.591 127.793 1.00 32.50 341 LEU C O 1
ATOM 5316 N N . GLN B 2 342 ? 131.421 83.037 128.756 1.00 32.94 342 GLN C N 1
ATOM 5317 C CA . GLN B 2 342 ? 131.618 83.875 129.939 1.00 32.94 342 GLN C CA 1
ATOM 5318 C C . GLN B 2 342 ? 132.496 85.083 129.621 1.00 32.94 342 GLN C C 1
ATOM 5319 O O . GLN B 2 342 ? 132.208 86.207 130.059 1.00 32.94 342 GLN C O 1
ATOM 5325 N N . ALA B 2 343 ? 133.560 84.878 128.840 1.00 31.44 343 ALA C N 1
ATOM 5326 C CA . ALA B 2 343 ? 134.368 86.003 128.387 1.00 31.44 343 ALA C CA 1
ATOM 5327 C C . ALA B 2 343 ? 133.536 86.975 127.558 1.00 31.44 343 ALA C C 1
ATOM 5328 O O . ALA B 2 343 ? 133.639 88.198 127.728 1.00 31.44 343 ALA C O 1
ATOM 5330 N N . PHE B 2 344 ? 132.701 86.450 126.656 1.00 28.84 344 PHE C N 1
ATOM 5331 C CA . PHE B 2 344 ? 131.871 87.336 125.850 1.00 28.84 344 PHE C CA 1
ATOM 5332 C C . PHE B 2 344 ? 130.859 88.094 126.695 1.00 28.84 344 PHE C C 1
ATOM 5333 O O . PHE B 2 344 ? 130.574 89.256 126.408 1.00 28.84 344 PHE C O 1
ATOM 5341 N N . ARG B 2 345 ? 130.275 87.456 127.710 1.00 29.99 345 ARG C N 1
ATOM 5342 C CA . ARG B 2 345 ? 129.369 88.188 128.586 1.00 29.99 345 ARG C CA 1
ATOM 5343 C C . ARG B 2 345 ? 130.106 89.272 129.353 1.00 29.99 345 ARG C C 1
ATOM 5344 O O . ARG B 2 345 ? 129.524 90.317 129.665 1.00 29.99 345 ARG C O 1
ATOM 5352 N N . GLY B 2 346 ? 131.381 89.041 129.671 1.00 29.13 346 GLY C N 1
ATOM 5353 C CA . GLY B 2 346 ? 132.185 90.088 130.275 1.00 29.13 346 GLY C CA 1
ATOM 5354 C C . GLY B 2 346 ? 132.538 91.226 129.335 1.00 29.13 346 GLY C C 1
ATOM 5355 O O . GLY B 2 346 ? 132.749 92.352 129.797 1.00 29.13 346 GLY C O 1
ATOM 5356 N N . LEU B 2 347 ? 132.613 90.962 128.031 1.00 28.39 347 LEU C N 1
ATOM 5357 C CA . LEU B 2 347 ? 133.066 91.978 127.086 1.00 28.39 347 LEU C CA 1
ATOM 5358 C C . LEU B 2 347 ? 132.000 92.516 126.133 1.00 28.39 347 LEU C C 1
ATOM 5359 O O . LEU B 2 347 ? 132.326 93.363 125.295 1.00 28.39 347 LEU C O 1
ATOM 5364 N N . GLU B 2 348 ? 130.744 92.078 126.238 1.00 26.83 348 GLU C N 1
ATOM 5365 C CA . GLU B 2 348 ? 129.741 92.454 125.245 1.00 26.83 348 GLU C CA 1
ATOM 5366 C C . GLU B 2 348 ? 129.317 93.913 125.347 1.00 26.83 348 GLU C C 1
ATOM 5367 O O . GLU B 2 348 ? 128.586 94.396 124.474 1.00 26.83 348 GLU C O 1
ATOM 5373 N N . GLY B 2 349 ? 129.744 94.623 126.389 1.00 25.39 349 GLY C N 1
ATOM 5374 C CA . GLY B 2 349 ? 129.417 96.034 126.489 1.00 25.39 349 GLY C CA 1
ATOM 5375 C C . GLY B 2 349 ? 130.309 96.905 125.627 1.00 25.39 349 GLY C C 1
ATOM 5376 O O . GLY B 2 349 ? 130.167 98.129 125.610 1.00 25.39 349 GLY C O 1
ATOM 5377 N N . ASP B 2 350 ? 131.242 96.293 124.902 1.00 24.65 350 ASP C N 1
ATOM 5378 C CA . ASP B 2 350 ? 132.169 97.029 124.057 1.00 24.65 350 ASP C CA 1
ATOM 5379 C C . ASP B 2 350 ? 132.234 96.482 122.635 1.00 24.65 350 ASP C C 1
ATOM 5380 O O . ASP B 2 350 ? 133.131 96.860 121.870 1.00 24.65 350 ASP C O 1
ATOM 5385 N N . LEU B 2 351 ? 131.279 95.628 122.258 1.00 18.41 351 LEU C N 1
ATOM 5386 C CA . LEU B 2 351 ? 131.203 95.149 120.884 1.00 18.41 351 LEU C CA 1
ATOM 5387 C C . LEU B 2 351 ? 131.115 96.308 119.901 1.00 18.41 351 LEU C C 1
ATOM 5388 O O . LEU B 2 351 ? 131.635 96.224 118.785 1.00 18.41 351 LEU C O 1
ATOM 5393 N N . GLY B 2 352 ? 130.457 97.398 120.298 1.00 14.72 352 GLY C N 1
ATOM 5394 C CA . GLY B 2 352 ? 130.380 98.557 119.423 1.00 14.72 352 GLY C CA 1
ATOM 5395 C C . GLY B 2 352 ? 131.740 99.167 119.148 1.00 14.72 352 GLY C C 1
ATOM 5396 O O . GLY B 2 352 ? 132.057 99.518 118.010 1.00 14.72 352 GLY C O 1
ATOM 5397 N N . TYR B 2 353 ? 132.567 99.293 120.181 1.00 19.55 353 TYR C N 1
ATOM 5398 C CA . TYR B 2 353 ? 133.898 99.838 119.960 1.00 19.55 353 TYR C CA 1
ATOM 5399 C C . TYR B 2 353 ? 134.764 98.874 119.168 1.00 19.55 353 TYR C C 1
ATOM 5400 O O . TYR B 2 353 ? 135.618 99.308 118.389 1.00 19.55 353 TYR C O 1
ATOM 5409 N N . GLY B 2 354 ? 134.547 97.570 119.336 1.00 19.65 354 GLY C N 1
ATOM 5410 C CA . GLY B 2 354 ? 135.239 96.610 118.490 1.00 19.65 354 GLY C CA 1
ATOM 5411 C C . GLY B 2 354 ? 134.846 96.740 117.031 1.00 19.65 354 GLY C C 1
ATOM 5412 O O . GLY B 2 354 ? 135.694 96.673 116.135 1.00 19.65 354 GLY C O 1
ATOM 5413 N N . MET B 2 355 ? 133.558 96.946 116.777 1.00 18.14 355 MET C N 1
ATOM 5414 C CA . MET B 2 355 ? 133.081 97.101 115.411 1.00 18.14 355 MET C CA 1
ATOM 5415 C C . MET B 2 355 ? 133.613 98.395 114.805 1.00 18.14 355 MET C C 1
ATOM 5416 O O . MET B 2 355 ? 133.913 98.452 113.609 1.00 18.14 355 MET C O 1
ATOM 5421 N N . LEU B 2 356 ? 133.739 99.439 115.626 1.00 17.69 356 LEU C N 1
ATOM 5422 C CA . LEU B 2 356 ? 134.382 100.674 115.188 1.00 17.69 356 LEU C CA 1
ATOM 5423 C C . LEU B 2 356 ? 135.847 100.440 114.843 1.00 17.69 356 LEU C C 1
ATOM 5424 O O . LEU B 2 356 ? 136.355 100.967 113.847 1.00 17.69 356 LEU C O 1
ATOM 5429 N N . LEU B 2 357 ? 136.549 99.669 115.679 1.00 22.90 357 LEU C N 1
ATOM 5430 C CA . LEU B 2 357 ? 137.953 99.360 115.424 1.00 22.90 357 LEU C CA 1
ATOM 5431 C C . LEU B 2 357 ? 138.122 98.565 114.138 1.00 22.90 357 LEU C C 1
ATOM 5432 O O . LEU B 2 357 ? 139.138 98.698 113.448 1.00 22.90 357 LEU C O 1
ATOM 5437 N N . SER B 2 358 ? 137.139 97.728 113.809 1.00 22.87 358 SER C N 1
ATOM 5438 C CA . SER B 2 358 ? 137.175 96.906 112.603 1.00 22.87 358 SER C CA 1
ATOM 5439 C C . SER B 2 358 ? 137.493 97.732 111.361 1.00 22.87 358 SER C C 1
ATOM 5440 O O . SER B 2 358 ? 138.190 97.260 110.458 1.00 22.87 358 SER C O 1
ATOM 5443 N N . ARG B 2 359 ? 136.995 98.967 111.313 1.00 21.66 359 ARG C N 1
ATOM 5444 C CA . ARG B 2 359 ? 137.226 99.816 110.150 1.00 21.66 359 ARG C CA 1
ATOM 5445 C C . ARG B 2 359 ? 138.691 100.220 110.012 1.00 21.66 359 ARG C C 1
ATOM 5446 O O . ARG B 2 359 ? 139.213 100.268 108.895 1.00 21.66 359 ARG C O 1
ATOM 5454 N N . TYR B 2 360 ? 139.365 100.513 111.120 1.00 27.06 360 TYR C N 1
ATOM 5455 C CA . TYR B 2 360 ? 140.732 101.012 111.082 1.00 27.06 360 TYR C CA 1
ATOM 5456 C C . TYR B 2 360 ? 141.778 99.925 111.293 1.00 27.06 360 TYR C C 1
ATOM 5457 O O . TYR B 2 360 ? 142.974 100.231 111.296 1.00 27.06 360 TYR C O 1
ATOM 5466 N N . ALA B 2 361 ? 141.365 98.672 111.464 1.00 29.84 361 ALA C N 1
ATOM 5467 C CA . ALA B 2 361 ? 142.289 97.553 111.638 1.00 29.84 361 ALA C CA 1
ATOM 5468 C C . ALA B 2 361 ? 141.784 96.360 110.839 1.00 29.84 361 ALA C C 1
ATOM 5469 O O . ALA B 2 361 ? 140.897 95.627 111.311 1.00 29.84 361 ALA C O 1
ATOM 5471 N N . PRO B 2 362 ? 142.298 96.146 109.624 1.00 33.14 362 PRO C N 1
ATOM 5472 C CA . PRO B 2 362 ? 141.884 94.950 108.865 1.00 33.14 362 PRO C CA 1
ATOM 5473 C C . PRO B 2 362 ? 142.227 93.648 109.572 1.00 33.14 362 PRO C C 1
ATOM 5474 O O . PRO B 2 362 ? 141.495 92.659 109.441 1.00 33.14 362 PRO C O 1
ATOM 5478 N N . ASP B 2 363 ? 143.323 93.623 110.327 1.00 34.33 363 ASP C N 1
ATOM 5479 C CA . ASP B 2 363 ? 143.724 92.456 111.111 1.00 34.33 363 ASP C CA 1
ATOM 5480 C C . ASP B 2 363 ? 143.331 92.705 112.562 1.00 34.33 363 ASP C C 1
ATOM 5481 O O . ASP B 2 363 ? 144.056 93.369 113.307 1.00 34.33 363 ASP C O 1
ATOM 5486 N N . MET B 2 364 ? 142.183 92.156 112.967 1.00 32.37 364 MET C N 1
ATOM 5487 C CA . MET B 2 364 ? 141.682 92.416 114.311 1.00 32.37 364 MET C CA 1
ATOM 5488 C C . MET B 2 364 ? 142.449 91.618 115.357 1.00 32.37 364 MET C C 1
ATOM 5489 O O . MET B 2 364 ? 142.385 91.936 116.550 1.00 32.37 364 MET C O 1
ATOM 5494 N N . ASN B 2 365 ? 143.164 90.573 114.936 1.00 34.43 365 ASN C N 1
ATOM 5495 C CA . ASN B 2 365 ? 143.965 89.799 115.878 1.00 34.43 365 ASN C CA 1
ATOM 5496 C C . ASN B 2 365 ? 145.223 90.555 116.284 1.00 34.43 365 ASN C C 1
ATOM 5497 O O . ASN B 2 365 ? 145.718 90.396 117.406 1.00 34.43 365 ASN C O 1
ATOM 5502 N N . HIS B 2 366 ? 145.754 91.384 115.386 1.00 35.94 366 HIS C N 1
ATOM 5503 C CA . HIS B 2 366 ? 147.001 92.119 115.608 1.00 35.94 366 HIS C CA 1
ATOM 5504 C C . HIS B 2 366 ? 146.767 93.573 115.208 1.00 35.94 366 HIS C C 1
ATOM 5505 O O . HIS B 2 366 ? 146.944 93.943 114.045 1.00 35.94 366 HIS C O 1
ATOM 5512 N N . VAL B 2 3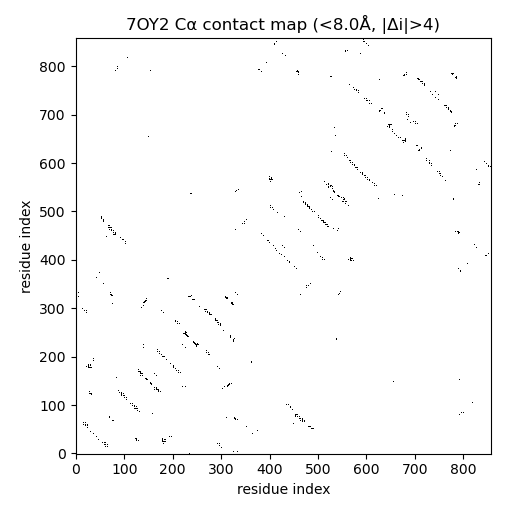67 ? 146.374 94.397 116.174 1.00 33.55 367 VAL C N 1
ATOM 5513 C CA . VAL B 2 367 ? 146.016 95.790 115.927 1.00 33.55 367 VAL C CA 1
ATOM 5514 C C . VAL B 2 367 ? 147.187 96.660 116.364 1.00 33.55 367 VAL C C 1
ATOM 5515 O O . VAL B 2 367 ? 147.495 96.753 117.557 1.00 33.55 367 VAL C O 1
ATOM 5519 N N . THR B 2 368 ? 147.832 97.304 115.396 1.00 31.89 368 THR C N 1
ATOM 5520 C CA . THR B 2 368 ? 148.949 98.191 115.678 1.00 31.89 368 THR C CA 1
ATOM 5521 C C . THR B 2 368 ? 148.463 99.465 116.365 1.00 31.89 368 THR C C 1
ATOM 5522 O O . THR B 2 368 ? 147.277 99.803 116.344 1.00 31.89 368 THR C O 1
ATOM 5526 N N . ALA B 2 369 ? 149.407 100.175 116.990 1.00 31.52 369 ALA C N 1
ATOM 5527 C CA . ALA B 2 369 ? 149.050 101.383 117.728 1.00 31.52 369 ALA C CA 1
ATOM 5528 C C . ALA B 2 369 ? 148.538 102.472 116.795 1.00 31.52 369 ALA C C 1
ATOM 5529 O O . ALA B 2 369 ? 147.676 103.270 117.177 1.00 31.52 369 ALA C O 1
ATOM 5531 N N . ALA B 2 370 ? 149.061 102.525 115.568 1.00 31.50 370 ALA C N 1
ATOM 5532 C CA . ALA B 2 370 ? 148.567 103.480 114.582 1.00 31.50 370 ALA C CA 1
ATOM 5533 C C . ALA B 2 370 ? 147.091 103.247 114.279 1.00 31.50 370 ALA C C 1
ATOM 5534 O O . ALA B 2 370 ? 146.309 104.193 114.167 1.00 31.50 370 ALA C O 1
ATOM 5536 N N . GLN B 2 371 ? 146.698 101.981 114.145 1.00 31.09 371 GLN C N 1
ATOM 5537 C CA . GLN B 2 371 ? 145.292 101.646 113.941 1.00 31.09 371 GLN C CA 1
ATOM 5538 C C . GLN B 2 371 ? 144.461 101.985 115.174 1.00 31.09 371 GLN C C 1
ATOM 5539 O O . GLN B 2 371 ? 143.336 102.497 115.061 1.00 31.09 371 GLN C O 1
ATOM 5545 N N . TYR B 2 372 ? 145.011 101.716 116.361 1.00 31.02 372 TYR C N 1
ATOM 5546 C CA . TYR B 2 372 ? 144.349 102.102 117.599 1.00 31.02 372 TYR C CA 1
ATOM 5547 C C . TYR B 2 372 ? 144.071 103.598 117.628 1.00 31.02 372 TYR C C 1
ATOM 5548 O O . TYR B 2 372 ? 142.970 104.021 117.984 1.00 31.02 372 TYR C O 1
ATOM 5557 N N . GLN B 2 373 ? 145.049 104.409 117.225 1.00 31.52 373 GLN C N 1
ATOM 5558 C CA . GLN B 2 373 ? 144.902 105.860 117.262 1.00 31.52 373 GLN C CA 1
ATOM 5559 C C . GLN B 2 373 ? 143.983 106.365 116.160 1.00 31.52 373 GLN C C 1
ATOM 5560 O O . GLN B 2 373 ? 143.257 107.345 116.357 1.00 31.52 373 GLN C O 1
ATOM 5566 N N . ALA B 2 374 ? 144.004 105.725 114.991 1.00 29.44 374 ALA C N 1
ATOM 5567 C CA . ALA B 2 374 ? 143.031 106.078 113.966 1.00 29.44 374 ALA C CA 1
ATOM 5568 C C . ALA B 2 374 ? 141.614 105.883 114.484 1.00 29.44 374 ALA C C 1
ATOM 5569 O O . ALA B 2 374 ? 140.762 106.768 114.337 1.00 29.44 374 ALA C O 1
ATOM 5571 N N . ALA B 2 375 ? 141.352 104.743 115.127 1.00 28.30 375 ALA C N 1
ATOM 5572 C CA . ALA B 2 375 ? 140.023 104.517 115.688 1.00 28.30 375 ALA C CA 1
ATOM 5573 C C . ALA B 2 375 ? 139.742 105.454 116.859 1.00 28.30 375 ALA C C 1
ATOM 5574 O O . ALA B 2 375 ? 138.600 105.886 117.050 1.00 28.30 375 ALA C O 1
ATOM 5576 N N . MET B 2 376 ? 140.771 105.772 117.644 1.00 30.93 376 MET C N 1
ATOM 5577 C CA . MET B 2 376 ? 140.654 106.737 118.730 1.00 30.93 376 MET C CA 1
ATOM 5578 C C . MET B 2 376 ? 140.144 108.076 118.220 1.00 30.93 376 MET C C 1
ATOM 5579 O O . MET B 2 376 ? 139.180 108.633 118.759 1.00 30.93 376 MET C O 1
ATOM 5584 N N . ARG B 2 377 ? 140.785 108.610 117.177 1.00 28.09 377 ARG C N 1
ATOM 5585 C CA . ARG B 2 377 ? 140.318 109.855 116.576 1.00 28.09 377 ARG C CA 1
ATOM 5586 C C . ARG B 2 377 ? 138.931 109.687 115.968 1.00 28.09 377 ARG C C 1
ATOM 5587 O O . ARG B 2 377 ? 138.085 110.579 116.086 1.00 28.09 377 ARG C O 1
ATOM 5595 N N . GLY B 2 378 ? 138.674 108.547 115.324 1.00 23.92 378 GLY C N 1
ATOM 5596 C CA . GLY B 2 378 ? 137.398 108.334 114.666 1.00 23.92 378 GLY C CA 1
ATOM 5597 C C . GLY B 2 378 ? 136.246 108.061 115.608 1.00 23.92 378 GLY C C 1
ATOM 5598 O O . GLY B 2 378 ? 135.100 107.990 115.161 1.00 23.92 378 GLY C O 1
ATOM 5599 N N . ALA B 2 379 ? 136.527 107.880 116.899 1.00 22.42 379 ALA C N 1
ATOM 5600 C CA . ALA B 2 379 ? 135.459 107.689 117.873 1.00 22.42 379 ALA C CA 1
ATOM 5601 C C . ALA B 2 379 ? 134.790 109.010 118.225 1.00 22.42 379 ALA C C 1
ATOM 5602 O O . ALA B 2 379 ? 133.643 109.032 118.689 1.00 22.42 379 ALA C O 1
ATOM 5604 N N . ILE B 2 380 ? 135.493 110.114 118.024 1.00 23.07 380 ILE C N 1
ATOM 5605 C CA . ILE B 2 380 ? 135.023 111.440 118.410 1.00 23.07 380 ILE C CA 1
ATOM 5606 C C . ILE B 2 380 ? 134.766 112.235 117.136 1.00 23.07 380 ILE C C 1
ATOM 5607 O O . ILE B 2 380 ? 135.700 112.426 116.344 1.00 23.07 380 ILE C O 1
ATOM 5612 N N . PRO B 2 381 ? 133.548 112.704 116.897 1.00 20.83 381 PRO C N 1
ATOM 5613 C CA . PRO B 2 381 ? 133.296 113.509 115.704 1.00 20.83 381 PRO C CA 1
ATOM 5614 C C . PRO B 2 381 ? 133.920 114.887 115.845 1.00 20.83 381 PRO C C 1
ATOM 5615 O O . PRO B 2 381 ? 134.376 115.288 116.916 1.00 20.83 381 PRO C O 1
ATOM 5619 N N . GLN B 2 382 ? 133.939 115.613 114.733 1.00 25.54 382 GLN C N 1
ATOM 5620 C CA . GLN B 2 382 ? 134.382 116.998 114.766 1.00 25.54 382 GLN C CA 1
ATOM 5621 C C . GLN B 2 382 ? 133.439 117.814 115.639 1.00 25.54 382 GLN C C 1
ATOM 5622 O O . GLN B 2 382 ? 132.232 117.864 115.387 1.00 25.54 382 GLN C O 1
ATOM 5628 N N . VAL B 2 383 ? 133.989 118.441 116.680 1.00 23.75 383 VAL C N 1
ATOM 5629 C CA . VAL B 2 383 ? 133.149 119.125 117.657 1.00 23.75 383 VAL C CA 1
ATOM 5630 C C . VAL B 2 383 ? 132.633 120.466 117.147 1.00 23.75 383 VAL C C 1
ATOM 5631 O O . VAL B 2 383 ? 131.708 121.030 117.742 1.00 23.75 383 VAL C O 1
ATOM 5635 N N . ALA B 2 384 ? 133.198 120.990 116.063 1.00 21.01 384 ALA C N 1
ATOM 5636 C CA . ALA B 2 384 ? 132.861 122.348 115.639 1.00 21.01 384 ALA C CA 1
ATOM 5637 C C . ALA B 2 384 ? 131.496 122.443 114.972 1.00 21.01 384 ALA C C 1
ATOM 5638 O O . ALA B 2 384 ? 130.745 123.382 115.293 1.00 21.01 384 ALA C O 1
ATOM 5640 N N . PRO B 2 385 ? 131.115 121.558 114.043 1.00 19.43 385 PRO C N 1
ATOM 5641 C CA . PRO B 2 385 ? 129.736 121.617 113.539 1.00 19.43 385 PRO C CA 1
ATOM 5642 C C . PRO B 2 385 ? 128.705 121.481 114.644 1.00 19.43 385 PRO C C 1
ATOM 5643 O O . PRO B 2 385 ? 127.684 122.173 114.612 1.00 19.43 385 PRO C O 1
ATOM 5647 N N . VAL B 2 386 ? 128.968 120.643 115.647 1.00 17.08 386 VAL C N 1
ATOM 5648 C CA . VAL B 2 386 ? 128.014 120.460 116.736 1.00 17.08 386 VAL C CA 1
ATOM 5649 C C . VAL B 2 386 ? 127.942 121.714 117.601 1.00 17.08 386 VAL C C 1
ATOM 5650 O O . VAL B 2 386 ? 126.856 122.150 118.002 1.00 17.08 386 VAL C O 1
ATOM 5654 N N . PHE B 2 387 ? 129.098 122.304 117.908 1.00 17.16 387 PHE C N 1
ATOM 5655 C CA . PHE B 2 387 ? 129.138 123.524 118.709 1.00 17.16 387 PHE C CA 1
ATOM 5656 C C . PHE B 2 387 ? 128.379 124.651 118.024 1.00 17.16 387 PHE C C 1
ATOM 5657 O O . PHE B 2 387 ? 127.558 125.335 118.648 1.00 17.16 387 PHE C O 1
ATOM 5665 N N . TRP B 2 388 ? 128.622 124.845 116.728 1.00 17.94 388 TRP C N 1
ATOM 5666 C CA . TRP B 2 388 ? 127.962 125.939 116.025 1.00 17.94 388 TRP C CA 1
ATOM 5667 C C . TRP B 2 388 ? 126.487 125.639 115.784 1.00 17.94 388 TRP C C 1
ATOM 5668 O O . TRP B 2 388 ? 125.662 126.556 115.780 1.00 17.94 388 TRP C O 1
ATOM 5679 N N . SER B 2 389 ? 126.128 124.366 115.600 1.00 12.78 389 SER C N 1
ATOM 5680 C CA . SER B 2 389 ? 124.718 124.004 115.525 1.00 12.78 389 SER C CA 1
ATOM 5681 C C . SER B 2 389 ? 123.994 124.349 116.818 1.00 12.78 389 SER C C 1
ATOM 5682 O O . SER B 2 389 ? 122.923 124.965 116.791 1.00 12.78 389 SER C O 1
ATOM 5685 N N . PHE B 2 390 ? 124.563 123.914 117.942 1.00 11.54 390 PHE C N 1
ATOM 5686 C CA . PHE B 2 390 ? 123.938 124.212 119.254 1.00 11.54 390 PHE C CA 1
ATOM 5687 C C . PHE B 2 390 ? 123.764 125.727 119.372 1.00 11.54 390 PHE C C 1
ATOM 5688 O O . PHE B 2 390 ? 122.700 126.173 119.730 1.00 11.54 390 PHE C O 1
ATOM 5696 N N . ARG B 2 391 ? 124.770 126.500 118.984 1.00 15.45 391 ARG C N 1
ATOM 5697 C CA . ARG B 2 391 ? 124.756 127.974 119.221 1.00 15.45 391 ARG C CA 1
ATOM 5698 C C . ARG B 2 391 ? 123.651 128.628 118.392 1.00 15.45 391 ARG C C 1
ATOM 5699 O O . ARG B 2 391 ? 122.877 129.387 118.952 1.00 15.45 391 ARG C O 1
ATOM 5707 N N . ILE B 2 392 ? 123.515 128.229 117.121 1.00 11.07 392 ILE C N 1
ATOM 5708 C CA . ILE B 2 392 ? 122.489 128.806 116.221 1.00 11.07 392 ILE C CA 1
ATOM 5709 C C . ILE B 2 392 ? 121.173 128.467 116.888 1.00 11.07 392 ILE C C 1
ATOM 5710 O O . ILE B 2 392 ? 120.365 129.362 117.069 1.00 11.07 392 ILE C O 1
ATOM 5715 N N . MET B 2 393 ? 121.001 127.198 117.215 1.00 10.24 393 MET C N 1
ATOM 5716 C CA . MET B 2 393 ? 119.707 126.765 117.795 1.00 10.24 393 MET C CA 1
ATOM 5717 C C . MET B 2 393 ? 119.364 127.622 119.012 1.00 10.24 393 MET C C 1
ATOM 5718 O O . MET B 2 393 ? 118.284 128.169 119.028 1.00 10.24 393 MET C O 1
ATOM 5723 N N . VAL B 2 394 ? 120.288 127.745 119.936 1.00 9.90 394 VAL C N 1
ATOM 5724 C CA . VAL B 2 394 ? 120.018 128.485 121.197 1.00 9.90 394 VAL C CA 1
ATOM 5725 C C . VAL B 2 394 ? 119.795 129.968 120.830 1.00 9.90 394 VAL C C 1
ATOM 5726 O O . VAL B 2 394 ? 118.733 130.497 121.242 1.00 9.90 394 VAL C O 1
ATOM 5730 N N . GLY B 2 395 ? 120.699 130.600 120.061 1.00 10.70 395 GLY C N 1
ATOM 5731 C CA . GLY B 2 395 ? 120.564 132.012 119.745 1.00 10.70 395 GLY C CA 1
ATOM 5732 C C . GLY B 2 395 ? 119.294 132.330 118.980 1.00 10.70 395 GLY C C 1
ATOM 5733 O O . GLY B 2 395 ? 118.634 133.341 119.245 1.00 10.70 395 GLY C O 1
ATOM 5734 N N . CYS B 2 396 ? 118.935 131.480 118.014 1.00 12.44 396 CYS C N 1
ATOM 5735 C CA . CYS B 2 396 ? 117.677 131.677 117.310 1.00 12.44 396 CYS C CA 1
ATOM 5736 C C . CYS B 2 396 ? 116.508 131.527 118.264 1.00 12.44 396 CYS C C 1
ATOM 5737 O O . CYS B 2 396 ? 115.496 132.218 118.126 1.00 12.44 396 CYS C O 1
ATOM 5740 N N . GLY B 2 397 ? 116.634 130.637 119.249 1.00 9.11 397 GLY C N 1
ATOM 5741 C CA . GLY B 2 397 ? 115.607 130.546 120.271 1.00 9.11 397 GLY C CA 1
ATOM 5742 C C . GLY B 2 397 ? 115.463 131.823 121.077 1.00 9.11 397 GLY C C 1
ATOM 5743 O O . GLY B 2 397 ? 114.353 132.242 121.397 1.00 9.11 397 GLY C O 1
ATOM 5744 N N . SER B 2 398 ? 116.585 132.447 121.428 1.00 10.36 398 SER C N 1
ATOM 5745 C CA . SER B 2 398 ? 116.523 133.705 122.172 1.00 10.36 398 SER C CA 1
ATOM 5746 C C . SER B 2 398 ? 115.875 134.807 121.340 1.00 10.36 398 SER C C 1
ATOM 5747 O O . SER B 2 398 ? 115.029 135.567 121.839 1.00 10.36 398 SER C O 1
ATOM 5750 N N . LEU B 2 399 ? 116.248 134.899 120.062 1.00 7.99 399 LEU C N 1
ATOM 5751 C CA . LEU B 2 399 ? 115.595 135.859 119.176 1.00 7.99 399 LEU C CA 1
ATOM 5752 C C . LEU B 2 399 ? 114.100 135.581 119.065 1.00 7.99 399 LEU C C 1
ATOM 5753 O O . LEU B 2 399 ? 113.285 136.510 119.100 1.00 7.99 399 LEU C O 1
ATOM 5758 N N . LEU B 2 400 ? 113.721 134.307 118.936 1.00 7.41 400 LEU C N 1
ATOM 5759 C CA . LEU B 2 400 ? 112.311 133.951 118.847 1.00 7.41 400 LEU C CA 1
ATOM 5760 C C . LEU B 2 400 ? 111.565 134.301 120.124 1.00 7.41 400 LEU C C 1
ATOM 5761 O O . LEU B 2 400 ? 110.416 134.742 120.070 1.00 7.41 400 LEU C O 1
ATOM 5766 N N . LEU B 2 401 ? 112.183 134.076 121.282 1.00 6.54 401 LEU C N 1
ATOM 5767 C CA . LEU B 2 401 ? 111.545 134.443 122.540 1.00 6.54 401 LEU C CA 1
ATOM 5768 C C . LEU B 2 401 ? 111.292 135.943 122.605 1.00 6.54 401 LEU C C 1
ATOM 5769 O O . LEU B 2 401 ? 110.205 136.379 123.001 1.00 6.54 401 LEU C O 1
ATOM 5774 N N . LEU B 2 402 ? 112.281 136.747 122.208 1.00 9.00 402 LEU C N 1
ATOM 5775 C CA . LEU B 2 402 ? 112.083 138.195 122.196 1.00 9.00 402 LEU C CA 1
ATOM 5776 C C . LEU B 2 402 ? 110.951 138.586 121.253 1.00 9.00 402 LEU C C 1
ATOM 5777 O O . LEU B 2 402 ? 110.083 139.401 121.601 1.00 9.00 402 LEU C O 1
ATOM 5782 N N . VAL B 2 403 ? 110.944 138.006 120.050 1.00 10.24 403 VAL C N 1
ATOM 5783 C CA . VAL B 2 403 ? 109.899 138.310 119.078 1.00 10.24 403 VAL C CA 1
ATOM 5784 C C . VAL B 2 403 ? 108.531 137.937 119.631 1.00 10.24 403 VAL C C 1
ATOM 5785 O O . VAL B 2 403 ? 107.579 138.722 119.553 1.00 10.24 403 VAL C O 1
ATOM 5789 N N . MET B 2 404 ? 108.415 136.738 120.208 1.00 8.87 404 MET C N 1
ATOM 5790 C CA . MET B 2 404 ? 107.136 136.274 120.726 1.00 8.87 404 MET C CA 1
ATOM 5791 C C . MET B 2 404 ? 106.650 137.155 121.866 1.00 8.87 404 MET C C 1
ATOM 5792 O O . MET B 2 404 ? 105.462 137.464 121.945 1.00 8.87 404 MET C O 1
ATOM 5797 N N . LEU B 2 405 ? 107.550 137.564 122.759 1.00 8.28 405 LEU C N 1
ATOM 5798 C CA . LEU B 2 405 ? 107.139 138.408 123.876 1.00 8.28 405 LEU C CA 1
ATOM 5799 C C . LEU B 2 405 ? 106.669 139.779 123.400 1.00 8.28 405 LEU C C 1
ATOM 5800 O O . LEU B 2 405 ? 105.662 140.299 123.889 1.00 8.28 405 LEU C O 1
ATOM 5805 N N . ILE B 2 406 ? 107.387 140.389 122.453 1.00 10.26 406 ILE C N 1
ATOM 5806 C CA . ILE B 2 406 ? 106.941 141.684 121.935 1.00 10.26 406 ILE C CA 1
ATOM 5807 C C . ILE B 2 406 ? 105.598 141.544 121.231 1.00 10.26 406 ILE C C 1
ATOM 5808 O O . ILE B 2 406 ? 104.693 142.375 121.402 1.00 10.26 406 ILE C O 1
ATOM 5813 N N . ALA B 2 407 ? 105.450 140.494 120.421 1.00 10.37 407 ALA C N 1
ATOM 5814 C CA . ALA B 2 407 ? 104.186 140.249 119.743 1.00 10.37 407 ALA C CA 1
ATOM 5815 C C . ALA B 2 407 ? 103.061 140.037 120.743 1.00 10.37 407 ALA C C 1
ATOM 5816 O O . ALA B 2 407 ? 101.941 140.505 120.532 1.00 10.37 407 ALA C O 1
ATOM 5818 N N . LEU B 2 408 ? 103.346 139.350 121.848 1.00 9.98 408 LEU C N 1
ATOM 5819 C CA . LEU B 2 408 ? 102.323 139.097 122.853 1.00 9.98 408 LEU C CA 1
ATOM 5820 C C . LEU B 2 408 ? 101.959 140.367 123.604 1.00 9.98 408 LEU C C 1
ATOM 5821 O O . LEU B 2 408 ? 100.799 140.567 123.961 1.00 9.98 408 LEU C O 1
ATOM 5826 N N . VAL B 2 409 ? 102.938 141.224 123.876 1.00 12.12 409 VAL C N 1
ATOM 5827 C CA . VAL B 2 409 ? 102.639 142.484 124.549 1.00 12.12 409 VAL C CA 1
ATOM 5828 C C . VAL B 2 409 ? 101.734 143.339 123.672 1.00 12.12 409 VAL C C 1
ATOM 5829 O O . VAL B 2 409 ? 100.700 143.852 124.124 1.00 12.12 409 VAL C O 1
ATOM 5833 N N . GLN B 2 410 ? 102.085 143.468 122.389 1.00 15.10 410 GLN C N 1
ATOM 5834 C CA . GLN B 2 410 ? 101.228 144.221 121.477 1.00 15.10 410 GLN C CA 1
ATOM 5835 C C . GLN B 2 410 ? 99.873 143.545 121.308 1.00 15.10 410 GLN C C 1
ATOM 5836 O O . GLN B 2 410 ? 98.855 144.215 121.102 1.00 15.10 410 GLN C O 1
ATOM 5842 N N . THR B 2 411 ? 99.839 142.216 121.396 1.00 11.99 411 THR C N 1
ATOM 5843 C CA . THR B 2 411 ? 98.584 141.482 121.284 1.00 11.99 411 THR C CA 1
ATOM 5844 C C . THR B 2 411 ? 97.666 141.763 122.468 1.00 11.99 411 THR C C 1
ATOM 5845 O O . THR B 2 411 ? 96.493 142.107 122.293 1.00 11.99 411 THR C O 1
ATOM 5849 N N . LEU B 2 412 ? 98.196 141.625 123.684 1.00 13.42 412 LEU C N 1
ATOM 5850 C CA . LEU B 2 412 ? 97.403 141.813 124.891 1.00 13.42 412 LEU C CA 1
ATOM 5851 C C . LEU B 2 412 ? 96.965 143.262 125.046 1.00 13.42 412 LEU C C 1
ATOM 5852 O O . LEU B 2 412 ? 95.851 143.524 125.511 1.00 13.42 412 LEU C O 1
ATOM 5857 N N . ARG B 2 413 ? 97.820 144.212 124.658 1.00 17.25 413 ARG C N 1
ATOM 5858 C CA . ARG B 2 413 ? 97.434 145.618 124.680 1.00 17.25 413 ARG C CA 1
ATOM 5859 C C . ARG B 2 413 ? 96.399 145.968 123.621 1.00 17.25 413 ARG C C 1
ATOM 5860 O O . ARG B 2 413 ? 95.797 147.044 123.697 1.00 17.25 413 ARG C O 1
ATOM 5868 N N . GLY B 2 414 ? 96.187 145.102 122.635 1.00 17.58 414 GLY C N 1
ATOM 5869 C CA . GLY B 2 414 ? 95.273 145.414 121.556 1.00 17.58 414 GLY C CA 1
ATOM 5870 C C . GLY B 2 414 ? 95.803 146.420 120.564 1.00 17.58 414 GLY C C 1
ATOM 5871 O O . GLY B 2 414 ? 95.017 147.151 119.954 1.00 17.58 414 GLY C O 1
ATOM 5872 N N . LYS B 2 415 ? 97.119 146.479 120.385 1.00 19.67 415 LYS C N 1
ATOM 5873 C CA . LYS B 2 415 ? 97.790 147.434 119.507 1.00 19.67 415 LYS C CA 1
ATOM 5874 C C . LYS B 2 415 ? 98.695 146.705 118.528 1.00 19.67 415 LYS C C 1
ATOM 5875 O O . LYS B 2 415 ? 99.870 147.039 118.360 1.00 19.67 415 LYS C O 1
ATOM 5881 N N . ILE B 2 416 ? 98.157 145.674 117.874 1.00 17.38 416 ILE C N 1
ATOM 5882 C CA . ILE B 2 416 ? 98.973 144.868 116.970 1.00 17.38 416 ILE C CA 1
ATOM 5883 C C . ILE B 2 416 ? 99.505 145.722 115.823 1.00 17.38 416 ILE C C 1
ATOM 5884 O O . ILE B 2 416 ? 100.697 145.678 115.498 1.00 17.38 416 ILE C O 1
ATOM 5889 N N . ASP B 2 417 ? 98.642 146.544 115.229 1.00 22.96 417 ASP C N 1
ATOM 5890 C CA . ASP B 2 417 ? 98.956 147.367 114.068 1.00 22.96 417 ASP C CA 1
ATOM 5891 C C . ASP B 2 417 ? 99.513 148.739 114.462 1.00 22.96 417 ASP C C 1
ATOM 5892 O O . ASP B 2 417 ? 99.759 149.574 113.590 1.00 22.96 417 ASP C O 1
ATOM 5897 N N . GLN B 2 418 ? 99.718 148.986 115.758 1.00 23.75 418 GLN C N 1
ATOM 5898 C CA . GLN B 2 418 ? 100.141 150.309 116.208 1.00 23.75 418 GLN C CA 1
ATOM 5899 C C . GLN B 2 418 ? 101.535 150.660 115.703 1.00 23.75 418 GLN C C 1
ATOM 5900 O O . GLN B 2 418 ? 101.747 151.749 115.157 1.00 23.75 418 GLN C O 1
ATOM 5906 N N . HIS B 2 419 ? 102.496 149.760 115.881 1.00 22.53 419 HIS C N 1
ATOM 5907 C CA . HIS B 2 419 ? 103.871 149.973 115.456 1.00 22.53 419 HIS C CA 1
ATOM 5908 C C . HIS B 2 419 ? 104.162 149.114 114.236 1.00 22.53 419 HIS C C 1
ATOM 5909 O O . HIS B 2 419 ? 103.978 147.893 114.273 1.00 22.53 419 HIS C O 1
ATOM 5916 N N . ARG B 2 420 ? 104.619 149.752 113.160 1.00 20.37 420 ARG C N 1
ATOM 5917 C CA . ARG B 2 420 ? 104.989 149.009 111.966 1.00 20.37 420 ARG C CA 1
ATOM 5918 C C . ARG B 2 420 ? 106.225 148.147 112.174 1.00 20.37 420 ARG C C 1
ATOM 5919 O O . ARG B 2 420 ? 106.327 147.080 111.559 1.00 20.37 420 ARG C O 1
ATOM 5927 N N . TRP B 2 421 ? 107.156 148.577 113.030 1.00 18.01 421 TRP C N 1
ATOM 5928 C CA . TRP B 2 421 ? 108.373 147.808 113.245 1.00 18.01 421 TRP C CA 1
ATOM 5929 C C . TRP B 2 421 ? 108.102 146.466 113.913 1.00 18.01 421 TRP C C 1
ATOM 5930 O O . TRP B 2 421 ? 108.840 145.511 113.662 1.00 18.01 421 TRP C O 1
ATOM 5941 N N . VAL B 2 422 ? 107.063 146.365 114.743 1.00 17.31 422 VAL C N 1
ATOM 5942 C CA . VAL B 2 422 ? 106.669 145.061 115.271 1.00 17.31 422 VAL C CA 1
ATOM 5943 C C . VAL B 2 422 ? 106.299 144.118 114.135 1.00 17.31 422 VAL C C 1
ATOM 5944 O O . VAL B 2 422 ? 106.747 142.965 114.096 1.00 17.31 422 VAL C O 1
ATOM 5948 N N . LEU B 2 423 ? 105.502 144.603 113.183 1.00 17.20 423 LEU C N 1
ATOM 5949 C CA . LEU B 2 423 ? 105.098 143.778 112.052 1.00 17.20 423 LEU C CA 1
ATOM 5950 C C . LEU B 2 423 ? 106.290 143.412 111.178 1.00 17.20 423 LEU C C 1
ATOM 5951 O O . LEU B 2 423 ? 106.393 142.277 110.702 1.00 17.20 423 LEU C O 1
ATOM 5956 N N . LYS B 2 424 ? 107.200 144.359 110.949 1.00 17.55 424 LYS C N 1
ATOM 5957 C CA . LYS B 2 424 ? 108.380 144.058 110.142 1.00 17.55 424 LYS C CA 1
ATOM 5958 C C . LYS B 2 424 ? 109.265 143.019 110.825 1.00 17.55 424 LYS C C 1
ATOM 5959 O O . LYS B 2 424 ? 109.788 142.112 110.171 1.00 17.55 424 LYS C O 1
ATOM 5965 N N . MET B 2 425 ? 109.443 143.133 112.144 1.00 16.90 425 MET C N 1
ATOM 5966 C CA . MET B 2 425 ? 110.236 142.150 112.875 1.00 16.90 425 MET C CA 1
ATOM 5967 C C . MET B 2 425 ? 109.595 140.767 112.815 1.00 16.90 425 MET C C 1
ATOM 5968 O O . MET B 2 425 ? 110.286 139.762 112.596 1.00 16.90 425 MET C O 1
ATOM 5973 N N . ALA B 2 426 ? 108.273 140.698 112.987 1.00 13.92 426 ALA C N 1
ATOM 5974 C CA . ALA B 2 426 ? 107.579 139.420 112.871 1.00 13.92 426 ALA C CA 1
ATOM 5975 C C . ALA B 2 426 ? 107.745 138.832 111.476 1.00 13.92 426 ALA C C 1
ATOM 5976 O O . ALA B 2 426 ? 107.973 137.627 111.321 1.00 13.92 426 ALA C O 1
ATOM 5978 N N . LEU B 2 427 ? 107.620 139.672 110.446 1.00 13.76 427 LEU C N 1
ATOM 5979 C CA . LEU B 2 427 ? 107.762 139.210 109.070 1.00 13.76 427 LEU C CA 1
ATOM 5980 C C . LEU B 2 427 ? 109.159 138.656 108.815 1.00 13.76 427 LEU C C 1
ATOM 5981 O O . LEU B 2 427 ? 109.313 137.561 108.264 1.00 13.76 427 LEU C O 1
ATOM 5986 N N . TRP B 2 428 ? 110.190 139.399 109.218 1.00 15.55 428 TRP C N 1
ATOM 5987 C CA . TRP B 2 428 ? 111.567 138.972 109.005 1.00 15.55 428 TRP C CA 1
ATOM 5988 C C . TRP B 2 428 ? 111.990 137.827 109.913 1.00 15.55 428 TRP C C 1
ATOM 5989 O O . TRP B 2 428 ? 113.058 137.251 109.687 1.00 15.55 428 TRP C O 1
ATOM 6000 N N . SER B 2 429 ? 111.204 137.490 110.934 1.00 11.31 429 SER C N 1
ATOM 6001 C CA . SER B 2 429 ? 111.557 136.387 111.820 1.00 11.31 429 SER C CA 1
ATOM 6002 C C . SER B 2 429 ? 111.112 135.023 111.304 1.00 11.31 429 SER C C 1
ATOM 6003 O O . SER B 2 429 ? 111.398 134.014 111.953 1.00 11.31 429 SER C O 1
ATOM 6006 N N . LEU B 2 430 ? 110.421 134.967 110.164 1.00 9.72 430 LEU C N 1
ATOM 6007 C CA . LEU B 2 430 ? 109.902 133.706 109.622 1.00 9.72 430 LEU C CA 1
ATOM 6008 C C . LEU B 2 430 ? 110.943 132.598 109.471 1.00 9.72 430 LEU C C 1
ATOM 6009 O O . LEU B 2 430 ? 110.636 131.457 109.836 1.00 9.72 430 LEU C O 1
ATOM 6014 N N . PRO B 2 431 ? 112.153 132.836 108.943 1.00 8.61 431 PRO C N 1
ATOM 6015 C CA . PRO B 2 431 ? 113.120 131.730 108.809 1.00 8.61 431 PRO C CA 1
ATOM 6016 C C . PRO B 2 431 ? 113.669 131.203 110.129 1.00 8.61 431 PRO C C 1
ATOM 6017 O O . PRO B 2 431 ? 114.126 130.055 110.161 1.00 8.61 431 PRO C O 1
ATOM 6021 N N . LEU B 2 432 ? 113.645 131.996 111.202 1.00 9.17 432 LEU C N 1
ATOM 6022 C CA . LEU B 2 432 ? 114.331 131.618 112.436 1.00 9.17 432 LEU C CA 1
ATOM 6023 C C . LEU B 2 432 ? 113.949 130.251 112.995 1.00 9.17 432 LEU C C 1
ATOM 6024 O O . LEU B 2 432 ? 114.863 129.521 113.419 1.00 9.17 432 LEU C O 1
ATOM 6029 N N . PRO B 2 433 ? 112.673 129.861 113.082 1.00 7.78 433 PRO C N 1
ATOM 6030 C CA . PRO B 2 433 ? 112.383 128.520 113.616 1.00 7.78 433 PRO C CA 1
ATOM 6031 C C . PRO B 2 433 ? 113.014 127.408 112.800 1.00 7.78 433 PRO C C 1
ATOM 6032 O O . PRO B 2 433 ? 113.573 126.476 113.380 1.00 7.78 433 PRO C O 1
ATOM 6036 N N . TRP B 2 434 ? 112.971 127.496 111.469 1.00 9.22 434 TRP C N 1
ATOM 6037 C CA . TRP B 2 434 ? 113.586 126.465 110.641 1.00 9.22 434 TRP C CA 1
ATOM 6038 C C . TRP B 2 434 ? 115.093 126.444 110.828 1.00 9.22 434 TRP C C 1
ATOM 6039 O O . TRP B 2 434 ? 115.708 125.377 110.853 1.00 9.22 434 TRP C O 1
ATOM 6050 N N . ILE B 2 435 ? 115.708 127.618 110.963 1.00 8.78 435 ILE C N 1
ATOM 6051 C CA . ILE B 2 435 ? 117.151 127.675 111.177 1.00 8.78 435 ILE C CA 1
ATOM 6052 C C . ILE B 2 435 ? 117.521 126.985 112.486 1.00 8.78 435 ILE C C 1
ATOM 6053 O O . ILE B 2 435 ? 118.408 126.124 112.527 1.00 8.78 435 ILE C O 1
ATOM 6058 N N . ALA B 2 436 ? 116.816 127.328 113.568 1.00 8.00 436 ALA C N 1
ATOM 6059 C CA . ALA B 2 436 ? 117.092 126.705 114.859 1.00 8.00 436 ALA C CA 1
ATOM 6060 C C . ALA B 2 436 ? 116.790 125.211 114.830 1.00 8.00 436 ALA C C 1
ATOM 6061 O O . ALA B 2 436 ? 117.489 124.417 115.458 1.00 8.00 436 ALA C O 1
ATOM 6063 N N . ILE B 2 437 ? 115.748 124.811 114.109 1.00 6.58 437 ILE C N 1
ATOM 6064 C CA . ILE B 2 437 ? 115.362 123.408 114.090 1.00 6.58 437 ILE C CA 1
ATOM 6065 C C . ILE B 2 437 ? 116.386 122.576 113.336 1.00 6.58 437 ILE C C 1
ATOM 6066 O O . ILE B 2 437 ? 116.807 121.512 113.805 1.00 6.58 437 ILE C O 1
ATOM 6071 N N . GLU B 2 438 ? 116.797 123.039 112.156 1.00 9.54 438 GLU C N 1
ATOM 6072 C CA . GLU B 2 438 ? 117.808 122.307 111.409 1.00 9.54 438 GLU C CA 1
ATOM 6073 C C . GLU B 2 438 ? 119.127 122.301 112.158 1.00 9.54 438 GLU C C 1
ATOM 6074 O O . GLU B 2 438 ? 119.863 121.317 112.101 1.00 9.54 438 GLU C O 1
ATOM 6080 N N . ALA B 2 439 ? 119.429 123.371 112.901 1.00 8.59 439 ALA C N 1
ATOM 6081 C CA . ALA B 2 439 ? 120.607 123.355 113.762 1.00 8.59 439 ALA C CA 1
ATOM 6082 C C . ALA B 2 439 ? 120.487 122.303 114.860 1.00 8.59 439 ALA C C 1
ATOM 6083 O O . ALA B 2 439 ? 121.446 121.575 115.140 1.00 8.59 439 ALA C O 1
ATOM 6085 N N . GLY B 2 440 ? 119.325 122.222 115.506 1.00 5.94 440 GLY C N 1
ATOM 6086 C CA . GLY B 2 440 ? 119.137 121.231 116.551 1.00 5.94 440 GLY C CA 1
ATOM 6087 C C . GLY B 2 440 ? 119.260 119.818 116.022 1.00 5.94 440 GLY C C 1
ATOM 6088 O O . GLY B 2 440 ? 119.875 118.957 116.650 1.00 5.94 440 GLY C O 1
ATOM 6089 N N . TRP B 2 441 ? 118.716 119.575 114.838 1.00 8.87 441 TRP C N 1
ATOM 6090 C CA . TRP B 2 441 ? 118.802 118.239 114.270 1.00 8.87 441 TRP C CA 1
ATOM 6091 C C . TRP B 2 441 ? 120.205 117.935 113.761 1.00 8.87 441 TRP C C 1
ATOM 6092 O O . TRP B 2 441 ? 120.669 116.794 113.864 1.00 8.87 441 TRP C O 1
ATOM 6103 N N . PHE B 2 442 ? 120.901 118.937 113.222 1.00 9.28 442 PHE C N 1
ATOM 6104 C CA . PHE B 2 442 ? 122.299 118.747 112.867 1.00 9.28 442 PHE C CA 1
ATOM 6105 C C . PHE B 2 442 ? 123.111 118.363 114.092 1.00 9.28 442 PHE C C 1
ATOM 6106 O O . PHE B 2 442 ? 123.901 117.418 114.049 1.00 9.28 442 PHE C O 1
ATOM 6114 N N . MET B 2 443 ? 122.921 119.083 115.200 1.00 11.52 443 MET C N 1
ATOM 6115 C CA . MET B 2 443 ? 123.608 118.738 116.439 1.00 11.52 443 MET C CA 1
ATOM 6116 C C . MET B 2 443 ? 123.249 117.330 116.887 1.00 11.52 443 MET C C 1
ATOM 6117 O O . MET B 2 443 ? 124.126 116.545 117.253 1.00 11.52 443 MET C O 1
ATOM 6122 N N . THR B 2 444 ? 121.966 117.039 116.835 1.00 4.68 444 THR C N 1
ATOM 6123 C CA . THR B 2 444 ? 121.483 115.701 117.237 1.00 4.68 444 THR C CA 1
ATOM 6124 C C . THR B 2 444 ? 122.131 114.587 116.414 1.00 4.68 444 THR C C 1
ATOM 6125 O O . THR B 2 444 ? 122.671 113.677 117.039 1.00 4.68 444 THR C O 1
ATOM 6129 N N . GLU B 2 445 ? 122.164 114.716 115.107 1.00 5.62 445 GLU C N 1
ATOM 6130 C CA . GLU B 2 445 ? 122.532 113.610 114.185 1.00 5.62 445 GLU C CA 1
ATOM 6131 C C . GLU B 2 445 ? 124.035 113.598 113.885 1.00 5.62 445 GLU C C 1
ATOM 6132 O O . GLU B 2 445 ? 124.535 112.491 113.741 1.00 5.62 445 GLU C O 1
ATOM 6138 N N . PHE B 2 446 ? 124.739 114.751 113.861 1.00 11.32 446 PHE C N 1
ATOM 6139 C CA . PHE B 2 446 ? 126.234 114.804 113.745 1.00 11.32 446 PHE C CA 1
ATOM 6140 C C . PHE B 2 446 ? 126.916 114.545 115.093 1.00 11.32 446 PHE C C 1
ATOM 6141 O O . PHE B 2 446 ? 127.981 113.928 115.107 1.00 11.32 446 PHE C O 1
ATOM 6149 N N . GLY B 2 447 ? 126.277 114.912 116.215 1.00 11.56 447 GLY C N 1
ATOM 6150 C CA . GLY B 2 447 ? 126.905 114.748 117.507 1.00 11.56 447 GLY C CA 1
ATOM 6151 C C . GLY B 2 447 ? 126.903 113.340 118.038 1.00 11.56 447 GLY C C 1
ATOM 6152 O O . GLY B 2 447 ? 127.619 113.055 119.000 1.00 11.56 447 GLY C O 1
ATOM 6153 N N . ARG B 2 448 ? 126.106 112.455 117.450 1.00 7.22 448 ARG C N 1
ATOM 6154 C CA . ARG B 2 448 ? 126.202 111.044 117.779 1.00 7.22 448 ARG C CA 1
ATOM 6155 C C . ARG B 2 448 ? 127.171 110.296 116.874 1.00 7.22 448 ARG C C 1
ATOM 6156 O O . ARG B 2 448 ? 127.517 109.152 117.180 1.00 7.22 448 ARG C O 1
ATOM 6164 N N . GLN B 2 449 ? 127.635 110.918 115.797 1.00 7.95 449 GLN C N 1
ATOM 6165 C CA . GLN B 2 449 ? 128.625 110.284 114.940 1.00 7.95 449 GLN C CA 1
ATOM 6166 C C . GLN B 2 449 ? 129.870 109.955 115.761 1.00 7.95 449 GLN C C 1
ATOM 6167 O O . GLN B 2 449 ? 130.202 110.689 116.696 1.00 7.95 449 GLN C O 1
ATOM 6173 N N . PRO B 2 450 ? 130.577 108.855 115.459 1.00 8.56 450 PRO C N 1
ATOM 6174 C CA . PRO B 2 450 ? 130.389 107.962 114.313 1.00 8.56 450 PRO C CA 1
ATOM 6175 C C . PRO B 2 450 ? 129.354 106.870 114.534 1.00 8.56 450 PRO C C 1
ATOM 6176 O O . PRO B 2 450 ? 129.394 105.869 113.832 1.00 8.56 450 PRO C O 1
ATOM 6180 N N . TRP B 2 451 ? 128.451 107.044 115.491 1.00 8.43 451 TRP C N 1
ATOM 6181 C CA . TRP B 2 451 ? 127.554 105.975 115.906 1.00 8.43 451 TRP C CA 1
ATOM 6182 C C . TRP B 2 451 ? 126.213 106.092 115.200 1.00 8.43 451 TRP C C 1
ATOM 6183 O O . TRP B 2 451 ? 125.590 107.158 115.200 1.00 8.43 451 TRP C O 1
ATOM 6194 N N . ALA B 2 452 ? 125.779 104.991 114.592 1.00 6.66 452 ALA C N 1
ATOM 6195 C CA . ALA B 2 452 ? 124.377 104.861 114.235 1.00 6.66 452 ALA C CA 1
ATOM 6196 C C . ALA B 2 452 ? 123.536 104.583 115.477 1.00 6.66 452 ALA C C 1
ATOM 6197 O O . ALA B 2 452 ? 122.458 105.159 115.647 1.00 6.66 452 ALA C O 1
ATOM 6199 N N . ILE B 2 453 ? 124.026 103.710 116.358 1.00 6.82 453 ILE C N 1
ATOM 6200 C CA . ILE B 2 453 ? 123.506 103.530 117.710 1.00 6.82 453 ILE C CA 1
ATOM 6201 C C . ILE B 2 453 ? 124.655 103.788 118.668 1.00 6.82 453 ILE C C 1
ATOM 6202 O O . ILE B 2 453 ? 125.706 103.146 118.557 1.00 6.82 453 ILE C O 1
ATOM 6207 N N . GLN B 2 454 ? 124.456 104.707 119.609 1.00 9.21 454 GLN C N 1
ATOM 6208 C CA . GLN B 2 454 ? 125.546 105.152 120.471 1.00 9.21 454 GLN C CA 1
ATOM 6209 C C . GLN B 2 454 ? 126.209 103.970 121.162 1.00 9.21 454 GLN C C 1
ATOM 6210 O O . GLN B 2 454 ? 125.553 103.199 121.866 1.00 9.21 454 GLN C O 1
ATOM 6216 N N . ASP B 2 455 ? 127.510 103.816 120.903 1.00 11.09 455 ASP C N 1
ATOM 6217 C CA . ASP B 2 455 ? 128.358 102.768 121.479 1.00 11.09 455 ASP C CA 1
ATOM 6218 C C . ASP B 2 455 ? 127.848 101.364 121.170 1.00 11.09 455 ASP C C 1
ATOM 6219 O O . ASP B 2 455 ? 128.156 100.413 121.888 1.00 11.09 455 ASP C O 1
ATOM 6224 N N . ILE B 2 456 ? 127.075 101.210 120.099 1.00 7.57 456 ILE C N 1
ATOM 6225 C CA . ILE B 2 456 ? 126.599 99.890 119.708 1.00 7.57 456 ILE C CA 1
ATOM 6226 C C . ILE B 2 456 ? 126.953 99.603 118.256 1.00 7.57 456 ILE C C 1
ATOM 6227 O O . ILE B 2 456 ? 127.603 98.598 117.955 1.00 7.57 456 ILE C O 1
ATOM 6232 N N . LEU B 2 457 ? 126.523 100.474 117.349 1.00 6.17 457 LEU C N 1
ATOM 6233 C CA . LEU B 2 457 ? 126.644 100.244 115.917 1.00 6.17 457 LEU C CA 1
ATOM 6234 C C . LEU B 2 457 ? 127.277 101.455 115.246 1.00 6.17 457 LEU C C 1
ATOM 6235 O O . LEU B 2 457 ? 126.642 102.522 115.189 1.00 6.17 457 LEU C O 1
ATOM 6240 N N . PRO B 2 458 ? 128.511 101.364 114.749 1.00 6.84 458 PRO C N 1
ATOM 6241 C CA . PRO B 2 458 ? 129.090 102.497 114.019 1.00 6.84 458 PRO C CA 1
ATOM 6242 C C . PRO B 2 458 ? 128.339 102.746 112.725 1.00 6.84 458 PRO C C 1
ATOM 6243 O O . PRO B 2 458 ? 127.792 101.823 112.121 1.00 6.84 458 PRO C O 1
ATOM 6247 N N . THR B 2 459 ? 128.308 104.013 112.310 1.00 6.79 459 THR C N 1
ATOM 6248 C CA . THR B 2 459 ? 127.687 104.365 111.038 1.00 6.79 459 THR C CA 1
ATOM 6249 C C . THR B 2 459 ? 128.363 103.636 109.881 1.00 6.79 459 THR C C 1
ATOM 6250 O O . THR B 2 459 ? 127.691 103.096 108.995 1.00 6.79 459 THR C O 1
ATOM 6254 N N . TYR B 2 460 ? 129.696 103.575 109.900 1.00 12.97 460 TYR C N 1
ATOM 6255 C CA . TYR B 2 460 ? 130.453 102.909 108.842 1.00 12.97 460 TYR C CA 1
ATOM 6256 C C . TYR B 2 460 ? 130.195 101.406 108.794 1.00 12.97 460 TYR C C 1
ATOM 6257 O O . TYR B 2 460 ? 130.471 100.772 107.772 1.00 12.97 460 TYR C O 1
ATOM 6266 N N . SER B 2 461 ? 129.628 100.827 109.849 1.00 10.65 461 SER C N 1
ATOM 6267 C CA . SER B 2 461 ? 129.294 99.409 109.870 1.00 10.65 461 SER C CA 1
ATOM 6268 C C . SER B 2 461 ? 127.814 99.127 109.647 1.00 10.65 461 SER C C 1
ATOM 6269 O O . SER B 2 461 ? 127.441 97.964 109.481 1.00 10.65 461 SER C O 1
ATOM 6272 N N . ALA B 2 462 ? 126.964 100.151 109.648 1.00 5.94 462 ALA C N 1
ATOM 6273 C CA . ALA B 2 462 ? 125.524 99.986 109.529 1.00 5.94 462 ALA C CA 1
ATOM 6274 C C . ALA B 2 462 ? 125.057 99.918 108.084 1.00 5.94 462 ALA C C 1
ATOM 6275 O O . ALA B 2 462 ? 123.892 99.603 107.836 1.00 5.94 462 ALA C O 1
ATOM 6277 N N . HIS B 2 463 ? 125.947 100.185 107.136 1.00 6.63 463 HIS C N 1
ATOM 6278 C CA . HIS B 2 463 ? 125.583 100.444 105.754 1.00 6.63 463 HIS C CA 1
ATOM 6279 C C . HIS B 2 463 ? 125.191 99.158 105.023 1.00 6.63 463 HIS C C 1
ATOM 6280 O O . HIS B 2 463 ? 125.550 98.047 105.421 1.00 6.63 463 HIS C O 1
ATOM 6287 N N . SER B 2 464 ? 124.433 99.326 103.942 1.00 7.24 464 SER C N 1
ATOM 6288 C CA . SER B 2 464 ? 124.091 98.246 103.026 1.00 7.24 464 SER C CA 1
ATOM 6289 C C . SER B 2 464 ? 125.276 97.924 102.114 1.00 7.24 464 SER C C 1
ATOM 6290 O O . SER B 2 464 ? 126.301 98.607 102.114 1.00 7.24 464 SER C O 1
ATOM 6293 N N . ALA B 2 465 ? 125.125 96.861 101.328 1.00 8.34 465 ALA C N 1
ATOM 6294 C CA . ALA B 2 465 ? 126.137 96.472 100.346 1.00 8.34 465 ALA C CA 1
ATOM 6295 C C . ALA B 2 465 ? 125.727 97.070 99.007 1.00 8.34 465 ALA C C 1
ATOM 6296 O O . ALA B 2 465 ? 125.058 96.423 98.198 1.00 8.34 465 ALA C O 1
ATOM 6298 N N . LEU B 2 466 ? 126.104 98.323 98.786 1.00 7.53 466 LEU C N 1
ATOM 6299 C CA . LEU B 2 466 ? 125.705 99.053 97.596 1.00 7.53 466 LEU C CA 1
ATOM 6300 C C . LEU B 2 466 ? 126.947 99.603 96.914 1.00 7.53 466 LEU C C 1
ATOM 6301 O O . LEU B 2 466 ? 128.043 99.603 97.476 1.00 7.53 466 LEU C O 1
ATOM 6306 N N . THR B 2 467 ? 126.760 100.067 95.687 1.00 7.96 467 THR C N 1
ATOM 6307 C CA . THR B 2 467 ? 127.834 100.633 94.890 1.00 7.96 467 THR C CA 1
ATOM 6308 C C . THR B 2 467 ? 127.581 102.114 94.649 1.00 7.96 467 THR C C 1
ATOM 6309 O O . THR B 2 467 ? 126.435 102.575 94.660 1.00 7.96 467 THR C O 1
ATOM 6313 N N . THR B 2 468 ? 128.669 102.855 94.415 1.00 9.02 468 THR C N 1
ATOM 6314 C CA . THR B 2 468 ? 128.545 104.290 94.187 1.00 9.02 468 THR C CA 1
ATOM 6315 C C . THR B 2 468 ? 127.661 104.596 92.989 1.00 9.02 468 THR C C 1
ATOM 6316 O O . THR B 2 468 ? 127.130 105.702 92.889 1.00 9.02 468 THR C O 1
ATOM 6320 N N . GLY B 2 469 ? 127.492 103.642 92.074 1.00 8.34 469 GLY C N 1
ATOM 6321 C CA . GLY B 2 469 ? 126.542 103.798 90.989 1.00 8.34 469 GLY C CA 1
ATOM 6322 C C . GLY B 2 469 ? 125.095 103.861 91.445 1.00 8.34 469 GLY C C 1
ATOM 6323 O O . GLY B 2 469 ? 124.346 104.750 91.028 1.00 8.34 469 GLY C O 1
ATOM 6324 N N . GLN B 2 470 ? 124.695 102.932 92.318 1.00 7.45 470 GLN C N 1
ATOM 6325 C CA . GLN B 2 470 ? 123.333 102.936 92.848 1.00 7.45 470 GLN C CA 1
ATOM 6326 C C . GLN B 2 470 ? 123.072 104.176 93.696 1.00 7.45 470 GLN C C 1
ATOM 6327 O O . GLN B 2 470 ? 121.996 104.778 93.615 1.00 7.45 470 GLN C O 1
ATOM 6333 N N . LEU B 2 471 ? 124.045 104.563 94.523 1.00 7.21 471 LEU C N 1
ATOM 6334 C CA . LEU B 2 471 ? 123.900 105.770 95.326 1.00 7.21 471 LEU C CA 1
ATOM 6335 C C . LEU B 2 471 ? 123.876 107.016 94.455 1.00 7.21 471 LEU C C 1
ATOM 6336 O O . LEU B 2 471 ? 123.141 107.960 94.747 1.00 7.21 471 LEU C O 1
ATOM 6341 N N . ALA B 2 472 ? 124.681 107.047 93.394 1.00 7.26 472 ALA C N 1
ATOM 6342 C CA . ALA B 2 472 ? 124.631 108.167 92.466 1.00 7.26 472 ALA C CA 1
ATOM 6343 C C . ALA B 2 472 ? 123.257 108.271 91.828 1.00 7.26 472 ALA C C 1
ATOM 6344 O O . ALA B 2 472 ? 122.701 109.365 91.702 1.00 7.26 472 ALA C O 1
ATOM 6346 N N . PHE B 2 473 ? 122.691 107.135 91.423 1.00 5.13 473 PHE C N 1
ATOM 6347 C CA . PHE B 2 473 ? 121.342 107.134 90.870 1.00 5.13 473 PHE C CA 1
ATOM 6348 C C . PHE B 2 473 ? 120.330 107.672 91.879 1.00 5.13 473 PHE C C 1
ATOM 6349 O O . PHE B 2 473 ? 119.538 108.571 91.563 1.00 5.13 473 PHE C O 1
ATOM 6357 N N . SER B 2 474 ? 120.344 107.136 93.104 1.00 5.23 474 SER C N 1
ATOM 6358 C CA . SER B 2 474 ? 119.356 107.565 94.093 1.00 5.23 474 SER C CA 1
ATOM 6359 C C . SER B 2 474 ? 119.546 109.033 94.457 1.00 5.23 474 SER C C 1
ATOM 6360 O O . SER B 2 474 ? 118.570 109.772 94.581 1.00 5.23 474 SER C O 1
ATOM 6363 N N . LEU B 2 475 ? 120.796 109.482 94.581 1.00 6.16 475 LEU C N 1
ATOM 6364 C CA . LEU B 2 475 ? 121.079 110.873 94.912 1.00 6.16 475 LEU C CA 1
ATOM 6365 C C . LEU B 2 475 ? 120.651 111.812 93.796 1.00 6.16 475 LEU C C 1
ATOM 6366 O O . LEU B 2 475 ? 119.993 112.821 94.053 1.00 6.16 475 LEU C O 1
ATOM 6371 N N . ILE B 2 476 ? 120.996 111.495 92.547 1.00 7.16 476 ILE C N 1
ATOM 6372 C CA . ILE B 2 476 ? 120.615 112.358 91.433 1.00 7.16 476 ILE C CA 1
ATOM 6373 C C . ILE B 2 476 ? 119.101 112.453 91.329 1.00 7.16 476 ILE C C 1
ATOM 6374 O O . ILE B 2 476 ? 118.536 113.548 91.241 1.00 7.16 476 ILE C O 1
ATOM 6379 N N . MET B 2 477 ? 118.419 111.308 91.364 1.00 10.62 477 MET C N 1
ATOM 6380 C CA . MET B 2 477 ? 116.968 111.321 91.244 1.00 10.62 477 MET C CA 1
ATOM 6381 C C . MET B 2 477 ? 116.328 112.074 92.402 1.00 10.62 477 MET C C 1
ATOM 6382 O O . MET B 2 477 ? 115.481 112.950 92.190 1.00 10.62 477 MET C O 1
ATOM 6387 N N . ILE B 2 478 ? 116.741 111.764 93.635 1.00 7.61 478 ILE C N 1
ATOM 6388 C CA . ILE B 2 478 ? 116.125 112.372 94.805 1.00 7.61 478 ILE C CA 1
ATOM 6389 C C . ILE B 2 478 ? 116.386 113.869 94.822 1.00 7.61 478 ILE C C 1
ATOM 6390 O O . ILE B 2 478 ? 115.478 114.666 95.054 1.00 7.61 478 ILE C O 1
ATOM 6395 N N . VAL B 2 479 ? 117.628 114.276 94.567 1.00 9.59 479 VAL C N 1
ATOM 6396 C CA . VAL B 2 479 ? 117.973 115.690 94.609 1.00 9.59 479 VAL C CA 1
ATOM 6397 C C . VAL B 2 479 ? 117.237 116.457 93.519 1.00 9.59 479 VAL C C 1
ATOM 6398 O O . VAL B 2 479 ? 116.670 117.521 93.778 1.00 9.59 479 VAL C O 1
ATOM 6402 N N . GLY B 2 480 ? 117.233 115.946 92.284 1.00 7.66 480 GLY C N 1
ATOM 6403 C CA . GLY B 2 480 ? 116.533 116.651 91.220 1.00 7.66 480 GLY C CA 1
ATOM 6404 C C . GLY B 2 480 ? 115.043 116.763 91.479 1.00 7.66 480 GLY C C 1
ATOM 6405 O O . GLY B 2 480 ? 114.450 117.845 91.359 1.00 7.66 480 GLY C O 1
ATOM 6406 N N . LEU B 2 481 ? 114.418 115.645 91.863 1.00 6.76 481 LEU C N 1
ATOM 6407 C CA . LEU B 2 481 ? 112.995 115.661 92.160 1.00 6.76 481 LEU C CA 1
ATOM 6408 C C . LEU B 2 481 ? 112.694 116.576 93.340 1.00 6.76 481 LEU C C 1
ATOM 6409 O O . LEU B 2 481 ? 111.713 117.321 93.311 1.00 6.76 481 LEU C O 1
ATOM 6414 N N . TYR B 2 482 ? 113.534 116.547 94.377 1.00 4.04 482 TYR C N 1
ATOM 6415 C CA . TYR B 2 482 ? 113.303 117.378 95.549 1.00 4.04 482 TYR C CA 1
ATOM 6416 C C . TYR B 2 482 ? 113.477 118.850 95.223 1.00 4.04 482 TYR C C 1
ATOM 6417 O O . TYR B 2 482 ? 112.746 119.691 95.746 1.00 4.04 482 TYR C O 1
ATOM 6426 N N . THR B 2 483 ? 114.473 119.184 94.400 1.00 9.13 483 THR C N 1
ATOM 6427 C CA . THR B 2 483 ? 114.636 120.555 93.939 1.00 9.13 483 THR C CA 1
ATOM 6428 C C . THR B 2 483 ? 113.374 121.034 93.240 1.00 9.13 483 THR C C 1
ATOM 6429 O O . THR B 2 483 ? 112.844 122.108 93.554 1.00 9.13 483 THR C O 1
ATOM 6433 N N . LEU B 2 484 ? 112.864 120.233 92.301 1.00 7.72 484 LEU C N 1
ATOM 6434 C CA . LEU B 2 484 ? 111.630 120.606 91.617 1.00 7.72 484 LEU C CA 1
ATOM 6435 C C . LEU B 2 484 ? 110.479 120.767 92.607 1.00 7.72 484 LEU C C 1
ATOM 6436 O O . LEU B 2 484 ? 109.722 121.743 92.546 1.00 7.72 484 LEU C O 1
ATOM 6441 N N . PHE B 2 485 ? 110.343 119.817 93.536 1.00 6.45 485 PHE C N 1
ATOM 6442 C CA . PHE B 2 485 ? 109.231 119.846 94.480 1.00 6.45 485 PHE C CA 1
ATOM 6443 C C . PHE B 2 485 ? 109.326 121.044 95.418 1.00 6.45 485 PHE C C 1
ATOM 6444 O O . PHE B 2 485 ? 108.313 121.666 95.734 1.00 6.45 485 PHE C O 1
ATOM 6452 N N . LEU B 2 486 ? 110.529 121.365 95.894 1.00 8.32 486 LEU C N 1
ATOM 6453 C CA . LEU B 2 486 ? 110.708 122.497 96.796 1.00 8.32 486 LEU C CA 1
ATOM 6454 C C . LEU B 2 486 ? 110.432 123.812 96.084 1.00 8.32 486 LEU C C 1
ATOM 6455 O O . LEU B 2 486 ? 109.800 124.713 96.645 1.00 8.32 486 LEU C O 1
ATOM 6460 N N . ILE B 2 487 ? 110.903 123.945 94.843 1.00 8.92 487 ILE C N 1
ATOM 6461 C CA . ILE B 2 487 ? 110.604 125.158 94.092 1.00 8.92 487 ILE C CA 1
ATOM 6462 C C . ILE B 2 487 ? 109.103 125.301 93.900 1.00 8.92 487 ILE C C 1
ATOM 6463 O O . ILE B 2 487 ? 108.535 126.375 94.128 1.00 8.92 487 ILE C O 1
ATOM 6468 N N . ALA B 2 488 ? 108.432 124.211 93.523 1.00 7.92 488 ALA C N 1
ATOM 6469 C CA . ALA B 2 488 ? 106.992 124.275 93.310 1.00 7.92 488 ALA C CA 1
ATOM 6470 C C . ALA B 2 488 ? 106.256 124.585 94.605 1.00 7.92 488 ALA C C 1
ATOM 6471 O O . ALA B 2 488 ? 105.298 125.360 94.613 1.00 7.92 488 ALA C O 1
ATOM 6473 N N . GLU B 2 489 ? 106.693 123.989 95.718 1.00 7.37 489 GLU C N 1
ATOM 6474 C CA . GLU B 2 489 ? 105.974 124.167 96.973 1.00 7.37 489 GLU C CA 1
ATOM 6475 C C . GLU B 2 489 ? 106.180 125.564 97.535 1.00 7.37 489 GLU C C 1
ATOM 6476 O O . GLU B 2 489 ? 105.232 126.183 98.021 1.00 7.37 489 GLU C O 1
ATOM 6482 N N . VAL B 2 490 ? 107.405 126.082 97.476 1.00 8.84 490 VAL C N 1
ATOM 6483 C CA . VAL B 2 490 ? 107.646 127.454 97.909 1.00 8.84 490 VAL C CA 1
ATOM 6484 C C . VAL B 2 490 ? 106.884 128.423 97.018 1.00 8.84 490 VAL C C 1
ATOM 6485 O O . VAL B 2 490 ? 106.299 129.401 97.496 1.00 8.84 490 VAL C O 1
ATOM 6489 N N . TYR B 2 491 ? 106.845 128.148 95.711 1.00 7.94 491 TYR C N 1
ATOM 6490 C CA . TYR B 2 491 ? 106.079 128.999 94.810 1.00 7.94 491 TYR C CA 1
ATOM 6491 C C . TYR B 2 491 ? 104.597 129.004 95.168 1.00 7.94 491 TYR C C 1
ATOM 6492 O O . TYR B 2 491 ? 103.982 130.066 95.282 1.00 7.94 491 TYR C O 1
ATOM 6501 N N . LEU B 2 492 ? 103.996 127.825 95.317 1.00 8.09 492 LEU C N 1
ATOM 6502 C CA . LEU B 2 492 ? 102.572 127.760 95.627 1.00 8.09 492 LEU C CA 1
ATOM 6503 C C . LEU B 2 492 ? 102.277 128.377 96.987 1.00 8.09 492 LEU C C 1
ATOM 6504 O O . LEU B 2 492 ? 101.268 129.069 97.157 1.00 8.09 492 LEU C O 1
ATOM 6509 N N . MET B 2 493 ? 103.128 128.107 97.976 1.00 8.10 493 MET C N 1
ATOM 6510 C CA . MET B 2 493 ? 102.944 128.685 99.299 1.00 8.10 493 MET C CA 1
ATOM 6511 C C . MET B 2 493 ? 102.991 130.202 99.238 1.00 8.10 493 MET C C 1
ATOM 6512 O O . MET B 2 493 ? 102.136 130.884 99.809 1.00 8.10 493 MET C O 1
ATOM 6517 N N . GLN B 2 494 ? 103.993 130.744 98.543 1.00 10.80 494 GLN C N 1
ATOM 6518 C CA . GLN B 2 494 ? 104.107 132.185 98.381 1.00 10.80 494 GLN C CA 1
ATOM 6519 C C . GLN B 2 494 ? 102.887 132.742 97.674 1.00 10.80 494 GLN C C 1
ATOM 6520 O O . GLN B 2 494 ? 102.320 133.750 98.100 1.00 10.80 494 GLN C O 1
ATOM 6526 N N . LYS B 2 495 ? 102.443 132.074 96.611 1.00 12.23 495 LYS C N 1
ATOM 6527 C CA . LYS B 2 495 ? 101.335 132.581 95.812 1.00 12.23 495 LYS C CA 1
ATOM 6528 C C . LYS B 2 495 ? 100.045 132.616 96.621 1.00 12.23 495 LYS C C 1
ATOM 6529 O O . LYS B 2 495 ? 99.318 133.614 96.616 1.00 12.23 495 LYS C O 1
ATOM 6535 N N . TYR B 2 496 ? 99.756 131.543 97.356 1.00 11.93 496 TYR C N 1
ATOM 6536 C CA . TYR B 2 496 ? 98.486 131.500 98.068 1.00 11.93 496 TYR C CA 1
ATOM 6537 C C . TYR B 2 496 ? 98.526 132.307 99.363 1.00 11.93 496 TYR C C 1
ATOM 6538 O O . TYR B 2 496 ? 97.522 132.930 99.721 1.00 11.93 496 TYR C O 1
ATOM 6547 N N . ALA B 2 497 ? 99.673 132.369 100.044 1.00 11.96 497 ALA C N 1
ATOM 6548 C CA . ALA B 2 497 ? 99.807 133.306 101.154 1.00 11.96 497 ALA C CA 1
ATOM 6549 C C . ALA B 2 497 ? 99.675 134.752 100.684 1.00 11.96 497 ALA C C 1
ATOM 6550 O O . ALA B 2 497 ? 99.021 135.561 101.351 1.00 11.96 497 ALA C O 1
ATOM 6552 N N . ARG B 2 498 ? 100.280 135.093 99.544 1.00 14.33 498 ARG C N 1
ATOM 6553 C CA . ARG B 2 498 ? 100.174 136.431 98.976 1.00 14.33 498 ARG C CA 1
ATOM 6554 C C . ARG B 2 498 ? 98.741 136.762 98.597 1.00 14.33 498 ARG C C 1
ATOM 6555 O O . ARG B 2 498 ? 98.283 137.887 98.815 1.00 14.33 498 ARG C O 1
ATOM 6563 N N . LEU B 2 499 ? 98.032 135.800 98.006 1.00 13.06 499 LEU C N 1
ATOM 6564 C CA . LEU B 2 499 ? 96.625 135.996 97.693 1.00 13.06 499 LEU C CA 1
ATOM 6565 C C . LEU B 2 499 ? 95.803 136.200 98.955 1.00 13.06 499 LEU C C 1
ATOM 6566 O O . LEU B 2 499 ? 94.887 137.028 98.971 1.00 13.06 499 LEU C O 1
ATOM 6571 N N . GLY B 2 500 ? 96.111 135.456 100.010 1.00 15.07 500 GLY C N 1
ATOM 6572 C CA . GLY B 2 500 ? 95.531 135.690 101.306 1.00 15.07 500 GLY C CA 1
ATOM 6573 C C . GLY B 2 500 ? 94.129 135.146 101.466 1.00 15.07 500 GLY C C 1
ATOM 6574 O O . GLY B 2 500 ? 93.537 134.582 100.544 1.00 15.07 500 GLY C O 1
ATOM 6575 N N . PRO B 2 501 ? 93.571 135.327 102.665 1.00 16.22 501 PRO C N 1
ATOM 6576 C CA . PRO B 2 501 ? 92.223 134.810 102.951 1.00 16.22 501 PRO C CA 1
ATOM 6577 C C . PRO B 2 501 ? 91.143 135.378 102.055 1.00 16.22 501 PRO C C 1
ATOM 6578 O O . PRO B 2 501 ? 90.128 134.708 101.831 1.00 16.22 501 PRO C O 1
ATOM 6582 N N . SER B 2 502 ? 91.316 136.599 101.549 1.00 19.58 502 SER C N 1
ATOM 6583 C CA . SER B 2 502 ? 90.280 137.201 100.717 1.00 19.58 502 SER C CA 1
ATOM 6584 C C . SER B 2 502 ? 90.099 136.431 99.416 1.00 19.58 502 SER C C 1
ATOM 6585 O O . SER B 2 502 ? 89.002 136.408 98.850 1.00 19.58 502 SER C O 1
ATOM 6588 N N . ALA B 2 503 ? 91.163 135.795 98.925 1.00 18.83 503 ALA C N 1
ATOM 6589 C CA . ALA B 2 503 ? 91.047 134.987 97.715 1.00 18.83 503 ALA C CA 1
ATOM 6590 C C . ALA B 2 503 ? 90.294 133.690 97.986 1.00 18.83 503 ALA C C 1
ATOM 6591 O O . ALA B 2 503 ? 89.831 133.027 97.051 1.00 18.83 503 ALA C O 1
ATOM 6593 N N . MET B 2 504 ? 90.169 133.306 99.252 1.00 19.08 504 MET C N 1
ATOM 6594 C CA . MET B 2 504 ? 89.397 132.120 99.603 1.00 19.08 504 MET C CA 1
ATOM 6595 C C . MET B 2 504 ? 87.908 132.414 99.488 1.00 19.08 504 MET C C 1
ATOM 6596 O O . MET B 2 504 ? 87.376 133.248 100.220 1.00 19.08 504 MET C O 1
ATOM 6601 N N . MET C 3 1 ? 106.829 112.434 134.425 1.00 12.81 1 MET X N 1
ATOM 6602 C CA . MET C 3 1 ? 106.849 111.729 133.150 1.00 12.81 1 MET X CA 1
ATOM 6603 C C . MET C 3 1 ? 106.364 112.633 132.013 1.00 12.81 1 MET X C 1
ATOM 6604 O O . MET C 3 1 ? 105.263 113.180 132.055 1.00 12.81 1 MET X O 1
ATOM 6609 N N . TRP C 3 2 ? 107.202 112.741 130.980 1.00 8.68 2 TRP X N 1
ATOM 6610 C CA . TRP C 3 2 ? 107.115 113.862 130.047 1.00 8.68 2 TRP X CA 1
ATOM 6611 C C . TRP C 3 2 ? 105.937 113.751 129.088 1.00 8.68 2 TRP X C 1
ATOM 6612 O O . TRP C 3 2 ? 105.436 114.771 128.618 1.00 8.68 2 TRP X O 1
ATOM 6623 N N . TYR C 3 3 ? 105.505 112.539 128.746 1.00 7.38 3 TYR X N 1
ATOM 6624 C CA . TYR C 3 3 ? 104.375 112.418 127.827 1.00 7.38 3 TYR X CA 1
ATOM 6625 C C . TYR C 3 3 ? 103.095 112.942 128.459 1.00 7.38 3 TYR X C 1
ATOM 6626 O O . TYR C 3 3 ? 102.312 113.645 127.809 1.00 7.38 3 TYR X O 1
ATOM 6635 N N . LEU C 3 4 ? 102.872 112.615 129.731 1.00 9.62 4 LEU X N 1
ATOM 6636 C CA . LEU C 3 4 ? 101.726 113.164 130.444 1.00 9.62 4 LEU X CA 1
ATOM 6637 C C . LEU C 3 4 ? 101.846 114.674 130.577 1.00 9.62 4 LEU X C 1
ATOM 6638 O O . LEU C 3 4 ? 100.854 115.398 130.422 1.00 9.62 4 LEU X O 1
ATOM 6643 N N . LEU C 3 5 ? 103.051 115.164 130.881 1.00 8.91 5 LEU X N 1
ATOM 6644 C CA . LEU C 3 5 ? 103.247 116.602 130.988 1.00 8.91 5 LEU X CA 1
ATOM 6645 C C . LEU C 3 5 ? 102.953 117.282 129.666 1.00 8.91 5 LEU X C 1
ATOM 6646 O O . LEU C 3 5 ? 102.326 118.338 129.638 1.00 8.91 5 LEU X O 1
ATOM 6651 N N . TRP C 3 6 ? 103.396 116.684 128.561 1.00 7.66 6 TRP X N 1
ATOM 6652 C CA . TRP C 3 6 ? 103.132 117.249 127.246 1.00 7.66 6 TRP X CA 1
ATOM 6653 C C . TRP C 3 6 ? 101.642 117.264 126.949 1.00 7.66 6 TRP X C 1
ATOM 6654 O O . TRP C 3 6 ? 101.122 118.237 126.403 1.00 7.66 6 TRP X O 1
ATOM 6665 N N . PHE C 3 7 ? 100.945 116.173 127.263 1.00 9.06 7 PHE X N 1
ATOM 6666 C CA . PHE C 3 7 ? 99.511 116.108 126.999 1.00 9.06 7 PHE X CA 1
ATOM 6667 C C . PHE C 3 7 ? 98.766 117.193 127.772 1.00 9.06 7 PHE X C 1
ATOM 6668 O O . PHE C 3 7 ? 98.002 117.985 127.194 1.00 9.06 7 PHE X O 1
ATOM 6676 N N . VAL C 3 8 ? 99.020 117.271 129.079 1.00 9.11 8 VAL X N 1
ATOM 6677 C CA . VAL C 3 8 ? 98.409 118.313 129.899 1.00 9.11 8 VAL X CA 1
ATOM 6678 C C . VAL C 3 8 ? 98.801 119.691 129.383 1.00 9.11 8 VAL X C 1
ATOM 6679 O O . VAL C 3 8 ? 97.958 120.584 129.263 1.00 9.11 8 VAL X O 1
ATOM 6683 N N . GLY C 3 9 ? 100.081 119.878 129.055 1.00 9.07 9 GLY X N 1
ATOM 6684 C CA . GLY C 3 9 ? 100.567 121.189 128.676 1.00 9.07 9 GLY X CA 1
ATOM 6685 C C . GLY C 3 9 ? 100.027 121.670 127.347 1.00 9.07 9 GLY X C 1
ATOM 6686 O O . GLY C 3 9 ? 99.759 122.855 127.178 1.00 9.07 9 GLY X O 1
ATOM 6687 N N . ILE C 3 10 ? 99.879 120.766 126.377 1.00 8.71 10 ILE X N 1
ATOM 6688 C CA . ILE C 3 10 ? 99.309 121.167 125.096 1.00 8.71 10 ILE X CA 1
ATOM 6689 C C . ILE C 3 10 ? 97.825 121.464 125.254 1.00 8.71 10 ILE X C 1
ATOM 6690 O O . ILE C 3 10 ? 97.300 122.403 124.637 1.00 8.71 10 ILE X O 1
ATOM 6695 N N . LEU C 3 11 ? 97.130 120.700 126.107 1.00 10.57 11 LEU X N 1
ATOM 6696 C CA . LEU C 3 11 ? 95.761 121.075 126.440 1.00 10.57 11 LEU X CA 1
ATOM 6697 C C . LEU C 3 11 ? 95.712 122.472 127.047 1.00 10.57 11 LEU X C 1
ATOM 6698 O O . LEU C 3 11 ? 94.862 123.286 126.677 1.00 10.57 11 LEU X O 1
ATOM 6703 N N . LEU C 3 12 ? 96.640 122.776 127.957 1.00 10.27 12 LEU X N 1
ATOM 6704 C CA . LEU C 3 12 ? 96.668 124.093 128.590 1.00 10.27 12 LEU X CA 1
ATOM 6705 C C . LEU C 3 12 ? 97.017 125.193 127.594 1.00 10.27 12 LEU X C 1
ATOM 6706 O O . LEU C 3 12 ? 96.445 126.283 127.641 1.00 10.27 12 LEU X O 1
ATOM 6711 N N . MET C 3 13 ? 97.971 124.935 126.699 1.00 12.06 13 MET X N 1
ATOM 6712 C CA . MET C 3 13 ? 98.363 125.942 125.717 1.00 12.06 13 MET X CA 1
ATOM 6713 C C . MET C 3 13 ? 97.203 126.274 124.794 1.00 12.06 13 MET X C 1
ATOM 6714 O O . MET C 3 13 ? 96.904 127.447 124.550 1.00 12.06 13 MET X O 1
ATOM 6719 N N . CYS C 3 14 ? 96.529 125.245 124.282 1.00 10.17 14 CYS X N 1
ATOM 6720 C CA . CYS C 3 14 ? 95.402 125.481 123.393 1.00 10.17 14 CYS X CA 1
ATOM 6721 C C . CYS C 3 14 ? 94.245 126.135 124.137 1.00 10.17 14 CYS X C 1
ATOM 6722 O O . CYS C 3 14 ? 93.574 127.021 123.599 1.00 10.17 14 CYS X O 1
ATOM 6725 N N . SER C 3 15 ? 94.012 125.726 125.387 1.00 10.38 15 SER X N 1
ATOM 6726 C CA . SER C 3 15 ? 92.955 126.331 126.188 1.00 10.38 15 SER X CA 1
ATOM 6727 C C . SER C 3 15 ? 93.240 127.803 126.454 1.00 10.38 15 SER X C 1
ATOM 6728 O O . SER C 3 15 ? 92.339 128.642 126.381 1.00 10.38 15 SER X O 1
ATOM 6731 N N . LEU C 3 16 ? 94.491 128.133 126.778 1.00 11.96 16 LEU X N 1
ATOM 6732 C CA . LEU C 3 16 ? 94.835 129.521 127.051 1.00 11.96 16 LEU X CA 1
ATOM 6733 C C . LEU C 3 16 ? 94.762 130.362 125.785 1.00 11.96 16 LEU X C 1
ATOM 6734 O O . LEU C 3 16 ? 94.307 131.507 125.828 1.00 11.96 16 LEU X O 1
ATOM 6739 N N . SER C 3 17 ? 95.197 129.812 124.647 1.00 10.15 17 SER X N 1
ATOM 6740 C CA . SER C 3 17 ? 95.048 130.529 123.383 1.00 10.15 17 SER X CA 1
ATOM 6741 C C . SER C 3 17 ? 93.580 130.807 123.095 1.00 10.15 17 SER X C 1
ATOM 6742 O O . SER C 3 17 ? 93.200 131.939 122.763 1.00 10.15 17 SER X O 1
ATOM 6745 N N . THR C 3 18 ? 92.731 129.788 123.262 1.00 10.84 18 THR X N 1
ATOM 6746 C CA . THR C 3 18 ? 91.302 129.959 123.032 1.00 10.84 18 THR X CA 1
ATOM 6747 C C . THR C 3 18 ? 90.711 131.007 123.968 1.00 10.84 18 THR X C 1
ATOM 6748 O O . THR C 3 18 ? 89.984 131.899 123.525 1.00 10.84 18 THR X O 1
ATOM 6752 N N . LEU C 3 19 ? 91.023 130.921 125.263 1.00 12.04 19 LEU X N 1
ATOM 6753 C CA . LEU C 3 19 ? 90.451 131.841 126.240 1.00 12.04 19 LEU X CA 1
ATOM 6754 C C . LEU C 3 19 ? 90.923 133.270 126.004 1.00 12.04 19 LEU X C 1
ATOM 6755 O O . LEU C 3 19 ? 90.128 134.214 126.085 1.00 12.04 19 LEU X O 1
ATOM 6760 N N . VAL C 3 20 ? 92.214 133.452 125.717 1.00 13.36 20 VAL X N 1
ATOM 6761 C CA . VAL C 3 20 ? 92.737 134.786 125.456 1.00 13.36 20 VAL X CA 1
ATOM 6762 C C . VAL C 3 20 ? 92.096 135.374 124.208 1.00 13.36 20 VAL X C 1
ATOM 6763 O O . VAL C 3 20 ? 91.794 136.570 124.159 1.00 13.36 20 VAL X O 1
ATOM 6767 N N . LEU C 3 21 ? 91.859 134.550 123.185 1.00 12.09 21 LEU X N 1
ATOM 6768 C CA . LEU C 3 21 ? 91.233 135.078 121.979 1.00 12.09 21 LEU X CA 1
ATOM 6769 C C . LEU C 3 21 ? 89.757 135.377 122.202 1.00 12.09 21 LEU X C 1
ATOM 6770 O O . LEU C 3 21 ? 89.220 136.328 121.624 1.00 12.09 21 LEU X O 1
ATOM 6775 N N . VAL C 3 22 ? 89.081 134.577 123.028 1.00 14.66 22 VAL X N 1
ATOM 6776 C CA . VAL C 3 22 ? 87.694 134.872 123.373 1.00 14.66 22 VAL X CA 1
ATOM 6777 C C . VAL C 3 22 ? 87.610 136.201 124.110 1.00 14.66 22 VAL X C 1
ATOM 6778 O O . VAL C 3 22 ? 86.740 137.033 123.830 1.00 14.66 22 VAL X O 1
ATOM 6782 N N . TRP C 3 23 ? 88.524 136.424 125.052 1.00 17.77 23 TRP X N 1
ATOM 6783 C CA . TRP C 3 23 ? 88.550 137.680 125.793 1.00 17.77 23 TRP X CA 1
ATOM 6784 C C . TRP C 3 23 ? 88.890 138.856 124.887 1.00 17.77 23 TRP X C 1
ATOM 6785 O O . TRP C 3 23 ? 88.260 139.916 124.963 1.00 17.77 23 TRP X O 1
ATOM 6796 N N . LEU C 3 24 ? 89.883 138.684 124.018 1.00 18.73 24 LEU X N 1
ATOM 6797 C CA . LEU C 3 24 ? 90.453 139.795 123.272 1.00 18.73 24 LEU X CA 1
ATOM 6798 C C . LEU C 3 24 ? 89.686 140.112 121.996 1.00 18.73 24 LEU X C 1
ATOM 6799 O O . LEU C 3 24 ? 89.806 141.228 121.480 1.00 18.73 24 LEU X O 1
ATOM 6804 N N . ASP C 3 25 ? 88.894 139.168 121.492 1.00 18.53 25 ASP X N 1
ATOM 6805 C CA . ASP C 3 25 ? 88.211 139.370 120.218 1.00 18.53 25 ASP X CA 1
ATOM 6806 C C . ASP C 3 25 ? 87.350 140.630 120.171 1.00 18.53 25 ASP X C 1
ATOM 6807 O O . ASP C 3 25 ? 87.379 141.319 119.136 1.00 18.53 25 ASP X O 1
ATOM 6812 N N . PRO C 3 26 ? 86.556 140.974 121.195 1.00 21.20 26 PRO X N 1
ATOM 6813 C CA . PRO C 3 26 ? 85.841 142.262 121.141 1.00 21.20 26 PRO X CA 1
ATOM 6814 C C . PRO C 3 26 ? 86.757 143.467 121.002 1.00 21.20 26 PRO X C 1
ATOM 6815 O O . PRO C 3 26 ? 86.413 144.423 120.298 1.00 21.20 26 PRO X O 1
ATOM 6819 N N . ARG C 3 27 ? 87.919 143.450 121.656 1.00 23.02 27 ARG X N 1
ATOM 6820 C CA . ARG C 3 27 ? 88.854 144.565 121.540 1.00 23.02 27 ARG X CA 1
ATOM 6821 C C . ARG C 3 27 ? 89.406 144.676 120.122 1.00 23.02 27 ARG X C 1
ATOM 6822 O O . ARG C 3 27 ? 89.604 145.781 119.606 1.00 23.02 27 ARG X O 1
ATOM 6830 N N . LEU C 3 28 ? 89.655 143.543 119.476 1.00 20.11 28 LEU X N 1
ATOM 6831 C CA . LEU C 3 28 ? 90.095 143.538 118.084 1.00 20.11 28 LEU X CA 1
ATOM 6832 C C . LEU C 3 28 ? 88.983 144.044 117.171 1.00 20.11 28 LEU X C 1
ATOM 6833 O O . LEU C 3 28 ? 89.100 145.000 116.404 1.00 20.11 28 LEU X O 1
#

Radius of gyration: 27.45 Å; Cα contacts (8 Å, |Δi|>4): 1540; chains: 3; bounding box: 74×82×54 Å

Nearest PDB structures (foldseek):
  7ose-assembly1_B  TM=9.969E-01  e=6.867E-50  Escherichia coli BW25113
  6rko-assembly1_B  TM=9.905E-01  e=1.556E-39  Escherichia coli K-12
  8b4o-assembly1_B  TM=9.221E-01  e=8.863E-21  Corynebacterium glutamicum
  7d5i-assembly1_B  TM=8.884E-01  e=1.013E-20  Mycolicibacterium smegmatis MC2 155
  7nkz-assembly1_B  TM=9.227E-01  e=1.836E-19  Mycobacterium tuberculosis H37Rv